Protein 7WVH (pdb70)

InterPro domains:
  IPR010900 Nicotine adenine dinucleotide glycohydrolase, catalytic domain [PF07461] (246-445)
  IPR041934 NAD glycohydrolase, helical linker domain [G3DSA:1.10.10.1660] (190-270)
  IPR057561 NAD glycohydrolase, translocation F5/8 type C domain [NF047619] (61-190)
  IPR057561 NAD glycohydrolase, translocation F5/8 type C domain [PF25302] (50-192)

Solvent-accessible surface area: 67683 Å² total; per-residue (Å²): 122,133,42,55,58,79,2,40,120,66,1,106,143,59,53,54,159,194,20,73,112,142,33,7,89,33,1,26,119,7,4,32,107,2,0,49,34,0,46,57,16,58,7,7,84,44,111,31,55,1,2,127,14,0,37,60,32,128,10,116,36,164,152,92,7,20,85,107,1,18,66,1,0,60,58,26,0,0,1,44,16,8,5,67,155,60,0,61,61,8,12,82,23,92,163,88,131,36,9,2,20,165,38,78,80,4,13,54,8,7,0,35,5,14,0,24,10,20,0,23,30,86,146,9,114,34,55,57,32,64,97,0,5,103,14,53,68,49,118,107,38,84,8,39,73,15,6,7,5,6,16,0,26,31,84,0,0,94,34,0,23,157,81,57,31,17,67,40,4,37,11,120,61,56,40,109,15,14,9,5,0,2,5,2,47,14,15,6,121,77,19,58,17,12,9,4,8,0,7,0,0,0,0,15,0,152,119,52,152,9,154,42,0,26,52,71,5,123,88,124,9,64,36,36,30,96,42,1,42,0,5,0,47,112,32,74,117,100,141,6,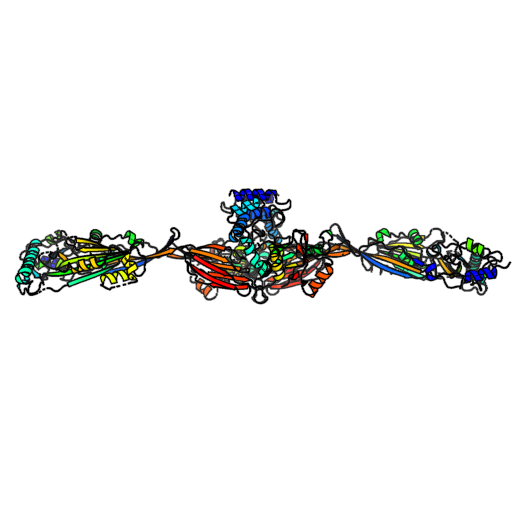75,3,104,0,49,0,44,70,10,116,127,141,64,54,135,58,2,22,80,90,0,107,79,16,125,41,87,65,84,108,28,0,27,46,109,25,117,87,42,115,143,73,51,55,51,67,31,45,135,158,92,67,63,6,34,11,16,77,50,144,95,78,114,30,99,51,64,28,63,72,8,9,19,31,107,154,25,110,9,25,0,0,4,5,4,13,0,27,154,15,0,10,66,20,154,45,69,59,7,90,4,96,16,49,67,15,100,0,72,0,77,6,37,43,8,61,136,113,6,61,48,104,13,110,64,0,35,80,67,58,0,30,78,16,9,83,93,7,13,52,65,7,25,97,104,44,43,70,80,75,82,98,95,161,71,88,84,36,66,18,12,1,52,28,108,34,5,0,20,8,37,2,39,8,13,2,136,43,0,66,61,15,7,32,11,50,49,172,14,11,61,113,7,82,57,34,2,2,0,0,0,26,12,8,16,18,13,28,0,30,4,81,78,13,134,55,4,2,58,5,8,34,128,77,4,42,14,168,56,0,97,211,75,27,7,36,73,144,5,0,3,0,0,0,10,51,1,14,17,0,9,8,0,4,0,19,0,36,5,81,36,65,41,140,68,1,94,42,0,0,30,12,6,16,168,42,57,171,87,137,51,55,108,11,40,122,116,1,43,2,6,0,0,5,41,63,135,107,108,42,88,27,124,78,20,77,56,0,81,81,27,30,150,101,34,46,64,26,45,144,76,67,13,77,48,14,11,7,17,0,3,2,4,56,66,47,118,104,1,12,6,7,14,126,12,40,18,31,48,15,68,5,62,81,101,57,33,4,102,0,38,2,26,0,105,0,4,2,0,0,14,0,41,0,39,5,10,39,9,42,42,38,126,140,10,145,68,67,76,62,111,94,129,24,86,33,16,116,49,33,16,8,5,18,3,50,19,73,8,86,3,29,12,14,10,100,57,2,43,1,11,0,38,0,1,6,17,49,94,205,48,31,36,65,125,28,12,69,80,135,118,9,124,47,19,152,47,0,23,0,57,1,21,17,40,18,119,79,28,143,31,50,24,70,76,161,178,107,34,61,146,87,3,21,76,81,1,105,73,15,119,29,78,50,88,120,26,0,29,41,118,26,112,115,36,141,136,79,46,48,65,62,30,60,106,128,109,70,66,6,29,13,22,84,50,113,79,68,111,22,86,57,74,30,64,59,8,10,27,37,68,108,76,115,12,27,0,0,0,4,0,11,0,30,152,18,1,4,60,24,130,15,58,29,7,106,26,92,14,42,76,15,103,1,73,1,80,6,109,49,3,58,139,123,4,57,44,91,15,122,60,0,62,92,55,53,0,33,76,9,15,88,86,11,15,56,72,34,29,90,116,80,100,143,131,88,49,60,21,6,2,32,30,90,10,6,0,17,13,36,8,45,18,18,7,143,38,0,68,64,14,0,44,15,71,48,181,16,9,46,104,4,72,26,42,1,1,0,0,4,44,51,61,46,16,43,0,30,5,76,78,16,136,48,6,4,63,4,13,22,146,59,1,35,8,159,33,1,90,176,73,27,6,39,63,134,10,0,5,0,0,0,8,48,1,21,13,0,10,14,4,4,0,16,3,44,2,81,30,72,44,131,102,1,86,92,16,46,61,61,282,65,143,39,101,45,30,4,8,1,1,10,31,26,28,126,112,99,76,120,42,81,27,141,92,18,86,64,0,104,76,26,28,153,91,26,52,75,41,48,154,86,56,14,66,44,14,4,8,18,1,4,1,2,42,58,51,112,104,1,13,6,6,8,132,12,57,21,34,41,12,44,7,47,79,99,51,31,4,92,0,33,2,26,0,85,0,4,2,0,0,16,0,49,0,34,8,11,39,5,58,48,53,116,151,0,145,67,74,72,61,112,97,119,26,114,30,12,109,56,34,16,8,4,14,3,53,26,78,8,90,2,24,8,7,10,107,66,2,54,0,16,0,29,0,2,13,15,61,91,190,81,23,33,75,126,30,8,50,86,146,135,10,115,41,22,132,51,0,31,0,61,2,31,35,37,23,143,77,36,143,20,32,34,50,75,154,119,142,21,113,78,91,4,60,133,70,1,114,106,53,51,70,169,209,40,77,103,147,46,8,85,46,3,47,97,0,10,42,77,1,0,49,35,0,51,49,17,59,4,6,80,49,102,28,60,2,7,130,22,0,33,65,43,107,4,112,33,122,142,112,6,18,61,103,2,14,78,2,0,50,52,28,0,0,2,41,14,9,0,174,70,27,61,78,122,85,173,94,56,44,180,84,73,7,16,115,8,5,0,37,5,12,0,26,8,20,0,25,53,94,137,19,110,26,58,66,48,100,1,22,110,17,64,68,68,110,51,101,14,46,70,17,7,17,3,6,16,2,19,31,91,0,0,106,48,0,19,177,70,54,39,16,66,39,14,42,52,47,49,50,4,0,4,4,3,38,27,9,2,80,101,23,56,13,11,5,4,17,0,9,0,3,17,170,88,131,28,84,14,56,59,67,8,128,80,138,80,30,59,51,129,61,14,66,6,15,2,69,111,38,84,115,74,134,5,72,2,113,14,37,8,46,69,16,118,123

Organism: Streptococcus pyogenes (NCBI:txid1314)

Structure (mmCIF, N/CA/C/O backbone):
data_7WVH
#
_entry.id   7WVH
#
_cell.length_a   246.094
_cell.length_b   52.477
_cell.length_c   169.397
_cell.angle_alpha   90.00
_cell.angle_beta   132.04
_cell.angle_gamma   90.00
#
_symmetry.space_group_name_H-M   'C 1 2 1'
#
loop_
_entity.id
_entity.type
_entity.pdbx_description
1 polymer NAD+-glycohydrolase
2 polymer 'Streptolysin O'
3 water water
#
loop_
_atom_site.group_PDB
_atom_site.id
_atom_site.type_symbol
_atom_site.label_atom_id
_atom_site.label_alt_id
_atom_site.label_comp_id
_atom_site.label_asym_id
_atom_site.label_entity_id
_atom_site.label_seq_id
_atom_site.pdbx_PDB_ins_code
_atom_site.Cartn_x
_atom_site.Cartn_y
_atom_site.Cartn_z
_atom_site.occupancy
_atom_site.B_iso_or_equiv
_atom_site.auth_seq_id
_atom_site.auth_comp_id
_atom_site.auth_asym_id
_atom_site.auth_atom_id
_atom_site.pdbx_PDB_model_num
ATOM 1 N N . ASN A 1 3 ? 19.827 15.316 41.761 1.00 57.46 194 ASN A N 1
ATOM 2 C CA . ASN A 1 3 ? 19.404 15.381 43.158 1.00 58.58 194 ASN A CA 1
ATOM 3 C C . ASN A 1 3 ? 20.334 16.274 43.996 1.00 55.32 194 ASN A C 1
ATOM 4 O O . ASN A 1 3 ? 21.504 16.418 43.654 1.00 53.36 194 ASN A O 1
ATOM 9 N N . MET A 1 4 ? 19.839 16.836 45.108 1.00 52.69 195 MET A N 1
ATOM 10 C CA . MET A 1 4 ? 20.652 17.776 45.881 1.00 52.34 195 MET A CA 1
ATOM 11 C C . MET A 1 4 ? 21.859 17.088 46.523 1.00 50.15 195 MET A C 1
ATOM 12 O O . MET A 1 4 ? 23.001 17.547 46.378 1.00 48.21 195 MET A O 1
ATOM 17 N N . GLU A 1 5 ? 21.635 16.002 47.258 1.00 49.46 196 GLU A N 1
ATOM 18 C CA . GLU A 1 5 ? 22.759 15.392 47.958 1.00 46.99 196 GLU A CA 1
ATOM 19 C C . GLU A 1 5 ? 23.714 14.699 46.987 1.00 43.00 196 GLU A C 1
ATOM 20 O O . GLU A 1 5 ? 24.940 14.761 47.168 1.00 39.41 196 GLU A O 1
ATOM 26 N N . ARG A 1 6 ? 23.180 14.049 45.947 1.00 40.58 197 ARG A N 1
ATOM 27 C CA . ARG A 1 6 ? 24.050 13.393 44.978 1.00 38.63 197 ARG A CA 1
ATOM 28 C C . ARG A 1 6 ? 24.934 14.410 44.256 1.00 42.65 197 ARG A C 1
ATOM 29 O O . ARG A 1 6 ? 26.108 14.132 43.969 1.00 38.18 197 ARG A O 1
ATOM 37 N N . ASP A 1 7 ? 24.396 15.608 43.971 1.00 50.83 198 ASP A N 1
ATOM 38 C CA . ASP A 1 7 ? 25.208 16.664 43.360 1.00 48.74 198 ASP A CA 1
ATOM 39 C C . ASP A 1 7 ? 26.332 17.100 44.287 1.00 45.42 198 ASP A C 1
ATOM 40 O O . ASP A 1 7 ? 27.471 17.299 43.847 1.00 46.45 198 ASP A O 1
ATOM 45 N N . LEU A 1 8 ? 26.020 17.285 45.569 1.00 40.32 199 LEU A N 1
ATOM 46 C CA . LEU A 1 8 ? 27.029 17.666 46.549 1.00 37.15 199 LEU A CA 1
ATOM 47 C C . LEU A 1 8 ? 28.085 16.569 46.689 1.00 40.35 199 LEU A C 1
ATOM 48 O O . LEU A 1 8 ? 29.285 16.853 46.802 1.00 37.35 199 LEU A O 1
ATOM 53 N N . PHE A 1 9 ? 27.647 15.303 46.662 1.00 42.66 200 PHE A N 1
ATOM 54 C CA . PHE A 1 9 ? 28.552 14.160 46.602 1.00 31.94 200 PHE A CA 1
ATOM 55 C C . PHE A 1 9 ? 29.486 14.249 45.400 1.00 31.08 200 PHE A C 1
ATOM 56 O O . PHE A 1 9 ? 30.703 14.025 45.509 1.00 29.34 200 PHE A O 1
ATOM 64 N N . GLU A 1 10 ? 28.914 14.501 44.225 1.00 32.76 201 GLU A N 1
ATOM 65 C CA . GLU A 1 10 ? 29.690 14.579 42.995 1.00 35.32 201 GLU A CA 1
ATOM 66 C C . GLU A 1 10 ? 30.822 15.575 43.123 1.00 39.20 201 GLU A C 1
ATOM 67 O O . GLU A 1 10 ? 31.977 15.282 42.772 1.00 35.12 201 GLU A O 1
ATOM 73 N N . LYS A 1 11 ? 30.513 16.753 43.644 1.00 36.63 202 LYS A N 1
ATOM 74 C CA . LYS A 1 11 ? 31.532 17.775 43.751 1.00 40.35 202 LYS A CA 1
ATOM 75 C C . LYS A 1 11 ? 32.501 17.499 44.896 1.00 34.65 202 LYS A C 1
ATOM 76 O O . LYS A 1 11 ? 33.679 17.837 44.783 1.00 39.31 202 LYS A O 1
ATOM 82 N N . LYS A 1 12 ? 32.066 16.863 45.990 1.00 30.92 203 LYS A N 1
ATOM 83 C CA . LYS A 1 12 ? 33.025 16.525 47.036 1.00 30.79 203 LYS A CA 1
ATOM 84 C C . LYS A 1 12 ? 34.026 15.506 46.518 1.00 33.38 203 LYS A C 1
ATOM 85 O O . LYS A 1 12 ? 35.217 15.583 46.829 1.00 33.27 203 LYS A O 1
ATOM 91 N N . PHE A 1 13 ? 33.562 14.570 45.684 1.00 32.98 204 PHE A N 1
ATOM 92 C CA . PHE A 1 13 ? 34.451 13.597 45.061 1.00 33.72 204 PHE A CA 1
ATOM 93 C C . PHE A 1 13 ? 35.536 14.278 44.240 1.00 36.87 204 PHE A C 1
ATOM 94 O O . PHE A 1 13 ? 36.725 13.933 44.345 1.00 37.34 204 PHE A O 1
ATOM 102 N N . LYS A 1 14 ? 35.141 15.259 43.418 1.00 40.82 205 LYS A N 1
ATOM 103 C CA . LYS A 1 14 ? 36.079 15.928 42.521 1.00 40.30 205 LYS A CA 1
ATOM 104 C C . LYS A 1 14 ? 37.212 16.587 43.286 1.00 40.48 205 LYS A C 1
ATOM 105 O O . LYS A 1 14 ? 38.325 16.707 42.759 1.00 40.64 205 LYS A O 1
ATOM 111 N N . GLU A 1 15 ? 36.975 16.980 44.537 1.00 41.46 206 GLU A N 1
ATOM 112 C CA . GLU A 1 15 ? 38.069 17.579 45.291 1.00 42.99 206 GLU A CA 1
ATOM 113 C C . GLU A 1 15 ? 38.995 16.530 45.874 1.00 44.17 206 GLU A C 1
ATOM 114 O O . GLU A 1 15 ? 40.219 16.632 45.729 1.00 46.60 206 GLU A O 1
ATOM 120 N N . ILE A 1 16 ? 38.453 15.505 46.532 1.00 40.72 207 ILE A N 1
ATOM 121 C CA . ILE A 1 16 ? 39.387 14.609 47.211 1.00 41.18 207 ILE A CA 1
ATOM 122 C C . ILE A 1 16 ? 39.985 13.531 46.314 1.00 41.20 207 ILE A C 1
ATOM 123 O O . ILE A 1 16 ? 40.887 12.806 46.769 1.00 42.93 207 ILE A O 1
ATOM 128 N N . LYS A 1 17 ? 39.490 13.348 45.088 1.00 39.44 208 LYS A N 1
ATOM 129 C CA . LYS A 1 17 ? 40.082 12.302 44.260 1.00 44.02 208 LYS A CA 1
ATOM 130 C C . LYS A 1 17 ? 41.522 12.672 43.935 1.00 45.10 208 LYS A C 1
ATOM 131 O O . LYS A 1 17 ? 41.864 13.854 43.841 1.00 45.38 208 LYS A O 1
ATOM 137 N N . ASP A 1 18 ? 42.385 11.671 43.805 1.00 43.72 209 ASP A N 1
ATOM 138 C CA . ASP A 1 18 ? 43.780 12.047 43.652 1.00 47.13 209 ASP A CA 1
ATOM 139 C C . ASP A 1 18 ? 44.073 12.312 42.172 1.00 49.25 209 ASP A C 1
ATOM 140 O O . ASP A 1 18 ? 43.227 12.094 41.296 1.00 45.95 209 ASP A O 1
ATOM 145 N N . LYS A 1 19 ? 45.296 12.808 41.892 1.00 53.59 210 LYS A N 1
ATOM 146 C CA . LYS A 1 19 ? 45.659 13.336 40.573 1.00 50.33 210 LYS A CA 1
ATOM 147 C C . LYS A 1 19 ? 45.571 12.279 39.487 1.00 51.95 210 LYS A C 1
ATOM 148 O O . LYS A 1 19 ? 45.244 12.598 38.337 1.00 54.17 210 LYS A O 1
ATOM 154 N N . TRP A 1 20 ? 45.857 11.025 39.823 1.00 46.84 211 TRP A N 1
ATOM 155 C CA . TRP A 1 20 ? 46.043 9.981 38.825 1.00 50.35 211 TRP A CA 1
ATOM 156 C C . TRP A 1 20 ? 44.814 9.098 38.626 1.00 48.77 211 TRP A C 1
ATOM 157 O O . TRP A 1 20 ? 44.910 8.084 37.933 1.00 55.80 211 TRP A O 1
ATOM 168 N N . VAL A 1 21 ? 43.668 9.460 39.198 1.00 50.31 212 VAL A N 1
ATOM 169 C CA . VAL A 1 21 ? 42.406 8.789 38.894 1.00 53.52 212 VAL A CA 1
ATOM 170 C C . VAL A 1 21 ? 41.900 9.281 37.537 1.00 51.34 212 VAL A C 1
ATOM 171 O O . VAL A 1 21 ? 41.619 10.470 37.353 1.00 49.12 212 VAL A O 1
ATOM 175 N N . THR A 1 22 ? 41.795 8.363 36.580 1.00 52.48 213 THR A N 1
ATOM 176 C CA . THR A 1 22 ? 41.395 8.706 35.224 1.00 51.92 213 THR A CA 1
ATOM 177 C C . THR A 1 22 ? 40.016 9.339 35.202 1.00 51.88 213 THR A C 1
ATOM 178 O O . THR A 1 22 ? 39.189 9.125 36.088 1.00 52.55 213 THR A O 1
ATOM 182 N N . ASP A 1 23 ? 39.773 10.134 34.162 1.00 54.18 214 ASP A N 1
ATOM 183 C CA . ASP A 1 23 ? 38.439 10.682 33.971 1.00 54.17 214 ASP A CA 1
ATOM 184 C C . ASP A 1 23 ? 37.420 9.574 33.728 1.00 52.70 214 ASP A C 1
ATOM 185 O O . ASP A 1 23 ? 36.235 9.732 34.040 1.00 49.52 214 ASP A O 1
ATOM 190 N N . LYS A 1 24 ? 37.866 8.455 33.159 1.00 58.21 215 LYS A N 1
ATOM 191 C CA . LYS A 1 24 ? 36.966 7.343 32.888 1.00 60.05 215 LYS A CA 1
ATOM 192 C C . LYS A 1 24 ? 36.510 6.694 34.194 1.00 56.39 215 LYS A C 1
ATOM 193 O O . LYS A 1 24 ? 35.304 6.540 34.439 1.00 55.24 215 LYS A O 1
ATOM 199 N N . GLN A 1 25 ? 37.465 6.321 35.049 1.00 50.83 216 GLN A N 1
ATOM 200 C CA . GLN A 1 25 ? 37.124 5.733 36.339 1.00 50.37 216 GLN A CA 1
ATOM 201 C C . GLN A 1 25 ? 36.314 6.707 37.188 1.00 48.76 216 GLN A C 1
ATOM 202 O O . GLN A 1 25 ? 35.336 6.317 37.841 1.00 42.88 216 GLN A O 1
ATOM 208 N N . ALA A 1 26 ? 36.704 7.982 37.184 1.00 46.36 217 ALA A N 1
ATOM 209 C CA . ALA A 1 26 ? 35.975 8.990 37.943 1.00 43.76 217 ALA A CA 1
ATOM 210 C C . ALA A 1 26 ? 34.558 9.143 37.432 1.00 40.38 217 ALA A C 1
ATOM 211 O O . ALA A 1 26 ? 33.624 9.318 38.221 1.00 39.67 217 ALA A O 1
ATOM 213 N N . ASP A 1 27 ? 34.371 9.119 36.115 1.00 45.68 218 ASP A N 1
ATOM 214 C CA . ASP A 1 27 ? 33.008 9.141 35.598 1.00 46.10 218 ASP A CA 1
ATOM 215 C C . ASP A 1 27 ? 32.256 7.904 36.070 1.00 46.66 218 ASP A C 1
ATOM 216 O O . ASP A 1 27 ? 31.125 8.002 36.560 1.00 40.49 218 ASP A O 1
ATOM 221 N N . GLU A 1 28 ? 32.909 6.738 35.990 1.00 42.99 219 GLU A N 1
ATOM 222 C CA . GLU A 1 28 ? 32.314 5.507 36.479 1.00 41.68 219 GLU A CA 1
ATOM 223 C C . GLU A 1 28 ? 31.904 5.641 37.939 1.00 38.49 219 GLU A C 1
ATOM 224 O O . GLU A 1 28 ? 30.800 5.229 38.326 1.00 38.42 219 GLU A O 1
ATOM 230 N N . PHE A 1 29 ? 32.759 6.259 38.751 1.00 36.52 220 PHE A N 1
ATOM 231 C CA . PHE A 1 29 ? 32.441 6.475 40.160 1.00 37.09 220 PHE A CA 1
ATOM 232 C C . PHE A 1 29 ? 31.216 7.361 40.314 1.00 34.98 220 PHE A C 1
ATOM 233 O O . PHE A 1 29 ? 30.369 7.109 41.181 1.00 33.87 220 PHE A O 1
ATOM 241 N N . ILE A 1 30 ? 31.087 8.380 39.455 1.00 35.34 221 ILE A N 1
ATOM 242 C CA . ILE A 1 30 ? 29.926 9.268 39.511 1.00 37.70 221 ILE A CA 1
ATOM 243 C C . ILE A 1 30 ? 28.662 8.535 39.075 1.00 32.14 221 ILE A C 1
ATOM 244 O O . ILE A 1 30 ? 27.640 8.578 39.768 1.00 29.57 221 ILE A O 1
ATOM 249 N N . GLU A 1 31 ? 28.693 7.881 37.904 1.00 37.18 222 GLU A N 1
ATOM 250 C CA . GLU A 1 31 ? 27.489 7.202 37.404 1.00 39.27 222 GLU A CA 1
ATOM 251 C C . GLU A 1 31 ? 26.999 6.050 38.278 1.00 38.37 222 GLU A C 1
ATOM 252 O O . GLU A 1 31 ? 25.794 5.778 38.295 1.00 38.59 222 GLU A O 1
ATOM 258 N N . THR A 1 32 ? 27.874 5.346 38.996 1.00 34.30 223 THR A N 1
ATOM 259 C CA . THR A 1 32 ? 27.382 4.235 39.790 1.00 30.87 223 THR A CA 1
ATOM 260 C C . THR A 1 32 ? 27.027 4.629 41.212 1.00 25.95 223 THR A C 1
ATOM 261 O O . THR A 1 32 ? 26.702 3.749 42.011 1.00 26.34 223 THR A O 1
ATOM 265 N N . ALA A 1 33 ? 27.055 5.918 41.545 1.00 25.45 224 ALA A N 1
ATOM 266 C CA . ALA A 1 33 ? 27.025 6.309 42.952 1.00 27.49 224 ALA A CA 1
ATOM 267 C C . ALA A 1 33 ? 25.756 5.828 43.645 1.00 25.04 224 ALA A C 1
ATOM 268 O O . ALA A 1 33 ? 25.787 5.463 44.832 1.00 22.00 224 ALA A O 1
ATOM 270 N N . ASP A 1 34 ? 24.627 5.847 42.932 1.00 24.86 225 ASP A N 1
ATOM 271 C CA . ASP A 1 34 ? 23.360 5.490 43.556 1.00 26.18 225 ASP A CA 1
ATOM 272 C C . ASP A 1 34 ? 23.269 4.003 43.836 1.00 22.84 225 ASP A C 1
ATOM 273 O O . ASP A 1 34 ? 22.625 3.590 44.810 1.00 22.13 225 ASP A O 1
ATOM 278 N N . LYS A 1 35 ? 23.870 3.180 42.985 1.00 22.36 226 LYS A N 1
ATOM 279 C CA . LYS A 1 35 ? 23.928 1.762 43.290 1.00 25.04 226 LYS A CA 1
ATOM 280 C C . LYS A 1 35 ? 24.646 1.515 44.617 1.00 19.65 226 LYS A C 1
ATOM 281 O O . LYS A 1 35 ? 24.208 0.684 45.412 1.00 20.80 226 LYS A O 1
ATOM 287 N N . TYR A 1 36 ? 25.689 2.283 44.924 1.00 19.85 227 TYR A N 1
ATOM 288 C CA . TYR A 1 36 ? 26.396 2.009 46.168 1.00 20.48 227 TYR A CA 1
ATOM 289 C C . TYR A 1 36 ? 25.684 2.574 47.389 1.00 21.72 227 TYR A C 1
ATOM 290 O O . TYR A 1 36 ? 25.757 1.969 48.487 1.00 19.37 227 TYR A O 1
ATOM 299 N N . ALA A 1 37 ? 24.994 3.708 47.214 1.00 20.10 228 ALA A N 1
ATOM 300 C CA . ALA A 1 37 ? 24.075 4.205 48.238 1.00 21.92 228 ALA A CA 1
ATOM 301 C C . ALA A 1 37 ? 22.988 3.184 48.548 1.00 19.84 228 ALA A C 1
ATOM 302 O O . ALA A 1 37 ? 22.717 2.885 49.713 1.00 19.69 228 ALA A O 1
ATOM 304 N N . ASP A 1 38 ? 22.349 2.643 47.519 1.00 19.73 229 ASP A N 1
ATOM 305 C CA . ASP A 1 38 ? 21.269 1.691 47.757 1.00 21.97 229 ASP A CA 1
ATOM 306 C C . ASP A 1 38 ? 21.766 0.446 48.474 1.00 20.80 229 ASP A C 1
ATOM 307 O O . ASP A 1 38 ? 21.087 -0.065 49.377 1.00 18.79 229 ASP A O 1
ATOM 312 N N . LYS A 1 39 ? 22.924 -0.092 48.061 1.00 18.81 230 LYS A N 1
ATOM 313 C CA . LYS A 1 39 ? 23.450 -1.262 48.759 1.00 21.27 230 LYS A CA 1
ATOM 314 C C . LYS A 1 39 ? 23.715 -0.939 50.230 1.00 18.46 230 LYS A C 1
ATOM 315 O O . LYS A 1 39 ? 23.454 -1.758 51.116 1.00 18.25 230 LYS A O 1
ATOM 321 N N . ALA A 1 40 ? 24.206 0.262 50.521 1.00 18.78 231 ALA A N 1
ATOM 322 C CA . ALA A 1 40 ? 24.431 0.609 51.921 1.00 18.89 231 ALA A CA 1
ATOM 323 C C . ALA A 1 40 ? 23.111 0.705 52.678 1.00 18.97 231 ALA A C 1
ATOM 324 O O . ALA A 1 40 ? 23.033 0.335 53.860 1.00 18.92 231 ALA A O 1
ATOM 326 N N . VAL A 1 41 ? 22.061 1.186 52.016 1.00 19.13 232 VAL A N 1
ATOM 327 C CA . VAL A 1 41 ? 20.781 1.288 52.691 1.00 19.22 232 VAL A CA 1
ATOM 328 C C . VAL A 1 41 ? 20.224 -0.104 52.960 1.00 19.76 232 VAL A C 1
ATOM 329 O O . VAL A 1 41 ? 19.703 -0.387 54.054 1.00 18.83 232 VAL A O 1
ATOM 333 N N . GLN A 1 42 ? 20.337 -1.002 51.976 1.00 19.80 233 GLN A N 1
ATOM 334 C CA . GLN A 1 42 ? 19.841 -2.355 52.167 1.00 19.56 233 GLN A CA 1
ATOM 335 C C . GLN A 1 42 ? 20.669 -3.145 53.168 1.00 18.05 233 GLN A C 1
ATOM 336 O O . GLN A 1 42 ? 20.179 -4.158 53.671 1.00 19.25 233 GLN A O 1
ATOM 342 N N . MET A 1 43 ? 21.907 -2.738 53.446 1.00 18.12 234 MET A N 1
ATOM 343 C CA . MET A 1 43 ? 22.662 -3.354 54.539 1.00 18.04 234 MET A CA 1
ATOM 344 C C . MET A 1 43 ? 22.293 -2.751 55.891 1.00 18.31 234 MET A C 1
ATOM 345 O O . MET A 1 43 ? 22.843 -3.170 56.917 1.00 18.33 234 MET A O 1
ATOM 350 N N . SER A 1 44 ? 21.355 -1.788 55.899 1.00 19.05 235 SER A N 1
ATOM 351 C CA . SER A 1 44 ? 21.065 -0.906 57.043 1.00 18.96 235 SER A CA 1
ATOM 352 C C . SER A 1 44 ? 22.344 -0.276 57.583 1.00 19.17 235 SER A C 1
ATOM 353 O O . SER A 1 44 ? 22.466 0.013 58.774 1.00 19.45 235 SER A O 1
ATOM 356 N N . ALA A 1 45 ? 23.317 -0.037 56.706 1.00 19.08 236 ALA A N 1
ATOM 357 C CA . ALA A 1 45 ? 24.448 0.795 57.126 1.00 20.47 236 ALA A CA 1
ATOM 358 C C . ALA A 1 45 ? 24.004 2.228 57.368 1.00 19.88 236 ALA A C 1
ATOM 359 O O . ALA A 1 45 ? 24.544 2.909 58.244 1.00 20.24 236 ALA A O 1
ATOM 361 N N . VAL A 1 46 ? 23.039 2.694 56.571 1.00 19.96 237 VAL A N 1
ATOM 362 C CA . VAL A 1 46 ? 22.429 4.010 56.673 1.00 26.06 237 VAL A CA 1
ATOM 363 C C . VAL A 1 46 ? 20.961 3.818 56.324 1.00 23.30 237 VAL A C 1
ATOM 364 O O . VAL A 1 46 ? 20.560 2.770 55.814 1.00 21.11 237 VAL A O 1
ATOM 368 N N . ALA A 1 47 ? 20.162 4.859 56.572 1.00 20.91 238 ALA A N 1
ATOM 369 C CA . ALA A 1 47 ? 18.717 4.754 56.383 1.00 24.17 238 ALA A CA 1
ATOM 370 C C . ALA A 1 47 ? 18.257 5.148 54.991 1.00 22.99 238 ALA A C 1
ATOM 371 O O . ALA A 1 47 ? 17.137 4.776 54.595 1.00 22.67 238 ALA A O 1
ATOM 373 N N . SER A 1 48 ? 19.082 5.882 54.241 1.00 21.13 239 SER A N 1
ATOM 374 C CA . SER A 1 48 ? 18.627 6.483 52.996 1.00 21.33 239 SER A CA 1
ATOM 375 C C . SER A 1 48 ? 19.829 6.939 52.189 1.00 21.46 239 SER A C 1
ATOM 376 O O . SER A 1 48 ? 20.908 7.179 52.733 1.00 23.41 239 SER A O 1
ATOM 379 N N . ARG A 1 49 ? 19.644 6.985 50.871 1.00 21.46 240 ARG A N 1
ATOM 380 C CA . ARG A 1 49 ? 20.544 7.731 49.996 1.00 25.47 240 ARG A CA 1
ATOM 381 C C . ARG A 1 49 ? 21.059 9.023 50.612 1.00 29.80 240 ARG A C 1
ATOM 382 O O . ARG A 1 49 ? 22.279 9.255 50.692 1.00 27.48 240 ARG A O 1
ATOM 390 N N . ALA A 1 50 ? 20.136 9.877 51.050 1.00 26.42 241 ALA A N 1
ATOM 391 C CA . ALA A 1 50 ? 20.521 11.139 51.641 1.00 31.46 241 ALA A CA 1
ATOM 392 C C . ALA A 1 50 ? 21.537 10.926 52.747 1.00 29.07 241 ALA A C 1
ATOM 393 O O . ALA A 1 50 ? 22.580 11.596 52.777 1.00 29.05 241 ALA A O 1
ATOM 395 N N . GLU A 1 51 ? 21.237 10.019 53.687 1.00 27.90 242 GLU A N 1
ATOM 396 C CA . GLU A 1 51 ? 22.156 9.822 54.800 1.00 28.69 242 GLU A CA 1
ATOM 397 C C . GLU A 1 51 ? 23.521 9.373 54.295 1.00 28.14 242 GLU A C 1
ATOM 398 O O . GLU A 1 51 ? 24.567 9.763 54.850 1.00 27.48 242 GLU A O 1
ATOM 404 N N . TYR A 1 52 ? 23.531 8.581 53.217 1.00 26.86 243 TYR A N 1
ATOM 405 C CA . TYR A 1 52 ? 24.787 8.051 52.690 1.00 25.70 243 TYR A CA 1
ATOM 406 C C . TYR A 1 52 ? 25.612 9.178 52.070 1.00 24.51 243 TYR A C 1
ATOM 407 O O . TYR A 1 52 ? 26.798 9.355 52.384 1.00 23.28 243 TYR A O 1
ATOM 416 N N . TYR A 1 53 ? 24.980 9.996 51.237 1.00 24.76 244 TYR A N 1
ATOM 417 C CA . TYR A 1 53 ? 25.694 11.118 50.622 1.00 29.23 244 TYR A CA 1
ATOM 418 C C . TYR A 1 53 ? 26.142 12.162 51.648 1.00 27.95 244 TYR A C 1
ATOM 419 O O . TYR A 1 53 ? 27.254 12.721 51.538 1.00 27.31 244 TYR A O 1
ATOM 428 N N . ARG A 1 54 ? 25.318 12.435 52.661 1.00 26.29 245 ARG A N 1
ATOM 429 C CA . ARG A 1 54 ? 25.778 13.357 53.698 1.00 29.04 245 ARG A CA 1
ATOM 430 C C . ARG A 1 54 ? 26.977 12.781 54.418 1.00 26.49 245 ARG A C 1
ATOM 431 O O . ARG A 1 54 ? 27.858 13.523 54.864 1.00 28.89 245 ARG A O 1
ATOM 439 N N . MET A 1 55 ? 27.029 11.459 54.548 1.00 27.83 246 MET A N 1
ATOM 440 C CA . MET A 1 55 ? 28.155 10.853 55.236 1.00 27.20 246 MET A CA 1
ATOM 441 C C . MET A 1 55 ? 29.408 10.941 54.386 1.00 27.98 246 MET A C 1
ATOM 442 O O . MET A 1 55 ? 30.497 11.239 54.889 1.00 29.88 246 MET A O 1
ATOM 447 N N . TYR A 1 56 ? 29.272 10.702 53.091 1.00 26.94 247 TYR A N 1
ATOM 448 C CA . TYR A 1 56 ? 30.425 10.817 52.219 1.00 26.36 247 TYR A CA 1
ATOM 449 C C . TYR A 1 56 ? 30.947 12.232 52.248 1.00 29.40 247 TYR A C 1
ATOM 450 O O . TYR A 1 56 ? 32.157 12.462 52.351 1.00 32.00 247 TYR A O 1
ATOM 459 N N . VAL A 1 57 ? 30.037 13.200 52.199 1.00 31.55 248 VAL A N 1
ATOM 460 C CA . VAL A 1 57 ? 30.457 14.589 52.189 1.00 28.35 248 VAL A CA 1
ATOM 461 C C . VAL A 1 57 ? 31.020 14.986 53.554 1.00 28.74 248 VAL A C 1
ATOM 462 O O . VAL A 1 57 ? 32.051 15.660 53.635 1.00 32.90 248 VAL A O 1
ATOM 466 N N . SER A 1 58 ? 30.395 14.551 54.649 1.00 28.24 249 SER A N 1
ATOM 467 C CA . SER A 1 58 ? 30.924 14.943 55.959 1.00 27.75 249 SER A CA 1
ATOM 468 C C . SER A 1 58 ? 32.220 14.231 56.343 1.00 33.50 249 SER A C 1
ATOM 469 O O . SER A 1 58 ? 32.876 14.665 57.298 1.00 32.73 249 SER A O 1
ATOM 472 N N . ARG A 1 59 ? 32.581 13.129 55.670 1.00 32.63 250 ARG A N 1
ATOM 473 C CA . ARG A 1 59 ? 33.771 12.323 55.946 1.00 33.10 250 ARG A CA 1
ATOM 474 C C . ARG A 1 59 ? 33.748 11.700 57.330 1.00 35.05 250 ARG A C 1
ATOM 475 O O . ARG A 1 59 ? 34.740 11.100 57.746 1.00 36.58 250 ARG A O 1
ATOM 483 N N . LYS A 1 60 ? 32.654 11.825 58.059 1.00 36.26 251 LYS A N 1
ATOM 484 C CA . LYS A 1 60 ? 32.515 11.159 59.348 1.00 39.31 251 LYS A CA 1
ATOM 485 C C . LYS A 1 60 ? 31.760 9.850 59.116 1.00 37.23 251 LYS A C 1
ATOM 486 O O . LYS A 1 60 ? 30.529 9.841 59.091 1.00 36.65 251 LYS A O 1
ATOM 492 N N . TYR A 1 61 ? 32.492 8.740 58.931 1.00 33.54 252 TYR A N 1
ATOM 493 C CA . TYR A 1 61 ? 31.876 7.426 58.704 1.00 29.09 252 TYR A CA 1
ATOM 494 C C . TYR A 1 61 ? 31.449 6.807 60.036 1.00 28.52 252 TYR A C 1
ATOM 495 O O . TYR A 1 61 ? 32.160 5.996 60.624 1.00 31.22 252 TYR A O 1
ATOM 504 N N . HIS A 1 62 ? 30.259 7.188 60.512 1.00 28.62 253 HIS A N 1
ATOM 505 C CA . HIS A 1 62 ? 29.750 6.795 61.829 1.00 32.14 253 HIS A CA 1
ATOM 506 C C . HIS A 1 62 ? 28.498 5.929 61.690 1.00 33.04 253 HIS A C 1
ATOM 507 O O . HIS A 1 62 ? 27.483 6.378 61.154 1.00 34.68 253 HIS A O 1
ATOM 514 N N . TYR A 1 63 ? 28.539 4.721 62.231 1.00 25.67 254 TYR A N 1
ATOM 515 C CA . TYR A 1 63 ? 27.439 3.783 62.086 1.00 31.44 254 TYR A CA 1
ATOM 516 C C . TYR A 1 63 ? 26.847 3.438 63.451 1.00 32.56 254 TYR A C 1
ATOM 517 O O . TYR A 1 63 ? 27.501 3.559 64.493 1.00 30.51 254 TYR A O 1
ATOM 526 N N . LYS A 1 64 ? 25.594 2.996 63.438 1.00 33.22 255 LYS A N 1
ATOM 527 C CA . LYS A 1 64 ? 24.990 2.465 64.652 1.00 32.08 255 LYS A CA 1
ATOM 528 C C . LYS A 1 64 ? 25.660 1.155 65.021 1.00 28.49 255 LYS A C 1
ATOM 529 O O . LYS A 1 64 ? 26.029 0.363 64.151 1.00 29.71 255 LYS A O 1
ATOM 535 N N . LYS A 1 65 ? 25.856 0.939 66.321 1.00 34.14 256 LYS A N 1
ATOM 536 C CA . LYS A 1 65 ? 26.648 -0.207 66.762 1.00 34.28 256 LYS A CA 1
ATOM 537 C C . LYS A 1 65 ? 25.945 -1.509 66.432 1.00 31.34 256 LYS A C 1
ATOM 538 O O . LYS A 1 65 ? 26.599 -2.540 66.228 1.00 31.75 256 LYS A O 1
ATOM 544 N N . GLU A 1 66 ? 24.620 -1.458 66.325 1.00 35.02 257 GLU A N 1
ATOM 545 C CA . GLU A 1 66 ? 23.837 -2.638 65.982 1.00 31.82 257 GLU A CA 1
ATOM 546 C C . GLU A 1 66 ? 24.121 -3.069 64.553 1.00 29.01 257 GLU A C 1
ATOM 547 O O . GLU A 1 66 ? 24.252 -4.269 64.281 1.00 27.68 257 GLU A O 1
ATOM 553 N N . PHE A 1 67 ? 24.231 -2.106 63.621 1.00 26.25 258 PHE A N 1
ATOM 554 C CA . PHE A 1 67 ? 24.567 -2.491 62.252 1.00 25.65 258 PHE A CA 1
ATOM 555 C C . PHE A 1 67 ? 25.938 -3.158 62.205 1.00 25.41 258 PHE A C 1
ATOM 556 O O . PHE A 1 67 ? 26.113 -4.175 61.521 1.00 21.76 258 PHE A O 1
ATOM 564 N N . VAL A 1 68 ? 26.921 -2.617 62.936 1.00 24.26 259 VAL A N 1
ATOM 565 C CA . VAL A 1 68 ? 28.271 -3.173 62.856 1.00 23.09 259 VAL A CA 1
ATOM 566 C C . VAL A 1 68 ? 28.326 -4.552 63.498 1.00 24.90 259 VAL A C 1
ATOM 567 O O . VAL A 1 68 ? 29.018 -5.459 63.010 1.00 21.75 259 VAL A O 1
ATOM 571 N N . GLU A 1 69 ? 27.587 -4.746 64.593 1.00 25.60 260 GLU A N 1
ATOM 572 C CA . GLU A 1 69 ? 27.541 -6.073 65.201 1.00 24.98 260 GLU A CA 1
ATOM 573 C C . GLU A 1 69 ? 26.950 -7.097 64.244 1.00 22.68 260 GLU A C 1
ATOM 574 O O . GLU A 1 69 ? 27.482 -8.205 64.099 1.00 25.43 260 GLU A O 1
ATOM 580 N N . LYS A 1 70 ? 25.864 -6.747 63.555 1.00 22.91 261 LYS A N 1
ATOM 581 C CA . LYS A 1 70 ? 25.322 -7.681 62.569 1.00 21.89 261 LYS A CA 1
ATOM 582 C C . LYS A 1 70 ? 26.283 -7.891 61.394 1.00 21.59 261 LYS A C 1
ATOM 583 O O . LYS A 1 70 ? 26.402 -9.011 60.886 1.00 20.68 261 LYS A O 1
ATOM 589 N N . LEU A 1 71 ? 26.983 -6.833 60.944 1.00 21.73 262 LEU A N 1
ATOM 590 C CA . LEU A 1 71 ? 27.911 -6.987 59.829 1.00 19.93 262 LEU A CA 1
ATOM 591 C C . LEU A 1 71 ? 29.005 -7.978 60.150 1.00 21.11 262 LEU A C 1
ATOM 592 O O . LEU A 1 71 ? 29.470 -8.697 59.255 1.00 19.40 262 LEU A O 1
ATOM 597 N N . LYS A 1 72 ? 29.416 -8.055 61.432 1.00 22.23 263 LYS A N 1
ATOM 598 C CA . LYS A 1 72 ? 30.556 -8.883 61.828 1.00 24.30 263 LYS A CA 1
ATOM 599 C C . LYS A 1 72 ? 30.235 -10.374 61.865 1.00 25.57 263 LYS A C 1
ATOM 600 O O . LYS A 1 72 ? 31.162 -11.185 61.963 1.00 24.43 263 LYS A O 1
ATOM 606 N N . GLN A 1 73 ? 28.963 -10.759 61.853 1.00 21.75 264 GLN A N 1
ATOM 607 C CA . GLN A 1 73 ? 28.630 -12.157 62.072 1.00 22.17 264 GLN A CA 1
ATOM 608 C C . GLN A 1 73 ? 29.396 -13.053 61.123 1.00 21.10 264 GLN A C 1
ATOM 609 O O . GLN A 1 73 ? 30.073 -13.995 61.558 1.00 23.22 264 GLN A O 1
ATOM 615 N N . VAL A 1 74 ? 29.344 -12.744 59.817 1.00 20.97 265 VAL A N 1
ATOM 616 C CA . VAL A 1 74 ? 30.049 -13.559 58.822 1.00 18.34 265 VAL A CA 1
ATOM 617 C C . VAL A 1 74 ? 31.566 -13.542 59.051 1.00 18.56 265 VAL A C 1
ATOM 618 O O . VAL A 1 74 ? 32.261 -14.497 58.679 1.00 19.71 265 VAL A O 1
ATOM 622 N N . TYR A 1 75 ? 32.110 -12.473 59.645 1.00 18.28 266 TYR A N 1
ATOM 623 C CA . TYR A 1 75 ? 33.539 -12.445 59.953 1.00 18.87 266 TYR A CA 1
ATOM 624 C C . TYR A 1 75 ? 33.875 -13.391 61.112 1.00 23.47 266 TYR A C 1
ATOM 625 O O . TYR A 1 75 ? 34.844 -14.160 61.031 1.00 24.49 266 TYR A O 1
ATOM 634 N N . LYS A 1 76 ? 33.094 -13.343 62.207 1.00 21.64 267 LYS A N 1
ATOM 635 C CA . LYS A 1 76 ? 33.220 -14.337 63.278 1.00 26.34 267 LYS A CA 1
ATOM 636 C C . LYS A 1 76 ? 33.069 -15.780 62.798 1.00 26.56 267 LYS A C 1
ATOM 637 O O . LYS A 1 76 ? 33.728 -16.679 63.325 1.00 27.17 267 LYS A O 1
ATOM 643 N N . GLU A 1 77 ? 32.153 -16.022 61.866 1.00 24.64 268 GLU A N 1
ATOM 644 C CA . GLU A 1 77 ? 31.873 -17.366 61.378 1.00 22.10 268 GLU A CA 1
ATOM 645 C C . GLU A 1 77 ? 33.048 -17.904 60.585 1.00 26.68 268 GLU A C 1
ATOM 646 O O . GLU A 1 77 ? 33.547 -19.008 60.859 1.00 27.89 268 GLU A O 1
ATOM 652 N N . SER A 1 78 ? 33.481 -17.151 59.565 1.00 21.71 269 SER A N 1
ATOM 653 C CA . SER A 1 78 ? 34.386 -17.693 58.569 1.00 20.87 269 SER A CA 1
ATOM 654 C C . SER A 1 78 ? 35.781 -17.100 58.610 1.00 22.49 269 SER A C 1
ATOM 655 O O . SER A 1 78 ? 36.669 -17.637 57.950 1.00 22.38 269 SER A O 1
ATOM 658 N N . GLY A 1 79 ? 35.985 -15.999 59.330 1.00 21.11 270 GLY A N 1
ATOM 659 C CA . GLY A 1 79 ? 37.278 -15.346 59.376 1.00 24.90 270 GLY A CA 1
ATOM 660 C C . GLY A 1 79 ? 37.358 -14.149 58.451 1.00 23.93 270 GLY A C 1
ATOM 661 O O . GLY A 1 79 ? 36.358 -13.635 57.944 1.00 23.67 270 GLY A O 1
ATOM 662 N N . ALA A 1 80 ? 38.582 -13.664 58.267 1.00 24.10 271 ALA A N 1
ATOM 663 C CA . ALA A 1 80 ? 38.808 -12.459 57.480 1.00 22.17 271 ALA A CA 1
ATOM 664 C C . ALA A 1 80 ? 39.898 -12.722 56.460 1.00 20.03 271 ALA A C 1
ATOM 665 O O . ALA A 1 80 ? 40.817 -13.522 56.696 1.00 23.17 271 ALA A O 1
ATOM 667 N N . SER A 1 81 ? 39.821 -12.007 55.346 1.00 19.43 272 SER A N 1
ATOM 668 C CA . SER A 1 81 ? 40.709 -12.220 54.201 1.00 20.09 272 SER A CA 1
ATOM 669 C C . SER A 1 81 ? 41.294 -10.906 53.714 1.00 19.85 272 SER A C 1
ATOM 670 O O . SER A 1 81 ? 40.587 -9.900 53.651 1.00 23.71 272 SER A O 1
ATOM 673 N N . HIS A 1 82 ? 42.577 -10.918 53.341 1.00 24.35 273 HIS A N 1
ATOM 674 C CA . HIS A 1 82 ? 43.219 -9.776 52.680 1.00 22.31 273 HIS A CA 1
ATOM 675 C C . HIS A 1 82 ? 44.064 -10.324 51.543 1.00 25.12 273 HIS A C 1
ATOM 676 O O . HIS A 1 82 ? 45.110 -10.931 51.789 1.00 27.40 273 HIS A O 1
ATOM 683 N N . VAL A 1 83 ? 43.631 -10.098 50.318 1.00 22.57 274 VAL A N 1
ATOM 684 C CA . VAL A 1 83 ? 44.365 -10.512 49.132 1.00 22.70 274 VAL A CA 1
ATOM 685 C C . VAL A 1 83 ? 45.527 -9.567 48.884 1.00 27.95 274 VAL A C 1
ATOM 686 O O . VAL A 1 83 ? 45.378 -8.342 48.985 1.00 27.58 274 VAL A O 1
ATOM 690 N N . THR A 1 84 ? 46.704 -10.123 48.586 1.00 25.25 275 THR A N 1
ATOM 691 C CA . THR A 1 84 ? 47.884 -9.303 48.381 1.00 28.53 275 THR A CA 1
ATOM 692 C C . THR A 1 84 ? 48.724 -9.843 47.230 1.00 30.35 275 THR A C 1
ATOM 693 O O . THR A 1 84 ? 48.654 -11.025 46.868 1.00 24.90 275 THR A O 1
ATOM 697 N N . SER A 1 85 ? 49.534 -8.946 46.660 1.00 30.92 276 SER A N 1
ATOM 698 C CA . SER A 1 85 ? 50.579 -9.334 45.725 1.00 32.36 276 SER A CA 1
ATOM 699 C C . SER A 1 85 ? 51.780 -9.913 46.475 1.00 33.63 276 SER A C 1
ATOM 700 O O . SER A 1 85 ? 51.962 -9.697 47.682 1.00 30.73 276 SER A O 1
ATOM 703 N N . LYS A 1 86 ? 52.611 -10.658 45.735 1.00 35.12 277 LYS A N 1
ATOM 704 C CA . LYS A 1 86 ? 53.844 -11.192 46.309 1.00 34.74 277 LYS A CA 1
ATOM 705 C C . LYS A 1 86 ? 54.762 -10.069 46.783 1.00 36.98 277 LYS A C 1
ATOM 706 O O . LYS A 1 86 ? 55.290 -10.107 47.907 1.00 35.27 277 LYS A O 1
ATOM 712 N N . LYS A 1 87 ? 54.948 -9.047 45.933 1.00 36.29 278 LYS A N 1
ATOM 713 C CA . LYS A 1 87 ? 55.805 -7.909 46.263 1.00 36.53 278 LYS A CA 1
ATOM 714 C C . LYS A 1 87 ? 55.390 -7.254 47.574 1.00 36.60 278 LYS A C 1
ATOM 715 O O . LYS A 1 87 ? 56.231 -6.976 48.439 1.00 38.42 278 LYS A O 1
ATOM 721 N N . ASP A 1 88 ? 54.100 -6.963 47.731 1.00 35.09 279 ASP A N 1
ATOM 722 C CA . ASP A 1 88 ? 53.662 -6.320 48.964 1.00 34.86 279 ASP A CA 1
ATOM 723 C C . ASP A 1 88 ? 53.836 -7.241 50.155 1.00 35.18 279 ASP A C 1
ATOM 724 O O . ASP A 1 88 ? 54.049 -6.767 51.272 1.00 33.31 279 ASP A O 1
ATOM 729 N N . LEU A 1 89 ? 53.737 -8.552 49.939 1.00 33.31 280 LEU A N 1
ATOM 730 C CA . LEU A 1 89 ? 53.990 -9.487 51.026 1.00 35.81 280 LEU A CA 1
ATOM 731 C C . LEU A 1 89 ? 55.429 -9.350 51.523 1.00 41.26 280 LEU A C 1
ATOM 732 O O . LEU A 1 89 ? 55.681 -9.232 52.731 1.00 38.71 280 LEU A O 1
ATOM 737 N N . MET A 1 90 ? 56.393 -9.359 50.598 1.00 41.99 281 MET A N 1
ATOM 738 C CA . MET A 1 90 ? 57.796 -9.402 51.003 1.00 40.12 281 MET A CA 1
ATOM 739 C C . MET A 1 90 ? 58.176 -8.138 51.767 1.00 45.15 281 MET A C 1
ATOM 740 O O . MET A 1 90 ? 58.960 -8.185 52.727 1.00 41.96 281 MET A O 1
ATOM 745 N N . LEU A 1 91 ? 57.626 -6.996 51.334 1.00 39.22 282 LEU A N 1
ATOM 746 C CA . LEU A 1 91 ? 57.875 -5.722 51.992 1.00 41.29 282 LEU A CA 1
ATOM 747 C C . LEU A 1 91 ? 57.425 -5.729 53.444 1.00 46.22 282 LEU A C 1
ATOM 748 O O . LEU A 1 91 ? 58.003 -5.012 54.267 1.00 49.35 282 LEU A O 1
ATOM 753 N N . ALA A 1 92 ? 56.401 -6.518 53.791 1.00 44.19 283 ALA A N 1
ATOM 754 C CA . ALA A 1 92 ? 56.000 -6.566 55.199 1.00 44.87 283 ALA A CA 1
ATOM 755 C C . ALA A 1 92 ? 57.085 -7.198 56.068 1.00 41.08 283 ALA A C 1
ATOM 756 O O . ALA A 1 92 ? 57.274 -6.801 57.218 1.00 44.07 283 ALA A O 1
ATOM 758 N N . PHE A 1 93 ? 57.810 -8.180 55.537 1.00 43.77 284 PHE A N 1
ATOM 759 C CA . PHE A 1 93 ? 58.853 -8.872 56.287 1.00 44.09 284 PHE A CA 1
ATOM 760 C C . PHE A 1 93 ? 60.220 -8.221 56.121 1.00 44.42 284 PHE A C 1
ATOM 761 O O . PHE A 1 93 ? 60.961 -8.093 57.101 1.00 47.86 284 PHE A O 1
ATOM 769 N N . ASP A 1 94 ? 60.551 -7.786 54.899 1.00 43.11 285 ASP A N 1
ATOM 770 C CA . ASP A 1 94 ? 61.913 -7.416 54.525 1.00 46.84 285 ASP A CA 1
ATOM 771 C C . ASP A 1 94 ? 62.205 -5.922 54.633 1.00 49.78 285 ASP A C 1
ATOM 772 O O . ASP A 1 94 ? 63.319 -5.543 55.009 1.00 54.33 285 ASP A O 1
ATOM 777 N N . ASP A 1 95 ? 61.258 -5.058 54.294 1.00 50.51 286 ASP A N 1
ATOM 778 C CA . ASP A 1 95 ? 61.496 -3.621 54.357 1.00 51.34 286 ASP A CA 1
ATOM 779 C C . ASP A 1 95 ? 61.430 -3.146 55.804 1.00 56.17 286 ASP A C 1
ATOM 780 O O . ASP A 1 95 ? 60.385 -3.265 56.455 1.00 57.54 286 ASP A O 1
ATOM 785 N N . ALA A 1 96 ? 62.534 -2.581 56.295 1.00 59.21 287 ALA A N 1
ATOM 786 C CA . ALA A 1 96 ? 62.574 -2.132 57.683 1.00 58.97 287 ALA A CA 1
ATOM 787 C C . ALA A 1 96 ? 61.655 -0.944 57.922 1.00 61.16 287 ALA A C 1
ATOM 788 O O . ALA A 1 96 ? 61.111 -0.801 59.024 1.00 63.58 287 ALA A O 1
ATOM 790 N N . LYS A 1 97 ? 61.471 -0.077 56.922 1.00 63.48 288 LYS A N 1
ATOM 791 C CA . LYS A 1 97 ? 60.530 1.021 57.110 1.00 62.73 288 LYS A CA 1
ATOM 792 C C . LYS A 1 97 ? 59.088 0.534 57.151 1.00 64.31 288 LYS A C 1
ATOM 793 O O . LYS A 1 97 ? 58.213 1.296 57.582 1.00 65.76 288 LYS A O 1
ATOM 799 N N . ARG A 1 98 ? 58.821 -0.718 56.737 1.00 59.33 289 ARG A N 1
ATOM 800 C CA . ARG A 1 98 ? 57.547 -1.378 57.013 1.00 56.30 289 ARG A CA 1
ATOM 801 C C . ARG A 1 98 ? 57.437 -1.890 58.443 1.00 59.24 289 ARG A C 1
ATOM 802 O O . ARG A 1 98 ? 56.380 -2.412 58.813 1.00 54.36 289 ARG A O 1
ATOM 810 N N . LYS A 1 99 ? 58.517 -1.832 59.227 1.00 61.78 290 LYS A N 1
ATOM 811 C CA . LYS A 1 99 ? 58.456 -1.995 60.669 1.00 60.04 290 LYS A CA 1
ATOM 812 C C . LYS A 1 99 ? 58.096 -3.425 61.100 1.00 59.92 290 LYS A C 1
ATOM 813 O O . LYS A 1 99 ? 57.623 -3.613 62.238 1.00 61.80 290 LYS A O 1
ATOM 819 N N . SER A 1 100 ? 58.277 -4.434 60.231 1.00 52.38 291 SER A N 1
ATOM 820 C CA . SER A 1 100 ? 57.890 -5.835 60.507 1.00 49.54 291 SER A CA 1
ATOM 821 C C . SER A 1 100 ? 56.449 -5.995 61.014 1.00 49.27 291 SER A C 1
ATOM 822 O O . SER A 1 100 ? 56.177 -6.767 61.941 1.00 45.80 291 SER A O 1
ATOM 825 N N . THR A 1 101 ? 55.497 -5.285 60.408 1.00 49.95 292 THR A N 1
ATOM 826 C CA . THR A 1 101 ? 54.090 -5.602 60.630 1.00 45.61 292 THR A CA 1
ATOM 827 C C . THR A 1 101 ? 53.410 -5.862 59.291 1.00 39.80 292 THR A C 1
ATOM 828 O O . THR A 1 101 ? 53.798 -5.304 58.265 1.00 42.81 292 THR A O 1
ATOM 832 N N . ILE A 1 102 ? 52.381 -6.697 59.308 1.00 36.12 293 ILE A N 1
ATOM 833 C CA . ILE A 1 102 ? 51.457 -6.830 58.181 1.00 39.30 293 ILE A CA 1
ATOM 834 C C . ILE A 1 102 ? 50.288 -5.866 58.452 1.00 37.17 293 ILE A C 1
ATOM 835 O O . ILE A 1 102 ? 49.561 -6.052 59.439 1.00 34.60 293 ILE A O 1
ATOM 840 N N . GLY A 1 103 ? 50.128 -4.831 57.596 1.00 34.96 294 GLY A N 1
ATOM 841 C CA . GLY A 1 103 ? 49.264 -3.694 57.780 1.00 33.74 294 GLY A CA 1
ATOM 842 C C . GLY A 1 103 ? 50.011 -2.497 58.299 1.00 40.74 294 GLY A C 1
ATOM 843 O O . GLY A 1 103 ? 51.184 -2.563 58.711 1.00 40.64 294 GLY A O 1
ATOM 844 N N . ARG A 1 104 ? 49.335 -1.371 58.263 1.00 47.42 295 ARG A N 1
ATOM 845 C CA . ARG A 1 104 ? 49.999 -0.123 58.622 1.00 42.27 295 ARG A CA 1
ATOM 846 C C . ARG A 1 104 ? 50.116 0.044 60.143 1.00 41.76 295 ARG A C 1
ATOM 847 O O . ARG A 1 104 ? 49.552 0.963 60.730 1.00 41.21 295 ARG A O 1
ATOM 855 N N . GLN A 1 105 ? 50.773 -0.918 60.767 1.00 39.97 296 GLN A N 1
ATOM 856 C CA . GLN A 1 105 ? 51.005 -0.902 62.213 1.00 40.25 296 GLN A CA 1
ATOM 857 C C . GLN A 1 105 ? 49.738 -0.707 63.038 1.00 43.07 296 GLN A C 1
ATOM 858 O O . GLN A 1 105 ? 48.855 -1.567 63.047 1.00 46.90 296 GLN A O 1
ATOM 864 N N . GLU A 1 106 ? 49.628 0.416 63.739 1.00 39.23 297 GLU A N 1
ATOM 865 C CA . GLU A 1 106 ? 48.453 0.573 64.588 1.00 42.99 297 GLU A CA 1
ATOM 866 C C . GLU A 1 106 ? 47.216 0.983 63.795 1.00 43.87 297 GLU A C 1
ATOM 867 O O . GLU A 1 106 ? 46.113 0.999 64.360 1.00 41.26 297 GLU A O 1
ATOM 873 N N . ASN A 1 107 ? 47.382 1.318 62.507 1.00 40.61 298 ASN A N 1
ATOM 874 C CA . ASN A 1 107 ? 46.254 1.656 61.648 1.00 39.37 298 ASN A CA 1
ATOM 875 C C . ASN A 1 107 ? 45.519 0.431 61.110 1.00 38.25 298 ASN A C 1
ATOM 876 O O . ASN A 1 107 ? 44.359 0.555 60.722 1.00 34.12 298 ASN A O 1
ATOM 881 N N . GLY A 1 108 ? 46.156 -0.729 61.062 1.00 34.90 299 GLY A N 1
ATOM 882 C CA . GLY A 1 108 ? 45.469 -1.950 60.714 1.00 34.52 299 GLY A CA 1
ATOM 883 C C . GLY A 1 108 ? 45.657 -2.387 59.278 1.00 29.21 299 GLY A C 1
ATOM 884 O O . GLY A 1 108 ? 46.425 -1.819 58.482 1.00 26.25 299 GLY A O 1
ATOM 885 N N . LEU A 1 109 ? 44.909 -3.437 58.955 1.00 23.74 300 LEU A N 1
ATOM 886 C CA . LEU A 1 109 ? 44.880 -4.064 57.644 1.00 25.64 300 LEU A CA 1
ATOM 887 C C . LEU A 1 109 ? 43.438 -4.102 57.127 1.00 26.21 300 LEU A C 1
ATOM 888 O O . LEU A 1 109 ? 42.507 -4.501 57.848 1.00 20.45 300 LEU A O 1
ATOM 893 N N . PHE A 1 110 ? 43.255 -3.644 55.888 1.00 24.70 301 PHE A N 1
ATOM 894 C CA . PHE A 1 110 ? 41.950 -3.722 55.262 1.00 22.21 301 PHE A CA 1
ATOM 895 C C . PHE A 1 110 ? 41.622 -5.170 54.956 1.00 24.22 301 PHE A C 1
ATOM 896 O O . PHE A 1 110 ? 42.419 -5.883 54.336 1.00 22.65 301 PHE A O 1
ATOM 904 N N . VAL A 1 111 ? 40.461 -5.620 55.422 1.00 17.90 302 VAL A N 1
ATOM 905 C CA . VAL A 1 111 ? 40.057 -6.988 55.153 1.00 18.06 302 VAL A CA 1
ATOM 906 C C . VAL A 1 111 ? 38.606 -7.026 54.684 1.00 19.19 302 VAL A C 1
ATOM 907 O O . VAL A 1 111 ? 37.843 -6.061 54.789 1.00 18.44 302 VAL A O 1
ATOM 911 N N . THR A 1 112 ? 38.251 -8.141 54.118 1.00 17.22 303 THR A N 1
ATOM 912 C CA . THR A 1 112 ? 36.876 -8.502 53.930 1.00 17.17 303 THR A CA 1
ATOM 913 C C . THR A 1 112 ? 36.694 -9.817 54.662 1.00 17.57 303 THR A C 1
ATOM 914 O O . THR A 1 112 ? 37.653 -10.370 55.219 1.00 17.15 303 THR A O 1
ATOM 918 N N . SER A 1 113 ? 35.462 -10.305 54.696 1.00 17.29 304 SER A N 1
ATOM 919 C CA . SER A 1 113 ? 35.253 -11.616 55.287 1.00 17.53 304 SER A CA 1
ATOM 920 C C . SER A 1 113 ? 35.894 -12.673 54.382 1.00 17.09 304 SER A C 1
ATOM 921 O O . SER A 1 113 ? 35.916 -12.545 53.150 1.00 17.04 304 SER A O 1
ATOM 924 N N . PHE A 1 114 ? 36.455 -13.710 54.999 1.00 19.93 305 PHE A N 1
ATOM 925 C CA . PHE A 1 114 ? 37.003 -14.835 54.236 1.00 18.42 305 PHE A CA 1
ATOM 926 C C . PHE A 1 114 ? 35.926 -15.476 53.355 1.00 17.24 305 PHE A C 1
ATOM 927 O O . PHE A 1 114 ? 36.159 -15.811 52.189 1.00 17.26 305 PHE A O 1
ATOM 935 N N . ALA A 1 115 ? 34.733 -15.638 53.903 1.00 17.25 306 ALA A N 1
ATOM 936 C CA . ALA A 1 115 ? 33.634 -16.191 53.135 1.00 17.28 306 ALA A CA 1
ATOM 937 C C . ALA A 1 115 ? 33.370 -15.361 51.884 1.00 17.18 306 ALA A C 1
ATOM 938 O O . ALA A 1 115 ? 33.147 -15.904 50.798 1.00 21.85 306 ALA A O 1
ATOM 940 N N . GLU A 1 116 ? 33.414 -14.032 51.997 1.00 17.07 307 GLU A N 1
ATOM 941 C CA . GLU A 1 116 ? 33.122 -13.246 50.800 1.00 20.16 307 GLU A CA 1
ATOM 942 C C . GLU A 1 116 ? 34.176 -13.483 49.727 1.00 17.12 307 GLU A C 1
ATOM 943 O O . GLU A 1 116 ? 33.829 -13.641 48.546 1.00 17.21 307 GLU A O 1
ATOM 949 N N . ASP A 1 117 ? 35.460 -13.568 50.117 1.00 17.13 308 ASP A N 1
ATOM 950 C CA . ASP A 1 117 ? 36.489 -13.838 49.117 1.00 17.22 308 ASP A CA 1
ATOM 951 C C . ASP A 1 117 ? 36.398 -15.269 48.571 1.00 19.04 308 ASP A C 1
ATOM 952 O O . ASP A 1 117 ? 36.656 -15.486 47.365 1.00 17.54 308 ASP A O 1
ATOM 957 N N . MET A 1 118 ? 36.005 -16.257 49.391 1.00 17.42 309 MET A N 1
ATOM 958 C CA . MET A 1 118 ? 35.826 -17.576 48.780 1.00 24.55 309 MET A CA 1
ATOM 959 C C . MET A 1 118 ? 34.609 -17.629 47.862 1.00 23.08 309 MET A C 1
ATOM 960 O O . MET A 1 118 ? 34.651 -18.335 46.847 1.00 24.15 309 MET A O 1
ATOM 965 N N . ALA A 1 119 ? 33.550 -16.862 48.148 1.00 18.57 310 ALA A N 1
ATOM 966 C CA . ALA A 1 119 ? 32.396 -16.832 47.251 1.00 17.62 310 ALA A CA 1
ATOM 967 C C . ALA A 1 119 ? 32.729 -16.183 45.915 1.00 19.32 310 ALA A C 1
ATOM 968 O O . ALA A 1 119 ? 32.071 -16.451 44.898 1.00 17.90 310 ALA A O 1
ATOM 970 N N . LEU A 1 120 ? 33.725 -15.310 45.901 1.00 17.64 311 LEU A N 1
ATOM 971 C CA . LEU A 1 120 ? 33.924 -14.389 44.791 1.00 20.69 311 LEU A CA 1
ATOM 972 C C . LEU A 1 120 ? 35.143 -14.713 43.938 1.00 19.87 311 LEU A C 1
ATOM 973 O O . LEU A 1 120 ? 35.060 -14.677 42.702 1.00 20.66 311 LEU A O 1
ATOM 978 N N . LEU A 1 121 ? 36.266 -15.036 44.566 1.00 18.42 312 LEU A N 1
ATOM 979 C CA . LEU A 1 121 ? 37.485 -15.358 43.839 1.00 22.65 312 LEU A CA 1
ATOM 980 C C . LEU A 1 121 ? 37.502 -16.778 43.270 1.00 26.94 312 LEU A C 1
ATOM 981 O O . LEU A 1 121 ? 38.434 -17.110 42.522 1.00 31.21 312 LEU A O 1
ATOM 986 N N . PHE A 1 122 ? 36.508 -17.615 43.590 1.00 23.20 313 PHE A N 1
ATOM 987 C CA . PHE A 1 122 ? 36.422 -18.980 43.106 1.00 29.09 313 PHE A CA 1
ATOM 988 C C . PHE A 1 122 ? 35.195 -19.139 42.222 1.00 30.22 313 PHE A C 1
ATOM 989 O O . PHE A 1 122 ? 34.238 -18.366 42.324 1.00 26.09 313 PHE A O 1
ATOM 997 N N . THR A 1 123 ? 35.230 -20.149 41.340 1.00 29.53 314 THR A N 1
ATOM 998 C CA . THR A 1 123 ? 34.050 -20.437 40.536 1.00 31.81 314 THR A CA 1
ATOM 999 C C . THR A 1 123 ? 33.034 -21.197 41.362 1.00 32.91 314 THR A C 1
ATOM 1000 O O . THR A 1 123 ? 33.296 -21.577 42.509 1.00 34.11 314 THR A O 1
ATOM 1004 N N . ASP A 1 124 ? 31.856 -21.424 40.758 1.00 34.94 315 ASP A N 1
ATOM 1005 C CA . ASP A 1 124 ? 30.757 -22.224 41.288 1.00 36.29 315 ASP A CA 1
ATOM 1006 C C . ASP A 1 124 ? 31.231 -23.582 41.793 1.00 38.46 315 ASP A C 1
ATOM 1007 O O . ASP A 1 124 ? 30.648 -24.137 42.724 1.00 38.85 315 ASP A O 1
ATOM 1012 N N . GLN A 1 125 ? 32.261 -24.142 41.152 1.00 45.52 316 GLN A N 1
ATOM 1013 C CA . GLN A 1 125 ? 32.798 -25.439 41.541 1.00 45.84 316 GLN A CA 1
ATOM 1014 C C . GLN A 1 125 ? 34.043 -25.323 42.403 1.00 45.05 316 GLN A C 1
ATOM 1015 O O . GLN A 1 125 ? 34.648 -26.344 42.733 1.00 43.10 316 GLN A O 1
ATOM 1021 N N . GLY A 1 126 ? 34.454 -24.108 42.761 1.00 38.07 317 GLY A N 1
ATOM 1022 C CA . GLY A 1 126 ? 35.499 -23.968 43.750 1.00 31.17 317 GLY A CA 1
ATOM 1023 C C . GLY A 1 126 ? 36.887 -23.960 43.183 1.00 33.30 317 GLY A C 1
ATOM 1024 O O . GLY A 1 126 ? 37.852 -24.228 43.916 1.00 35.52 317 GLY A O 1
ATOM 1025 N N . LYS A 1 127 ? 37.042 -23.663 41.905 1.00 34.33 318 LYS A N 1
ATOM 1026 C CA . LYS A 1 127 ? 38.379 -23.474 41.374 1.00 39.95 318 LYS A CA 1
ATOM 1027 C C . LYS A 1 127 ? 38.707 -21.984 41.352 1.00 37.24 318 LYS A C 1
ATOM 1028 O O . LYS A 1 127 ? 37.832 -21.148 41.099 1.00 36.22 318 LYS A O 1
ATOM 1034 N N . LEU A 1 128 ? 39.955 -21.662 41.692 1.00 33.28 319 LEU A N 1
ATOM 1035 C CA . LEU A 1 128 ? 40.410 -20.279 41.697 1.00 32.16 319 LEU A CA 1
ATOM 1036 C C . LEU A 1 128 ? 40.252 -19.672 40.315 1.00 34.54 319 LEU A C 1
ATOM 1037 O O . LEU A 1 128 ? 40.555 -20.309 39.304 1.00 34.93 319 LEU A O 1
ATOM 1042 N N . LYS A 1 129 ? 39.748 -18.445 40.275 1.00 33.57 320 LYS A N 1
ATOM 1043 C CA . LYS A 1 129 ? 39.626 -17.714 39.022 1.00 34.08 320 LYS A CA 1
ATOM 1044 C C . LYS A 1 129 ? 41.005 -17.249 38.536 1.00 30.55 320 LYS A C 1
ATOM 1045 O O . LYS A 1 129 ? 41.963 -17.195 39.298 1.00 29.33 320 LYS A O 1
ATOM 1051 N N . SER A 1 130 ? 41.086 -16.878 37.258 1.00 29.38 321 SER A N 1
ATOM 1052 C CA . SER A 1 130 ? 42.352 -16.419 36.697 1.00 33.93 321 SER A CA 1
ATOM 1053 C C . SER A 1 130 ? 42.827 -15.149 37.392 1.00 37.75 321 SER A C 1
ATOM 1054 O O . SER A 1 130 ? 42.032 -14.354 37.896 1.00 37.70 321 SER A O 1
ATOM 1057 N N . ALA A 1 131 ? 44.143 -14.936 37.385 1.00 35.88 322 ALA A N 1
ATOM 1058 C CA . ALA A 1 131 ? 44.702 -13.714 37.957 1.00 37.86 322 ALA A CA 1
ATOM 1059 C C . ALA A 1 131 ? 44.191 -12.462 37.246 1.00 40.95 322 ALA A C 1
ATOM 1060 O O . ALA A 1 131 ? 44.215 -11.367 37.823 1.00 36.15 322 ALA A O 1
ATOM 1062 N N . ASP A 1 132 ? 43.743 -12.592 35.997 1.00 45.22 323 ASP A N 1
ATOM 1063 C CA . ASP A 1 132 ? 43.146 -11.448 35.320 1.00 45.82 323 ASP A CA 1
ATOM 1064 C C . ASP A 1 132 ? 41.803 -11.104 35.953 1.00 45.27 323 ASP A C 1
ATOM 1065 O O . ASP A 1 132 ? 41.571 -9.969 36.391 1.00 44.34 323 ASP A O 1
ATOM 1070 N N . GLN A 1 133 ? 40.916 -12.092 36.025 1.00 38.65 324 GLN A N 1
ATOM 1071 C CA . GLN A 1 133 ? 39.631 -11.910 36.673 1.00 37.62 324 GLN A CA 1
ATOM 1072 C C . GLN A 1 133 ? 39.775 -11.332 38.070 1.00 37.11 324 GLN A C 1
ATOM 1073 O O . GLN A 1 133 ? 39.139 -10.325 38.411 1.00 35.95 324 GLN A O 1
ATOM 1079 N N . ILE A 1 134 ? 40.661 -11.918 38.873 1.00 32.58 325 ILE A N 1
ATOM 1080 C CA . ILE A 1 134 ? 40.782 -11.484 40.253 1.00 31.47 325 ILE A CA 1
ATOM 1081 C C . ILE A 1 134 ? 41.292 -10.049 40.317 1.00 33.72 325 ILE A C 1
ATOM 1082 O O . ILE A 1 134 ? 40.822 -9.241 41.136 1.00 31.91 325 ILE A O 1
ATOM 1087 N N . GLU A 1 135 ? 42.236 -9.697 39.445 1.00 34.56 326 GLU A N 1
ATOM 1088 C CA . GLU A 1 135 ? 42.666 -8.309 39.351 1.00 35.96 326 GLU A CA 1
ATOM 1089 C C . GLU A 1 135 ? 41.486 -7.416 39.007 1.00 34.46 326 GLU A C 1
ATOM 1090 O O . GLU A 1 135 ? 41.348 -6.304 39.540 1.00 30.55 326 GLU A O 1
ATOM 1096 N N . ASN A 1 136 ? 40.618 -7.893 38.121 1.00 33.50 327 ASN A N 1
ATOM 1097 C CA . ASN A 1 136 ? 39.471 -7.090 37.721 1.00 35.18 327 ASN A CA 1
ATOM 1098 C C . ASN A 1 136 ? 38.455 -6.985 38.865 1.00 34.61 327 ASN A C 1
ATOM 1099 O O . ASN A 1 136 ? 38.002 -5.888 39.207 1.00 30.46 327 ASN A O 1
ATOM 1104 N N . ILE A 1 137 ? 38.126 -8.115 39.501 1.00 34.00 328 ILE A N 1
ATOM 1105 C CA . ILE A 1 137 ? 37.257 -8.109 40.680 1.00 32.40 328 ILE A CA 1
ATOM 1106 C C . ILE A 1 137 ? 37.781 -7.141 41.743 1.00 29.36 328 ILE A C 1
ATOM 1107 O O . ILE A 1 137 ? 37.010 -6.363 42.321 1.00 26.62 328 ILE A O 1
ATOM 1112 N N . LYS A 1 138 ? 39.098 -7.152 42.011 1.00 27.51 329 LYS A N 1
ATOM 1113 C CA . LYS A 1 138 ? 39.649 -6.334 43.090 1.00 29.64 329 LYS A CA 1
ATOM 1114 C C . LYS A 1 138 ? 39.969 -4.912 42.652 1.00 28.80 329 LYS A C 1
ATOM 1115 O O . LYS A 1 138 ? 40.442 -4.110 43.478 1.00 27.02 329 LYS A O 1
ATOM 1121 N N . ASP A 1 139 ? 39.722 -4.586 41.381 1.00 29.45 330 ASP A N 1
ATOM 1122 C CA . ASP A 1 139 ? 40.011 -3.263 40.832 1.00 35.86 330 ASP A CA 1
ATOM 1123 C C . ASP A 1 139 ? 41.439 -2.835 41.172 1.00 36.82 330 ASP A C 1
ATOM 1124 O O . ASP A 1 139 ? 41.668 -1.747 41.702 1.00 35.93 330 ASP A O 1
ATOM 1129 N N . VAL A 1 140 ? 42.396 -3.733 40.909 1.00 34.51 331 VAL A N 1
ATOM 1130 C CA . VAL A 1 140 ? 43.818 -3.403 40.904 1.00 34.41 331 VAL A CA 1
ATOM 1131 C C . VAL A 1 140 ? 44.334 -3.371 39.455 1.00 35.76 331 VAL A C 1
ATOM 1132 O O . VAL A 1 140 ? 43.675 -3.826 38.517 1.00 33.53 331 VAL A O 1
ATOM 1136 N N . ASP A 1 141 ? 45.544 -2.827 39.288 1.00 37.08 332 ASP A N 1
ATOM 1137 C CA . ASP A 1 141 ? 46.183 -2.748 37.977 1.00 36.95 332 ASP A CA 1
ATOM 1138 C C . ASP A 1 141 ? 46.353 -4.131 37.353 1.00 39.19 332 ASP A C 1
ATOM 1139 O O . ASP A 1 141 ? 46.628 -5.126 38.035 1.00 37.58 332 ASP A O 1
ATOM 1144 N N . SER A 1 142 ? 46.204 -4.167 36.031 1.00 36.33 333 SER A N 1
ATOM 1145 C CA . SER A 1 142 ? 46.450 -5.364 35.247 1.00 36.04 333 SER A CA 1
ATOM 1146 C C . SER A 1 142 ? 47.847 -5.888 35.520 1.00 37.14 333 SER A C 1
ATOM 1147 O O . SER A 1 142 ? 48.800 -5.115 35.559 1.00 40.07 333 SER A O 1
ATOM 1150 N N . GLY A 1 143 ? 47.965 -7.193 35.741 1.00 31.26 334 GLY A N 1
ATOM 1151 C CA . GLY A 1 143 ? 49.249 -7.796 35.976 1.00 33.05 334 GLY A CA 1
ATOM 1152 C C . GLY A 1 143 ? 49.769 -7.703 37.391 1.00 35.65 334 GLY A C 1
ATOM 1153 O O . GLY A 1 143 ? 50.872 -8.205 37.659 1.00 39.40 334 GLY A O 1
ATOM 1154 N N . LYS A 1 144 ? 49.011 -7.110 38.318 1.00 37.38 335 LYS A N 1
ATOM 1155 C CA . LYS A 1 144 ? 49.502 -6.969 39.690 1.00 36.80 335 LYS A CA 1
ATOM 1156 C C . LYS A 1 144 ? 49.654 -8.312 40.392 1.00 34.40 335 LYS A C 1
ATOM 1157 O O . LYS A 1 144 ? 50.511 -8.458 41.274 1.00 32.30 335 LYS A O 1
ATOM 1163 N N . TYR A 1 145 ? 48.837 -9.303 40.035 1.00 34.09 336 TYR A N 1
ATOM 1164 C CA . TYR A 1 145 ? 48.915 -10.605 40.690 1.00 35.56 336 TYR A CA 1
ATOM 1165 C C . TYR A 1 145 ? 49.447 -11.685 39.751 1.00 36.54 336 TYR A C 1
ATOM 1166 O O . TYR A 1 145 ? 49.252 -12.874 40.012 1.00 34.37 336 TYR A O 1
ATOM 1175 N N . SER A 1 146 ? 50.109 -11.294 38.653 1.00 38.91 337 SER A N 1
ATOM 1176 C CA . SER A 1 146 ? 50.644 -12.275 37.709 1.00 38.78 337 SER A CA 1
ATOM 1177 C C . SER A 1 146 ? 51.673 -13.219 38.351 1.00 40.86 337 SER A C 1
ATOM 1178 O O . SER A 1 146 ? 51.849 -14.353 37.882 1.00 39.96 337 SER A O 1
ATOM 1181 N N . ASP A 1 147 ? 52.374 -12.781 39.419 1.00 35.73 338 ASP A N 1
ATOM 1182 C CA . ASP A 1 147 ? 53.213 -13.711 40.180 1.00 39.52 338 ASP A CA 1
ATOM 1183 C C . ASP A 1 147 ? 52.422 -14.517 41.230 1.00 39.82 338 ASP A C 1
ATOM 1184 O O . ASP A 1 147 ? 53.026 -15.044 42.179 1.00 37.51 338 ASP A O 1
ATOM 1189 N N . GLY A 1 148 ? 51.107 -14.625 41.070 1.00 40.94 339 GLY A N 1
ATOM 1190 C CA . GLY A 1 148 ? 50.233 -15.333 41.981 1.00 37.33 339 GLY A CA 1
ATOM 1191 C C . GLY A 1 148 ? 49.399 -14.377 42.832 1.00 32.34 339 GLY A C 1
ATOM 1192 O O . GLY A 1 148 ? 49.740 -13.210 43.036 1.00 34.80 339 GLY A O 1
ATOM 1193 N N . VAL A 1 149 ? 48.294 -14.905 43.349 1.00 34.17 340 VAL A N 1
ATOM 1194 C CA . VAL A 1 149 ? 47.387 -14.189 44.244 1.00 29.26 340 VAL A CA 1
ATOM 1195 C C . VAL A 1 149 ? 47.593 -14.757 45.640 1.00 30.15 340 VAL A C 1
ATOM 1196 O O . VAL A 1 149 ? 47.192 -15.898 45.920 1.00 33.15 340 VAL A O 1
ATOM 1200 N N . TYR A 1 150 ? 48.227 -13.967 46.506 1.00 27.13 341 TYR A N 1
ATOM 1201 C CA . TYR A 1 150 ? 48.513 -14.302 47.892 1.00 27.48 341 TYR A CA 1
ATOM 1202 C C . TYR A 1 150 ? 47.398 -13.809 48.820 1.00 28.82 341 TYR A C 1
ATOM 1203 O O . TYR A 1 150 ? 46.699 -12.831 48.514 1.00 24.04 341 TYR A O 1
ATOM 1212 N N . GLN A 1 151 ? 47.242 -14.476 49.974 1.00 26.34 342 GLN A N 1
ATOM 1213 C CA . GLN A 1 151 ? 46.146 -14.142 50.874 1.00 25.26 342 GLN A CA 1
ATOM 1214 C C . GLN A 1 151 ? 46.560 -14.192 52.346 1.00 24.13 342 GLN A C 1
ATOM 1215 O O . GLN A 1 151 ? 47.188 -15.151 52.788 1.00 25.90 342 GLN A O 1
ATOM 1221 N N . TYR A 1 152 ? 46.222 -13.151 53.099 1.00 25.22 343 TYR A N 1
ATOM 1222 C CA . TYR A 1 152 ? 46.274 -13.200 54.557 1.00 26.52 343 TYR A CA 1
ATOM 1223 C C . TYR A 1 152 ? 44.930 -13.670 55.102 1.00 28.04 343 TYR A C 1
ATOM 1224 O O . TYR A 1 152 ? 43.872 -13.279 54.611 1.00 29.61 343 TYR A O 1
ATOM 1233 N N . GLU A 1 153 ? 44.971 -14.496 56.132 1.00 28.51 344 GLU A N 1
ATOM 1234 C CA . GLU A 1 153 ? 43.750 -15.090 56.645 1.00 25.84 344 GLU A CA 1
ATOM 1235 C C . GLU A 1 153 ? 43.792 -15.076 58.173 1.00 29.64 344 GLU A C 1
ATOM 1236 O O . GLU A 1 153 ? 44.720 -15.610 58.787 1.00 30.41 344 GLU A O 1
ATOM 1242 N N . TYR A 1 154 ? 42.812 -14.419 58.772 1.00 25.15 345 TYR A N 1
ATOM 1243 C CA . TYR A 1 154 ? 42.552 -14.473 60.195 1.00 26.94 345 TYR A CA 1
ATOM 1244 C C . TYR A 1 154 ? 41.499 -15.555 60.372 1.00 27.72 345 TYR A C 1
ATOM 1245 O O . TYR A 1 154 ? 40.399 -15.440 59.825 1.00 30.99 345 TYR A O 1
ATOM 1254 N N . ASP A 1 155 ? 41.785 -16.575 61.169 1.00 30.14 346 ASP A N 1
ATOM 1255 C CA . ASP A 1 155 ? 40.783 -17.627 61.231 1.00 31.91 346 ASP A CA 1
ATOM 1256 C C . ASP A 1 155 ? 39.641 -17.214 62.172 1.00 30.93 346 ASP A C 1
ATOM 1257 O O . ASP A 1 155 ? 39.648 -16.134 62.792 1.00 27.11 346 ASP A O 1
ATOM 1262 N N . SER A 1 156 ? 38.624 -18.067 62.263 1.00 27.20 347 SER A N 1
ATOM 1263 C CA . SER A 1 156 ? 37.460 -17.712 63.073 1.00 25.35 347 SER A CA 1
ATOM 1264 C C . SER A 1 156 ? 37.823 -17.429 64.532 1.00 27.39 347 SER A C 1
ATOM 1265 O O . SER A 1 156 ? 37.359 -16.447 65.117 1.00 29.93 347 SER A O 1
ATOM 1268 N N . GLU A 1 157 ? 38.609 -18.302 65.158 1.00 30.95 348 GLU A N 1
ATOM 1269 C CA . GLU A 1 157 ? 38.971 -18.084 66.553 1.00 31.21 348 GLU A CA 1
ATOM 1270 C C . GLU A 1 157 ? 39.726 -16.776 66.726 1.00 32.34 348 GLU A C 1
ATOM 1271 O O . GLU A 1 157 ? 39.430 -15.988 67.637 1.00 30.98 348 GLU A O 1
ATOM 1277 N N . LEU A 1 158 ? 40.717 -16.525 65.866 1.00 32.21 349 LEU A N 1
ATOM 1278 C CA . LEU A 1 158 ? 41.452 -15.267 65.977 1.00 33.35 349 LEU A CA 1
ATOM 1279 C C . LEU A 1 158 ? 40.502 -14.081 65.824 1.00 31.56 349 LEU A C 1
ATOM 1280 O O . LEU A 1 158 ? 40.595 -13.093 66.579 1.00 29.28 349 LEU A O 1
ATOM 1285 N N . THR A 1 159 ? 39.534 -14.191 64.895 1.00 28.49 350 THR A N 1
ATOM 1286 C CA . THR A 1 159 ? 38.588 -13.097 64.671 1.00 28.15 350 THR A CA 1
ATOM 1287 C C . THR A 1 159 ? 37.680 -12.901 65.880 1.00 27.47 350 THR A C 1
ATOM 1288 O O . THR A 1 159 ? 37.474 -11.761 66.325 1.00 27.27 350 THR A O 1
ATOM 1292 N N . LYS A 1 160 ? 37.140 -13.986 66.451 1.00 29.58 351 LYS A N 1
ATOM 1293 C CA . LYS A 1 160 ? 36.326 -13.826 67.659 1.00 27.83 351 LYS A CA 1
ATOM 1294 C C . LYS A 1 160 ? 37.156 -13.212 68.783 1.00 30.37 351 LYS A C 1
ATOM 1295 O O . LYS A 1 160 ? 36.745 -12.230 69.413 1.00 29.12 351 LYS A O 1
ATOM 1301 N N . ASN A 1 161 ? 38.364 -13.725 69.007 1.00 36.33 352 ASN A N 1
ATOM 1302 C CA . ASN A 1 161 ? 39.138 -13.184 70.116 1.00 33.52 352 ASN A CA 1
ATOM 1303 C C . ASN A 1 161 ? 39.577 -11.752 69.835 1.00 35.04 352 ASN A C 1
ATOM 1304 O O . ASN A 1 161 ? 39.610 -10.928 70.760 1.00 36.99 352 ASN A O 1
ATOM 1309 N N . ILE A 1 162 ? 39.847 -11.408 68.569 1.00 28.92 353 ILE A N 1
ATOM 1310 C CA . ILE A 1 162 ? 40.135 -10.007 68.258 1.00 30.51 353 ILE A CA 1
ATOM 1311 C C . ILE A 1 162 ? 38.915 -9.132 68.553 1.00 33.64 353 ILE A C 1
ATOM 1312 O O . ILE A 1 162 ? 39.043 -7.971 68.977 1.00 32.67 353 ILE A O 1
ATOM 1317 N N . ASP A 1 163 ? 37.710 -9.668 68.315 1.00 32.97 354 ASP A N 1
ATOM 1318 C CA . ASP A 1 163 ? 36.496 -8.884 68.530 1.00 33.41 354 ASP A CA 1
ATOM 1319 C C . ASP A 1 163 ? 36.171 -8.754 70.011 1.00 32.85 354 ASP A C 1
ATOM 1320 O O . ASP A 1 163 ? 35.760 -7.679 70.461 1.00 34.09 354 ASP A O 1
ATOM 1325 N N . LYS A 1 164 ? 36.302 -9.845 70.774 1.00 36.58 355 LYS A N 1
ATOM 1326 C CA . LYS A 1 164 ? 36.206 -9.750 72.235 1.00 36.78 355 LYS A CA 1
ATOM 1327 C C . LYS A 1 164 ? 37.003 -8.571 72.756 1.00 32.40 355 LYS A C 1
ATOM 1328 O O . LYS A 1 164 ? 36.534 -7.837 73.625 1.00 35.81 355 LYS A O 1
ATOM 1334 N N . LEU A 1 165 ? 38.215 -8.370 72.232 1.00 33.08 356 LEU A N 1
ATOM 1335 C CA . LEU A 1 165 ? 39.030 -7.246 72.671 1.00 32.24 356 LEU A CA 1
ATOM 1336 C C . LEU A 1 165 ? 38.537 -5.904 72.146 1.00 33.96 356 LEU A C 1
ATOM 1337 O O . LEU A 1 165 ? 39.092 -4.870 72.532 1.00 36.41 356 LEU A O 1
ATOM 1342 N N . GLY A 1 166 ? 37.524 -5.886 71.280 1.00 31.59 357 GLY A N 1
ATOM 1343 C CA . GLY A 1 166 ? 37.054 -4.631 70.712 1.00 30.35 357 GLY A CA 1
ATOM 1344 C C . GLY A 1 166 ? 38.006 -3.990 69.722 1.00 31.32 357 GLY A C 1
ATOM 1345 O O . GLY A 1 166 ? 38.032 -2.759 69.615 1.00 34.31 357 GLY A O 1
ATOM 1346 N N . TYR A 1 167 ? 38.788 -4.790 68.993 1.00 30.79 358 TYR A N 1
ATOM 1347 C CA . TYR A 1 167 ? 39.845 -4.302 68.105 1.00 35.32 358 TYR A CA 1
ATOM 1348 C C . TYR A 1 167 ? 39.406 -4.176 66.647 1.00 32.84 358 TYR A C 1
ATOM 1349 O O . TYR A 1 167 ? 40.204 -3.759 65.797 1.00 32.15 358 TYR A O 1
ATOM 1358 N N . ILE A 1 168 ? 38.185 -4.560 66.318 1.00 28.87 359 ILE A N 1
ATOM 1359 C CA . ILE A 1 168 ? 37.764 -4.479 64.932 1.00 28.45 359 ILE A CA 1
ATOM 1360 C C . ILE A 1 168 ? 37.293 -3.060 64.663 1.00 27.23 359 ILE A C 1
ATOM 1361 O O . ILE A 1 168 ? 36.505 -2.494 65.443 1.00 26.21 359 ILE A O 1
ATOM 1366 N N . ARG A 1 169 ? 37.783 -2.464 63.568 1.00 25.48 360 ARG A N 1
ATOM 1367 C CA . ARG A 1 169 ? 37.421 -1.087 63.248 1.00 27.05 360 ARG A CA 1
ATOM 1368 C C . ARG A 1 169 ? 36.682 -0.984 61.920 1.00 23.80 360 ARG A C 1
ATOM 1369 O O . ARG A 1 169 ? 36.871 -1.799 61.018 1.00 24.70 360 ARG A O 1
ATOM 1377 N N . THR A 1 170 ? 35.870 0.056 61.799 1.00 21.28 361 THR A N 1
ATOM 1378 C CA . THR A 1 170 ? 35.252 0.447 60.543 1.00 26.02 361 THR A CA 1
ATOM 1379 C C . THR A 1 170 ? 36.031 1.610 59.944 1.00 26.35 361 THR A C 1
ATOM 1380 O O . THR A 1 170 ? 36.420 2.534 60.657 1.00 31.03 361 THR A O 1
ATOM 1384 N N . ALA A 1 171 ? 36.235 1.577 58.634 1.00 26.66 362 ALA A N 1
ATOM 1385 C CA . ALA A 1 171 ? 37.056 2.593 58.000 1.00 26.12 362 ALA A CA 1
ATOM 1386 C C . ALA A 1 171 ? 36.411 3.957 58.162 1.00 31.15 362 ALA A C 1
ATOM 1387 O O . ALA A 1 171 ? 35.185 4.081 58.280 1.00 30.83 362 ALA A O 1
ATOM 1389 N N . SER A 1 172 ? 37.231 4.995 58.179 1.00 39.38 363 SER A N 1
ATOM 1390 C CA . SER A 1 172 ? 36.672 6.328 58.308 1.00 39.29 363 SER A CA 1
ATOM 1391 C C . SER A 1 172 ? 36.986 7.136 57.057 1.00 38.97 363 SER A C 1
ATOM 1392 O O . SER A 1 172 ? 37.816 6.753 56.233 1.00 42.54 363 SER A O 1
ATOM 1395 N N . GLY A 1 173 ? 36.278 8.256 56.907 1.00 39.54 364 GLY A N 1
ATOM 1396 C CA . GLY A 1 173 ? 36.488 9.128 55.770 1.00 44.13 364 GLY A CA 1
ATOM 1397 C C . GLY A 1 173 ? 37.876 9.715 55.690 1.00 51.36 364 GLY A C 1
ATOM 1398 O O . GLY A 1 173 ? 38.257 10.211 54.628 1.00 49.59 364 GLY A O 1
ATOM 1399 N N . ASP A 1 174 ? 38.639 9.657 56.785 1.00 66.31 365 ASP A N 1
ATOM 1400 C CA . ASP A 1 174 ? 40.044 10.044 56.807 1.00 67.77 365 ASP A CA 1
ATOM 1401 C C . ASP A 1 174 ? 40.936 8.966 57.431 1.00 70.79 365 ASP A C 1
ATOM 1402 O O . ASP A 1 174 ? 41.775 9.282 58.280 1.00 73.44 365 ASP A O 1
ATOM 1407 N N . THR A 1 175 ? 40.762 7.698 57.045 1.00 60.46 366 THR A N 1
ATOM 1408 C CA . THR A 1 175 ? 41.685 6.632 57.470 1.00 64.36 366 THR A CA 1
ATOM 1409 C C . THR A 1 175 ? 43.150 6.810 57.004 1.00 63.42 366 THR A C 1
ATOM 1410 O O . THR A 1 175 ? 43.462 6.930 55.818 1.00 65.50 366 THR A O 1
ATOM 1414 N N . ARG A 1 177 ? 38.511 1.443 52.129 1.00 62.73 368 ARG A N 1
ATOM 1415 C CA . ARG A 1 177 ? 38.911 2.781 51.775 1.00 62.86 368 ARG A CA 1
ATOM 1416 C C . ARG A 1 177 ? 39.853 2.651 50.587 1.00 68.78 368 ARG A C 1
ATOM 1417 O O . ARG A 1 177 ? 41.056 2.407 50.759 1.00 77.92 368 ARG A O 1
ATOM 1425 N N . ALA A 1 178 ? 39.309 2.751 49.375 1.00 68.52 369 ALA A N 1
ATOM 1426 C CA . ALA A 1 178 ? 40.181 2.877 48.216 1.00 69.79 369 ALA A CA 1
ATOM 1427 C C . ALA A 1 178 ? 40.927 4.206 48.282 1.00 75.79 369 ALA A C 1
ATOM 1428 O O . ALA A 1 178 ? 40.437 5.205 48.834 1.00 77.68 369 ALA A O 1
ATOM 1430 N N . ASN A 1 179 ? 42.145 4.213 47.756 1.00 75.23 370 ASN A N 1
ATOM 1431 C CA . ASN A 1 179 ? 42.855 5.477 47.832 1.00 76.24 370 ASN A CA 1
ATOM 1432 C C . ASN A 1 179 ? 42.083 6.507 47.018 1.00 74.54 370 ASN A C 1
ATOM 1433 O O . ASN A 1 179 ? 42.168 6.548 45.783 1.00 76.15 370 ASN A O 1
ATOM 1438 N N . SER A 1 180 ? 41.285 7.300 47.720 1.00 61.74 371 SER A N 1
ATOM 1439 C CA . SER A 1 180 ? 40.459 8.393 47.221 1.00 58.74 371 SER A CA 1
ATOM 1440 C C . SER A 1 180 ? 39.211 7.849 46.534 1.00 54.16 371 SER A C 1
ATOM 1441 O O . SER A 1 180 ? 38.394 8.654 46.117 1.00 48.42 371 SER A O 1
ATOM 1444 N N . LEU A 1 181 ? 39.030 6.527 46.417 1.00 53.53 372 LEU A N 1
ATOM 1445 C CA . LEU A 1 181 ? 37.769 5.969 45.944 1.00 46.47 372 LEU A CA 1
ATOM 1446 C C . LEU A 1 181 ? 37.001 5.267 47.068 1.00 34.76 372 LEU A C 1
ATOM 1447 O O . LEU A 1 181 ? 36.102 4.487 46.812 1.00 33.07 372 LEU A O 1
ATOM 1452 N N . ASN A 1 182 ? 37.339 5.562 48.297 1.00 34.72 373 ASN A N 1
ATOM 1453 C CA . ASN A 1 182 ? 36.641 5.007 49.417 1.00 35.65 373 ASN A CA 1
ATOM 1454 C C . ASN A 1 182 ? 35.201 5.517 49.405 1.00 34.09 373 ASN A C 1
ATOM 1455 O O . ASN A 1 182 ? 34.886 6.631 48.938 1.00 32.66 373 ASN A O 1
ATOM 1460 N N . ILE A 1 183 ? 34.298 4.710 49.942 1.00 26.96 374 ILE A N 1
ATOM 1461 C CA . ILE A 1 183 ? 32.909 5.121 50.108 1.00 23.90 374 ILE A CA 1
ATOM 1462 C C . ILE A 1 183 ? 32.442 4.635 51.464 1.00 23.74 374 ILE A C 1
ATOM 1463 O O . ILE A 1 183 ? 33.069 3.757 52.076 1.00 22.53 374 ILE A O 1
ATOM 1468 N N . PRO A 1 184 ? 31.367 5.212 51.976 1.00 23.30 375 PRO A N 1
ATOM 1469 C CA . PRO A 1 184 ? 30.856 4.772 53.272 1.00 21.32 375 PRO A CA 1
ATOM 1470 C C . PRO A 1 184 ? 29.992 3.523 53.115 1.00 19.81 375 PRO A C 1
ATOM 1471 O O . PRO A 1 184 ? 29.610 3.122 52.008 1.00 19.64 375 PRO A O 1
ATOM 1475 N N . GLY A 1 185 ? 29.699 2.905 54.258 1.00 19.77 376 GLY A N 1
ATOM 1476 C CA . GLY A 1 185 ? 28.833 1.749 54.320 1.00 19.27 376 GLY A CA 1
ATOM 1477 C C . GLY A 1 185 ? 29.545 0.447 54.615 1.00 19.06 376 GLY A C 1
ATOM 1478 O O . GLY A 1 185 ? 28.917 -0.612 54.492 1.00 19.41 376 GLY A O 1
ATOM 1479 N N . CYS A 1 186 ? 30.828 0.479 55.017 1.00 20.74 377 CYS A N 1
ATOM 1480 C CA . CYS A 1 186 ? 31.609 -0.742 55.208 1.00 24.19 377 CYS A CA 1
ATOM 1481 C C . CYS A 1 186 ? 31.570 -1.595 53.945 1.00 18.59 377 CYS A C 1
ATOM 1482 O O . CYS A 1 186 ? 31.237 -2.781 53.968 1.00 20.80 377 CYS A O 1
ATOM 1485 N N . GLN A 1 187 ? 31.913 -0.969 52.829 1.00 18.36 378 GLN A N 1
ATOM 1486 C CA . GLN A 1 187 ? 31.800 -1.618 51.540 1.00 18.19 378 GLN A CA 1
ATOM 1487 C C . GLN A 1 187 ? 32.854 -1.015 50.648 1.00 18.86 378 GLN A C 1
ATOM 1488 O O . GLN A 1 187 ? 33.191 0.169 50.798 1.00 21.97 378 GLN A O 1
ATOM 1494 N N . THR A 1 188 ? 33.408 -1.832 49.755 1.00 18.70 379 THR A N 1
ATOM 1495 C CA . THR A 1 188 ? 34.388 -1.371 48.781 1.00 19.68 379 THR A CA 1
ATOM 1496 C C . THR A 1 188 ? 33.696 -0.990 47.482 1.00 19.34 379 THR A C 1
ATOM 1497 O O . THR A 1 188 ? 32.692 -1.590 47.100 1.00 21.95 379 THR A O 1
ATOM 1501 N N . TRP A 1 189 ? 34.285 -0.036 46.775 1.00 18.90 380 TRP A N 1
ATOM 1502 C CA . TRP A 1 189 ? 33.749 0.423 45.501 1.00 22.33 380 TRP A CA 1
ATOM 1503 C C . TRP A 1 189 ? 34.355 -0.400 44.371 1.00 21.08 380 TRP A C 1
ATOM 1504 O O . TRP A 1 189 ? 35.567 -0.628 44.364 1.00 24.57 380 TRP A O 1
ATOM 1515 N N . SER A 1 190 ? 33.525 -0.851 43.414 1.00 19.22 381 SER A N 1
ATOM 1516 C CA . SER A 1 190 ? 34.025 -1.828 42.437 1.00 26.45 381 SER A CA 1
ATOM 1517 C C . SER A 1 190 ? 33.555 -1.585 41.011 1.00 28.82 381 SER A C 1
ATOM 1518 O O . SER A 1 190 ? 33.489 -2.538 40.233 1.00 29.46 381 SER A O 1
ATOM 1521 N N . GLY A 1 191 ? 33.178 -0.375 40.655 1.00 27.56 382 GLY A N 1
ATOM 1522 C CA . GLY A 1 191 ? 32.848 -0.118 39.282 1.00 29.25 382 GLY A CA 1
ATOM 1523 C C . GLY A 1 191 ? 31.387 -0.403 39.053 1.00 35.23 382 GLY A C 1
ATOM 1524 O O . GLY A 1 191 ? 30.602 -0.567 39.997 1.00 31.69 382 GLY A O 1
ATOM 1525 N N . LYS A 1 192 ? 31.020 -0.456 37.763 1.00 34.46 383 LYS A N 1
ATOM 1526 C CA . LYS A 1 192 ? 29.660 -0.814 37.389 1.00 30.93 383 LYS A CA 1
ATOM 1527 C C . LYS A 1 192 ? 29.313 -2.233 37.804 1.00 32.45 383 LYS A C 1
ATOM 1528 O O . LYS A 1 192 ? 28.118 -2.567 37.899 1.00 34.20 383 LYS A O 1
ATOM 1534 N N . HIS A 1 193 ? 30.325 -3.072 38.033 1.00 28.96 384 HIS A N 1
ATOM 1535 C CA . HIS A 1 193 ? 30.105 -4.452 38.468 1.00 27.57 384 HIS A CA 1
ATOM 1536 C C . HIS A 1 193 ? 30.006 -4.497 39.990 1.00 24.61 384 HIS A C 1
ATOM 1537 O O . HIS A 1 193 ? 30.897 -4.954 40.709 1.00 24.53 384 HIS A O 1
ATOM 1544 N N . ILE A 1 194 ? 28.856 -4.031 40.471 1.00 22.43 385 ILE A N 1
ATOM 1545 C CA . ILE A 1 194 ? 28.642 -3.922 41.903 1.00 21.66 385 ILE A CA 1
ATOM 1546 C C . ILE A 1 194 ? 28.577 -5.282 42.568 1.00 20.15 385 ILE A C 1
ATOM 1547 O O . ILE A 1 194 ? 28.646 -5.356 43.803 1.00 18.17 385 ILE A O 1
ATOM 1552 N N . GLU A 1 195 ? 28.485 -6.366 41.787 1.00 22.24 386 GLU A N 1
ATOM 1553 C CA . GLU A 1 195 ? 28.516 -7.697 42.385 1.00 19.67 386 GLU A CA 1
ATOM 1554 C C . GLU A 1 195 ? 29.885 -8.032 42.960 1.00 20.07 386 GLU A C 1
ATOM 1555 O O . GLU A 1 195 ? 29.988 -8.989 43.737 1.00 17.81 386 GLU A O 1
ATOM 1561 N N . ASN A 1 196 ? 30.930 -7.261 42.622 1.00 21.97 387 ASN A N 1
ATOM 1562 C CA . ASN A 1 196 ? 32.261 -7.475 43.184 1.00 19.13 387 ASN A CA 1
ATOM 1563 C C . ASN A 1 196 ? 32.508 -6.633 44.424 1.00 19.66 387 ASN A C 1
ATOM 1564 O O . ASN A 1 196 ? 33.637 -6.590 44.923 1.00 19.82 387 ASN A O 1
ATOM 1569 N N . SER A 1 197 ? 31.483 -5.946 44.919 1.00 18.94 388 SER A N 1
ATOM 1570 C CA . SER A 1 197 ? 31.660 -5.113 46.090 1.00 17.86 388 SER A CA 1
ATOM 1571 C C . SER A 1 197 ? 31.573 -6.010 47.301 1.00 17.59 388 SER A C 1
ATOM 1572 O O . SER A 1 197 ? 30.569 -6.694 47.488 1.00 17.51 388 SER A O 1
ATOM 1575 N N . GLU A 1 198 ? 32.605 -6.001 48.133 1.00 17.64 389 GLU A N 1
ATOM 1576 C CA . GLU A 1 198 ? 32.597 -6.811 49.342 1.00 17.70 389 GLU A CA 1
ATOM 1577 C C . GLU A 1 198 ? 32.536 -5.893 50.546 1.00 17.39 389 GLU A C 1
ATOM 1578 O O . GLU A 1 198 ? 32.860 -4.703 50.446 1.00 19.72 389 GLU A O 1
ATOM 1584 N N . SER A 1 199 ? 32.133 -6.452 51.690 1.00 17.30 390 SER A N 1
ATOM 1585 C CA . SER A 1 199 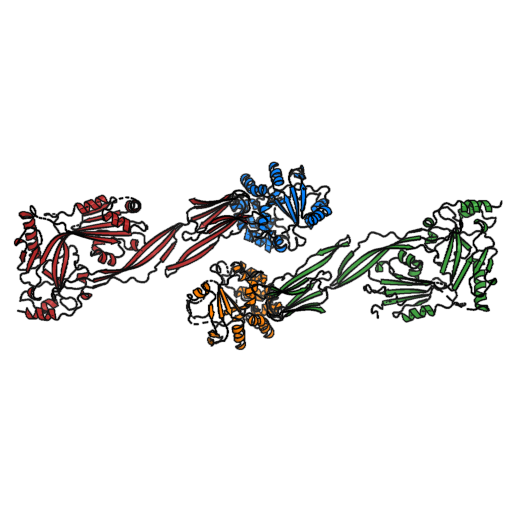? 32.191 -5.682 52.914 1.00 17.41 390 SER A CA 1
ATOM 1586 C C . SER A 1 199 ? 33.636 -5.322 53.236 1.00 18.25 390 SER A C 1
ATOM 1587 O O . SER A 1 199 ? 34.589 -5.974 52.793 1.00 17.38 390 SER A O 1
ATOM 1590 N N . GLU A 1 200 ? 33.788 -4.245 54.007 1.00 18.67 391 GLU A N 1
ATOM 1591 C CA . GLU A 1 200 ? 35.105 -3.719 54.341 1.00 17.80 391 GLU A CA 1
ATOM 1592 C C . GLU A 1 200 ? 35.183 -3.404 55.834 1.00 20.79 391 GLU A C 1
ATOM 1593 O O . GLU A 1 200 ? 34.341 -2.678 56.372 1.00 21.59 391 GLU A O 1
ATOM 1599 N N . LEU A 1 201 ? 36.190 -3.964 56.499 1.00 17.93 392 LEU A N 1
ATOM 1600 C CA . LEU A 1 201 ? 36.504 -3.646 57.882 1.00 18.15 392 LEU A CA 1
ATOM 1601 C C . LEU A 1 201 ? 38.025 -3.549 58.021 1.00 19.81 392 LEU A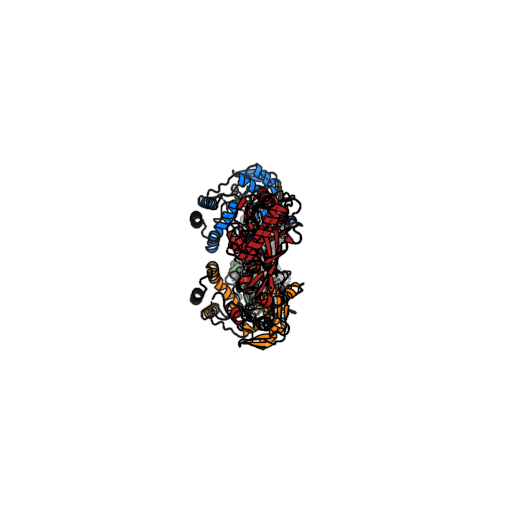 C 1
ATOM 1602 O O . LEU A 1 201 ? 38.782 -3.843 57.078 1.00 18.02 392 LEU A O 1
ATOM 1607 N N . ILE A 1 202 ? 38.490 -3.144 59.203 1.00 22.57 393 ILE A N 1
ATOM 1608 C CA . ILE A 1 202 ? 39.917 -2.961 59.473 1.00 22.34 393 ILE A CA 1
ATOM 1609 C C . ILE A 1 202 ? 40.284 -3.832 60.665 1.00 23.02 393 ILE A C 1
ATOM 1610 O O . ILE A 1 202 ? 39.726 -3.675 61.763 1.00 25.20 393 ILE A O 1
ATOM 1615 N N . PHE A 1 203 ? 41.162 -4.740 60.448 1.00 23.76 394 PHE A N 1
ATOM 1616 C CA . PHE A 1 203 ? 41.594 -5.657 61.490 1.00 28.63 394 PHE A CA 1
ATOM 1617 C C . PHE A 1 203 ? 42.948 -5.238 62.007 1.00 26.95 394 PHE A C 1
ATOM 1618 O O . PHE A 1 203 ? 43.663 -4.470 61.354 1.00 26.97 394 PHE A O 1
ATOM 1626 N N . PRO A 1 204 ? 43.324 -5.681 63.196 1.00 29.79 395 PRO A N 1
ATOM 1627 C CA . PRO A 1 204 ? 44.620 -5.257 63.747 1.00 28.14 395 PRO A CA 1
ATOM 1628 C C . PRO A 1 204 ? 45.760 -5.855 62.942 1.00 30.82 395 PRO A C 1
ATOM 1629 O O . PRO A 1 204 ? 45.664 -6.959 62.404 1.00 29.80 395 PRO A O 1
ATOM 1633 N N . SER A 1 205 ? 46.835 -5.093 62.826 1.00 32.44 396 SER A N 1
ATOM 1634 C CA . SER A 1 205 ? 47.985 -5.583 62.093 1.00 34.00 396 SER A CA 1
ATOM 1635 C C . SER A 1 205 ? 48.591 -6.797 62.790 1.00 35.64 396 SER A C 1
ATOM 1636 O O . SER A 1 205 ? 48.362 -7.045 63.982 1.00 36.86 396 SER A O 1
ATOM 1639 N N . ILE A 1 206 ? 49.411 -7.536 62.043 1.00 37.40 397 ILE A N 1
ATOM 1640 C CA . ILE A 1 206 ? 50.120 -8.702 62.564 1.00 34.42 397 ILE A CA 1
ATOM 1641 C C . ILE A 1 206 ? 51.610 -8.401 62.677 1.00 40.42 397 ILE A C 1
ATOM 1642 O O . ILE A 1 206 ? 52.233 -7.942 61.708 1.00 39.15 397 ILE A O 1
ATOM 1647 N N . SER A 1 207 ? 52.190 -8.700 63.845 1.00 39.84 398 SER A N 1
ATOM 1648 C CA . SER A 1 207 ? 53.625 -8.545 64.033 1.00 39.40 398 SER A CA 1
ATOM 1649 C C . SER A 1 207 ? 54.367 -9.733 63.442 1.00 42.07 398 SER A C 1
ATOM 1650 O O . SER A 1 207 ? 54.089 -10.886 63.783 1.00 39.39 398 SER A O 1
ATOM 1653 N N . VAL A 1 208 ? 55.325 -9.450 62.566 1.00 43.17 399 VAL A N 1
ATOM 1654 C CA . VAL A 1 208 ? 56.127 -10.520 62.000 1.00 45.88 399 VAL A CA 1
ATOM 1655 C C . VAL A 1 208 ? 57.590 -10.331 62.387 1.00 47.61 399 VAL A C 1
ATOM 1656 O O . VAL A 1 208 ? 58.495 -10.608 61.587 1.00 47.76 399 VAL A O 1
ATOM 1660 N N . LYS A 1 209 ? 57.824 -9.877 63.624 1.00 48.92 400 LYS A N 1
ATOM 1661 C CA . LYS A 1 209 ? 59.181 -9.730 64.145 1.00 51.70 400 LYS A CA 1
ATOM 1662 C C . LYS A 1 209 ? 59.960 -11.031 64.000 1.00 49.39 400 LYS A C 1
ATOM 1663 O O . LYS A 1 209 ? 59.447 -12.112 64.313 1.00 46.71 400 LYS A O 1
ATOM 1669 N N . ASP A 1 210 ? 61.194 -10.912 63.495 1.00 52.43 401 ASP A N 1
ATOM 1670 C CA . ASP A 1 210 ? 62.155 -12.020 63.367 1.00 52.90 401 ASP A CA 1
ATOM 1671 C C . ASP A 1 210 ? 61.712 -13.057 62.355 1.00 48.60 401 ASP A C 1
ATOM 1672 O O . ASP A 1 210 ? 62.088 -14.223 62.453 1.00 49.26 401 ASP A O 1
ATOM 1677 N N . LEU A 1 211 ? 60.910 -12.646 61.389 1.00 48.29 402 LEU A N 1
ATOM 1678 C CA . LEU A 1 211 ? 60.478 -13.514 60.316 1.00 46.03 402 LEU A CA 1
ATOM 1679 C C . LEU A 1 211 ? 60.949 -12.905 59.015 1.00 43.07 402 LEU A C 1
ATOM 1680 O O . LEU A 1 211 ? 60.998 -11.684 58.877 1.00 42.64 402 LEU A O 1
ATOM 1685 N N . LYS A 1 212 ? 61.277 -13.753 58.060 1.00 44.48 403 LYS A N 1
ATOM 1686 C CA . LYS A 1 212 ? 61.828 -13.304 56.794 1.00 44.45 403 LYS A CA 1
ATOM 1687 C C . LYS A 1 212 ? 61.015 -13.885 55.646 1.00 44.01 403 LYS A C 1
ATOM 1688 O O . LYS A 1 212 ? 60.570 -15.042 55.708 1.00 41.02 403 LYS A O 1
ATOM 1694 N N . SER A 1 213 ? 60.829 -13.081 54.593 1.00 42.31 404 SER A N 1
ATOM 1695 C CA . SER A 1 213 ? 60.014 -13.537 53.473 1.00 40.62 404 SER A CA 1
ATOM 1696 C C . SER A 1 213 ? 60.557 -14.810 52.870 1.00 42.85 404 SER A C 1
ATOM 1697 O O . SER A 1 213 ? 59.776 -15.658 52.415 1.00 46.08 404 SER A O 1
ATOM 1700 N N . LYS A 1 214 ? 61.884 -14.967 52.840 1.00 44.82 405 LYS A N 1
ATOM 1701 C CA . LYS A 1 214 ? 62.455 -16.212 52.339 1.00 44.65 405 LYS A CA 1
ATOM 1702 C C . LYS A 1 214 ? 61.819 -17.429 52.994 1.00 43.65 405 LYS A C 1
ATOM 1703 O O . LYS A 1 214 ? 61.369 -18.357 52.312 1.00 45.62 405 LYS A O 1
ATOM 1709 N N . ALA A 1 215 ? 61.859 -17.485 54.325 1.00 43.90 406 ALA A N 1
ATOM 1710 C CA . ALA A 1 215 ? 61.350 -18.667 55.008 1.00 48.35 406 ALA A CA 1
ATOM 1711 C C . ALA A 1 215 ? 59.871 -18.868 54.694 1.00 47.80 406 ALA A C 1
ATOM 1712 O O . ALA A 1 215 ? 59.440 -19.973 54.330 1.00 39.98 406 ALA A O 1
ATOM 1714 N N . VAL A 1 216 ? 59.094 -17.780 54.785 1.00 47.08 407 VAL A N 1
ATOM 1715 C CA . VAL A 1 216 ? 57.649 -17.833 54.575 1.00 44.38 407 VAL A CA 1
ATOM 1716 C C . VAL A 1 216 ? 57.334 -18.345 53.174 1.00 44.27 407 VAL A C 1
ATOM 1717 O O . VAL A 1 216 ? 56.609 -19.329 52.999 1.00 43.84 407 VAL A O 1
ATOM 1721 N N . LEU A 1 217 ? 57.889 -17.694 52.152 1.00 44.62 408 LEU A N 1
ATOM 1722 C CA . LEU A 1 217 ? 57.600 -18.135 50.794 1.00 44.28 408 LEU A CA 1
ATOM 1723 C C . LEU A 1 217 ? 58.081 -19.555 50.566 1.00 47.39 408 LEU A C 1
ATOM 1724 O O . LEU A 1 217 ? 57.429 -20.320 49.850 1.00 50.00 408 LEU A O 1
ATOM 1729 N N . ALA A 1 218 ? 59.201 -19.936 51.191 1.00 47.76 409 ALA A N 1
ATOM 1730 C CA . ALA A 1 218 ? 59.660 -21.322 51.095 1.00 48.17 409 ALA A CA 1
ATOM 1731 C C . ALA A 1 218 ? 58.640 -22.273 51.707 1.00 46.26 409 ALA A C 1
ATOM 1732 O O . ALA A 1 218 ? 58.259 -23.277 51.094 1.00 50.15 409 ALA A O 1
ATOM 1734 N N . GLU A 1 219 ? 58.178 -21.962 52.916 1.00 44.28 410 GLU A N 1
ATOM 1735 C CA . GLU A 1 219 ? 57.127 -22.763 53.528 1.00 49.57 410 GLU A CA 1
ATOM 1736 C C . GLU A 1 219 ? 55.871 -22.815 52.643 1.00 53.84 410 GLU A C 1
ATOM 1737 O O . GLU A 1 219 ? 55.223 -23.868 52.530 1.00 51.77 410 GLU A O 1
ATOM 1743 N N . ILE A 1 220 ? 55.537 -21.694 51.984 1.00 50.00 411 ILE A N 1
ATOM 1744 C CA . ILE A 1 220 ? 54.320 -21.632 51.168 1.00 54.49 411 ILE A CA 1
ATOM 1745 C C . ILE A 1 220 ? 54.436 -22.521 49.937 1.00 56.09 411 ILE A C 1
ATOM 1746 O O . ILE A 1 220 ? 53.457 -23.140 49.517 1.00 51.44 411 ILE A O 1
ATOM 1751 N N . ASP A 1 221 ? 55.626 -22.617 49.328 1.00 61.53 412 ASP A N 1
ATOM 1752 C CA . ASP A 1 221 ? 55.723 -23.603 48.236 1.00 60.70 412 ASP A CA 1
ATOM 1753 C C . ASP A 1 221 ? 55.649 -25.018 48.797 1.00 60.79 412 ASP A C 1
ATOM 1754 O O . ASP A 1 221 ? 55.089 -25.901 48.132 1.00 62.58 412 ASP A O 1
ATOM 1759 N N . ALA A 1 222 ? 56.259 -25.285 49.955 1.00 56.41 413 ALA A N 1
ATOM 1760 C CA . ALA A 1 222 ? 56.197 -26.643 50.521 1.00 57.46 413 ALA A CA 1
ATOM 1761 C C . ALA A 1 222 ? 54.770 -27.009 50.904 1.00 58.50 413 ALA A C 1
ATOM 1762 O O . ALA A 1 222 ? 54.157 -27.855 50.256 1.00 58.36 413 ALA A O 1
ATOM 1764 N N . LYS A 1 223 ? 54.237 -26.375 51.960 1.00 59.42 414 LYS A N 1
ATOM 1765 C CA . LYS A 1 223 ? 52.935 -26.768 52.501 1.00 54.23 414 LYS A CA 1
ATOM 1766 C C . LYS A 1 223 ? 51.760 -26.088 51.787 1.00 52.46 414 LYS A C 1
ATOM 1767 O O . LYS A 1 223 ? 50.654 -26.633 51.752 1.00 54.42 414 LYS A O 1
ATOM 1773 N N . GLY A 1 224 ? 51.959 -24.934 51.183 1.00 53.14 415 GLY A N 1
ATOM 1774 C CA . GLY A 1 224 ? 50.863 -24.169 50.633 1.00 48.58 415 GLY A CA 1
ATOM 1775 C C . GLY A 1 224 ? 50.532 -22.952 51.458 1.00 48.61 415 GLY A C 1
ATOM 1776 O O . GLY A 1 224 ? 49.958 -21.986 50.926 1.00 42.91 415 GLY A O 1
ATOM 1777 N N . TYR A 1 225 ? 50.927 -22.956 52.730 1.00 46.99 416 TYR A N 1
ATOM 1778 C CA . TYR A 1 225 ? 50.651 -21.841 53.609 1.00 43.16 416 TYR A CA 1
ATOM 1779 C C . TYR A 1 225 ? 51.659 -21.830 54.746 1.00 43.36 416 TYR A C 1
ATOM 1780 O O . TYR A 1 225 ? 52.198 -22.871 55.124 1.00 50.79 416 TYR A O 1
ATOM 1789 N N . PHE A 1 226 ? 51.910 -20.636 55.264 1.00 38.96 417 PHE A N 1
ATOM 1790 C CA . PHE A 1 226 ? 52.668 -20.400 56.482 1.00 39.44 417 PHE A CA 1
ATOM 1791 C C . PHE A 1 226 ? 51.689 -19.931 57.538 1.00 41.46 417 PHE A C 1
ATOM 1792 O O . PHE A 1 226 ? 50.757 -19.171 57.234 1.00 39.64 417 PHE A O 1
ATOM 1800 N N . GLU A 1 227 ? 51.894 -20.365 58.774 1.00 41.19 418 GLU A N 1
ATOM 1801 C CA . GLU A 1 227 ? 50.897 -20.159 59.808 1.00 40.35 418 GLU A CA 1
ATOM 1802 C C . GLU A 1 227 ? 51.573 -19.671 61.071 1.00 39.21 418 GLU A C 1
ATOM 1803 O O . GLU A 1 227 ? 52.713 -20.020 61.350 1.00 46.36 418 GLU A O 1
ATOM 1809 N N . ILE A 1 228 ? 50.870 -18.848 61.827 1.00 41.46 419 ILE A N 1
ATOM 1810 C CA . ILE A 1 228 ? 51.343 -18.368 63.113 1.00 36.73 419 ILE A CA 1
ATOM 1811 C C . ILE A 1 228 ? 50.295 -18.759 64.133 1.00 44.76 419 ILE A C 1
ATOM 1812 O O . ILE A 1 228 ? 49.216 -18.153 64.167 1.00 44.99 419 ILE A O 1
ATOM 1817 N N . ILE A 1 229 ? 50.586 -19.778 64.955 1.00 45.57 420 ILE A N 1
ATOM 1818 C CA . ILE A 1 229 ? 49.692 -20.075 66.068 1.00 42.64 420 ILE A CA 1
ATOM 1819 C C . ILE A 1 229 ? 49.760 -18.931 67.069 1.00 41.47 420 ILE A C 1
ATOM 1820 O O . ILE A 1 229 ? 50.821 -18.332 67.284 1.00 45.54 420 ILE A O 1
ATOM 1825 N N . ASP A 1 230 ? 48.611 -18.573 67.625 1.00 43.17 421 ASP A N 1
ATOM 1826 C CA . ASP A 1 230 ? 48.447 -17.488 68.588 1.00 45.08 421 ASP A CA 1
ATOM 1827 C C . ASP A 1 230 ? 49.310 -16.275 68.246 1.00 44.14 421 ASP A C 1
ATOM 1828 O O . ASP A 1 230 ? 50.267 -15.989 68.970 1.00 45.96 421 ASP A O 1
ATOM 1833 N N . PRO A 1 231 ? 49.006 -15.539 67.177 1.00 42.09 422 PRO A N 1
ATOM 1834 C CA . PRO A 1 231 ? 49.916 -14.482 66.722 1.00 39.93 422 PRO A CA 1
ATOM 1835 C C . PRO A 1 231 ? 49.878 -13.264 67.626 1.00 39.25 422 PRO A C 1
ATOM 1836 O O . PRO A 1 231 ? 49.040 -13.128 68.516 1.00 43.02 422 PRO A O 1
ATOM 1840 N N . THR A 1 232 ? 50.807 -12.350 67.364 1.00 41.50 423 THR A N 1
ATOM 1841 C CA . THR A 1 232 ? 50.931 -11.108 68.114 1.00 41.46 423 THR A CA 1
ATOM 1842 C C . THR A 1 232 ? 50.384 -10.006 67.224 1.00 40.03 423 THR A C 1
ATOM 1843 O O . THR A 1 232 ? 50.985 -9.673 66.196 1.00 36.62 423 THR A O 1
ATOM 1847 N N . ILE A 1 233 ? 49.244 -9.451 67.609 1.00 39.56 424 ILE A N 1
ATOM 1848 C CA . ILE A 1 233 ? 48.616 -8.404 66.848 1.00 40.32 424 ILE A CA 1
ATOM 1849 C C . ILE A 1 233 ? 49.074 -7.059 67.398 1.00 43.54 424 ILE A C 1
ATOM 1850 O O . ILE A 1 233 ? 49.662 -6.969 68.475 1.00 44.92 424 ILE A O 1
ATOM 1855 N N . ILE A 1 234 ? 48.794 -5.994 66.646 1.00 39.68 425 ILE A N 1
ATOM 1856 C CA . ILE A 1 234 ? 49.099 -4.629 67.037 1.00 40.86 425 ILE A CA 1
ATOM 1857 C C . ILE A 1 234 ? 47.777 -3.960 67.396 1.00 44.11 425 ILE A C 1
ATOM 1858 O O . ILE A 1 234 ? 46.959 -3.685 66.514 1.00 45.12 425 ILE A O 1
ATOM 1863 N N . ALA A 1 235 ? 47.553 -3.691 68.674 1.00 48.18 426 ALA A N 1
ATOM 1864 C CA . ALA A 1 235 ? 46.314 -3.044 69.087 1.00 48.42 426 ALA A CA 1
ATOM 1865 C C . ALA A 1 235 ? 46.276 -1.605 68.571 1.00 46.64 426 ALA A C 1
ATOM 1866 O O . ALA A 1 235 ? 47.310 -1.049 68.205 1.00 44.43 426 ALA A O 1
ATOM 1868 N N . PRO A 1 236 ? 45.087 -0.992 68.489 1.00 46.97 427 PRO A N 1
ATOM 1869 C CA . PRO A 1 236 ? 45.026 0.369 67.929 1.00 47.05 427 PRO A CA 1
ATOM 1870 C C . PRO A 1 236 ? 45.891 1.358 68.690 1.00 49.13 427 PRO A C 1
ATOM 1871 O O . PRO A 1 236 ? 46.429 2.292 68.082 1.00 48.05 427 PRO A O 1
ATOM 1875 N N . ASN A 1 237 ? 46.064 1.175 69.998 1.00 48.74 428 ASN A N 1
ATOM 1876 C CA . ASN A 1 237 ? 46.950 2.040 70.769 1.00 51.01 428 ASN A CA 1
ATOM 1877 C C . ASN A 1 237 ? 48.436 1.741 70.550 1.00 50.63 428 ASN A C 1
ATOM 1878 O O . ASN A 1 237 ? 49.255 2.255 71.311 1.00 57.17 428 ASN A O 1
ATOM 1883 N N . GLY A 1 238 ? 48.802 0.932 69.552 1.00 49.82 429 GLY A N 1
ATOM 1884 C CA . GLY A 1 238 ? 50.188 0.637 69.252 1.00 50.23 429 GLY A CA 1
ATOM 1885 C C . GLY A 1 238 ? 50.794 -0.520 70.023 1.00 52.85 429 GLY A C 1
ATOM 1886 O O . GLY A 1 238 ? 51.874 -0.990 69.648 1.00 55.11 429 GLY A O 1
ATOM 1887 N N . ASP A 1 239 ? 50.137 -0.991 71.084 1.00 52.23 430 ASP A N 1
ATOM 1888 C CA . ASP A 1 239 ? 50.643 -2.104 71.877 1.00 53.54 430 ASP A CA 1
ATOM 1889 C C . ASP A 1 239 ? 50.731 -3.370 71.022 1.00 53.18 430 ASP A C 1
ATOM 1890 O O . ASP A 1 239 ? 50.043 -3.530 70.008 1.00 55.55 430 ASP A O 1
ATOM 1895 N N . HIS A 1 240 ? 51.604 -4.262 71.451 1.00 48.53 431 HIS A N 1
ATOM 1896 C CA . HIS A 1 240 ? 51.740 -5.620 70.952 1.00 47.82 431 HIS A CA 1
ATOM 1897 C C . HIS A 1 240 ? 51.009 -6.530 71.925 1.00 49.58 431 HIS A C 1
ATOM 1898 O O . HIS A 1 240 ? 51.138 -6.390 73.137 1.00 52.06 431 HIS A O 1
ATOM 1905 N N . LYS A 1 241 ? 50.189 -7.435 71.395 1.00 49.57 432 LYS A N 1
ATOM 1906 C CA . LYS A 1 241 ? 49.415 -8.262 72.298 1.00 47.88 432 LYS A CA 1
ATOM 1907 C C . LYS A 1 241 ? 49.074 -9.559 71.597 1.00 41.79 432 LYS A C 1
ATOM 1908 O O . LYS A 1 241 ? 48.794 -9.577 70.400 1.00 44.41 432 LYS A O 1
ATOM 1914 N N . LYS A 1 242 ? 49.194 -10.646 72.341 1.00 44.82 433 LYS A N 1
ATOM 1915 C CA . LYS A 1 242 ? 49.117 -11.991 71.806 1.00 42.30 433 LYS A CA 1
ATOM 1916 C C . LYS A 1 242 ? 47.669 -12.441 71.899 1.00 41.89 433 LYS A C 1
ATOM 1917 O O . LYS A 1 242 ? 47.025 -12.289 72.941 1.00 44.34 433 LYS A O 1
ATOM 1923 N N . VAL A 1 243 ? 47.134 -12.928 70.796 1.00 45.15 434 VAL A N 1
ATOM 1924 C CA . VAL A 1 243 ? 45.737 -13.319 70.748 1.00 43.84 434 VAL A CA 1
ATOM 1925 C C . VAL A 1 243 ? 45.667 -14.741 70.221 1.00 40.99 434 VAL A C 1
ATOM 1926 O O . VAL A 1 243 ? 46.312 -15.072 69.219 1.00 38.82 434 VAL A O 1
ATOM 1930 N N . THR A 1 244 ? 44.902 -15.574 70.915 1.00 37.41 435 THR A N 1
ATOM 1931 C CA . THR A 1 244 ? 44.781 -16.981 70.576 1.00 41.77 435 THR A CA 1
ATOM 1932 C C . THR A 1 244 ? 44.070 -17.146 69.243 1.00 41.91 435 THR A C 1
ATOM 1933 O O . THR A 1 244 ? 42.996 -16.574 69.022 1.00 42.43 435 THR A O 1
ATOM 1937 N N . GLY A 1 245 ? 44.645 -17.944 68.371 1.00 38.40 436 GLY A N 1
ATOM 1938 C CA . GLY A 1 245 ? 44.021 -18.231 67.105 1.00 37.06 436 GLY A CA 1
ATOM 1939 C C . GLY A 1 245 ? 45.088 -18.474 66.069 1.00 37.17 436 GLY A C 1
ATOM 1940 O O . GLY A 1 245 ? 46.270 -18.506 66.380 1.00 43.10 436 GLY A O 1
ATOM 1941 N N . ARG A 1 246 ? 44.642 -18.652 64.828 1.00 35.11 437 ARG A N 1
ATOM 1942 C CA . ARG A 1 246 ? 45.526 -18.945 63.711 1.00 35.74 437 ARG A CA 1
ATOM 1943 C C . ARG A 1 246 ? 45.413 -17.834 62.687 1.00 37.76 437 ARG A C 1
ATOM 1944 O O . ARG A 1 246 ? 44.306 -17.531 62.217 1.00 39.00 437 ARG A O 1
ATOM 1952 N N . PHE A 1 247 ? 46.560 -17.250 62.345 1.00 31.14 438 PHE A N 1
ATOM 1953 C CA . PHE A 1 247 ? 46.737 -16.323 61.235 1.00 32.73 438 PHE A CA 1
ATOM 1954 C C . PHE A 1 247 ? 47.538 -17.054 60.168 1.00 33.88 438 PHE A C 1
ATOM 1955 O O . PHE A 1 247 ? 48.615 -17.586 60.460 1.00 39.27 438 PHE A O 1
ATOM 1963 N N . LYS A 1 248 ? 47.013 -17.124 58.951 1.00 30.96 439 LYS A N 1
ATOM 1964 C CA . LYS A 1 248 ? 47.682 -17.861 57.885 1.00 33.80 439 LYS A CA 1
ATOM 1965 C C . LYS A 1 248 ? 48.042 -16.924 56.744 1.00 33.71 439 LYS A C 1
ATOM 1966 O O . LYS A 1 248 ? 47.330 -15.950 56.457 1.00 31.73 439 LYS A O 1
ATOM 1972 N N . ILE A 1 249 ? 49.147 -17.250 56.084 1.00 29.96 440 ILE A N 1
ATOM 1973 C CA . ILE A 1 249 ? 49.608 -16.576 54.881 1.00 31.53 440 ILE A CA 1
ATOM 1974 C C . ILE A 1 249 ? 49.721 -17.648 53.823 1.00 32.53 440 ILE A C 1
ATOM 1975 O O . ILE A 1 249 ? 50.283 -18.714 54.091 1.00 35.82 440 ILE A O 1
ATOM 1980 N N . LYS A 1 250 ? 49.218 -17.380 52.626 1.00 33.29 441 LYS A N 1
ATOM 1981 C CA . LYS A 1 250 ? 49.140 -18.466 51.665 1.00 32.47 441 LYS A CA 1
ATOM 1982 C C . LYS A 1 250 ? 49.117 -17.915 50.248 1.00 37.90 441 LYS A C 1
ATOM 1983 O O . LYS A 1 250 ? 48.907 -16.720 50.016 1.00 37.64 441 LYS A O 1
ATOM 1989 N N . LYS A 1 251 ? 49.350 -18.814 49.293 1.00 35.61 442 LYS A N 1
ATOM 1990 C CA . LYS A 1 251 ? 49.169 -18.524 47.877 1.00 33.17 442 LYS A CA 1
ATOM 1991 C C . LYS A 1 251 ? 47.906 -19.237 47.406 1.00 35.29 442 LYS A C 1
ATOM 1992 O O . LYS A 1 251 ? 47.791 -20.462 47.543 1.00 38.12 442 LYS A O 1
ATOM 1998 N N . MET A 1 252 ? 46.957 -18.475 46.862 1.00 35.90 443 MET A N 1
ATOM 1999 C CA . MET A 1 252 ? 45.643 -19.053 46.590 1.00 37.81 443 MET A CA 1
ATOM 2000 C C . MET A 1 252 ? 45.746 -20.098 45.489 1.00 34.11 443 MET A C 1
ATOM 2001 O O . MET A 1 252 ? 46.418 -19.875 44.474 1.00 38.23 443 MET A O 1
ATOM 2006 N N . GLN A 1 253 ? 45.034 -21.213 45.708 1.00 37.78 444 GLN A N 1
ATOM 2007 C CA . GLN A 1 253 ? 45.169 -22.490 45.015 1.00 39.35 444 GLN A CA 1
ATOM 2008 C C . GLN A 1 253 ? 43.802 -23.139 44.843 1.00 41.87 444 GLN A C 1
ATOM 2009 O O . GLN A 1 253 ? 42.907 -22.969 45.673 1.00 45.57 444 GLN A O 1
ATOM 2015 N N . ASP A 1 254 ? 43.634 -23.866 43.735 1.00 48.77 445 ASP A N 1
ATOM 2016 C CA . ASP A 1 254 ? 42.316 -24.456 43.457 1.00 51.75 445 ASP A CA 1
ATOM 2017 C C . ASP A 1 254 ? 41.793 -25.367 44.582 1.00 53.90 445 ASP A C 1
ATOM 2018 O O . ASP A 1 254 ? 40.797 -25.049 45.257 1.00 50.82 445 ASP A O 1
ATOM 2023 N N . ASP B 2 5 ? -72.726 -12.634 0.677 1.00 85.82 104 ASP D N 1
ATOM 2024 C CA . ASP B 2 5 ? -72.090 -13.830 1.223 1.00 88.47 104 ASP D CA 1
ATOM 2025 C C . ASP B 2 5 ? -70.701 -14.036 0.634 1.00 92.88 104 ASP D C 1
ATOM 2026 O O . ASP B 2 5 ? -70.566 -14.460 -0.515 1.00 95.63 104 ASP D O 1
ATOM 2031 N N . HIS B 2 6 ? -69.664 -13.757 1.425 1.00 89.33 105 HIS D N 1
ATOM 2032 C CA . HIS B 2 6 ? -68.290 -13.847 0.948 1.00 90.19 105 HIS D CA 1
ATOM 2033 C C . HIS B 2 6 ? -67.507 -14.965 1.627 1.00 89.99 105 HIS D C 1
ATOM 2034 O O . HIS B 2 6 ? -66.274 -14.959 1.594 1.00 87.07 105 HIS D O 1
ATOM 2041 N N . THR B 2 7 ? -68.208 -15.931 2.221 1.00 83.01 106 THR D N 1
ATOM 2042 C CA . THR B 2 7 ? -67.545 -17.022 2.928 1.00 78.15 106 THR D CA 1
ATOM 2043 C C . THR B 2 7 ? -66.552 -17.750 2.028 1.00 73.83 106 THR D C 1
ATOM 2044 O O . THR B 2 7 ? -65.389 -17.944 2.401 1.00 74.41 106 THR D O 1
ATOM 2048 N N . GLU B 2 8 ? -66.987 -18.151 0.831 1.00 75.92 107 GLU D N 1
ATOM 2049 C CA . GLU B 2 8 ? -66.108 -18.915 -0.050 1.00 74.25 107 GLU D CA 1
ATOM 2050 C C . GLU B 2 8 ? -64.906 -18.089 -0.490 1.00 70.54 107 GLU D C 1
ATOM 2051 O O . GLU B 2 8 ? -63.821 -18.636 -0.714 1.00 68.26 107 GLU D O 1
ATOM 2057 N N . GLU B 2 9 ? -65.069 -16.772 -0.605 1.00 71.29 108 GLU D N 1
ATOM 2058 C CA . GLU B 2 9 ? -63.928 -15.934 -0.948 1.00 70.86 108 GLU D CA 1
ATOM 2059 C C . GLU B 2 9 ? -62.921 -15.887 0.201 1.00 70.86 108 GLU D C 1
ATOM 2060 O O . GLU B 2 9 ? -61.707 -16.018 -0.014 1.00 69.39 108 GLU D O 1
ATOM 2066 N N . ILE B 2 10 ? -63.409 -15.709 1.434 1.00 73.30 109 ILE D N 1
ATOM 2067 C CA . ILE B 2 10 ? -62.511 -15.635 2.582 1.00 71.36 109 ILE D CA 1
ATOM 2068 C C . ILE B 2 10 ? -61.706 -16.915 2.698 1.00 68.55 109 ILE D C 1
ATOM 2069 O O . ILE B 2 10 ? -60.492 -16.883 2.921 1.00 70.23 109 ILE D O 1
ATOM 2074 N N . ASN B 2 11 ? -62.365 -18.058 2.515 1.00 64.37 110 ASN D N 1
ATOM 2075 C CA . ASN B 2 11 ? -61.696 -19.351 2.594 1.00 63.62 110 ASN D CA 1
ATOM 2076 C C . ASN B 2 11 ? -60.638 -19.501 1.511 1.00 67.59 110 ASN D C 1
ATOM 2077 O O . ASN B 2 11 ? -59.468 -19.775 1.800 1.00 70.28 110 ASN D O 1
ATOM 2082 N N . ASP B 2 12 ? -61.036 -19.338 0.248 1.00 69.95 111 ASP D N 1
ATOM 2083 C CA . ASP B 2 12 ? -60.096 -19.535 -0.849 1.00 70.53 111 ASP D CA 1
ATOM 2084 C C . ASP B 2 12 ? -58.913 -18.594 -0.741 1.00 68.10 111 ASP D C 1
ATOM 2085 O O . ASP B 2 12 ? -57.767 -18.989 -0.979 1.00 68.07 111 ASP D O 1
ATOM 2090 N N . LYS B 2 13 ? -59.175 -17.342 -0.385 1.00 64.58 112 LYS D N 1
ATOM 2091 C CA . LYS B 2 13 ? -58.140 -16.327 -0.480 1.00 66.32 112 LYS D CA 1
ATOM 2092 C C . LYS B 2 13 ? -57.166 -16.429 0.687 1.00 68.28 112 LYS D C 1
ATOM 2093 O O . LYS B 2 13 ? -55.953 -16.253 0.509 1.00 68.46 112 LYS D O 1
ATOM 2099 N N . ILE B 2 14 ? -57.679 -16.727 1.881 1.00 67.82 113 ILE D N 1
ATOM 2100 C CA . ILE B 2 14 ? -56.809 -17.024 3.013 1.00 66.46 113 ILE D CA 1
ATOM 2101 C C . ILE B 2 14 ? -55.974 -18.268 2.724 1.00 69.16 113 ILE D C 1
ATOM 2102 O O . ILE B 2 14 ? -54.757 -18.287 2.946 1.00 70.63 113 ILE D O 1
ATOM 2107 N N . TYR B 2 15 ? -56.609 -19.316 2.190 1.00 65.50 114 TYR D N 1
ATOM 2108 C CA . TYR B 2 15 ? -55.869 -20.525 1.843 1.00 68.28 114 TYR D CA 1
ATOM 2109 C C . TYR B 2 15 ? -54.732 -20.227 0.876 1.00 67.99 114 TYR D C 1
ATOM 2110 O O . TYR B 2 15 ? -53.667 -20.845 0.959 1.00 68.13 114 TYR D O 1
ATOM 2119 N N . SER B 2 16 ? -54.930 -19.269 -0.030 1.00 76.54 115 SER D N 1
ATOM 2120 C CA . SER B 2 16 ? -53.900 -18.957 -1.012 1.00 78.06 115 SER D CA 1
ATOM 2121 C C . SER B 2 16 ? -52.711 -18.241 -0.385 1.00 77.29 115 SER D C 1
ATOM 2122 O O . SER B 2 16 ? -51.646 -18.175 -1.009 1.00 75.80 115 SER D O 1
ATOM 2125 N N . LEU B 2 17 ? -52.868 -17.718 0.832 1.00 73.81 116 LEU D N 1
ATOM 2126 C CA . LEU B 2 17 ? -51.777 -17.014 1.490 1.00 67.42 116 LEU D CA 1
ATOM 2127 C C . LEU B 2 17 ? -50.559 -17.917 1.580 1.00 65.28 116 LEU D C 1
ATOM 2128 O O . LEU B 2 17 ? -50.674 -19.099 1.923 1.00 63.68 116 LEU D O 1
ATOM 2133 N N . ASN B 2 18 ? -49.395 -17.355 1.255 1.00 62.82 117 ASN D N 1
ATOM 2134 C CA . ASN B 2 18 ? -48.150 -18.100 1.132 1.00 61.54 117 ASN D CA 1
ATOM 2135 C C . ASN B 2 18 ? -47.113 -17.465 2.047 1.00 62.64 117 ASN D C 1
ATOM 2136 O O . ASN B 2 18 ? -46.592 -16.381 1.751 1.00 64.67 117 ASN D O 1
ATOM 2141 N N . TYR B 2 19 ? -46.790 -18.145 3.141 1.00 59.67 118 TYR D N 1
ATOM 2142 C CA . TYR B 2 19 ? -45.780 -17.647 4.066 1.00 56.96 118 TYR D CA 1
ATOM 2143 C C . TYR B 2 19 ? -45.125 -18.836 4.758 1.00 55.33 118 TYR D C 1
ATOM 2144 O O . TYR B 2 19 ? -45.663 -19.947 4.763 1.00 54.29 118 TYR D O 1
ATOM 2153 N N . ASN B 2 20 ? -43.953 -18.603 5.340 1.00 51.58 119 ASN D N 1
ATOM 2154 C CA . ASN B 2 20 ? -43.354 -19.594 6.221 1.00 51.68 119 ASN D CA 1
ATOM 2155 C C . ASN B 2 20 ? -43.810 -19.312 7.656 1.00 53.04 119 ASN D C 1
ATOM 2156 O O . ASN B 2 20 ? -43.599 -18.205 8.174 1.00 51.76 119 ASN D O 1
ATOM 2161 N N . GLU B 2 21 ? -44.453 -20.306 8.284 1.00 54.13 120 GLU D N 1
ATOM 2162 C CA . GLU B 2 21 ? -44.963 -20.143 9.647 1.00 48.68 120 GLU D CA 1
ATOM 2163 C C . GLU B 2 21 ? -43.853 -19.773 10.624 1.00 50.36 120 GLU D C 1
ATOM 2164 O O . GLU B 2 21 ? -44.050 -18.931 11.507 1.00 49.39 120 GLU D O 1
ATOM 2170 N N . LEU B 2 22 ? -42.678 -20.391 10.493 1.00 51.88 121 LEU D N 1
ATOM 2171 C CA . LEU B 2 22 ? -41.590 -20.064 11.412 1.00 50.44 121 LEU D CA 1
ATOM 2172 C C . LEU B 2 22 ? -41.084 -18.641 11.197 1.00 51.84 121 LEU D C 1
ATOM 2173 O O . LEU B 2 22 ? -40.950 -17.866 12.151 1.00 54.56 121 LEU D O 1
ATOM 2178 N N . GLU B 2 23 ? -40.801 -18.273 9.949 1.00 52.52 122 GLU D N 1
ATOM 2179 C CA . GLU B 2 23 ? -40.135 -16.997 9.706 1.00 54.01 122 GLU D CA 1
ATOM 2180 C C . GLU B 2 23 ? -41.074 -15.818 9.888 1.00 51.83 122 GLU D C 1
ATOM 2181 O O . GLU B 2 23 ? -40.637 -14.738 10.298 1.00 47.95 122 GLU D O 1
ATOM 2187 N N . VAL B 2 24 ? -42.362 -15.999 9.603 1.00 48.36 123 VAL D N 1
ATOM 2188 C CA . VAL B 2 24 ? -43.267 -14.868 9.665 1.00 48.34 123 VAL D CA 1
ATOM 2189 C C . VAL B 2 24 ? -43.390 -14.316 11.083 1.00 45.90 123 VAL D C 1
ATOM 2190 O O . VAL B 2 24 ? -43.727 -13.146 11.269 1.00 46.31 123 VAL D O 1
ATOM 2194 N N . LEU B 2 25 ? -43.078 -15.110 12.095 1.00 47.31 124 LEU D N 1
ATOM 2195 C CA . LEU B 2 25 ? -43.063 -14.606 13.462 1.00 45.84 124 LEU D CA 1
ATOM 2196 C C . LEU B 2 25 ? -41.691 -14.772 14.097 1.00 46.69 124 LEU D C 1
ATOM 2197 O O . LEU B 2 25 ? -41.589 -14.959 15.308 1.00 47.18 124 LEU D O 1
ATOM 2202 N N . ALA B 2 26 ? -40.631 -14.707 13.294 1.00 51.69 125 ALA D N 1
ATOM 2203 C CA . ALA B 2 26 ? -39.270 -14.809 13.810 1.00 46.77 125 ALA D CA 1
ATOM 2204 C C . ALA B 2 26 ? -38.852 -13.501 14.455 1.00 48.37 125 ALA D C 1
ATOM 2205 O O . ALA B 2 26 ? -39.151 -12.418 13.952 1.00 52.58 125 ALA D O 1
ATOM 2207 N N . LYS B 2 27 ? -38.154 -13.617 15.575 1.00 48.92 126 LYS D N 1
ATOM 2208 C CA . LYS B 2 27 ? -37.655 -12.490 16.347 1.00 54.30 126 LYS D CA 1
ATOM 2209 C C . LYS B 2 27 ? -36.133 -12.618 16.407 1.00 56.60 126 LYS D C 1
ATOM 2210 O O . LYS B 2 27 ? -35.599 -13.505 17.091 1.00 54.99 126 LYS D O 1
ATOM 2216 N N . ASN B 2 28 ? -35.430 -11.748 15.694 1.00 58.48 127 ASN D N 1
ATOM 2217 C CA . ASN B 2 28 ? -33.981 -11.858 15.569 1.00 63.38 127 ASN D CA 1
ATOM 2218 C C . ASN B 2 28 ? -33.291 -10.835 16.457 1.00 65.06 127 ASN D C 1
ATOM 2219 O O . ASN B 2 28 ? -33.600 -9.642 16.389 1.00 67.02 127 ASN D O 1
ATOM 2224 N N . GLY B 2 29 ? -32.369 -11.312 17.298 1.00 68.38 128 GLY D N 1
ATOM 2225 C CA . GLY B 2 29 ? -31.615 -10.429 18.153 1.00 73.55 128 GLY D CA 1
ATOM 2226 C C . GLY B 2 29 ? -30.423 -9.874 17.432 1.00 83.39 128 GLY D C 1
ATOM 2227 O O . GLY B 2 29 ? -29.964 -10.427 16.438 1.00 84.98 128 GLY D O 1
ATOM 2228 N N . GLU B 2 30 ? -29.919 -8.751 17.925 1.00 91.95 129 GLU D N 1
ATOM 2229 C CA . GLU B 2 30 ? -28.744 -8.181 17.294 1.00 93.31 129 GLU D CA 1
ATOM 2230 C C . GLU B 2 30 ? -27.556 -9.115 17.505 1.00 93.11 129 GLU D C 1
ATOM 2231 O O . GLU B 2 30 ? -27.392 -9.699 18.584 1.00 91.04 129 GLU D O 1
ATOM 2237 N N . THR B 2 31 ? -26.749 -9.272 16.454 1.00 93.52 130 THR D N 1
ATOM 2238 C CA . THR B 2 31 ? -25.656 -10.241 16.396 1.00 93.10 130 THR D CA 1
ATOM 2239 C C . THR B 2 31 ? -24.342 -9.623 16.882 1.00 93.24 130 THR D C 1
ATOM 2240 O O . THR B 2 31 ? -23.853 -8.650 16.298 1.00 97.24 130 THR D O 1
ATOM 2244 N N . ILE B 2 32 ? -23.764 -10.213 17.940 1.00 92.38 131 ILE D N 1
ATOM 2245 C CA . ILE B 2 32 ? -22.608 -9.640 18.631 1.00 92.03 131 ILE D CA 1
ATOM 2246 C C . ILE B 2 32 ? -21.486 -9.310 17.657 1.00 93.87 131 ILE D C 1
ATOM 2247 O O . ILE B 2 32 ? -21.036 -10.157 16.874 1.00 90.12 131 ILE D O 1
ATOM 2252 N N . GLU B 2 33 ? -21.014 -8.069 17.732 1.00 96.76 132 GLU D N 1
ATOM 2253 C CA . GLU B 2 33 ? -20.005 -7.531 16.832 1.00 98.20 132 GLU D CA 1
ATOM 2254 C C . GLU B 2 33 ? -18.613 -7.795 17.413 1.00 93.94 132 GLU D C 1
ATOM 2255 O O . GLU B 2 33 ? -18.433 -8.684 18.250 1.00 91.75 132 GLU D O 1
ATOM 2261 N N . ASN B 2 34 ? -17.621 -7.022 16.978 1.00 93.50 133 ASN D N 1
ATOM 2262 C CA . ASN B 2 34 ? -16.241 -7.315 17.326 1.00 89.94 133 ASN D CA 1
ATOM 2263 C C . ASN B 2 34 ? -16.032 -7.237 18.834 1.00 85.01 133 ASN D C 1
ATOM 2264 O O . ASN B 2 34 ? -16.502 -6.311 19.504 1.00 85.15 133 ASN D O 1
ATOM 2269 N N . PHE B 2 35 ? -15.332 -8.237 19.367 1.00 77.61 134 PHE D N 1
ATOM 2270 C CA . PHE B 2 35 ? -15.193 -8.384 20.805 1.00 70.71 134 PHE D CA 1
ATOM 2271 C C . PHE B 2 35 ? -13.966 -9.239 21.101 1.00 63.20 134 PHE D C 1
ATOM 2272 O O . PHE B 2 35 ? -13.601 -10.134 20.332 1.00 58.38 134 PHE D O 1
ATOM 2280 N N . VAL B 2 36 ? -13.370 -8.982 22.252 1.00 57.82 135 VAL D N 1
ATOM 2281 C CA . VAL B 2 36 ? -12.114 -9.586 22.671 1.00 49.18 135 VAL D CA 1
ATOM 2282 C C . VAL B 2 36 ? -12.448 -10.647 23.710 1.00 49.61 135 VAL D C 1
ATOM 2283 O O . VAL B 2 36 ? -13.126 -10.335 24.695 1.00 53.42 135 VAL D O 1
ATOM 2287 N N . PRO B 2 37 ? -12.035 -11.902 23.526 1.00 46.99 136 PRO D N 1
ATOM 2288 C CA . PRO B 2 37 ? -12.341 -12.928 24.542 1.00 50.25 136 PRO D CA 1
ATOM 2289 C C . PRO B 2 37 ? -11.685 -12.694 25.907 1.00 51.39 136 PRO D C 1
ATOM 2290 O O . PRO B 2 37 ? -12.244 -13.139 26.926 1.00 47.22 136 PRO D O 1
ATOM 2294 N N . LYS B 2 38 ? -10.509 -12.053 25.968 1.00 49.71 137 LYS D N 1
ATOM 2295 C CA . LYS B 2 38 ? -9.852 -11.733 27.242 1.00 45.05 137 LYS D CA 1
ATOM 2296 C C . LYS B 2 38 ? -9.234 -10.347 27.209 1.00 43.05 137 LYS D C 1
ATOM 2297 O O . LYS B 2 38 ? -8.535 -9.971 26.262 1.00 43.54 137 LYS D O 1
ATOM 2303 N N . GLU B 2 39 ? -9.482 -9.607 28.266 1.00 43.35 138 GLU D N 1
ATOM 2304 C CA . GLU B 2 39 ? -8.968 -8.264 28.433 1.00 40.75 138 GLU D CA 1
ATOM 2305 C C . GLU B 2 39 ? -8.229 -8.196 29.768 1.00 41.54 138 GLU D C 1
ATOM 2306 O O . GLU B 2 39 ? -8.630 -8.845 30.744 1.00 35.32 138 GLU D O 1
ATOM 2312 N N . GLY B 2 40 ? -7.138 -7.429 29.807 1.00 37.91 139 GLY D N 1
ATOM 2313 C CA . GLY B 2 40 ? -6.415 -7.235 31.046 1.00 34.53 139 GLY D CA 1
ATOM 2314 C C . GLY B 2 40 ? -6.330 -5.759 31.327 1.00 34.30 139 GLY D C 1
ATOM 2315 O O . GLY B 2 40 ? -5.886 -4.998 30.468 1.00 39.71 139 GLY D O 1
ATOM 2316 N N . VAL B 2 41 ? -6.768 -5.319 32.498 1.00 32.29 140 VAL D N 1
ATOM 2317 C CA . VAL B 2 41 ? -6.792 -3.892 32.806 1.00 36.52 140 VAL D CA 1
ATOM 2318 C C . VAL B 2 41 ? -6.128 -3.643 34.154 1.00 38.32 140 VAL D C 1
ATOM 2319 O O . VAL B 2 41 ? -6.376 -4.376 35.122 1.00 36.82 140 VAL D O 1
ATOM 2323 N N . LYS B 2 42 ? -5.244 -2.644 34.190 1.00 38.66 141 LYS D N 1
ATOM 2324 C CA . LYS B 2 42 ? -4.395 -2.352 35.336 1.00 41.01 141 LYS D CA 1
ATOM 2325 C C . LYS B 2 42 ? -4.888 -1.066 35.960 1.00 43.33 141 LYS D C 1
ATOM 2326 O O . LYS B 2 42 ? -4.922 -0.030 35.294 1.00 41.28 141 LYS D O 1
ATOM 2332 N N . LYS B 2 43 ? -5.302 -1.134 37.221 1.00 50.45 142 LYS D N 1
ATOM 2333 C CA . LYS B 2 43 ? -5.765 0.090 37.849 1.00 50.48 142 LYS D CA 1
ATOM 2334 C C . LYS B 2 43 ? -4.700 0.582 38.808 1.00 50.87 142 LYS D C 1
ATOM 2335 O O . LYS B 2 43 ? -3.830 1.352 38.416 1.00 54.02 142 LYS D O 1
ATOM 2341 N N . ALA B 2 44 ? -4.711 0.166 40.063 1.00 41.70 143 ALA D N 1
ATOM 2342 C CA . ALA B 2 44 ? -3.737 0.755 40.965 1.00 42.63 143 ALA D CA 1
ATOM 2343 C C . ALA B 2 44 ? -2.796 -0.364 41.337 1.00 36.71 143 ALA D C 1
ATOM 2344 O O . ALA B 2 44 ? -1.914 -0.724 40.552 1.00 37.97 143 ALA D O 1
ATOM 2346 N N . ASP B 2 45 ? -2.962 -0.971 42.497 1.00 33.69 144 ASP D N 1
ATOM 2347 C CA . ASP B 2 45 ? -2.324 -2.235 42.777 1.00 35.93 144 ASP D CA 1
ATOM 2348 C C . ASP B 2 45 ? -3.162 -3.423 42.300 1.00 36.84 144 ASP D C 1
ATOM 2349 O O . ASP B 2 45 ? -3.032 -4.525 42.859 1.00 33.66 144 ASP D O 1
ATOM 2354 N N . LYS B 2 46 ? -4.025 -3.226 41.296 1.00 34.79 145 LYS D N 1
ATOM 2355 C CA . LYS B 2 46 ? -4.977 -4.253 40.884 1.00 35.51 145 LYS D CA 1
ATOM 2356 C C . LYS B 2 46 ? -4.861 -4.573 39.402 1.00 33.49 145 LYS D C 1
ATOM 2357 O O . LYS B 2 46 ? -4.569 -3.709 38.558 1.00 32.76 145 LYS D O 1
ATOM 2363 N N . PHE B 2 47 ? -5.160 -5.823 39.097 1.00 35.06 146 PHE D N 1
ATOM 2364 C CA . PHE B 2 47 ? -5.243 -6.319 37.731 1.00 38.73 146 PHE D CA 1
ATOM 2365 C C . PHE B 2 47 ? -6.593 -7.004 37.587 1.00 33.52 146 PHE D C 1
ATOM 2366 O O . PHE B 2 47 ? -6.866 -7.979 38.291 1.00 32.58 146 PHE D O 1
ATOM 2374 N N . ILE B 2 48 ? -7.435 -6.502 36.696 1.00 35.42 147 ILE D N 1
ATOM 2375 C CA . ILE B 2 48 ? -8.752 -7.093 36.453 1.00 36.30 147 ILE D CA 1
ATOM 2376 C C . ILE B 2 48 ? -8.718 -7.797 35.099 1.00 35.84 147 ILE D C 1
ATOM 2377 O O . ILE B 2 48 ? -8.460 -7.160 34.069 1.00 36.58 147 ILE D O 1
ATOM 2382 N N . VAL B 2 49 ? -8.952 -9.102 35.096 1.00 34.22 148 VAL D N 1
ATOM 2383 C CA . VAL B 2 49 ? -8.994 -9.878 33.864 1.00 37.47 148 VAL D CA 1
ATOM 2384 C C . VAL B 2 49 ? -10.449 -10.206 33.532 1.00 43.83 148 VAL D C 1
ATOM 2385 O O . VAL B 2 49 ? -11.083 -11.045 34.190 1.00 44.30 148 VAL D O 1
ATOM 2389 N N . ILE B 2 50 ? -10.963 -9.567 32.491 1.00 41.37 149 ILE D N 1
ATOM 2390 C CA . ILE B 2 50 ? -12.287 -9.836 31.950 1.00 43.11 149 ILE D CA 1
ATOM 2391 C C . ILE B 2 50 ? -12.204 -10.966 30.936 1.00 44.22 149 ILE D C 1
ATOM 2392 O O . ILE B 2 50 ? -11.323 -10.984 30.067 1.00 40.62 149 ILE D O 1
ATOM 2397 N N . GLU B 2 51 ? -13.153 -11.894 31.021 1.00 46.67 150 GLU D N 1
ATOM 2398 C CA . GLU B 2 51 ? -13.228 -13.037 30.130 1.00 46.54 150 GLU D CA 1
ATOM 2399 C C . GLU B 2 51 ? -14.621 -13.107 29.522 1.00 50.71 150 GLU D C 1
ATOM 2400 O O . GLU B 2 51 ? -15.618 -13.011 30.239 1.00 48.92 150 GLU D O 1
ATOM 2406 N N . ARG B 2 52 ? -14.687 -13.293 28.212 1.00 50.90 151 ARG D N 1
ATOM 2407 C CA . ARG B 2 52 ? -15.944 -13.281 27.486 1.00 50.57 151 ARG D CA 1
ATOM 2408 C C . ARG B 2 52 ? -16.129 -14.570 26.691 1.00 55.27 151 ARG D C 1
ATOM 2409 O O . ARG B 2 52 ? -15.180 -15.100 26.106 1.00 53.37 151 ARG D O 1
ATOM 2417 N N . LYS B 2 53 ? -17.362 -15.067 26.676 1.00 50.77 152 LYS D N 1
ATOM 2418 C CA . LYS B 2 53 ? -17.764 -16.206 25.869 1.00 50.24 152 LYS D CA 1
ATOM 2419 C C . LYS B 2 53 ? -18.996 -15.795 25.085 1.00 52.63 152 LYS D C 1
ATOM 2420 O O . LYS B 2 53 ? -19.882 -15.131 25.633 1.00 52.42 152 LYS D O 1
ATOM 2426 N N . LYS B 2 54 ? -19.058 -16.172 23.813 1.00 54.55 153 LYS D N 1
ATOM 2427 C CA . LYS B 2 54 ? -20.229 -15.896 22.984 1.00 54.17 153 LYS D CA 1
ATOM 2428 C C . LYS B 2 54 ? -21.132 -17.122 23.011 1.00 51.19 153 LYS D C 1
ATOM 2429 O O . LYS B 2 54 ? -20.662 -18.241 22.781 1.00 51.84 153 LYS D O 1
ATOM 2435 N N . LYS B 2 55 ? -22.409 -16.918 23.338 1.00 54.74 154 LYS D N 1
ATOM 2436 C CA . LYS B 2 55 ? -23.391 -17.991 23.436 1.00 50.64 154 LYS D CA 1
ATOM 2437 C C . LYS B 2 55 ? -24.620 -17.672 22.590 1.00 50.66 154 LYS D C 1
ATOM 2438 O O . LYS B 2 55 ? -24.882 -16.522 22.208 1.00 46.11 154 LYS D O 1
ATOM 2444 N N . ASN B 2 56 ? -25.387 -18.722 22.317 1.00 50.82 155 ASN D N 1
ATOM 2445 C CA . ASN B 2 56 ? -26.555 -18.645 21.459 1.00 47.62 155 ASN D CA 1
ATOM 2446 C C . ASN B 2 56 ? -27.761 -19.178 22.204 1.00 47.84 155 ASN D C 1
ATOM 2447 O O . ASN B 2 56 ? -27.660 -20.123 22.987 1.00 44.75 155 ASN D O 1
ATOM 2452 N N . ILE B 2 57 ? -28.916 -18.587 21.922 1.00 49.84 156 ILE D N 1
ATOM 2453 C CA . ILE B 2 57 ? -30.179 -19.104 22.419 1.00 47.28 156 ILE D CA 1
ATOM 2454 C C . ILE B 2 57 ? -31.172 -19.199 21.275 1.00 43.34 156 ILE D C 1
ATOM 2455 O O . ILE B 2 57 ? -31.313 -18.259 20.485 1.00 44.70 156 ILE D O 1
ATOM 2460 N N . ASN B 2 58 ? -31.839 -20.340 21.185 1.00 44.12 157 ASN D N 1
ATOM 2461 C CA . ASN B 2 58 ? -32.881 -20.591 20.197 1.00 43.40 157 ASN D CA 1
ATOM 2462 C C . ASN B 2 58 ? -34.085 -21.143 20.954 1.00 42.54 157 ASN D C 1
ATOM 2463 O O . ASN B 2 58 ? -34.090 -22.319 21.330 1.00 41.55 157 ASN D O 1
ATOM 2468 N N . THR B 2 59 ? -35.091 -20.300 21.193 1.00 41.42 158 THR D N 1
ATOM 2469 C CA . THR B 2 59 ? -36.353 -20.747 21.764 1.00 41.95 158 THR D CA 1
ATOM 2470 C C . THR B 2 59 ? -37.516 -20.393 20.840 1.00 40.50 158 THR D C 1
ATOM 2471 O O . THR B 2 59 ? -37.462 -19.422 20.074 1.00 38.30 158 THR D O 1
ATOM 2475 N N . THR B 2 60 ? -38.584 -21.187 20.920 1.00 41.60 159 THR D N 1
ATOM 2476 C CA . THR B 2 60 ? -39.824 -20.908 20.194 1.00 38.13 159 THR D CA 1
ATOM 2477 C C . THR B 2 60 ? -41.000 -21.016 21.150 1.00 37.11 159 THR D C 1
ATOM 2478 O O . THR B 2 60 ? -41.740 -22.009 21.131 1.00 38.39 159 THR D O 1
ATOM 2482 N N . PRO B 2 61 ? -41.217 -20.011 21.997 1.00 34.59 160 PRO D N 1
ATOM 2483 C CA . PRO B 2 61 ? -42.364 -20.074 22.903 1.00 37.23 160 PRO D CA 1
ATOM 2484 C C . PRO B 2 61 ? -43.670 -20.003 22.126 1.00 33.92 160 PRO D C 1
ATOM 2485 O O . PRO B 2 61 ? -43.792 -19.258 21.152 1.00 33.81 160 PRO D O 1
ATOM 2489 N N . VAL B 2 62 ? -44.646 -20.802 22.554 1.00 36.90 161 VAL D N 1
ATOM 2490 C CA . VAL B 2 62 ? -46.016 -20.727 22.039 1.00 37.26 161 VAL D CA 1
ATOM 2491 C C . VAL B 2 62 ? -46.960 -20.091 23.030 1.00 33.05 161 VAL D C 1
ATOM 2492 O O . VAL B 2 62 ? -48.153 -19.970 22.736 1.00 37.97 161 VAL D O 1
ATOM 2496 N N . ASP B 2 63 ? -46.490 -19.740 24.213 1.00 39.13 162 ASP D N 1
ATOM 2497 C CA . ASP B 2 63 ? -47.239 -18.918 25.153 1.00 37.00 162 ASP D CA 1
ATOM 2498 C C . ASP B 2 63 ? -46.633 -17.532 25.082 1.00 34.72 162 ASP D C 1
ATOM 2499 O O . ASP B 2 63 ? -45.486 -17.339 25.467 1.00 39.25 162 ASP D O 1
ATOM 2504 N N . ILE B 2 64 ? -47.384 -16.581 24.560 1.00 34.59 163 ILE D N 1
ATOM 2505 C CA . ILE B 2 64 ? -46.871 -15.248 24.296 1.00 32.17 163 ILE D CA 1
ATOM 2506 C C . ILE B 2 64 ? -47.308 -14.338 25.427 1.00 33.82 163 ILE D C 1
ATOM 2507 O O . ILE B 2 64 ? -48.483 -14.324 25.804 1.00 36.04 163 ILE D O 1
ATOM 2512 N N . SER B 2 65 ? -46.364 -13.571 25.944 1.00 35.78 164 SER D N 1
ATOM 2513 C CA . SER B 2 65 ? -46.581 -12.683 27.071 1.00 38.04 164 SER D CA 1
ATOM 2514 C C . SER B 2 65 ? -47.485 -11.512 26.694 1.00 38.92 164 SER D C 1
ATOM 2515 O O . SER B 2 65 ? -47.501 -11.049 25.551 1.00 34.73 164 SER D O 1
ATOM 2518 N N . ILE B 2 66 ? -48.248 -11.031 27.676 1.00 41.41 165 ILE D N 1
ATOM 2519 C CA . ILE B 2 66 ? -49.153 -9.898 27.504 1.00 43.24 165 ILE D CA 1
ATOM 2520 C C . ILE B 2 66 ? -48.643 -8.741 28.346 1.00 47.21 165 ILE D C 1
ATOM 2521 O O . ILE B 2 66 ? -48.322 -8.920 29.522 1.00 44.75 165 ILE D O 1
ATOM 2526 N N . ILE B 2 67 ? -48.548 -7.562 27.728 1.00 53.64 166 ILE D N 1
ATOM 2527 C CA . ILE B 2 67 ? -48.107 -6.323 28.370 1.00 58.75 166 ILE D CA 1
ATOM 2528 C C . ILE B 2 67 ? -49.321 -5.518 28.815 1.00 66.08 166 ILE D C 1
ATOM 2529 O O . ILE B 2 67 ? -50.271 -5.320 28.038 1.00 64.30 166 ILE D O 1
ATOM 2534 N N . ASP B 2 68 ? -49.269 -5.044 30.058 1.00 73.80 167 ASP D N 1
ATOM 2535 C CA . ASP B 2 68 ? -50.339 -4.281 30.725 1.00 75.48 167 ASP D CA 1
ATOM 2536 C C . ASP B 2 68 ? -51.569 -5.146 30.955 1.00 75.90 167 ASP D C 1
ATOM 2537 O O . ASP B 2 68 ? -52.684 -4.752 30.626 1.00 76.87 167 ASP D O 1
ATOM 2542 N N . VAL B 2 70 ? -54.792 -1.328 28.329 1.00 71.92 169 VAL D N 1
ATOM 2543 C CA . VAL B 2 70 ? -54.063 -1.119 27.076 1.00 75.99 169 VAL D CA 1
ATOM 2544 C C . VAL B 2 70 ? -54.282 -2.284 26.099 1.00 74.73 169 VAL D C 1
ATOM 2545 O O . VAL B 2 70 ? -54.395 -2.075 24.881 1.00 75.31 169 VAL D O 1
ATOM 2549 N N . THR B 2 71 ? -54.342 -3.507 26.633 1.00 74.97 170 THR D N 1
ATOM 2550 C CA . THR B 2 71 ? -54.577 -4.700 25.826 1.00 67.87 170 THR D CA 1
ATOM 2551 C C . THR B 2 71 ? -56.059 -4.790 25.517 1.00 65.83 170 THR D C 1
ATOM 2552 O O . THR B 2 71 ? -56.868 -4.988 26.425 1.00 65.16 170 THR D O 1
ATOM 2556 N N . ASP B 2 72 ? -56.418 -4.638 24.245 1.00 63.08 171 ASP D N 1
ATOM 2557 C CA . ASP B 2 72 ? -57.820 -4.694 23.819 1.00 62.38 171 ASP D CA 1
ATOM 2558 C C . ASP B 2 72 ? -58.045 -5.783 22.773 1.00 59.09 171 ASP D C 1
ATOM 2559 O O . ASP B 2 72 ? -57.151 -6.579 22.487 1.00 56.58 171 ASP D O 1
ATOM 2564 N N . THR B 2 74 ? -56.150 -8.239 23.278 1.00 46.14 173 THR D N 1
ATOM 2565 C CA . THR B 2 74 ? -55.984 -9.684 23.321 1.00 42.48 173 THR D CA 1
ATOM 2566 C C . THR B 2 74 ? -57.004 -10.328 24.257 1.00 38.85 173 THR D C 1
ATOM 2567 O O . THR B 2 74 ? -57.133 -9.979 25.439 1.00 37.84 173 THR D O 1
ATOM 2571 N N . TYR B 2 75 ? -57.720 -11.299 23.711 1.00 34.56 174 TYR D N 1
ATOM 2572 C CA . TYR B 2 75 ? -58.820 -11.935 24.405 1.00 32.83 174 TYR D CA 1
ATOM 2573 C C . TYR B 2 75 ? -59.156 -13.208 23.654 1.00 32.32 174 TYR D C 1
ATOM 2574 O O . TYR B 2 75 ? -58.868 -13.316 22.454 1.00 32.40 174 TYR D O 1
ATOM 2583 N N . PRO B 2 76 ? -59.750 -14.194 24.322 1.00 32.12 175 PRO D N 1
ATOM 2584 C CA . PRO B 2 76 ? -60.065 -15.457 23.638 1.00 31.87 175 PRO D CA 1
ATOM 2585 C C . PRO B 2 76 ? -60.932 -15.224 22.409 1.00 32.87 175 PRO D C 1
ATOM 2586 O O . PRO B 2 76 ? -61.958 -14.547 22.484 1.00 34.00 175 PRO D O 1
ATOM 2590 N N . ALA B 2 77 ? -60.505 -15.783 21.273 1.00 32.60 176 ALA D N 1
ATOM 2591 C CA . ALA B 2 77 ? -61.129 -15.660 19.938 1.00 33.47 176 ALA D CA 1
ATOM 2592 C C . ALA B 2 77 ? -60.790 -14.355 19.228 1.00 36.52 176 ALA D C 1
ATOM 2593 O O . ALA B 2 77 ? -61.321 -14.128 18.122 1.00 39.15 176 ALA D O 1
ATOM 2595 N N . ALA B 2 78 ? -59.954 -13.492 19.811 1.00 35.17 177 ALA D N 1
ATOM 2596 C CA . ALA B 2 78 ? -59.443 -12.329 19.095 1.00 37.01 177 ALA D CA 1
ATOM 2597 C C . ALA B 2 78 ? -58.765 -12.745 17.800 1.00 37.50 177 ALA D C 1
ATOM 2598 O O . ALA B 2 78 ? -58.260 -13.871 17.667 1.00 34.44 177 ALA D O 1
ATOM 2600 N N . LEU B 2 79 ? -58.772 -11.824 16.837 1.00 38.75 178 LEU D N 1
ATOM 2601 C CA . LEU B 2 79 ? -58.090 -11.983 15.560 1.00 40.37 178 LEU D CA 1
ATOM 2602 C C . LEU B 2 79 ? -56.946 -10.981 15.526 1.00 40.41 178 LEU D C 1
ATOM 2603 O O . LEU B 2 79 ? -57.119 -9.831 15.942 1.00 42.04 178 LEU D O 1
ATOM 2608 N N . GLN B 2 80 ? -55.768 -11.423 15.091 1.00 39.18 179 GLN D N 1
ATOM 2609 C CA . GLN B 2 80 ? -54.590 -10.569 15.147 1.00 42.11 179 GLN D CA 1
ATOM 2610 C C . GLN B 2 80 ? -53.753 -10.810 13.906 1.00 40.08 179 GLN D C 1
ATOM 2611 O O . GLN B 2 80 ? -53.972 -11.770 13.164 1.00 37.63 179 GLN D O 1
ATOM 2617 N N . LEU B 2 81 ? -52.792 -9.912 13.686 1.00 44.53 180 LEU D N 1
ATOM 2618 C CA . LEU B 2 81 ? -51.872 -9.969 12.551 1.00 45.80 180 LEU D CA 1
ATOM 2619 C C . LEU B 2 81 ? -50.567 -10.613 12.977 1.00 45.36 180 LEU D C 1
ATOM 2620 O O . LEU B 2 81 ? -49.940 -10.155 13.938 1.00 47.29 180 LEU D O 1
ATOM 2625 N N . ALA B 2 82 ? -50.130 -11.638 12.246 1.00 45.36 181 ALA D N 1
ATOM 2626 C CA . ALA B 2 82 ? -48.843 -12.279 12.546 1.00 46.41 181 ALA D CA 1
ATOM 2627 C C . ALA B 2 82 ? -47.734 -11.453 11.908 1.00 50.50 181 ALA D C 1
ATOM 2628 O O . ALA B 2 82 ? -47.376 -11.650 10.742 1.00 49.39 181 ALA D O 1
ATOM 2630 N N . ASN B 2 83 ? -47.178 -10.516 12.677 1.00 49.83 182 ASN D N 1
ATOM 2631 C CA . ASN B 2 83 ? -46.193 -9.585 12.140 1.00 48.68 182 ASN D CA 1
ATOM 2632 C C . ASN B 2 83 ? -45.153 -9.278 13.213 1.00 51.39 182 ASN D C 1
ATOM 2633 O O . ASN B 2 83 ? -45.123 -9.896 14.285 1.00 49.51 182 ASN D O 1
ATOM 2638 N N . LYS B 2 84 ? -44.314 -8.283 12.907 1.00 54.75 183 LYS D N 1
ATOM 2639 C CA . LYS B 2 84 ? -43.271 -7.825 13.819 1.00 48.98 183 LYS D CA 1
ATOM 2640 C C . LYS B 2 84 ? -43.829 -7.449 15.180 1.00 48.80 183 LYS D C 1
ATOM 2641 O O . LYS B 2 84 ? -43.264 -7.816 16.214 1.00 51.14 183 LYS D O 1
ATOM 2647 N N . GLY B 2 85 ? -44.921 -6.677 15.196 1.00 49.94 184 GLY D N 1
ATOM 2648 C CA . GLY B 2 85 ? -45.443 -6.158 16.452 1.00 49.34 184 GLY D CA 1
ATOM 2649 C C . GLY B 2 85 ? -45.957 -7.237 17.376 1.00 48.67 184 GLY D C 1
ATOM 2650 O O . GLY B 2 85 ? -45.907 -7.084 18.601 1.00 49.56 184 GLY D O 1
ATOM 2651 N N . PHE B 2 86 ? -46.456 -8.337 16.808 1.00 46.39 185 PHE D N 1
ATOM 2652 C CA . PHE B 2 86 ? -46.805 -9.504 17.612 1.00 48.61 185 PHE D CA 1
ATOM 2653 C C . PHE B 2 86 ? -45.603 -9.986 18.420 1.00 47.85 185 PHE D C 1
ATOM 2654 O O . PHE B 2 86 ? -45.710 -10.229 19.627 1.00 46.02 185 PHE D O 1
ATOM 2662 N N . THR B 2 87 ? -44.447 -10.132 17.761 1.00 47.04 186 THR D N 1
ATOM 2663 C CA . THR B 2 87 ? -43.231 -10.632 18.393 1.00 49.82 186 THR D CA 1
ATOM 2664 C C . THR B 2 87 ? -42.706 -9.693 19.462 1.00 50.35 186 THR D C 1
ATOM 2665 O O . THR B 2 87 ? -41.844 -10.088 20.253 1.00 53.09 186 THR D O 1
ATOM 2669 N N . GLU B 2 88 ? -43.171 -8.451 19.480 1.00 51.13 187 GLU D N 1
ATOM 2670 C CA . GLU B 2 88 ? -42.756 -7.494 20.489 1.00 53.69 187 GLU D CA 1
ATOM 2671 C C . GLU B 2 88 ? -43.845 -7.258 21.523 1.00 52.53 187 GLU D C 1
ATOM 2672 O O . GLU B 2 88 ? -43.805 -6.254 22.247 1.00 54.06 187 GLU D O 1
ATOM 2678 N N . ASN B 2 89 ? -44.810 -8.176 21.607 1.00 51.56 188 ASN D N 1
ATOM 2679 C CA . ASN B 2 89 ? -45.908 -8.094 22.562 1.00 48.64 188 ASN D CA 1
ATOM 2680 C C . ASN B 2 89 ? -46.729 -6.856 22.358 1.00 49.00 188 ASN D C 1
ATOM 2681 O O . ASN B 2 89 ? -47.349 -6.344 23.295 1.00 48.12 188 ASN D O 1
ATOM 2686 N N . LYS B 2 90 ? -46.743 -6.306 21.168 1.00 47.44 189 LYS D N 1
ATOM 2687 C CA . LYS B 2 90 ? -47.638 -5.193 20.930 1.00 50.83 189 LYS D CA 1
ATOM 2688 C C . LYS B 2 90 ? -48.359 -5.507 19.639 1.00 48.34 189 LYS D C 1
ATOM 2689 O O . LYS B 2 90 ? -48.049 -4.923 18.595 1.00 50.06 189 LYS D O 1
ATOM 2695 N N . PRO B 2 91 ? -49.297 -6.457 19.663 1.00 49.09 190 PRO D N 1
ATOM 2696 C CA . PRO B 2 91 ? -49.851 -6.980 18.408 1.00 43.67 190 PRO D CA 1
ATOM 2697 C C . PRO B 2 91 ? -50.855 -6.032 17.795 1.00 46.16 190 PRO D C 1
ATOM 2698 O O . PRO B 2 91 ? -51.386 -5.136 18.453 1.00 45.78 190 PRO D O 1
ATOM 2702 N N . ASP B 2 92 ? -51.177 -6.301 16.529 1.00 47.70 191 ASP D N 1
ATOM 2703 C CA . ASP B 2 92 ? -52.176 -5.550 15.778 1.00 47.11 191 ASP D CA 1
ATOM 2704 C C . ASP B 2 92 ? -53.454 -6.378 15.642 1.00 47.55 191 ASP D C 1
ATOM 2705 O O . ASP B 2 92 ? -53.426 -7.483 15.083 1.00 48.34 191 ASP D O 1
ATOM 2710 N N . ALA B 2 93 ? -54.570 -5.833 16.127 1.00 45.19 192 ALA D N 1
ATOM 2711 C CA . ALA B 2 93 ? -55.844 -6.525 16.040 1.00 44.24 192 ALA D CA 1
ATOM 2712 C C . ALA B 2 93 ? -56.430 -6.357 14.655 1.00 45.80 192 ALA D C 1
ATOM 2713 O O . ALA B 2 93 ? -56.180 -5.361 13.974 1.00 47.95 192 ALA D O 1
ATOM 2715 N N . VAL B 2 94 ? -57.211 -7.352 14.243 1.00 44.25 193 VAL D N 1
ATOM 2716 C CA . VAL B 2 94 ? -58.023 -7.298 13.036 1.00 45.30 193 VAL D CA 1
ATOM 2717 C C . VAL B 2 94 ? -59.472 -7.329 13.496 1.00 52.75 193 VAL D C 1
ATOM 2718 O O . VAL B 2 94 ? -59.977 -8.382 13.906 1.00 52.08 193 VAL D O 1
ATOM 2722 N N . VAL B 2 95 ? -60.144 -6.185 13.453 1.00 55.59 194 VAL D N 1
ATOM 2723 C CA . VAL B 2 95 ? -61.458 -6.031 14.058 1.00 51.95 194 VAL D CA 1
ATOM 2724 C C . VAL B 2 95 ? -62.473 -5.926 12.933 1.00 58.00 194 VAL D C 1
ATOM 2725 O O . VAL B 2 95 ? -62.529 -4.918 12.223 1.00 59.30 194 VAL D O 1
ATOM 2729 N N . THR B 2 96 ? -63.257 -6.988 12.747 1.00 55.46 195 THR D N 1
ATOM 2730 C CA . THR B 2 96 ? -64.339 -7.027 11.778 1.00 55.30 195 THR D CA 1
ATOM 2731 C C . THR B 2 96 ? -65.550 -7.549 12.488 1.00 55.03 195 THR D C 1
ATOM 2732 O O . THR B 2 96 ? -65.517 -7.812 13.696 1.00 58.46 195 THR D O 1
ATOM 2736 N N . LYS B 2 97 ? -66.631 -7.763 11.765 1.00 57.09 196 LYS D N 1
ATOM 2737 C CA . LYS B 2 97 ? -67.810 -8.281 12.431 1.00 57.87 196 LYS D CA 1
ATOM 2738 C C . LYS B 2 97 ? -67.838 -9.790 12.374 1.00 53.86 196 LYS D C 1
ATOM 2739 O O . LYS B 2 97 ? -67.535 -10.394 11.342 1.00 57.89 196 LYS D O 1
ATOM 2745 N N . ARG B 2 98 ? -68.249 -10.373 13.485 1.00 56.08 197 ARG D N 1
ATOM 2746 C CA . ARG B 2 98 ? -67.905 -11.719 13.891 1.00 55.55 197 ARG D CA 1
ATOM 2747 C C . ARG B 2 98 ? -69.182 -12.506 14.086 1.00 54.07 197 ARG D C 1
ATOM 2748 O O . ARG B 2 98 ? -70.212 -11.944 14.479 1.00 55.24 197 ARG D O 1
ATOM 2756 N N . ASN B 2 99 ? -69.112 -13.794 13.787 1.00 52.02 198 ASN D N 1
ATOM 2757 C CA . ASN B 2 99 ? -70.178 -14.722 14.090 1.00 51.26 198 ASN D CA 1
ATOM 2758 C C . ASN B 2 99 ? -70.085 -15.109 15.555 1.00 49.75 198 ASN D C 1
ATOM 2759 O O . ASN B 2 99 ? -69.094 -14.795 16.226 1.00 48.15 198 ASN D O 1
ATOM 2764 N N . PRO B 2 100 ? -71.112 -15.768 16.089 1.00 49.90 199 PRO D N 1
ATOM 2765 C CA . PRO B 2 100 ? -71.051 -16.208 17.486 1.00 49.73 199 PRO D CA 1
ATOM 2766 C C . PRO B 2 100 ? -69.889 -17.162 17.722 1.00 41.84 199 PRO D C 1
ATOM 2767 O O . PRO B 2 100 ? -69.567 -17.988 16.869 1.00 37.44 199 PRO D O 1
ATOM 2771 N N . GLN B 2 101 ? -69.273 -17.047 18.904 1.00 42.93 200 GLN D N 1
ATOM 2772 C CA . GLN B 2 101 ? -68.084 -17.811 19.278 1.00 41.70 200 GLN D CA 1
ATOM 2773 C C . GLN B 2 101 ? -68.244 -18.378 20.685 1.00 39.78 200 GLN D C 1
ATOM 2774 O O . GLN B 2 101 ? -68.391 -17.617 21.647 1.00 37.42 200 GLN D O 1
ATOM 2780 N N . LYS B 2 102 ? -68.171 -19.706 20.810 1.00 38.83 201 LYS D N 1
ATOM 2781 C CA . LYS B 2 102 ? -68.148 -20.359 22.117 1.00 35.07 201 LYS D CA 1
ATOM 2782 C C . LYS B 2 102 ? -66.798 -20.195 22.794 1.00 39.07 201 LYS D C 1
ATOM 2783 O O . LYS B 2 102 ? -65.743 -20.358 22.164 1.00 38.18 201 LYS D O 1
ATOM 2789 N N . ILE B 2 103 ? -66.841 -19.879 24.093 1.00 37.26 202 ILE D N 1
ATOM 2790 C CA . ILE B 2 103 ? -65.666 -19.800 24.944 1.00 32.67 202 ILE D CA 1
ATOM 2791 C C . ILE B 2 103 ? -65.863 -20.728 26.142 1.00 33.66 202 ILE D C 1
ATOM 2792 O O . ILE B 2 103 ? -66.984 -21.102 26.491 1.00 35.71 202 ILE D O 1
ATOM 2797 N N . HIS B 2 104 ? -64.748 -21.120 26.765 1.00 32.20 203 HIS D N 1
ATOM 2798 C CA . HIS B 2 104 ? -64.784 -22.081 27.858 1.00 31.17 203 HIS D CA 1
ATOM 2799 C C . HIS B 2 104 ? -63.752 -21.673 28.895 1.00 32.09 203 HIS D C 1
ATOM 2800 O O . HIS B 2 104 ? -62.581 -21.483 28.558 1.00 31.79 203 HIS D O 1
ATOM 2807 N N . ILE B 2 105 ? -64.177 -21.538 30.140 1.00 30.77 204 ILE D N 1
ATOM 2808 C CA . ILE B 2 105 ? -63.272 -21.313 31.259 1.00 30.44 204 ILE D CA 1
ATOM 2809 C C . ILE B 2 105 ? -63.046 -22.648 31.955 1.00 35.07 204 ILE D C 1
ATOM 2810 O O . ILE B 2 105 ? -63.904 -23.540 31.916 1.00 39.95 204 ILE D O 1
ATOM 2815 N N . ASP B 2 106 ? -61.884 -22.807 32.589 1.00 34.41 205 ASP D N 1
ATOM 2816 C CA . ASP B 2 106 ? -61.507 -24.081 33.198 1.00 34.43 205 ASP D CA 1
ATOM 2817 C C . ASP B 2 106 ? -61.567 -24.053 34.722 1.00 31.58 205 ASP D C 1
ATOM 2818 O O . ASP B 2 106 ? -61.007 -24.937 35.371 1.00 30.14 205 ASP D O 1
ATOM 2823 N N . LEU B 2 107 ? -62.211 -23.063 35.312 1.00 31.83 206 LEU D N 1
ATOM 2824 C CA . LEU B 2 107 ? -62.427 -23.098 36.745 1.00 33.49 206 LEU D CA 1
ATOM 2825 C C . LEU B 2 107 ? -63.224 -24.351 37.110 1.00 34.38 206 LEU D C 1
ATOM 2826 O O . LEU B 2 107 ? -64.130 -24.758 36.370 1.00 34.57 206 LEU D O 1
ATOM 2831 N N . PRO B 2 108 ? -62.895 -25.006 38.212 1.00 37.69 207 PRO D N 1
ATOM 2832 C CA . PRO B 2 108 ? -63.497 -26.313 38.513 1.00 40.53 207 PRO D CA 1
ATOM 2833 C C . PRO B 2 108 ? -64.907 -26.234 39.066 1.00 37.79 207 PRO D C 1
ATOM 2834 O O . PRO B 2 108 ? -65.281 -25.296 39.766 1.00 37.95 207 PRO D O 1
ATOM 2838 N N . GLY B 2 109 ? -65.678 -27.275 38.778 1.00 38.60 208 GLY D N 1
ATOM 2839 C CA . GLY B 2 109 ? -66.964 -27.479 39.404 1.00 39.44 208 GLY D CA 1
ATOM 2840 C C . GLY B 2 109 ? -68.152 -26.896 38.683 1.00 39.48 208 GLY D C 1
ATOM 2841 O O . GLY B 2 109 ? -69.277 -27.051 39.172 1.00 44.97 208 GLY D O 1
ATOM 2842 N N . MET B 2 110 ? -67.956 -26.254 37.527 1.00 40.67 209 MET D N 1
ATOM 2843 C CA . MET B 2 110 ? -69.034 -25.515 36.882 1.00 39.50 209 MET D CA 1
ATOM 2844 C C . MET B 2 110 ? -69.858 -26.341 35.903 1.00 38.76 209 MET D C 1
ATOM 2845 O O . MET B 2 110 ? -70.938 -25.896 35.496 1.00 41.29 209 MET D O 1
ATOM 2850 N N . GLY B 2 111 ? -69.387 -27.520 35.506 1.00 40.67 210 GLY D N 1
ATOM 2851 C CA . GLY B 2 111 ? -70.173 -28.301 34.572 1.00 39.84 210 GLY D CA 1
ATOM 2852 C C . GLY B 2 111 ? -70.348 -27.565 33.262 1.00 44.03 210 GLY D C 1
ATOM 2853 O O . GLY B 2 111 ? -69.421 -26.928 32.744 1.00 42.81 210 GLY D O 1
ATOM 2854 N N . ASP B 2 112 ? -71.567 -27.635 32.726 1.00 42.10 211 ASP D N 1
ATOM 2855 C CA . ASP B 2 112 ? -71.925 -26.963 31.489 1.00 43.25 211 ASP D CA 1
ATOM 2856 C C . ASP B 2 112 ? -71.940 -25.445 31.618 1.00 37.89 211 ASP D C 1
ATOM 2857 O O . ASP B 2 112 ? -71.973 -24.747 30.601 1.00 34.42 211 ASP D O 1
ATOM 2862 N N . LYS B 2 113 ? -71.922 -24.910 32.827 1.00 39.73 212 LYS D N 1
ATOM 2863 C CA . LYS B 2 113 ? -71.843 -23.465 32.950 1.00 40.75 212 LYS D CA 1
ATOM 2864 C C . LYS B 2 113 ? -70.449 -22.914 32.649 1.00 41.19 212 LYS D C 1
ATOM 2865 O O . LYS B 2 113 ? -70.292 -21.694 32.578 1.00 42.79 212 LYS D O 1
ATOM 2871 N N . ALA B 2 114 ? -69.441 -23.773 32.446 1.00 40.39 213 ALA D N 1
ATOM 2872 C CA . ALA B 2 114 ? -68.107 -23.313 32.076 1.00 37.50 213 ALA D CA 1
ATOM 2873 C C . ALA B 2 114 ? -68.027 -22.865 30.621 1.00 35.60 213 ALA D C 1
ATOM 2874 O O . ALA B 2 114 ? -67.078 -22.168 30.258 1.00 34.84 213 ALA D O 1
ATOM 2876 N N . THR B 2 115 ? -69.002 -23.229 29.793 1.00 33.81 214 THR D N 1
ATOM 2877 C CA . THR B 2 115 ? -69.018 -22.929 28.368 1.00 36.31 214 THR D CA 1
ATOM 2878 C C . THR B 2 115 ? -70.173 -21.988 28.067 1.00 39.99 214 THR D C 1
ATOM 2879 O O . THR B 2 115 ? -71.312 -22.253 28.473 1.00 39.90 214 THR D O 1
ATOM 2883 N N . VAL B 2 116 ? -69.893 -20.893 27.351 1.00 38.15 215 VAL D N 1
ATOM 2884 C CA . VAL B 2 116 ? -70.937 -19.967 26.928 1.00 38.98 215 VAL D CA 1
ATOM 2885 C C . VAL B 2 116 ? -70.656 -19.540 25.500 1.00 38.32 215 VAL D C 1
ATOM 2886 O O . VAL B 2 116 ? -69.533 -19.637 24.999 1.00 38.07 215 VAL D O 1
ATOM 2890 N N . GLU B 2 117 ? -71.695 -19.057 24.847 1.00 37.21 216 GLU D N 1
ATOM 2891 C CA . GLU B 2 117 ? -71.590 -18.600 23.472 1.00 40.96 216 GLU D CA 1
ATOM 2892 C C . GLU B 2 117 ? -71.799 -17.086 23.452 1.00 43.11 216 GLU D C 1
ATOM 2893 O O . GLU B 2 117 ? -72.876 -16.600 23.812 1.00 42.10 216 GLU D O 1
ATOM 2899 N N . VAL B 2 118 ? -70.756 -16.356 23.061 1.00 41.90 217 VAL D N 1
ATOM 2900 C CA . VAL B 2 118 ? -70.790 -14.909 22.951 1.00 43.47 217 VAL D CA 1
ATOM 2901 C C . VAL B 2 118 ? -71.224 -14.574 21.546 1.00 47.54 217 VAL D C 1
ATOM 2902 O O . VAL B 2 118 ? -70.618 -15.007 20.554 1.00 44.30 217 VAL D O 1
ATOM 2906 N N . ASN B 2 119 ? -72.270 -13.790 21.451 1.00 50.14 218 ASN D N 1
ATOM 2907 C CA . ASN B 2 119 ? -72.917 -13.708 20.161 1.00 51.10 218 ASN D CA 1
ATOM 2908 C C . ASN B 2 119 ? -72.269 -12.615 19.298 1.00 51.90 218 ASN D C 1
ATOM 2909 O O . ASN B 2 119 ? -72.270 -12.704 18.058 1.00 50.97 218 ASN D O 1
ATOM 2914 N N . ASP B 2 120 ? -71.564 -11.664 19.928 1.00 46.39 219 ASP D N 1
ATOM 2915 C CA . ASP B 2 120 ? -70.793 -10.633 19.230 1.00 47.72 219 ASP D CA 1
ATOM 2916 C C . ASP B 2 120 ? -69.382 -10.545 19.818 1.00 48.23 219 ASP D C 1
ATOM 2917 O O . ASP B 2 120 ? -69.087 -9.659 20.634 1.00 46.01 219 ASP D O 1
ATOM 2922 N N . PRO B 2 121 ? -68.467 -11.437 19.407 1.00 46.92 220 PRO D N 1
ATOM 2923 C CA . PRO B 2 121 ? -67.235 -11.673 20.190 1.00 43.95 220 PRO D CA 1
ATOM 2924 C C . PRO B 2 121 ? -66.174 -10.585 20.037 1.00 44.08 220 PRO D C 1
ATOM 2925 O O . PRO B 2 121 ? -65.016 -10.841 19.666 1.00 46.57 220 PRO D O 1
ATOM 2929 N N . THR B 2 122 ? -66.548 -9.353 20.376 1.00 44.69 221 THR D N 1
ATOM 2930 C CA . THR B 2 122 ? -65.585 -8.265 20.505 1.00 44.72 221 THR D CA 1
ATOM 2931 C C . THR B 2 122 ? -64.833 -8.409 21.818 1.00 43.27 221 THR D C 1
ATOM 2932 O O . THR B 2 122 ? -65.160 -9.248 22.655 1.00 47.05 221 THR D O 1
ATOM 2936 N N . TYR B 2 123 ? -63.840 -7.551 22.028 1.00 40.79 222 TYR D N 1
ATOM 2937 C CA . TYR B 2 123 ? -63.118 -7.571 23.295 1.00 43.82 222 TYR D CA 1
ATOM 2938 C C . TYR B 2 123 ? -64.036 -7.276 24.473 1.00 44.31 222 TYR D C 1
ATOM 2939 O O . TYR B 2 123 ? -63.951 -7.934 25.521 1.00 41.53 222 TYR D O 1
ATOM 2948 N N . ALA B 2 124 ? -64.893 -6.260 24.333 1.00 48.14 223 ALA D N 1
ATOM 2949 C CA . ALA B 2 124 ? -65.804 -5.880 25.412 1.00 46.06 223 ALA D CA 1
ATOM 2950 C C . ALA B 2 124 ? -66.761 -7.016 25.763 1.00 41.14 223 ALA D C 1
ATOM 2951 O O . ALA B 2 124 ? -67.029 -7.280 26.944 1.00 38.51 223 ALA D O 1
ATOM 2953 N N . ASN B 2 125 ? -67.283 -7.701 24.744 1.00 43.31 224 ASN D N 1
ATOM 2954 C CA . ASN B 2 125 ? -68.289 -8.729 24.978 1.00 41.75 224 ASN D CA 1
ATOM 2955 C C . ASN B 2 125 ? -67.684 -9.970 25.614 1.00 42.79 224 ASN D C 1
ATOM 2956 O O . ASN B 2 125 ? -68.214 -10.488 26.609 1.00 41.29 224 ASN D O 1
ATOM 2961 N N . VAL B 2 126 ? -66.568 -10.455 25.060 1.00 43.54 225 VAL D N 1
ATOM 2962 C CA . VAL B 2 126 ? -65.889 -11.594 25.663 1.00 40.06 225 VAL D CA 1
ATOM 2963 C C . VAL B 2 126 ? -65.440 -11.257 27.068 1.00 38.56 225 VAL D C 1
ATOM 2964 O O . VAL B 2 126 ? -65.629 -12.051 27.995 1.00 42.07 225 VAL D O 1
ATOM 2968 N N . SER B 2 127 ? -64.862 -10.073 27.263 1.00 38.49 226 SER D N 1
ATOM 2969 C CA . SER B 2 127 ? -64.418 -9.707 28.609 1.00 41.22 226 SER D CA 1
ATOM 2970 C C . SER B 2 127 ? -65.572 -9.752 29.596 1.00 39.55 226 SER D C 1
ATOM 2971 O O . SER B 2 127 ? -65.415 -10.215 30.733 1.00 32.86 226 SER D O 1
ATOM 2974 N N . THR B 2 128 ? -66.751 -9.290 29.170 1.00 39.80 227 THR D N 1
ATOM 2975 C CA . THR B 2 128 ? -67.892 -9.320 30.066 1.00 38.16 227 THR D CA 1
ATOM 2976 C C . THR B 2 128 ? -68.339 -10.749 30.337 1.00 37.92 227 THR D C 1
ATOM 2977 O O . THR B 2 128 ? -68.606 -11.104 31.491 1.00 37.24 227 THR D O 1
ATOM 2981 N N . ALA B 2 129 ? -68.380 -11.596 29.301 1.00 38.91 228 ALA D N 1
ATOM 2982 C CA . ALA B 2 129 ? -68.730 -13.009 29.490 1.00 37.53 228 ALA D CA 1
ATOM 2983 C C . ALA B 2 129 ? -67.786 -13.697 30.478 1.00 36.48 228 ALA D C 1
ATOM 2984 O O . ALA B 2 129 ? -68.228 -14.453 31.349 1.00 35.11 228 ALA D O 1
ATOM 2986 N N . ILE B 2 130 ? -66.486 -13.420 30.381 1.00 41.97 229 ILE D N 1
ATOM 2987 C CA . ILE B 2 130 ? -65.521 -13.981 31.323 1.00 36.65 229 ILE D CA 1
ATOM 2988 C C . ILE B 2 130 ? -65.758 -13.429 32.718 1.00 35.81 229 ILE D C 1
ATOM 2989 O O . ILE B 2 130 ? -65.661 -14.156 33.715 1.00 35.93 229 ILE D O 1
ATOM 2994 N N . ASP B 2 131 ? -66.016 -12.125 32.824 1.00 38.58 230 ASP D N 1
ATOM 2995 C CA . ASP B 2 131 ? -66.259 -11.558 34.144 1.00 41.78 230 ASP D CA 1
ATOM 2996 C C . ASP B 2 131 ? -67.460 -12.226 34.787 1.00 40.37 230 ASP D C 1
ATOM 2997 O O . ASP B 2 131 ? -67.466 -12.487 35.997 1.00 41.44 230 ASP D O 1
ATOM 3002 N N . ASN B 2 132 ? -68.461 -12.566 33.977 1.00 32.58 231 ASN D N 1
ATOM 3003 C CA . ASN B 2 132 ? -69.627 -13.264 34.492 1.00 37.90 231 ASN D CA 1
ATOM 3004 C C . ASN B 2 132 ? -69.285 -14.696 34.886 1.00 39.70 231 ASN D C 1
ATOM 3005 O O . ASN B 2 132 ? -69.683 -15.161 35.961 1.00 40.53 231 ASN D O 1
ATOM 3010 N N . LEU B 2 133 ? -68.549 -15.413 34.035 1.00 36.01 232 LEU D N 1
ATOM 3011 C CA . LEU B 2 133 ? -68.099 -16.744 34.414 1.00 36.08 232 LEU D CA 1
ATOM 3012 C C . LEU B 2 133 ? -67.358 -16.707 35.734 1.00 36.85 232 LEU D C 1
ATOM 3013 O O . LEU B 2 133 ? -67.670 -17.474 36.651 1.00 34.41 232 LEU D O 1
ATOM 3018 N N . VAL B 2 134 ? -66.393 -15.786 35.862 1.00 41.77 233 VAL D N 1
ATOM 3019 C CA . VAL B 2 134 ? -65.472 -15.806 37.000 1.00 38.80 233 VAL D CA 1
ATOM 3020 C C . VAL B 2 134 ? -66.201 -15.460 38.290 1.00 41.31 233 VAL D C 1
ATOM 3021 O O . VAL B 2 134 ? -65.937 -16.048 39.346 1.00 39.54 233 VAL D O 1
ATOM 3025 N N . ASN B 2 135 ? -67.115 -14.486 38.236 1.00 42.95 234 ASN D N 1
ATOM 3026 C CA . ASN B 2 135 ? -67.854 -14.114 39.443 1.00 44.12 234 ASN D CA 1
ATOM 3027 C C . ASN B 2 135 ? -68.877 -15.173 39.818 1.00 42.32 234 ASN D C 1
ATOM 3028 O O . ASN B 2 135 ? -69.100 -15.426 41.008 1.00 43.61 234 ASN D O 1
ATOM 3033 N N . GLN B 2 136 ? -69.497 -15.816 38.827 1.00 40.50 235 GLN D N 1
ATOM 3034 C CA . GLN B 2 136 ? -70.408 -16.907 39.150 1.00 42.28 235 GLN D CA 1
ATOM 3035 C C . GLN B 2 136 ? -69.661 -18.043 39.828 1.00 44.41 235 GLN D C 1
ATOM 3036 O O . GLN B 2 136 ? -70.188 -18.676 40.754 1.00 42.59 235 GLN D O 1
ATOM 3042 N N . TRP B 2 137 ? -68.418 -18.299 39.400 1.00 42.57 236 TRP D N 1
ATOM 3043 C CA . TRP B 2 137 ? -67.625 -19.327 40.059 1.00 40.71 236 TRP D CA 1
ATOM 3044 C C . TRP B 2 137 ? -67.294 -18.917 41.487 1.00 41.25 236 TRP D C 1
ATOM 3045 O O . TRP B 2 137 ? -67.379 -19.740 42.406 1.00 43.85 236 TRP D O 1
ATOM 3056 N N . HIS B 2 138 ? -66.940 -17.647 41.705 1.00 41.36 237 HIS D N 1
ATOM 3057 C CA . HIS B 2 138 ? -66.652 -17.201 43.066 1.00 45.87 237 HIS D CA 1
ATOM 3058 C C . HIS B 2 138 ? -67.855 -17.427 43.980 1.00 45.83 237 HIS D C 1
ATOM 3059 O O . HIS B 2 138 ? -67.724 -17.946 45.094 1.00 44.44 237 HIS D O 1
ATOM 3066 N N . ASP B 2 139 ? -69.041 -17.076 43.507 1.00 45.01 238 ASP D N 1
ATOM 3067 C CA . ASP B 2 139 ? -70.206 -17.090 44.377 1.00 44.95 238 ASP D CA 1
ATOM 3068 C C . ASP B 2 139 ? -70.708 -18.510 44.624 1.00 45.08 238 ASP D C 1
ATOM 3069 O O . ASP B 2 139 ? -70.876 -18.920 45.779 1.00 43.52 238 ASP D O 1
ATOM 3074 N N . ASN B 2 140 ? -70.927 -19.289 43.563 1.00 44.35 239 ASN D N 1
ATOM 3075 C CA . ASN B 2 140 ? -71.617 -20.566 43.694 1.00 41.50 239 ASN D CA 1
ATOM 3076 C C . ASN B 2 140 ? -70.718 -21.788 43.604 1.00 42.68 239 ASN D C 1
ATOM 3077 O O . ASN B 2 140 ? -71.239 -22.901 43.693 1.00 47.99 239 ASN D O 1
ATOM 3082 N N . TYR B 2 141 ? -69.403 -21.639 43.400 1.00 46.93 240 TYR D N 1
ATOM 3083 C CA . TYR B 2 141 ? -68.546 -22.817 43.242 1.00 44.64 240 TYR D CA 1
ATOM 3084 C C . TYR B 2 141 ? -67.194 -22.749 43.948 1.00 48.34 240 TYR D C 1
ATOM 3085 O O . TYR B 2 141 ? -66.627 -23.811 44.229 1.00 50.72 240 TYR D O 1
ATOM 3094 N N . SER B 2 142 ? -66.642 -21.572 44.251 1.00 47.41 241 SER D N 1
ATOM 3095 C CA . SER B 2 142 ? -65.304 -21.515 44.840 1.00 46.86 241 SER D CA 1
ATOM 3096 C C . SER B 2 142 ? -65.246 -22.292 46.153 1.00 56.06 241 SER D C 1
ATOM 3097 O O . SER B 2 142 ? -64.354 -23.126 46.360 1.00 55.61 241 SER D O 1
ATOM 3100 N N . GLY B 2 143 ? -66.193 -22.040 47.051 1.00 64.68 242 GLY D N 1
ATOM 3101 C CA . GLY B 2 143 ? -66.291 -22.890 48.216 1.00 65.37 242 GLY D CA 1
ATOM 3102 C C . GLY B 2 143 ? -66.906 -24.195 47.769 1.00 65.75 242 GLY D C 1
ATOM 3103 O O . GLY B 2 143 ? -68.035 -24.190 47.277 1.00 73.01 242 GLY D O 1
ATOM 3104 N N . GLY B 2 144 ? -66.184 -25.305 47.884 1.00 59.69 243 GLY D N 1
ATOM 3105 C CA . GLY B 2 144 ? -66.679 -26.592 47.411 1.00 60.24 243 GLY D CA 1
ATOM 3106 C C . GLY B 2 144 ? -65.988 -27.179 46.176 1.00 61.79 243 GLY D C 1
ATOM 3107 O O . GLY B 2 144 ? -66.457 -28.213 45.658 1.00 61.07 243 GLY D O 1
ATOM 3108 N N . ASN B 2 145 ? -64.915 -26.543 45.691 1.00 56.77 244 ASN D N 1
ATOM 3109 C CA . ASN B 2 145 ? -64.031 -27.019 44.619 1.00 53.28 244 ASN D CA 1
ATOM 3110 C C . ASN B 2 145 ? -62.581 -26.617 44.870 1.00 50.73 244 ASN D C 1
ATOM 3111 O O . ASN B 2 145 ? -62.216 -25.458 44.698 1.00 55.62 244 ASN D O 1
ATOM 3116 N N . LEU B 2 147 ? -59.251 -25.330 44.225 1.00 67.29 246 LEU D N 1
ATOM 3117 C CA . LEU B 2 147 ? -58.510 -24.737 43.100 1.00 73.69 246 LEU D CA 1
ATOM 3118 C C . LEU B 2 147 ? -57.050 -25.243 42.995 1.00 80.80 246 LEU D C 1
ATOM 3119 O O . LEU B 2 147 ? -56.268 -25.109 43.946 1.00 77.59 246 LEU D O 1
ATOM 3124 N N . PRO B 2 148 ? -56.691 -25.822 41.841 1.00 89.40 247 PRO D N 1
ATOM 3125 C CA . PRO B 2 148 ? -55.297 -26.236 41.627 1.00 91.40 247 PRO D CA 1
ATOM 3126 C C . PRO B 2 148 ? -54.375 -25.034 41.480 1.00 92.84 247 PRO D C 1
ATOM 3127 O O . PRO B 2 148 ? -54.689 -24.071 40.772 1.00 91.59 247 PRO D O 1
ATOM 3131 N N . ALA B 2 149 ? -53.226 -25.099 42.155 1.00 85.90 248 ALA D N 1
ATOM 3132 C CA . ALA B 2 149 ? -52.179 -24.101 41.966 1.00 84.00 248 ALA D CA 1
ATOM 3133 C C . ALA B 2 149 ? -51.369 -24.478 40.735 1.00 81.69 248 ALA D C 1
ATOM 3134 O O . ALA B 2 149 ? -50.832 -25.590 40.652 1.00 82.26 248 ALA D O 1
ATOM 3136 N N . ARG B 2 150 ? -51.301 -23.571 39.765 1.00 76.23 249 ARG D N 1
ATOM 3137 C CA . ARG B 2 150 ? -50.533 -23.803 38.548 1.00 77.90 249 ARG D CA 1
ATOM 3138 C C . ARG B 2 150 ? -49.526 -22.666 38.391 1.00 72.00 249 ARG D C 1
ATOM 3139 O O . ARG B 2 150 ? -49.910 -21.531 38.097 1.00 69.79 249 ARG D O 1
ATOM 3147 N N . THR B 2 151 ? -48.244 -22.972 38.595 1.00 68.33 250 THR D N 1
ATOM 3148 C CA . THR B 2 151 ? -47.176 -21.978 38.642 1.00 63.58 250 THR D CA 1
ATOM 3149 C C . THR B 2 151 ? -46.160 -22.304 37.565 1.00 64.33 250 THR D C 1
ATOM 3150 O O . THR B 2 151 ? -45.614 -23.412 37.545 1.00 66.74 250 THR D O 1
ATOM 3154 N N . GLN B 2 152 ? -45.897 -21.354 36.685 1.00 56.80 251 GLN D N 1
ATOM 3155 C CA . GLN B 2 152 ? -44.976 -21.584 35.586 1.00 57.11 251 GLN D CA 1
ATOM 3156 C C . GLN B 2 152 ? -43.723 -20.743 35.853 1.00 58.81 251 GLN D C 1
ATOM 3157 O O . GLN B 2 152 ? -43.748 -19.515 35.738 1.00 57.27 251 GLN D O 1
ATOM 3163 N N . TYR B 2 153 ? -42.635 -21.412 36.234 1.00 57.18 252 TYR D N 1
ATOM 3164 C CA . TYR B 2 153 ? -41.472 -20.773 36.840 1.00 57.18 252 TYR D CA 1
ATOM 3165 C C . TYR B 2 153 ? -40.271 -20.835 35.908 1.00 57.94 252 TYR D C 1
ATOM 3166 O O . TYR B 2 153 ? -39.944 -21.904 35.379 1.00 61.34 252 TYR D O 1
ATOM 3175 N N . THR B 2 154 ? -39.592 -19.702 35.744 1.00 57.37 253 THR D N 1
ATOM 3176 C CA . THR B 2 154 ? -38.355 -19.649 34.978 1.00 54.78 253 THR D CA 1
ATOM 3177 C C . THR B 2 154 ? -37.334 -18.768 35.701 1.00 53.53 253 THR D C 1
ATOM 3178 O O . THR B 2 154 ? -37.704 -17.785 36.351 1.00 51.91 253 THR D O 1
ATOM 3182 N N . GLU B 2 155 ? -36.047 -19.140 35.601 1.00 50.43 254 GLU D N 1
ATOM 3183 C CA . GLU B 2 155 ? -34.929 -18.368 36.147 1.00 46.90 254 GLU D CA 1
ATOM 3184 C C . GLU B 2 155 ? -33.792 -18.286 35.135 1.00 41.02 254 GLU D C 1
ATOM 3185 O O . GLU B 2 155 ? -33.533 -19.230 34.382 1.00 38.78 254 GLU D O 1
ATOM 3191 N N . SER B 2 156 ? -33.095 -17.151 35.130 1.00 41.06 255 SER D N 1
ATOM 3192 C CA . SER B 2 156 ? -31.930 -17.015 34.262 1.00 39.71 255 SER D CA 1
ATOM 3193 C C . SER B 2 156 ? -31.012 -15.910 34.779 1.00 40.52 255 SER D C 1
ATOM 3194 O O . SER B 2 156 ? -31.479 -14.906 35.329 1.00 39.70 255 SER D O 1
ATOM 3197 N N . MET B 2 157 ? -29.703 -16.105 34.610 1.00 36.81 256 MET D N 1
ATOM 3198 C CA . MET B 2 157 ? -28.798 -14.970 34.709 1.00 37.74 256 MET D CA 1
ATOM 3199 C C . MET B 2 157 ? -29.131 -14.000 33.589 1.00 38.63 256 MET D C 1
ATOM 3200 O O . MET B 2 157 ? -29.641 -14.388 32.532 1.00 38.49 256 MET D O 1
ATOM 3205 N N . VAL B 2 158 ? -28.853 -12.727 33.813 1.00 39.56 257 VAL D N 1
ATOM 3206 C CA . VAL B 2 158 ? -29.150 -11.701 32.826 1.00 39.33 257 VAL D CA 1
ATOM 3207 C C . VAL B 2 158 ? -27.852 -11.318 32.134 1.00 41.04 257 VAL D C 1
ATOM 3208 O O . VAL B 2 158 ? -26.893 -10.890 32.786 1.00 40.87 257 VAL D O 1
ATOM 3212 N N . TYR B 2 159 ? -27.822 -11.457 30.816 1.00 37.90 258 TYR D N 1
ATOM 3213 C CA . TYR B 2 159 ? -26.673 -11.043 30.029 1.00 40.91 258 TYR D CA 1
ATOM 3214 C C . TYR B 2 159 ? -26.984 -9.959 29.008 1.00 38.71 258 TYR D C 1
ATOM 3215 O O . TYR B 2 159 ? -26.110 -9.153 28.709 1.00 35.85 258 TYR D O 1
ATOM 3224 N N . SER B 2 160 ? -28.200 -9.912 28.475 1.00 41.50 259 SER D N 1
ATOM 3225 C CA . SER B 2 160 ? -28.571 -8.881 27.519 1.00 40.81 259 SER D CA 1
ATOM 3226 C C . SER B 2 160 ? -30.084 -8.835 27.405 1.00 41.74 259 SER D C 1
ATOM 3227 O O . SER B 2 160 ? -30.781 -9.796 27.751 1.00 43.54 259 SER D O 1
ATOM 3230 N N . LYS B 2 161 ? -30.571 -7.702 26.889 1.00 44.20 260 LYS D N 1
ATOM 3231 C CA . LYS B 2 161 ? -31.990 -7.526 26.605 1.00 42.73 260 LYS D CA 1
ATOM 3232 C C . LYS B 2 161 ? -32.563 -8.735 25.882 1.00 41.34 260 LYS D C 1
ATOM 3233 O O . LYS B 2 161 ? -33.463 -9.411 26.390 1.00 42.75 260 LYS D O 1
ATOM 3239 N N . SER B 2 162 ? -32.025 -9.037 24.695 1.00 43.74 261 SER D N 1
ATOM 3240 C CA . SER B 2 162 ? -32.568 -10.133 23.895 1.00 42.10 261 SER D CA 1
ATOM 3241 C C . SER B 2 162 ? -32.443 -11.470 24.619 1.00 45.10 261 SER D C 1
ATOM 3242 O O . SER B 2 162 ? -33.388 -12.272 24.630 1.00 42.41 261 SER D O 1
ATOM 3245 N N . GLN B 2 163 ? -31.287 -11.725 25.235 1.00 40.40 262 GLN D N 1
ATOM 3246 C CA . GLN B 2 163 ? -31.074 -13.002 25.904 1.00 40.81 262 GLN D CA 1
ATOM 3247 C C . GLN B 2 163 ? -32.097 -13.216 27.004 1.00 37.93 262 GLN D C 1
ATOM 3248 O O . GLN B 2 163 ? -32.694 -14.289 27.101 1.00 40.58 262 GLN D O 1
ATOM 3254 N N . ILE B 2 164 ? -32.296 -12.220 27.867 1.00 36.70 263 ILE D N 1
ATOM 3255 C CA . ILE B 2 164 ? -33.199 -12.469 28.983 1.00 40.18 263 ILE D CA 1
ATOM 3256 C C . ILE B 2 164 ? -34.650 -12.517 28.478 1.00 41.35 263 ILE D C 1
ATOM 3257 O O . ILE B 2 164 ? -35.494 -13.219 29.051 1.00 39.41 263 ILE D O 1
ATOM 3262 N N . GLU B 2 165 ? -34.962 -11.819 27.384 1.00 39.48 264 GLU D N 1
ATOM 3263 C CA . GLU B 2 165 ? -36.298 -11.943 26.799 1.00 43.48 264 GLU D CA 1
ATOM 3264 C C . GLU B 2 165 ? -36.569 -13.375 26.354 1.00 39.93 264 GLU D C 1
ATOM 3265 O O . GLU B 2 165 ? -37.589 -13.972 26.720 1.00 40.17 264 GLU D O 1
ATOM 3271 N N . ALA B 2 166 ? -35.653 -13.956 25.583 1.00 41.69 265 ALA D N 1
ATOM 3272 C CA . ALA B 2 166 ? -35.798 -15.357 25.206 1.00 38.20 265 ALA D CA 1
ATOM 3273 C C . ALA B 2 166 ? -35.855 -16.255 26.430 1.00 40.17 265 ALA D C 1
ATOM 3274 O O . ALA B 2 166 ? -36.700 -17.153 26.512 1.00 37.98 265 ALA D O 1
ATOM 3276 N N . ALA B 2 167 ? -34.965 -16.025 27.398 1.00 40.84 266 ALA D N 1
ATOM 3277 C CA . ALA B 2 167 ? -34.791 -17.003 28.464 1.00 39.38 266 ALA D CA 1
ATOM 3278 C C . ALA B 2 167 ? -36.006 -17.048 29.374 1.00 39.70 266 ALA D C 1
ATOM 3279 O O . ALA B 2 167 ? -36.373 -18.118 29.869 1.00 43.39 266 ALA D O 1
ATOM 3281 N N . LEU B 2 168 ? -36.630 -15.900 29.626 1.00 38.75 267 LEU D N 1
ATOM 3282 C CA . LEU B 2 168 ? -37.753 -15.841 30.550 1.00 44.20 267 LEU D CA 1
ATOM 3283 C C . LEU B 2 168 ? -39.107 -15.754 29.859 1.00 40.74 267 LEU D C 1
ATOM 3284 O O . LEU B 2 168 ? -40.131 -15.911 30.529 1.00 37.57 267 LEU D O 1
ATOM 3289 N N . ASN B 2 169 ? -39.133 -15.512 28.554 1.00 39.91 268 ASN D N 1
ATOM 3290 C CA . ASN B 2 169 ? -40.373 -15.261 27.823 1.00 43.06 268 ASN D CA 1
ATOM 3291 C C . ASN B 2 169 ? -41.162 -14.125 28.471 1.00 42.62 268 ASN D C 1
ATOM 3292 O O . ASN B 2 169 ? -42.356 -14.240 28.781 1.00 39.90 268 ASN D O 1
ATOM 3297 N N . VAL B 2 170 ? -40.464 -13.015 28.676 1.00 39.18 269 VAL D N 1
ATOM 3298 C CA . VAL B 2 170 ? -41.029 -11.821 29.289 1.00 44.89 269 VAL D CA 1
ATOM 3299 C C . VAL B 2 170 ? -40.376 -10.619 28.628 1.00 49.18 269 VAL D C 1
ATOM 3300 O O . VAL B 2 170 ? -39.148 -10.566 28.506 1.00 47.64 269 VAL D O 1
ATOM 3304 N N . ASN B 2 171 ? -41.195 -9.654 28.197 1.00 48.75 270 ASN D N 1
ATOM 3305 C CA . ASN B 2 171 ? -40.676 -8.446 27.575 1.00 50.17 270 ASN D CA 1
ATOM 3306 C C . ASN B 2 171 ? -39.699 -7.715 28.503 1.00 55.15 270 ASN D C 1
ATOM 3307 O O . ASN B 2 171 ? -40.055 -7.357 29.630 1.00 56.69 270 ASN D O 1
ATOM 3312 N N . SER B 2 172 ? -38.474 -7.466 28.016 1.00 54.30 271 SER D N 1
ATOM 3313 C CA . SER B 2 172 ? -37.424 -6.892 28.863 1.00 56.96 271 SER D CA 1
ATOM 3314 C C . SER B 2 172 ? -37.733 -5.462 29.302 1.00 60.52 271 SER D C 1
ATOM 3315 O O . SER B 2 172 ? -37.260 -5.035 30.365 1.00 60.32 271 SER D O 1
ATOM 3318 N N . LYS B 2 173 ? -38.485 -4.695 28.501 1.00 64.76 272 LYS D N 1
ATOM 3319 C CA . LYS B 2 173 ? -38.854 -3.346 28.929 1.00 64.62 272 LYS D CA 1
ATOM 3320 C C . LYS B 2 173 ? -39.641 -3.391 30.231 1.00 61.40 272 LYS D C 1
ATOM 3321 O O . LYS B 2 173 ? -39.349 -2.642 31.167 1.00 62.86 272 LYS D O 1
ATOM 3327 N N . ILE B 2 174 ? -40.614 -4.288 30.326 1.00 57.31 273 ILE D N 1
ATOM 3328 C CA . ILE B 2 174 ? -41.322 -4.471 31.591 1.00 61.52 273 ILE D CA 1
ATOM 3329 C C . ILE B 2 174 ? -40.392 -4.911 32.715 1.00 61.02 273 ILE D C 1
ATOM 3330 O O . ILE B 2 174 ? -40.543 -4.467 33.858 1.00 63.33 273 ILE D O 1
ATOM 3335 N N . LEU B 2 175 ? -39.413 -5.765 32.423 1.00 60.24 274 LEU D N 1
ATOM 3336 C CA . LEU B 2 175 ? -38.463 -6.138 33.468 1.00 60.99 274 LEU D CA 1
ATOM 3337 C C . LEU B 2 175 ? -37.659 -4.931 33.941 1.00 63.65 274 LEU D C 1
ATOM 3338 O O . LEU B 2 175 ? -37.579 -4.658 35.144 1.00 68.13 274 LEU D O 1
ATOM 3343 N N . ASP B 2 176 ? -37.058 -4.190 33.011 1.00 60.65 275 ASP D N 1
ATOM 3344 C CA . ASP B 2 176 ? -36.275 -3.024 33.408 1.00 61.04 275 ASP D CA 1
ATOM 3345 C C . ASP B 2 176 ? -37.156 -1.944 34.024 1.00 62.87 275 ASP D C 1
ATOM 3346 O O . ASP B 2 176 ? -36.721 -1.219 34.926 1.00 63.81 275 ASP D O 1
ATOM 3351 N N . GLY B 2 177 ? -38.386 -1.801 33.535 1.00 65.47 276 GLY D N 1
ATOM 3352 C CA . GLY B 2 177 ? -39.277 -0.809 34.109 1.00 67.80 276 GLY D CA 1
ATOM 3353 C C . GLY B 2 177 ? -39.625 -1.126 35.550 1.00 69.92 276 GLY D C 1
ATOM 3354 O O . GLY B 2 177 ? -39.489 -0.277 36.433 1.00 74.14 276 GLY D O 1
ATOM 3355 N N . THR B 2 178 ? -40.048 -2.370 35.809 1.00 63.64 277 THR D N 1
ATOM 3356 C CA . THR B 2 178 ? -40.478 -2.778 37.144 1.00 61.55 277 THR D CA 1
ATOM 3357 C C . THR B 2 178 ? -39.292 -3.069 38.058 1.00 61.24 277 THR D C 1
ATOM 3358 O O . THR B 2 178 ? -39.249 -2.594 39.196 1.00 62.89 277 THR D O 1
ATOM 3362 N N . LEU B 2 179 ? -38.352 -3.894 37.603 1.00 61.61 278 LEU D N 1
ATOM 3363 C CA . LEU B 2 179 ? -37.108 -4.095 38.334 1.00 60.44 278 LEU D CA 1
ATOM 3364 C C . LEU B 2 179 ? -36.115 -3.005 37.949 1.00 62.26 278 LEU D C 1
ATOM 3365 O O . LEU B 2 179 ? -36.508 -1.881 37.625 1.00 66.17 278 LEU D O 1
ATOM 3370 N N . GLY B 2 180 ? -34.834 -3.311 37.965 1.00 59.44 279 GLY D N 1
ATOM 3371 C CA . GLY B 2 180 ? -33.900 -2.373 37.392 1.00 57.64 279 GLY D CA 1
ATOM 3372 C C . GLY B 2 180 ? -32.689 -3.123 36.909 1.00 60.08 279 GLY D C 1
ATOM 3373 O O . GLY B 2 180 ? -31.886 -3.583 37.725 1.00 64.81 279 GLY D O 1
ATOM 3374 N N . ILE B 2 181 ? -32.555 -3.281 35.596 1.00 60.14 280 ILE D N 1
ATOM 3375 C CA . ILE B 2 181 ? -31.467 -4.061 35.017 1.00 58.79 280 ILE D CA 1
ATOM 3376 C C . ILE B 2 181 ? -30.417 -3.108 34.470 1.00 56.29 280 ILE D C 1
ATOM 3377 O O . ILE B 2 181 ? -30.710 -2.292 33.588 1.00 59.13 280 ILE D O 1
ATOM 3382 N N . ASP B 2 182 ? -29.194 -3.224 34.986 1.00 54.85 281 ASP D N 1
ATOM 3383 C CA . ASP B 2 182 ? -28.055 -2.412 34.559 1.00 52.49 281 ASP D CA 1
ATOM 3384 C C . ASP B 2 182 ? -27.195 -3.273 33.641 1.00 53.21 281 ASP D C 1
ATOM 3385 O O . ASP B 2 182 ? -26.234 -3.912 34.079 1.00 53.74 281 ASP D O 1
ATOM 3390 N N . PHE B 2 183 ? -27.538 -3.265 32.344 1.00 52.91 282 PHE D N 1
ATOM 3391 C CA . PHE B 2 183 ? -26.806 -4.063 31.359 1.00 49.53 282 PHE D CA 1
ATOM 3392 C C . PHE B 2 183 ? -25.364 -3.585 31.214 1.00 53.50 282 PHE D C 1
ATOM 3393 O O . PHE B 2 183 ? -24.444 -4.403 31.063 1.00 55.85 282 PHE D O 1
ATOM 3401 N N . LYS B 2 184 ? -25.142 -2.270 31.280 1.00 53.36 283 LYS D N 1
ATOM 3402 C CA . LYS B 2 184 ? -23.787 -1.745 31.180 1.00 52.16 283 LYS D CA 1
ATOM 3403 C C . LYS B 2 184 ? -22.888 -2.308 32.283 1.00 56.14 283 LYS D C 1
ATOM 3404 O O . LYS B 2 184 ? -21.749 -2.716 32.015 1.00 56.88 283 LYS D O 1
ATOM 3410 N N . SER B 2 185 ? -23.386 -2.373 33.523 1.00 55.17 284 SER D N 1
ATOM 3411 C CA . SER B 2 185 ? -22.566 -2.943 34.591 1.00 53.69 284 SER D CA 1
ATOM 3412 C C . SER B 2 185 ? -22.340 -4.430 34.375 1.00 52.67 284 SER D C 1
ATOM 3413 O O . SER B 2 185 ? -21.254 -4.939 34.669 1.00 51.87 284 SER D O 1
ATOM 3416 N N . ILE B 2 186 ? -23.359 -5.148 33.883 1.00 54.69 285 ILE D N 1
ATOM 3417 C CA . ILE B 2 186 ? -23.196 -6.580 33.634 1.00 56.46 285 ILE D CA 1
ATOM 3418 C C . ILE B 2 186 ? -22.087 -6.816 32.617 1.00 53.61 285 ILE D C 1
ATOM 3419 O O . ILE B 2 186 ? -21.241 -7.702 32.792 1.00 49.00 285 ILE D O 1
ATOM 3424 N N . SER B 2 187 ? -22.070 -6.015 31.549 1.00 50.62 286 SER D N 1
ATOM 3425 C CA . SER B 2 187 ? -21.064 -6.160 30.500 1.00 51.78 286 SER D CA 1
ATOM 3426 C C . SER B 2 187 ? -19.657 -5.912 31.033 1.00 53.21 286 SER D C 1
ATOM 3427 O O . SER B 2 187 ? -18.692 -6.552 30.595 1.00 49.93 286 SER D O 1
ATOM 3430 N N . LYS B 2 188 ? -19.517 -4.982 31.975 1.00 53.00 287 LYS D N 1
ATOM 3431 C CA . LYS B 2 188 ? -18.201 -4.673 32.513 1.00 52.95 287 LYS D CA 1
ATOM 3432 C C . LYS B 2 188 ? -17.671 -5.744 33.459 1.00 52.04 287 LYS D C 1
ATOM 3433 O O . LYS B 2 188 ? -16.488 -5.699 33.818 1.00 47.88 287 LYS D O 1
ATOM 3439 N N . GLY B 2 189 ? -18.495 -6.718 33.849 1.00 50.37 288 GLY D N 1
ATOM 3440 C CA . GLY B 2 189 ? -18.084 -7.651 34.876 1.00 49.88 288 GLY D CA 1
ATOM 3441 C C . GLY B 2 189 ? -18.254 -7.108 36.274 1.00 52.92 288 GLY D C 1
ATOM 3442 O O . GLY B 2 189 ? -17.614 -7.603 37.209 1.00 52.75 288 GLY D O 1
ATOM 3443 N N . GLU B 2 190 ? -19.095 -6.091 36.445 1.00 49.35 289 GLU D N 1
ATOM 3444 C CA . GLU B 2 190 ? -19.279 -5.454 37.738 1.00 51.19 289 GLU D CA 1
ATOM 3445 C C . GLU B 2 190 ? -20.519 -5.938 38.475 1.00 53.05 289 GLU D C 1
ATOM 3446 O O . GLU B 2 190 ? -20.478 -6.073 39.701 1.00 57.17 289 GLU D O 1
ATOM 3452 N N . LYS B 2 191 ? -21.620 -6.213 37.779 1.00 51.34 290 LYS D N 1
ATOM 3453 C CA . LYS B 2 191 ? -22.812 -6.760 38.412 1.00 50.41 290 LYS D CA 1
ATOM 3454 C C . LYS B 2 191 ? -23.127 -8.131 37.834 1.00 51.07 290 LYS D C 1
ATOM 3455 O O . LYS B 2 191 ? -23.007 -8.347 36.624 1.00 52.54 290 LYS D O 1
ATOM 3461 N N . LYS B 2 192 ? -23.500 -9.063 38.705 1.00 48.24 291 LYS D N 1
ATOM 3462 C CA . LYS B 2 192 ? -24.109 -10.322 38.308 1.00 43.60 291 LYS D CA 1
ATOM 3463 C C . LYS B 2 192 ? -25.574 -10.289 38.728 1.00 47.42 291 LYS D C 1
ATOM 3464 O O . LYS B 2 192 ? -25.882 -9.903 39.861 1.00 48.02 291 LYS D O 1
ATOM 3470 N N . VAL B 2 193 ? -26.484 -10.646 37.813 1.00 45.06 292 VAL D N 1
ATOM 3471 C CA . VAL B 2 193 ? -27.920 -10.496 38.050 1.00 44.19 292 VAL D CA 1
ATOM 3472 C C . VAL B 2 193 ? -28.647 -11.768 37.635 1.00 43.09 292 VAL D C 1
ATOM 3473 O O . VAL B 2 193 ? -28.402 -12.296 36.545 1.00 42.79 292 VAL D O 1
ATOM 3477 N N . MET B 2 194 ? -29.566 -12.237 38.478 1.00 41.39 293 MET D N 1
ATOM 3478 C CA . MET B 2 194 ? -30.482 -13.301 38.091 1.00 41.03 293 MET D CA 1
ATOM 3479 C C . MET B 2 194 ? -31.910 -12.778 38.162 1.00 40.77 293 MET D C 1
ATOM 3480 O O . MET B 2 194 ? -32.239 -11.942 39.004 1.00 41.54 293 MET D O 1
ATOM 3485 N N . ILE B 2 195 ? -32.766 -13.236 37.266 1.00 40.75 294 ILE D N 1
ATOM 3486 C CA . ILE B 2 195 ? -34.177 -12.875 37.343 1.00 43.01 294 ILE D CA 1
ATOM 3487 C C . ILE B 2 195 ? -35.015 -14.144 37.296 1.00 40.06 294 ILE D C 1
ATOM 3488 O O . ILE B 2 195 ? -34.704 -15.083 36.554 1.00 41.30 294 ILE D O 1
ATOM 3493 N N . ALA B 2 196 ? -36.034 -14.201 38.138 1.00 36.87 295 ALA D N 1
ATOM 3494 C CA . ALA B 2 196 ? -36.937 -15.341 38.177 1.00 48.34 295 ALA D CA 1
ATOM 3495 C C . ALA B 2 196 ? -38.365 -14.843 38.023 1.00 48.10 295 ALA D C 1
ATOM 3496 O O . ALA B 2 196 ? -38.730 -13.815 38.599 1.00 45.57 295 ALA D O 1
ATOM 3498 N N . ALA B 2 197 ? -39.178 -15.567 37.253 1.00 48.87 296 ALA D N 1
ATOM 3499 C CA . ALA B 2 197 ? -40.558 -15.166 36.983 1.00 50.13 296 ALA D CA 1
ATOM 3500 C C . ALA B 2 197 ? -41.512 -16.262 37.427 1.00 48.05 296 ALA D C 1
ATOM 3501 O O . ALA B 2 197 ? -41.517 -17.355 36.854 1.00 49.17 296 ALA D O 1
ATOM 3503 N N . TYR B 2 198 ? -42.314 -15.962 38.440 1.00 48.54 297 TYR D N 1
ATOM 3504 C CA . TYR B 2 198 ? -43.367 -16.849 38.931 1.00 50.50 297 TYR D CA 1
ATOM 3505 C C . TYR B 2 198 ? -44.652 -16.454 38.215 1.00 50.87 297 TYR D C 1
ATOM 3506 O O . TYR B 2 198 ? -45.254 -15.427 38.534 1.00 50.75 297 TYR D O 1
ATOM 3515 N N . LYS B 2 199 ? -45.062 -17.242 37.226 1.00 51.10 298 LYS D N 1
ATOM 3516 C CA . LYS B 2 199 ? -46.339 -17.029 36.557 1.00 53.02 298 LYS D CA 1
ATOM 3517 C C . LYS B 2 199 ? -47.310 -18.026 37.180 1.00 52.70 298 LYS D C 1
ATOM 3518 O O . LYS B 2 199 ? -47.120 -19.239 37.062 1.00 54.26 298 LYS D O 1
ATOM 3524 N N . GLN B 2 200 ? -48.315 -17.522 37.893 1.00 51.66 299 GLN D N 1
ATOM 3525 C CA . GLN B 2 200 ? -49.283 -18.364 38.592 1.00 54.48 299 GLN D CA 1
ATOM 3526 C C . GLN B 2 200 ? -50.619 -18.240 37.889 1.00 48.52 299 GLN D C 1
ATOM 3527 O O . GLN B 2 200 ? -51.239 -17.175 37.927 1.00 46.94 299 GLN D O 1
ATOM 3533 N N . ILE B 2 201 ? -51.041 -19.326 37.239 1.00 52.39 300 ILE D N 1
ATOM 3534 C CA . ILE B 2 201 ? -52.273 -19.362 36.453 1.00 51.70 300 ILE D CA 1
ATOM 3535 C C . ILE B 2 201 ? -53.410 -19.799 37.355 1.00 44.71 300 ILE D C 1
ATOM 3536 O O . ILE B 2 201 ? -53.418 -20.926 37.856 1.00 46.71 300 ILE D O 1
ATOM 3541 N N . PHE B 2 202 ? -54.372 -18.910 37.553 1.00 45.66 301 PHE D N 1
ATOM 3542 C CA . PHE B 2 202 ? -55.595 -19.252 38.260 1.00 43.52 301 PHE D CA 1
ATOM 3543 C C . PHE B 2 202 ? -56.652 -19.824 37.337 1.00 37.00 301 PHE D C 1
ATOM 3544 O O . PHE B 2 202 ? -57.395 -20.727 37.745 1.00 38.68 301 PHE D O 1
ATOM 3552 N N . TYR B 2 203 ? -56.726 -19.351 36.094 1.00 36.10 302 TYR D N 1
ATOM 3553 C CA . TYR B 2 203 ? -57.654 -19.954 35.147 1.00 36.44 302 TYR D CA 1
ATOM 3554 C C . TYR B 2 203 ? -57.232 -19.635 33.723 1.00 32.58 302 TYR D C 1
ATOM 3555 O O . TYR B 2 203 ? -56.386 -18.777 33.474 1.00 32.87 302 TYR D O 1
ATOM 3564 N N . THR B 2 204 ? -57.851 -20.345 32.792 1.00 30.27 303 THR D N 1
ATOM 3565 C CA . THR B 2 204 ? -57.616 -20.178 31.369 1.00 31.44 303 THR D CA 1
ATOM 3566 C C . THR B 2 204 ? -58.968 -20.197 30.667 1.00 33.65 303 THR D C 1
ATOM 3567 O O . THR B 2 204 ? -59.825 -21.046 30.960 1.00 30.99 303 THR D O 1
ATOM 3571 N N . VAL B 2 205 ? -59.153 -19.269 29.734 1.00 29.79 304 VAL D N 1
ATOM 3572 C CA . VAL B 2 205 ? -60.333 -19.238 28.889 1.00 29.54 304 VAL D CA 1
ATOM 3573 C C . VAL B 2 205 ? -59.921 -19.614 27.478 1.00 29.78 304 VAL D C 1
ATOM 3574 O O . VAL B 2 205 ? -58.949 -19.074 26.942 1.00 31.20 304 VAL D O 1
ATOM 3578 N N . SER B 2 206 ? -60.643 -20.552 26.887 1.00 30.30 305 SER D N 1
ATOM 3579 C CA . SER B 2 206 ? -60.325 -21.075 25.575 1.00 30.94 305 SER D CA 1
ATOM 3580 C C . SER B 2 206 ? -61.491 -20.790 24.637 1.00 32.78 305 SER D C 1
ATOM 3581 O O . SER B 2 206 ? -62.607 -20.493 25.082 1.00 32.40 305 SER D O 1
ATOM 3584 N N . ALA B 2 207 ? -61.228 -20.881 23.330 1.00 32.34 306 ALA D N 1
ATOM 3585 C CA . ALA B 2 207 ? -62.198 -20.491 22.316 1.00 32.79 306 ALA D CA 1
ATOM 3586 C C . ALA B 2 207 ? -62.077 -21.470 21.165 1.00 34.43 306 ALA D C 1
ATOM 3587 O O . ALA B 2 207 ? -60.992 -21.623 20.594 1.00 37.01 306 ALA D O 1
ATOM 3589 N N . ASN B 2 208 ? -63.181 -22.142 20.849 1.00 36.92 307 ASN D N 1
ATOM 3590 C CA . ASN B 2 208 ? -63.186 -23.197 19.841 1.00 38.77 307 ASN D CA 1
ATOM 3591 C C . ASN B 2 208 ? -62.523 -22.747 18.548 1.00 38.43 307 ASN D C 1
ATOM 3592 O O . ASN B 2 208 ? -62.683 -21.608 18.104 1.00 37.53 307 ASN D O 1
ATOM 3597 N N . LEU B 2 209 ? -61.804 -23.642 17.949 1.00 41.69 308 LEU D N 1
ATOM 3598 C CA . LEU B 2 209 ? -61.181 -23.306 16.684 1.00 43.05 308 LEU D CA 1
ATOM 3599 C C . LEU B 2 209 ? -62.234 -23.340 15.584 1.00 42.76 308 LEU D C 1
ATOM 3600 O O . LEU B 2 209 ? -63.072 -24.248 15.555 1.00 41.78 308 LEU D O 1
ATOM 3605 N N . PRO B 2 210 ? -62.226 -22.363 14.682 1.00 47.24 309 PRO D N 1
ATOM 3606 C CA . PRO B 2 210 ? -63.196 -22.382 13.584 1.00 46.12 309 PRO D CA 1
ATOM 3607 C C . PRO B 2 210 ? -62.889 -23.523 12.630 1.00 49.50 309 PRO D C 1
ATOM 3608 O O . PRO B 2 210 ? -61.725 -23.798 12.323 1.00 49.03 309 PRO D O 1
ATOM 3612 N N . ASN B 2 211 ? -63.944 -24.213 12.191 1.00 57.58 310 ASN D N 1
ATOM 3613 C CA . ASN B 2 211 ? -63.761 -25.315 11.250 1.00 58.47 310 ASN D CA 1
ATOM 3614 C C . ASN B 2 211 ? -63.169 -24.817 9.942 1.00 58.86 310 ASN D C 1
ATOM 3615 O O . ASN B 2 211 ? -62.249 -25.435 9.392 1.00 60.41 310 ASN D O 1
ATOM 3620 N N . ASN B 2 212 ? -63.677 -23.691 9.441 1.00 53.24 311 ASN D N 1
ATOM 3621 C CA . ASN B 2 212 ? -63.126 -23.006 8.286 1.00 55.93 311 ASN D CA 1
ATOM 3622 C C . ASN B 2 212 ? -62.735 -21.584 8.662 1.00 52.83 311 ASN D C 1
ATOM 3623 O O . ASN B 2 212 ? -63.404 -20.950 9.490 1.00 50.73 311 ASN D O 1
ATOM 3628 N N . PRO B 2 213 ? -61.671 -21.050 8.046 1.00 55.02 312 PRO D N 1
ATOM 3629 C CA . PRO B 2 213 ? -61.235 -19.672 8.368 1.00 54.16 312 PRO D CA 1
ATOM 3630 C C . PRO B 2 213 ? -62.346 -18.626 8.340 1.00 53.90 312 PRO D C 1
ATOM 3631 O O . PRO B 2 213 ? -62.432 -17.794 9.254 1.00 48.17 312 PRO D O 1
ATOM 3635 N N . ALA B 2 214 ? -63.211 -18.645 7.324 1.00 55.10 313 ALA D N 1
ATOM 3636 C CA . ALA B 2 214 ? -64.242 -17.619 7.238 1.00 53.49 313 ALA D CA 1
ATOM 3637 C C . ALA B 2 214 ? -65.241 -17.687 8.390 1.00 53.87 313 ALA D C 1
ATOM 3638 O O . ALA B 2 214 ? -65.882 -16.670 8.692 1.00 51.51 313 ALA D O 1
ATOM 3640 N N . ASP B 2 215 ? -65.367 -18.847 9.056 1.00 52.98 314 ASP D N 1
ATOM 3641 C CA . ASP B 2 215 ? -66.453 -19.043 10.017 1.00 51.76 314 ASP D CA 1
ATOM 3642 C C . ASP B 2 215 ? -66.448 -17.983 11.113 1.00 49.51 314 ASP D C 1
ATOM 3643 O O . ASP B 2 215 ? -67.489 -17.688 11.697 1.00 51.36 314 ASP D O 1
ATOM 3648 N N . VAL B 2 216 ? -65.293 -17.401 11.422 1.00 51.28 315 VAL D N 1
ATOM 3649 C CA . VAL B 2 216 ? -65.285 -16.373 12.458 1.00 51.30 315 VAL D CA 1
ATOM 3650 C C . VAL B 2 216 ? -65.848 -15.059 11.952 1.00 52.92 315 VAL D C 1
ATOM 3651 O O . VAL B 2 216 ? -66.065 -14.137 12.750 1.00 48.66 315 VAL D O 1
ATOM 3655 N N . PHE B 2 217 ? -66.093 -14.949 10.647 1.00 55.79 316 PHE D N 1
ATOM 3656 C CA . PHE B 2 217 ? -66.444 -13.684 10.028 1.00 53.58 316 PHE D CA 1
ATOM 3657 C C . PHE B 2 217 ? -67.924 -13.645 9.709 1.00 57.13 316 PHE D C 1
ATOM 3658 O O . PHE B 2 217 ? -68.494 -14.626 9.220 1.00 59.27 316 PHE D O 1
ATOM 3666 N N . ASP B 2 218 ? -68.537 -12.502 9.990 1.00 59.08 317 ASP D N 1
ATOM 3667 C CA . ASP B 2 218 ? -69.881 -12.245 9.509 1.00 60.34 317 ASP D CA 1
ATOM 3668 C C . ASP B 2 218 ? -69.914 -12.301 7.980 1.00 61.89 317 ASP D C 1
ATOM 3669 O O . ASP B 2 218 ? -68.942 -11.946 7.299 1.00 61.83 317 ASP D O 1
ATOM 3674 N N . LYS B 2 219 ? -71.039 -12.789 7.441 1.00 64.40 318 LYS D N 1
ATOM 3675 C CA . LYS B 2 219 ? -71.241 -12.868 5.988 1.00 68.32 318 LYS D CA 1
ATOM 3676 C C . LYS B 2 219 ? -70.973 -11.542 5.277 1.00 67.79 318 LYS D C 1
ATOM 3677 O O . LYS B 2 219 ? -70.634 -11.548 4.083 1.00 69.39 318 LYS D O 1
ATOM 3683 N N . SER B 2 220 ? -71.101 -10.415 5.990 1.00 64.38 319 SER D N 1
ATOM 3684 C CA . SER B 2 220 ? -70.845 -9.081 5.451 1.00 67.02 319 SER D CA 1
ATOM 3685 C C . SER B 2 220 ? -69.372 -8.832 5.120 1.00 68.36 319 SER D C 1
ATOM 3686 O O . SER B 2 220 ? -69.062 -7.924 4.339 1.00 68.93 319 SER D O 1
ATOM 3689 N N . VAL B 2 221 ? -68.463 -9.594 5.693 1.00 69.09 320 VAL D N 1
ATOM 3690 C CA . VAL B 2 221 ? -67.047 -9.283 5.573 1.00 68.36 320 VAL D CA 1
ATOM 3691 C C . VAL B 2 221 ? -66.533 -9.717 4.203 1.00 69.50 320 VAL D C 1
ATOM 3692 O O . VAL B 2 221 ? -66.860 -10.807 3.711 1.00 71.23 320 VAL D O 1
ATOM 3696 N N . THR B 2 222 ? -65.731 -8.856 3.574 1.00 72.62 321 THR D N 1
ATOM 3697 C CA . THR B 2 222 ? -65.061 -9.154 2.314 1.00 73.93 321 THR D CA 1
ATOM 3698 C C . THR B 2 222 ? -63.559 -9.287 2.530 1.00 72.05 321 THR D C 1
ATOM 3699 O O . THR B 2 222 ? -62.990 -8.712 3.464 1.00 69.95 321 THR D O 1
ATOM 3703 N N . PHE B 2 223 ? -62.914 -10.028 1.620 1.00 70.55 322 PHE D N 1
ATOM 3704 C CA . PHE B 2 223 ? -61.458 -10.168 1.671 1.00 69.91 322 PHE D CA 1
ATOM 3705 C C . PHE B 2 223 ? -60.743 -8.827 1.530 1.00 71.85 322 PHE D C 1
ATOM 3706 O O . PHE B 2 223 ? -59.677 -8.630 2.132 1.00 73.39 322 PHE D O 1
ATOM 3714 N N . LYS B 2 224 ? -61.291 -7.904 0.728 1.00 74.40 323 LYS D N 1
ATOM 3715 C CA . LYS B 2 224 ? -60.703 -6.568 0.638 1.00 72.87 323 LYS D CA 1
ATOM 3716 C C . LYS B 2 224 ? -60.778 -5.838 1.974 1.00 71.51 323 LYS D C 1
ATOM 3717 O O . LYS B 2 224 ? -59.873 -5.063 2.309 1.00 71.56 323 LYS D O 1
ATOM 3723 N N . GLU B 2 225 ? -61.846 -6.065 2.746 1.00 68.34 324 GLU D N 1
ATOM 3724 C CA . GLU B 2 225 ? -61.896 -5.531 4.102 1.00 66.29 324 GLU D CA 1
ATOM 3725 C C . GLU B 2 225 ? -60.768 -6.104 4.949 1.00 67.37 324 GLU D C 1
ATOM 3726 O O . GLU B 2 225 ? -60.170 -5.395 5.770 1.00 66.91 324 GLU D O 1
ATOM 3732 N N . LEU B 2 226 ? -60.440 -7.383 4.743 1.00 65.84 325 LEU D N 1
ATOM 3733 C CA . LEU B 2 226 ? -59.337 -7.974 5.494 1.00 66.16 325 LEU D CA 1
ATOM 3734 C C . LEU B 2 226 ? -57.995 -7.424 5.028 1.00 65.66 325 LEU D C 1
ATOM 3735 O O . LEU B 2 226 ? -57.106 -7.175 5.854 1.00 66.61 325 LEU D O 1
ATOM 3740 N N . GLN B 2 227 ? -57.825 -7.219 3.713 1.00 67.81 326 GLN D N 1
ATOM 3741 C CA . GLN B 2 227 ? -56.570 -6.648 3.226 1.00 66.95 326 GLN D CA 1
ATOM 3742 C C . GLN B 2 227 ? -56.405 -5.216 3.705 1.00 66.73 326 GLN D C 1
ATOM 3743 O O . GLN B 2 227 ? -55.294 -4.785 4.030 1.00 68.58 326 GLN D O 1
ATOM 3749 N N . ARG B 2 228 ? -57.500 -4.466 3.760 1.00 65.77 327 ARG D N 1
ATOM 3750 C CA . ARG B 2 228 ? -57.430 -3.121 4.307 1.00 67.93 327 ARG D CA 1
ATOM 3751 C C . ARG B 2 228 ? -56.984 -3.135 5.765 1.00 67.23 327 ARG D C 1
ATOM 3752 O O . ARG B 2 228 ? -56.289 -2.215 6.211 1.00 66.62 327 ARG D O 1
ATOM 3760 N N . LYS B 2 229 ? -57.347 -4.179 6.511 1.00 67.98 328 LYS D N 1
ATOM 3761 C CA . LYS B 2 229 ? -57.029 -4.291 7.933 1.00 64.44 328 LYS D CA 1
ATOM 3762 C C . LYS B 2 229 ? -55.631 -4.852 8.204 1.00 64.76 328 LYS D C 1
ATOM 3763 O O . LYS B 2 229 ? -55.233 -4.962 9.377 1.00 57.63 328 LYS D O 1
ATOM 3769 N N . GLY B 2 230 ? -54.882 -5.211 7.164 1.00 63.53 329 GLY D N 1
ATOM 3770 C CA . GLY B 2 230 ? -53.509 -5.659 7.319 1.00 59.76 329 GLY D CA 1
ATOM 3771 C C . GLY B 2 230 ? -53.219 -7.063 6.833 1.00 57.56 329 GLY D C 1
ATOM 3772 O O . GLY B 2 230 ? -52.045 -7.465 6.815 1.00 56.06 329 GLY D O 1
ATOM 3773 N N . VAL B 2 231 ? -54.220 -7.843 6.444 1.00 58.89 330 VAL D N 1
ATOM 3774 C CA . VAL B 2 231 ? -53.975 -9.236 6.102 1.00 57.86 330 VAL D CA 1
ATOM 3775 C C . VAL B 2 231 ? -53.214 -9.309 4.787 1.00 59.50 330 VAL D C 1
ATOM 3776 O O . VAL B 2 231 ? -53.576 -8.652 3.802 1.00 62.62 330 VAL D O 1
ATOM 3780 N N . SER B 2 232 ? -52.137 -10.091 4.778 1.00 58.80 331 SER D N 1
ATOM 3781 C CA . SER B 2 232 ? -51.255 -10.258 3.629 1.00 56.81 331 SER D CA 1
ATOM 3782 C C . SER B 2 232 ? -50.409 -11.497 3.888 1.00 60.96 331 SER D C 1
ATOM 3783 O O . SER B 2 232 ? -50.442 -12.070 4.982 1.00 58.64 331 SER D O 1
ATOM 3786 N N . ASN B 2 233 ? -49.618 -11.892 2.881 1.00 64.05 332 ASN D N 1
ATOM 3787 C CA . ASN B 2 233 ? -48.585 -12.893 3.144 1.00 64.13 332 ASN D CA 1
ATOM 3788 C C . ASN B 2 233 ? -47.586 -12.389 4.160 1.00 58.30 332 ASN D C 1
ATOM 3789 O O . ASN B 2 233 ? -46.970 -13.185 4.873 1.00 60.05 332 ASN D O 1
ATOM 3794 N N . GLU B 2 234 ? -47.419 -11.072 4.234 1.00 59.99 333 GLU D N 1
ATOM 3795 C CA . GLU B 2 234 ? -46.473 -10.465 5.161 1.00 65.77 333 GLU D CA 1
ATOM 3796 C C . GLU B 2 234 ? -47.000 -10.502 6.593 1.00 59.21 333 GLU D C 1
ATOM 3797 O O . GLU B 2 234 ? -46.215 -10.532 7.544 1.00 57.03 333 GLU D O 1
ATOM 3803 N N . ALA B 2 235 ? -48.321 -10.527 6.767 1.00 57.79 334 ALA D N 1
ATOM 3804 C CA . ALA B 2 235 ? -48.933 -10.561 8.096 1.00 53.52 334 ALA D CA 1
ATOM 3805 C C . ALA B 2 235 ? -50.233 -11.351 8.048 1.00 51.24 334 ALA D C 1
ATOM 3806 O O . ALA B 2 235 ? -51.327 -10.778 8.073 1.00 49.99 334 ALA D O 1
ATOM 3808 N N . PRO B 2 236 ? -50.152 -12.685 8.037 1.00 51.36 335 PRO D N 1
ATOM 3809 C CA . PRO B 2 236 ? -51.364 -13.502 7.920 1.00 48.64 335 PRO D CA 1
ATOM 3810 C C . PRO B 2 236 ? -52.143 -13.496 9.222 1.00 47.77 335 PRO D C 1
ATOM 3811 O O . PRO B 2 236 ? -51.605 -13.128 10.280 1.00 43.38 335 PRO D O 1
ATOM 3815 N N . PRO B 2 237 ? -53.405 -13.906 9.190 1.00 43.91 336 PRO D N 1
ATOM 3816 C CA . PRO B 2 237 ? -54.269 -13.747 10.366 1.00 43.80 336 PRO D CA 1
ATOM 3817 C C . PRO B 2 237 ? -54.013 -14.786 11.441 1.00 40.59 336 PRO D C 1
ATOM 3818 O O . PRO B 2 237 ? -53.631 -15.926 11.170 1.00 46.06 336 PRO D O 1
ATOM 3822 N N . LEU B 2 238 ? -54.267 -14.382 12.681 1.00 40.82 337 LEU D N 1
ATOM 3823 C CA . LEU B 2 238 ? -54.101 -15.239 13.844 1.00 40.80 337 LEU D CA 1
ATOM 3824 C C . LEU B 2 238 ? -55.357 -15.233 14.702 1.00 40.07 337 LEU D C 1
ATOM 3825 O O . LEU B 2 238 ? -55.972 -14.183 14.910 1.00 42.57 337 LEU D O 1
ATOM 3830 N N . PHE B 2 239 ? -55.703 -16.406 15.230 1.00 36.65 338 PHE D N 1
ATOM 3831 C CA . PHE B 2 239 ? -56.854 -16.611 16.099 1.00 35.43 338 PHE D CA 1
ATOM 3832 C C . PHE B 2 239 ? -56.345 -16.938 17.484 1.00 34.45 338 PHE D C 1
ATOM 3833 O O . PHE B 2 239 ? -55.629 -17.926 17.648 1.00 36.14 338 PHE D O 1
ATOM 3841 N N . VAL B 2 240 ? -56.744 -16.145 18.478 1.00 33.79 339 VAL D N 1
ATOM 3842 C CA . VAL B 2 240 ? -56.301 -16.349 19.855 1.00 32.87 339 VAL D CA 1
ATOM 3843 C C . VAL B 2 240 ? -57.133 -17.467 20.484 1.00 32.70 339 VAL D C 1
ATOM 3844 O O . VAL B 2 240 ? -58.300 -17.268 20.836 1.00 32.64 339 VAL D O 1
ATOM 3848 N N . SER B 2 241 ? -56.525 -18.648 20.650 1.00 32.65 340 SER D N 1
ATOM 3849 C CA . SER B 2 241 ? -57.286 -19.809 21.102 1.00 32.66 340 SER D CA 1
ATOM 3850 C C . SER B 2 241 ? -57.345 -19.932 22.615 1.00 31.83 340 SER D C 1
ATOM 3851 O O . SER B 2 241 ? -58.321 -20.479 23.147 1.00 31.77 340 SER D O 1
ATOM 3854 N N . ASN B 2 242 ? -56.329 -19.452 23.330 1.00 31.22 341 ASN D N 1
ATOM 3855 C CA . ASN B 2 242 ? -56.288 -19.593 24.776 1.00 31.24 341 ASN D CA 1
ATOM 3856 C C . ASN B 2 242 ? -55.647 -18.350 25.367 1.00 31.61 341 ASN D C 1
ATOM 3857 O O . ASN B 2 242 ? -54.693 -17.804 24.802 1.00 30.02 341 ASN D O 1
ATOM 3862 N N . VAL B 2 243 ? -56.157 -17.935 26.521 1.00 31.10 342 VAL D N 1
ATOM 3863 C CA . VAL B 2 243 ? -55.567 -16.887 27.338 1.00 31.70 342 VAL D CA 1
ATOM 3864 C C . VAL B 2 243 ? -55.517 -17.397 28.772 1.00 33.27 342 VAL D C 1
ATOM 3865 O O . VAL B 2 243 ? -56.498 -17.967 29.263 1.00 31.35 342 VAL D O 1
ATOM 3869 N N . ALA B 2 244 ? -54.381 -17.205 29.433 1.00 35.03 343 ALA D N 1
ATOM 3870 C CA . ALA B 2 244 ? -54.207 -17.579 30.824 1.00 34.64 343 ALA D CA 1
ATOM 3871 C C . ALA B 2 244 ? -54.262 -16.329 31.694 1.00 36.13 343 ALA D C 1
ATOM 3872 O O . ALA B 2 244 ? -53.760 -15.265 31.309 1.00 38.65 343 ALA D O 1
ATOM 3874 N N . TYR B 2 245 ? -54.870 -16.460 32.866 1.00 33.37 344 TYR D N 1
ATOM 3875 C CA . TYR B 2 245 ? -55.038 -15.353 33.789 1.00 37.35 344 TYR D CA 1
ATOM 3876 C C . TYR B 2 245 ? -54.477 -15.749 35.150 1.00 40.56 344 TYR D C 1
ATOM 3877 O O . TYR B 2 245 ? -54.499 -16.920 35.539 1.00 40.83 344 TYR D O 1
ATOM 3886 N N . GLY B 2 246 ? -53.979 -14.769 35.869 1.00 41.94 345 GLY D N 1
ATOM 3887 C CA . GLY B 2 246 ? -53.313 -15.060 37.117 1.00 46.17 345 GLY D CA 1
ATOM 3888 C C . GLY B 2 246 ? -52.477 -13.864 37.507 1.00 49.38 345 GLY D C 1
ATOM 3889 O O . GLY B 2 246 ? -52.765 -12.740 37.094 1.00 48.47 345 GLY D O 1
ATOM 3890 N N . ARG B 2 247 ? -51.434 -14.133 38.302 1.00 49.50 346 ARG D N 1
ATOM 3891 C CA . ARG B 2 247 ? -50.460 -13.095 38.620 1.00 50.34 346 ARG D CA 1
ATOM 3892 C C . ARG B 2 247 ? -49.033 -13.560 38.422 1.00 48.00 346 ARG D C 1
ATOM 3893 O O . ARG B 2 247 ? -48.705 -14.745 38.552 1.00 49.04 346 ARG D O 1
ATOM 3901 N N . THR B 2 248 ? -48.195 -12.575 38.127 1.00 46.73 347 THR D N 1
ATOM 3902 C CA . THR B 2 248 ? -46.773 -12.745 37.921 1.00 51.35 347 THR D CA 1
ATOM 3903 C C . THR B 2 248 ? -45.998 -12.053 39.038 1.00 51.11 347 THR D C 1
ATOM 3904 O O . THR B 2 248 ? -46.322 -10.932 39.439 1.00 54.26 347 THR D O 1
ATOM 3908 N N . VAL B 2 249 ? -44.976 -12.728 39.535 1.00 48.57 348 VAL D N 1
ATOM 3909 C CA . VAL B 2 249 ? -44.069 -12.184 40.538 1.00 53.32 348 VAL D CA 1
ATOM 3910 C C . VAL B 2 249 ? -42.651 -12.258 39.978 1.00 51.04 348 VAL D C 1
ATOM 3911 O O . VAL B 2 249 ? -42.149 -13.357 39.691 1.00 45.52 348 VAL D O 1
ATOM 3915 N N . PHE B 2 250 ? -42.016 -11.093 39.822 1.00 48.52 349 PHE D N 1
ATOM 3916 C CA . PHE B 2 250 ? -40.644 -10.990 39.341 1.00 47.50 349 PHE D CA 1
ATOM 3917 C C . PHE B 2 250 ? -39.698 -10.849 40.526 1.00 50.37 349 PHE D C 1
ATOM 3918 O O . PHE B 2 250 ? -39.915 -9.996 41.394 1.00 50.91 349 PHE D O 1
ATOM 3926 N N . VAL B 2 251 ? -38.651 -11.676 40.549 1.00 47.71 350 VAL D N 1
ATOM 3927 C CA . VAL B 2 251 ? -37.622 -11.663 41.588 1.00 48.13 350 VAL D CA 1
ATOM 3928 C C . VAL B 2 251 ? -36.275 -11.347 40.937 1.00 47.19 350 VAL D C 1
ATOM 3929 O O . VAL B 2 251 ? -35.865 -12.035 39.996 1.00 45.18 350 VAL D O 1
ATOM 3933 N N . LYS B 2 252 ? -35.594 -10.310 41.433 1.00 50.36 351 LYS D N 1
ATOM 3934 C CA . LYS B 2 252 ? -34.255 -9.941 40.986 1.00 48.70 351 LYS D CA 1
ATOM 3935 C C . LYS B 2 252 ? -33.251 -10.169 42.104 1.00 51.11 351 LYS D C 1
ATOM 3936 O O . LYS B 2 252 ? -33.427 -9.658 43.216 1.00 48.95 351 LYS D O 1
ATOM 3942 N N . LEU B 2 253 ? -32.201 -10.930 41.802 1.00 48.79 352 LEU D N 1
ATOM 3943 C CA . LEU B 2 253 ? -31.070 -11.159 42.703 1.00 51.76 352 LEU D CA 1
ATOM 3944 C C . LEU B 2 253 ? -29.845 -10.494 42.082 1.00 49.47 352 LEU D C 1
ATOM 3945 O O . LEU B 2 253 ? -29.394 -10.901 41.005 1.00 47.89 352 LEU D O 1
ATOM 3950 N N . GLU B 2 254 ? -29.317 -9.469 42.751 1.00 53.45 353 GLU D N 1
ATOM 3951 C CA . GLU B 2 254 ? -28.233 -8.640 42.232 1.00 54.14 353 GLU D CA 1
ATOM 3952 C C . GLU B 2 254 ? -27.049 -8.699 43.190 1.00 55.63 353 GLU D C 1
ATOM 3953 O O . GLU B 2 254 ? -27.235 -8.696 44.414 1.00 57.60 353 GLU D O 1
ATOM 3959 N N . THR B 2 255 ? -25.836 -8.766 42.641 1.00 53.49 354 THR D N 1
ATOM 3960 C CA . THR B 2 255 ? -24.625 -8.727 43.453 1.00 52.96 354 THR D CA 1
ATOM 3961 C C . THR B 2 255 ? -23.506 -8.014 42.706 1.00 56.00 354 THR D C 1
ATOM 3962 O O . THR B 2 255 ? -23.564 -7.823 41.488 1.00 58.50 354 THR D O 1
ATOM 3966 N N . SER B 2 256 ? -22.462 -7.651 43.452 1.00 57.74 355 SER D N 1
ATOM 3967 C CA . SER B 2 256 ? -21.255 -7.089 42.871 1.00 55.43 355 SER D CA 1
ATOM 3968 C C . SER B 2 256 ? -20.054 -8.024 43.016 1.00 55.54 355 SER D C 1
ATOM 3969 O O . SER B 2 256 ? -18.936 -7.640 42.669 1.00 54.25 355 SER D O 1
ATOM 3972 N N . SER B 2 257 ? -20.271 -9.242 43.506 1.00 58.59 356 SER D N 1
ATOM 3973 C CA . SER B 2 257 ? -19.212 -10.237 43.612 1.00 57.54 356 SER D CA 1
ATOM 3974 C C . SER B 2 257 ? -18.812 -10.797 42.251 1.00 60.97 356 SER D C 1
ATOM 3975 O O . SER B 2 257 ? -19.647 -10.970 41.358 1.00 59.80 356 SER D O 1
ATOM 3978 N N . LYS B 2 258 ? -17.525 -11.108 42.102 1.00 58.91 357 LYS D N 1
ATOM 3979 C CA . LYS B 2 258 ? -17.022 -11.805 40.924 1.00 55.55 357 LYS D CA 1
ATOM 3980 C C . LYS B 2 258 ? -16.840 -13.294 41.184 1.00 58.03 357 LYS D C 1
ATOM 3981 O O . LYS B 2 258 ? -16.253 -13.995 40.345 1.00 57.82 357 LYS D O 1
ATOM 3987 N N . SER B 2 259 ? -17.340 -13.793 42.317 1.00 58.10 358 SER D N 1
ATOM 3988 C CA . SER B 2 259 ? -17.206 -15.208 42.636 1.00 64.81 358 SER D CA 1
ATOM 3989 C C . SER B 2 259 ? -17.757 -16.089 41.513 1.00 68.76 358 SER D C 1
ATOM 3990 O O . SER B 2 259 ? -18.583 -15.676 40.695 1.00 70.65 358 SER D O 1
ATOM 3993 N N . ASN B 2 260 ? -17.287 -17.326 41.47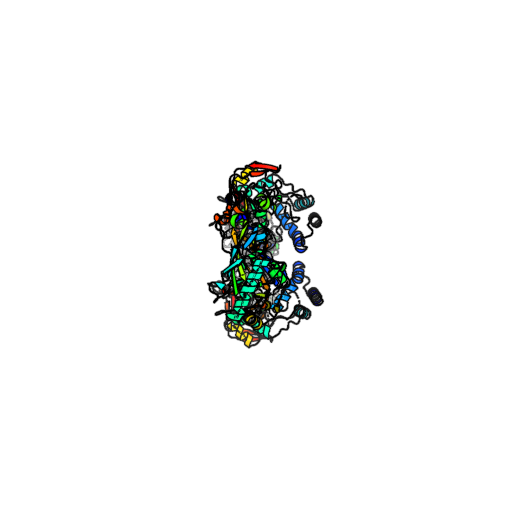9 1.00 73.52 359 ASN D N 1
ATOM 3994 C CA . ASN B 2 260 ? -17.692 -18.233 40.415 1.00 76.87 359 ASN D CA 1
ATOM 3995 C C . ASN B 2 260 ? -19.016 -18.918 40.713 1.00 76.34 359 ASN D C 1
ATOM 3996 O O . ASN B 2 260 ? -19.558 -19.602 39.837 1.00 71.87 359 ASN D O 1
ATOM 4001 N N . ASP B 2 261 ? -19.532 -18.745 41.931 1.00 79.57 360 ASP D N 1
ATOM 4002 C CA . ASP B 2 261 ? -20.687 -19.471 42.441 1.00 79.30 360 ASP D CA 1
ATOM 4003 C C . ASP B 2 261 ? -21.912 -18.577 42.612 1.00 76.20 360 ASP D C 1
ATOM 4004 O O . ASP B 2 261 ? -22.843 -18.955 43.327 1.00 77.47 360 ASP D O 1
ATOM 4009 N N . VAL B 2 262 ? -21.930 -17.391 41.995 1.00 67.80 361 VAL D N 1
ATOM 4010 C CA . VAL B 2 262 ? -23.049 -16.477 42.214 1.00 64.89 361 VAL D CA 1
ATOM 4011 C C . VAL B 2 262 ? -24.332 -17.060 41.641 1.00 62.31 361 VAL D C 1
ATOM 4012 O O . VAL B 2 262 ? -25.401 -16.984 42.265 1.00 61.98 361 VAL D O 1
ATOM 4016 N N . GLU B 2 263 ? -24.252 -17.654 40.450 1.00 56.08 362 GLU D N 1
ATOM 4017 C CA . GLU B 2 263 ? -25.417 -18.322 39.886 1.00 52.57 362 GLU D CA 1
ATOM 4018 C C . GLU B 2 263 ? -25.877 -19.447 40.797 1.00 56.52 362 GLU D C 1
ATOM 4019 O O . GLU B 2 263 ? -27.079 -19.593 41.059 1.00 56.80 362 GLU D O 1
ATOM 4025 N N . ALA B 2 264 ? -24.926 -20.233 41.312 1.00 59.20 363 ALA D N 1
ATOM 4026 C CA . ALA B 2 264 ? -25.262 -21.315 42.227 1.00 59.53 363 ALA D CA 1
ATOM 4027 C C . ALA B 2 264 ? -25.897 -20.780 43.500 1.00 59.56 363 ALA D C 1
ATOM 4028 O O . ALA B 2 264 ? -26.900 -21.320 43.978 1.00 60.66 363 ALA D O 1
ATOM 4030 N N . ALA B 2 265 ? -25.323 -19.723 44.072 1.00 58.45 364 ALA D N 1
ATOM 4031 C CA . ALA B 2 265 ? -25.923 -19.148 45.265 1.00 61.00 364 ALA D CA 1
ATOM 4032 C C . ALA B 2 265 ? -27.306 -18.609 44.968 1.00 59.85 364 ALA D C 1
ATOM 4033 O O . ALA B 2 265 ? -28.198 -18.693 45.811 1.00 61.82 364 ALA D O 1
ATOM 4035 N N . PHE B 2 266 ? -27.508 -18.068 43.771 1.00 58.47 365 PHE D N 1
ATOM 4036 C CA . PHE B 2 266 ? -28.792 -17.470 43.443 1.00 53.63 365 PHE D CA 1
ATOM 4037 C C . PHE B 2 266 ? -29.860 -18.536 43.245 1.00 52.50 365 PHE D C 1
ATOM 4038 O O . PHE B 2 266 ? -30.958 -18.432 43.794 1.00 53.32 365 PHE D O 1
ATOM 4046 N N . SER B 2 267 ? -29.548 -19.586 42.488 1.00 55.92 366 SER D N 1
ATOM 4047 C CA . SER B 2 267 ? -30.510 -20.665 42.290 1.00 55.01 366 SER D CA 1
ATOM 4048 C C . SER B 2 267 ? -30.929 -21.281 43.610 1.00 61.59 366 SER D C 1
ATOM 4049 O O . SER B 2 267 ? -32.114 -21.561 43.826 1.00 64.49 366 SER D O 1
ATOM 4052 N N . ALA B 2 268 ? -29.967 -21.497 44.506 1.00 61.98 367 ALA D N 1
ATOM 4053 C CA . ALA B 2 268 ? -30.264 -22.115 45.790 1.00 64.93 367 ALA D CA 1
ATOM 4054 C C . ALA B 2 268 ? -31.226 -21.267 46.615 1.00 68.87 367 ALA D C 1
ATOM 4055 O O . ALA B 2 268 ? -32.128 -21.800 47.269 1.00 76.70 367 ALA D O 1
ATOM 4057 N N . ALA B 2 269 ? -31.060 -19.944 46.601 1.00 64.12 368 ALA D N 1
ATOM 4058 C CA . ALA B 2 269 ? -31.976 -19.100 47.362 1.00 68.43 368 ALA D CA 1
ATOM 4059 C C . ALA B 2 269 ? -33.391 -19.187 46.808 1.00 68.69 368 ALA D C 1
ATOM 4060 O O . ALA B 2 269 ? -34.357 -19.310 47.568 1.00 68.97 368 ALA D O 1
ATOM 4062 N N . LEU B 2 270 ? -33.524 -19.132 45.483 1.00 64.30 369 LEU D N 1
ATOM 4063 C CA . LEU B 2 270 ? -34.827 -19.287 44.849 1.00 63.67 369 LEU D CA 1
ATOM 4064 C C . LEU B 2 270 ? -35.413 -20.658 45.139 1.00 67.62 369 LEU D C 1
ATOM 4065 O O . LEU B 2 270 ? -36.576 -20.788 45.537 1.00 67.81 369 LEU D O 1
ATOM 4070 N N . LYS B 2 271 ? -34.612 -21.698 44.945 1.00 72.13 370 LYS D N 1
ATOM 4071 C CA . LYS B 2 271 ? -35.086 -23.063 45.083 1.00 77.21 370 LYS D CA 1
ATOM 4072 C C . LYS B 2 271 ? -35.618 -23.358 46.479 1.00 81.13 370 LYS D C 1
ATOM 4073 O O . LYS B 2 271 ? -36.234 -24.409 46.681 1.00 84.53 370 LYS D O 1
ATOM 4079 N N . GLY B 2 272 ? -35.432 -22.448 47.432 1.00 91.54 371 GLY D N 1
ATOM 4080 C CA . GLY B 2 272 ? -35.720 -22.740 48.814 1.00 92.53 371 GLY D CA 1
ATOM 4081 C C . GLY B 2 272 ? -34.594 -23.445 49.528 1.00 95.98 371 GLY D C 1
ATOM 4082 O O . GLY B 2 272 ? -34.612 -23.506 50.769 1.00 97.19 371 GLY D O 1
ATOM 4083 N N . THR B 2 273 ? -33.626 -23.981 48.781 1.00 88.17 372 THR D N 1
ATOM 4084 C CA . THR B 2 273 ? -32.390 -24.532 49.319 1.00 92.86 372 THR D CA 1
ATOM 4085 C C . THR B 2 273 ? -31.818 -23.637 50.413 1.00 97.20 372 THR D C 1
ATOM 4086 O O . THR B 2 273 ? -31.385 -22.509 50.153 1.00 94.78 372 THR D O 1
ATOM 4090 N N . ASP B 2 274 ? -31.867 -24.130 51.646 1.00 110.19 373 ASP D N 1
ATOM 4091 C CA . ASP B 2 274 ? -31.160 -23.577 52.793 1.00 108.95 373 ASP D CA 1
ATOM 4092 C C . ASP B 2 274 ? -29.684 -23.249 52.523 1.00 112.30 373 ASP D C 1
ATOM 4093 O O . ASP B 2 274 ? -29.117 -23.642 51.499 1.00 111.42 373 ASP D O 1
ATOM 4098 N N . GLY B 2 279 ? -23.121 -22.538 53.782 1.00 79.64 378 GLY D N 1
ATOM 4099 C CA . GLY B 2 279 ? -22.779 -21.199 54.223 1.00 81.95 378 GLY D CA 1
ATOM 4100 C C . GLY B 2 279 ? -21.716 -20.528 53.367 1.00 86.32 378 GLY D C 1
ATOM 4101 O O . GLY B 2 279 ? -21.306 -19.398 53.644 1.00 86.01 378 GLY D O 1
ATOM 4102 N N . LYS B 2 280 ? -21.241 -21.243 52.341 1.00 91.03 379 LYS D N 1
ATOM 4103 C CA . LYS B 2 280 ? -20.396 -20.621 51.324 1.00 87.65 379 LYS D CA 1
ATOM 4104 C C . LYS B 2 280 ? -21.170 -19.530 50.601 1.00 89.64 379 LYS D C 1
ATOM 4105 O O . LYS B 2 280 ? -20.632 -18.459 50.300 1.00 92.38 379 LYS D O 1
ATOM 4111 N N . TYR B 2 281 ? -22.456 -19.792 50.348 1.00 80.49 380 TYR D N 1
ATOM 4112 C CA . TYR B 2 281 ? -23.320 -18.871 49.641 1.00 73.65 380 TYR D CA 1
ATOM 4113 C C . TYR B 2 281 ? -23.675 -17.672 50.501 1.00 74.08 380 TYR D C 1
ATOM 4114 O O . TYR B 2 281 ? -24.146 -16.660 49.964 1.00 74.39 380 TYR D O 1
ATOM 4123 N N . SER B 2 282 ? -23.440 -17.758 51.817 1.00 76.12 381 SER D N 1
ATOM 4124 C CA . SER B 2 282 ? -23.759 -16.658 52.726 1.00 76.70 381 SER D CA 1
ATOM 4125 C C . SER B 2 282 ? -22.911 -15.422 52.441 1.00 76.57 381 SER D C 1
ATOM 4126 O O . SER B 2 282 ? -23.379 -14.288 52.620 1.00 73.01 381 SER D O 1
ATOM 4129 N N . ASP B 2 283 ? -21.666 -15.619 52.007 1.00 73.54 382 ASP D N 1
ATOM 4130 C CA . ASP B 2 283 ? -20.837 -14.495 51.580 1.00 75.61 382 ASP D CA 1
ATOM 4131 C C . ASP B 2 283 ? -21.458 -13.797 50.376 1.00 72.69 382 ASP D C 1
ATOM 4132 O O . ASP B 2 283 ? -21.550 -12.562 50.325 1.00 71.76 382 ASP D O 1
ATOM 4137 N N . ILE B 2 284 ? -21.908 -14.583 49.399 1.00 73.19 383 ILE D N 1
ATOM 4138 C CA . ILE B 2 284 ? -22.581 -14.009 48.242 1.00 70.05 383 ILE D CA 1
ATOM 4139 C C . ILE B 2 284 ? -23.893 -13.347 48.659 1.00 69.85 383 ILE D C 1
ATOM 4140 O O . ILE B 2 284 ? -24.168 -12.193 48.300 1.00 68.85 383 ILE D O 1
ATOM 4145 N N . LEU B 2 285 ? -24.697 -14.048 49.467 1.00 72.22 384 LEU D N 1
ATOM 4146 C CA . LEU B 2 285 ? -26.046 -13.581 49.762 1.00 72.04 384 LEU D CA 1
ATOM 4147 C C . LEU B 2 285 ? -26.063 -12.409 50.732 1.00 72.23 384 LEU D C 1
ATOM 4148 O O . LEU B 2 285 ? -26.990 -11.592 50.690 1.00 69.98 384 LEU D O 1
ATOM 4153 N N . GLU B 2 286 ? -25.076 -12.313 51.624 1.00 69.54 385 GLU D N 1
ATOM 4154 C CA . GLU B 2 286 ? -25.078 -11.195 52.560 1.00 70.21 385 GLU D CA 1
ATOM 4155 C C . GLU B 2 286 ? -24.730 -9.895 51.858 1.00 68.80 385 GLU D C 1
ATOM 4156 O O . GLU B 2 286 ? -25.193 -8.820 52.263 1.00 65.00 385 GLU D O 1
ATOM 4162 N N . ASN B 2 287 ? -23.935 -9.978 50.794 1.00 73.08 386 ASN D N 1
ATOM 4163 C CA . ASN B 2 287 ? -23.603 -8.830 49.967 1.00 73.67 386 ASN D CA 1
ATOM 4164 C C . ASN B 2 287 ? -24.430 -8.787 48.683 1.00 74.01 386 ASN D C 1
ATOM 4165 O O . ASN B 2 287 ? -23.993 -8.217 47.674 1.00 73.23 386 ASN D O 1
ATOM 4170 N N . SER B 2 288 ? -25.615 -9.385 48.696 1.00 68.69 387 SER D N 1
ATOM 4171 C CA . SER B 2 288 ? -26.522 -9.347 47.561 1.00 62.56 387 SER D CA 1
ATOM 4172 C C . SER B 2 288 ? -27.755 -8.537 47.917 1.00 59.84 387 SER D C 1
ATOM 4173 O O . SER B 2 288 ? -28.104 -8.378 49.087 1.00 63.44 387 SER D O 1
ATOM 4176 N N . SER B 2 289 ? -28.407 -8.009 46.893 1.00 58.41 388 SER D N 1
ATOM 4177 C CA . SER B 2 289 ? -29.641 -7.265 47.066 1.00 55.91 388 SER D CA 1
ATOM 4178 C C . SER B 2 289 ? -30.765 -7.975 46.315 1.00 58.76 388 SER D C 1
ATOM 4179 O O . SER B 2 289 ? -30.536 -8.550 45.245 1.00 57.73 388 SER D O 1
ATOM 4182 N N . PHE B 2 290 ? -31.980 -7.946 46.882 1.00 58.22 389 PHE D N 1
ATOM 4183 C CA . PHE B 2 290 ? -33.123 -8.693 46.364 1.00 53.89 389 PHE D CA 1
ATOM 4184 C C . PHE B 2 290 ? -34.312 -7.780 46.112 1.00 55.34 389 PHE D C 1
ATOM 4185 O O . PHE B 2 290 ? -34.645 -6.945 46.953 1.00 57.84 389 PHE D O 1
ATOM 4193 N N . THR B 2 291 ? -34.969 -7.965 44.961 1.00 52.39 390 THR D N 1
ATOM 4194 C CA . THR B 2 291 ? -36.133 -7.173 44.563 1.00 51.64 390 THR D CA 1
ATOM 4195 C C . THR B 2 291 ? -37.251 -8.098 44.098 1.00 53.83 390 THR D C 1
ATOM 4196 O O . THR B 2 291 ? -37.034 -8.947 43.229 1.00 52.70 390 THR D O 1
ATOM 4200 N N . ALA B 2 292 ? -38.444 -7.927 44.668 1.00 54.85 391 ALA D N 1
ATOM 4201 C CA . ALA B 2 292 ? -39.626 -8.696 44.299 1.00 51.32 391 ALA D CA 1
ATOM 4202 C C . ALA B 2 292 ? -40.697 -7.725 43.840 1.00 56.57 391 ALA D C 1
ATOM 4203 O O . ALA B 2 292 ? -40.915 -6.699 44.491 1.00 60.67 391 ALA D O 1
ATOM 4205 N N . VAL B 2 293 ? -41.354 -8.033 42.721 1.00 57.65 392 VAL D N 1
ATOM 4206 C CA . VAL B 2 293 ? -42.409 -7.180 42.183 1.00 59.07 392 VAL D CA 1
ATOM 4207 C C . VAL B 2 293 ? -43.617 -8.051 41.880 1.00 62.93 392 VAL D C 1
ATOM 4208 O O . VAL B 2 293 ? -43.481 -9.131 41.289 1.00 58.58 392 VAL D O 1
ATOM 4212 N N . VAL B 2 294 ? -44.789 -7.595 42.313 1.00 65.93 393 VAL D N 1
ATOM 4213 C CA . VAL B 2 294 ? -46.062 -8.227 41.995 1.00 66.04 393 VAL D CA 1
ATOM 4214 C C . VAL B 2 294 ? -46.815 -7.292 41.058 1.00 70.65 393 VAL D C 1
ATOM 4215 O O . VAL B 2 294 ? -47.107 -6.143 41.413 1.00 75.24 393 VAL D O 1
ATOM 4219 N N . LEU B 2 295 ? -47.130 -7.778 39.864 1.00 64.15 394 LEU D N 1
ATOM 4220 C CA . LEU B 2 295 ? -47.712 -6.918 38.847 1.00 64.61 394 LEU D CA 1
ATOM 4221 C C . LEU B 2 295 ? -49.206 -6.756 39.070 1.00 66.53 394 LEU D C 1
ATOM 4222 O O . LEU B 2 295 ? -49.867 -7.616 39.660 1.00 67.58 394 LEU D O 1
ATOM 4227 N N . GLY B 2 296 ? -49.739 -5.645 38.574 1.00 68.91 395 GLY D N 1
ATOM 4228 C CA . GLY B 2 296 ? -51.161 -5.379 38.673 1.00 64.42 395 GLY D CA 1
ATOM 4229 C C . GLY B 2 296 ? -51.909 -5.725 37.403 1.00 63.35 395 GLY D C 1
ATOM 4230 O O . GLY B 2 296 ? -52.611 -4.882 36.842 1.00 63.30 395 GLY D O 1
ATOM 4231 N N . HIS B 2 302 ? -48.095 -1.781 41.207 1.00 98.52 401 HIS D N 1
ATOM 4232 C CA . HIS B 2 302 ? -46.878 -2.584 41.318 1.00 96.08 401 HIS D CA 1
ATOM 4233 C C . HIS B 2 302 ? -46.305 -2.608 42.722 1.00 91.69 401 HIS D C 1
ATOM 4234 O O . HIS B 2 302 ? -45.470 -1.777 43.086 1.00 92.56 401 HIS D O 1
ATOM 4241 N N . ASN B 2 303 ? -46.760 -3.593 43.490 1.00 79.86 402 ASN D N 1
ATOM 4242 C CA . ASN B 2 303 ? -46.287 -3.842 44.842 1.00 76.28 402 ASN D CA 1
ATOM 4243 C C . ASN B 2 303 ? -44.823 -4.261 44.799 1.00 75.58 402 ASN D C 1
ATOM 4244 O O . ASN B 2 303 ? -44.522 -5.450 44.653 1.00 73.63 402 ASN D O 1
ATOM 4249 N N . LYS B 2 304 ? -43.906 -3.293 44.900 1.00 73.34 403 LYS D N 1
ATOM 4250 C CA . LYS B 2 304 ? -42.468 -3.538 44.808 1.00 66.21 403 LYS D CA 1
ATOM 4251 C C . LYS B 2 304 ? -41.816 -3.473 46.184 1.00 64.52 403 LYS D C 1
ATOM 4252 O O . LYS B 2 304 ? -42.137 -2.596 46.990 1.00 66.72 403 LYS D O 1
ATOM 4258 N N . VAL B 2 305 ? -40.889 -4.396 46.440 1.00 58.74 404 VAL D N 1
ATOM 4259 C CA . VAL B 2 305 ? -40.120 -4.410 47.680 1.00 58.47 404 VAL D CA 1
ATOM 4260 C C . VAL B 2 305 ? -38.661 -4.725 47.369 1.00 59.09 404 VAL D C 1
ATOM 4261 O O . VAL B 2 305 ? -38.372 -5.686 46.648 1.00 61.17 404 VAL D O 1
ATOM 4265 N N . VAL B 2 306 ? -37.744 -3.920 47.914 1.00 59.10 405 VAL D N 1
ATOM 4266 C CA . VAL B 2 306 ? -36.317 -4.226 47.930 1.00 58.96 405 VAL D CA 1
ATOM 4267 C C . VAL B 2 306 ? -35.925 -4.583 49.359 1.00 62.44 405 VAL D C 1
ATOM 4268 O O . VAL B 2 306 ? -36.464 -4.016 50.319 1.00 63.92 405 VAL D O 1
ATOM 4272 N N . THR B 2 307 ? -34.991 -5.524 49.503 1.00 59.84 406 THR D N 1
ATOM 4273 C CA . THR B 2 307 ? -34.591 -6.002 50.822 1.00 60.89 406 THR D CA 1
ATOM 4274 C C . THR B 2 307 ? -33.317 -6.825 50.691 1.00 59.96 406 THR D C 1
ATOM 4275 O O . THR B 2 307 ? -32.930 -7.236 49.592 1.00 59.01 406 THR D O 1
ATOM 4279 N N . LYS B 2 308 ? -32.674 -7.061 51.840 1.00 63.83 407 LYS D N 1
ATOM 4280 C CA . LYS B 2 308 ? -31.499 -7.923 51.936 1.00 64.67 407 LYS D CA 1
ATOM 4281 C C . LYS B 2 308 ? -31.779 -9.210 52.694 1.00 64.99 407 LYS D C 1
ATOM 4282 O O . LYS B 2 308 ? -30.876 -10.048 52.827 1.00 60.94 407 LYS D O 1
ATOM 4288 N N . ASP B 2 309 ? -33.000 -9.380 53.202 1.00 62.97 408 ASP D N 1
ATOM 4289 C CA . ASP B 2 309 ? -33.458 -10.628 53.798 1.00 65.44 408 ASP D CA 1
ATOM 4290 C C . ASP B 2 309 ? -34.259 -11.378 52.746 1.00 63.84 408 ASP D C 1
ATOM 4291 O O . ASP B 2 309 ? -35.220 -10.833 52.194 1.00 64.20 408 ASP D O 1
ATOM 4296 N N . PHE B 2 310 ? -33.866 -12.618 52.459 1.00 62.68 409 PHE D N 1
ATOM 4297 C CA . PHE B 2 310 ? -34.544 -13.334 51.393 1.00 64.74 409 PHE D CA 1
ATOM 4298 C C . PHE B 2 310 ? -35.882 -13.924 51.818 1.00 68.86 409 PHE D C 1
ATOM 4299 O O . PHE B 2 310 ? -36.696 -14.250 50.947 1.00 67.58 409 PHE D O 1
ATOM 4307 N N . ASP B 2 311 ? -36.139 -14.071 53.117 1.00 73.56 410 ASP D N 1
ATOM 4308 C CA . ASP B 2 311 ? -37.453 -14.545 53.535 1.00 74.03 410 ASP D CA 1
ATOM 4309 C C . ASP B 2 311 ? -38.547 -13.589 53.084 1.00 71.32 410 ASP D C 1
ATOM 4310 O O . ASP B 2 311 ? -39.615 -14.026 52.639 1.00 70.42 410 ASP D O 1
ATOM 4315 N N . VAL B 2 312 ? -38.291 -12.278 53.179 1.00 69.95 411 VAL D N 1
ATOM 4316 C CA . VAL B 2 312 ? -39.257 -11.286 52.707 1.00 66.70 411 VAL D CA 1
ATOM 4317 C C . VAL B 2 312 ? -39.673 -11.604 51.281 1.00 67.47 411 VAL D C 1
ATOM 4318 O O . VAL B 2 312 ? -40.854 -11.501 50.919 1.00 68.72 411 VAL D O 1
ATOM 4322 N N . ILE B 2 313 ? -38.707 -12.016 50.457 1.00 70.34 412 ILE D N 1
ATOM 4323 C CA . ILE B 2 313 ? -39.000 -12.416 49.085 1.00 69.04 412 ILE D CA 1
ATOM 4324 C C . ILE B 2 313 ? -39.926 -13.630 49.074 1.00 68.62 412 ILE D C 1
ATOM 4325 O O . ILE B 2 313 ? -40.981 -13.623 48.427 1.00 67.55 412 ILE D O 1
ATOM 4330 N N . ARG B 2 314 ? -39.545 -14.686 49.807 1.00 65.56 413 ARG D N 1
ATOM 4331 C CA . ARG B 2 314 ? -40.306 -15.936 49.802 1.00 66.97 413 ARG D CA 1
ATOM 4332 C C . ARG B 2 314 ? -41.750 -15.700 50.246 1.00 68.93 413 ARG D C 1
ATOM 4333 O O . ARG B 2 314 ? -42.693 -16.267 49.677 1.00 70.69 413 ARG D O 1
ATOM 4341 N N . ASN B 2 315 ? -41.912 -14.871 51.278 1.00 73.91 414 ASN D N 1
ATOM 4342 C CA . ASN B 2 315 ? -43.193 -14.367 51.744 1.00 72.60 414 ASN D CA 1
ATOM 4343 C C . ASN B 2 315 ? -44.014 -13.673 50.669 1.00 72.47 414 ASN D C 1
ATOM 4344 O O . ASN B 2 315 ? -45.219 -13.922 50.556 1.00 73.55 414 ASN D O 1
ATOM 4349 N N . VAL B 2 316 ? -43.391 -12.814 49.856 1.00 75.81 415 VAL D N 1
ATOM 4350 C CA . VAL B 2 316 ? -44.127 -12.172 48.760 1.00 72.38 415 VAL D CA 1
ATOM 4351 C C . VAL B 2 316 ? -44.695 -13.221 47.811 1.00 76.31 415 VAL D C 1
ATOM 4352 O O . VAL B 2 316 ? -45.872 -13.180 47.434 1.00 76.36 415 VAL D O 1
ATOM 4356 N N . ILE B 2 317 ? -43.858 -14.183 47.428 1.00 67.49 416 ILE D N 1
ATOM 4357 C CA . ILE B 2 317 ? -44.273 -15.269 46.546 1.00 66.65 416 ILE D CA 1
ATOM 4358 C C . ILE B 2 317 ? -45.360 -16.129 47.174 1.00 72.36 416 ILE D C 1
ATOM 4359 O O . ILE B 2 317 ? -46.290 -16.562 46.485 1.00 74.60 416 ILE D O 1
ATOM 4364 N N . LYS B 2 318 ? -45.270 -16.404 48.473 1.00 74.98 417 LYS D N 1
ATOM 4365 C CA . LYS B 2 318 ? -46.312 -17.235 49.056 1.00 75.47 417 LYS D CA 1
ATOM 4366 C C . LYS B 2 318 ? -47.597 -16.451 49.316 1.00 78.09 417 LYS D C 1
ATOM 4367 O O . LYS B 2 318 ? -48.694 -17.008 49.178 1.00 80.46 417 LYS D O 1
ATOM 4373 N N . ASP B 2 319 ? -47.494 -15.166 49.651 1.00 79.40 418 ASP D N 1
ATOM 4374 C CA . ASP B 2 319 ? -48.665 -14.344 49.973 1.00 80.27 418 ASP D CA 1
ATOM 4375 C C . ASP B 2 319 ? -49.418 -13.857 48.737 1.00 83.57 418 ASP D C 1
ATOM 4376 O O . ASP B 2 319 ? -50.361 -13.061 48.878 1.00 84.86 418 ASP D O 1
ATOM 4381 N N . ASN B 2 320 ? -49.026 -14.311 47.554 1.00 87.75 419 ASN D N 1
ATOM 4382 C CA . ASN B 2 320 ? -49.600 -13.911 46.264 1.00 89.87 419 ASN D CA 1
ATOM 4383 C C . ASN B 2 320 ? -49.808 -15.088 45.330 1.00 90.78 419 ASN D C 1
ATOM 4384 O O . ASN B 2 320 ? -49.453 -15.033 44.154 1.00 88.26 419 ASN D O 1
ATOM 4389 N N . ALA B 2 321 ? -50.411 -16.160 45.855 1.00 90.49 420 ALA D N 1
ATOM 4390 C CA . ALA B 2 321 ? -51.013 -17.228 45.064 1.00 88.42 420 ALA D CA 1
ATOM 4391 C C . ALA B 2 321 ? -52.508 -17.350 45.374 1.00 87.03 420 ALA D C 1
ATOM 4392 O O . ALA B 2 321 ? -53.102 -18.420 45.238 1.00 83.08 420 ALA D O 1
ATOM 4394 N N . THR B 2 322 ? -53.118 -16.245 45.799 1.00 97.48 421 THR D N 1
ATOM 4395 C CA . THR B 2 322 ? -54.496 -16.189 46.278 1.00 99.26 421 THR D CA 1
ATOM 4396 C C . THR B 2 322 ? -55.434 -15.629 45.215 1.00 95.96 421 THR D C 1
ATOM 4397 O O . THR B 2 322 ? -55.175 -14.561 44.655 1.00 100.06 421 THR D O 1
ATOM 4401 N N . PHE B 2 323 ? -56.531 -16.337 44.949 1.00 77.88 422 PHE D N 1
ATOM 4402 C CA . PHE B 2 323 ? -57.469 -15.925 43.910 1.00 70.34 422 PHE D CA 1
ATOM 4403 C C . PHE B 2 323 ? -58.831 -15.634 44.540 1.00 69.15 422 PHE D C 1
ATOM 4404 O O . PHE B 2 323 ? -59.499 -16.548 45.034 1.00 68.19 422 PHE D O 1
ATOM 4412 N N . SER B 2 324 ? -59.239 -14.364 44.509 1.00 63.75 423 SER D N 1
ATOM 4413 C CA . SER B 2 324 ? -60.533 -13.913 45.012 1.00 64.56 423 SER D CA 1
ATOM 4414 C C . SER B 2 324 ? -60.902 -12.639 44.268 1.00 67.42 423 SER D C 1
ATOM 4415 O O . SER B 2 324 ? -60.168 -12.186 43.387 1.00 69.43 423 SER D O 1
ATOM 4418 N N . ARG B 2 325 ? -62.038 -12.047 44.640 1.00 66.96 424 ARG D N 1
ATOM 4419 C CA . ARG B 2 325 ? -62.433 -10.747 44.086 1.00 68.82 424 ARG D CA 1
ATOM 4420 C C . ARG B 2 325 ? -61.576 -9.602 44.649 1.00 72.50 424 ARG D C 1
ATOM 4421 O O . ARG B 2 325 ? -60.720 -9.797 45.522 1.00 72.63 424 ARG D O 1
ATOM 4429 N N . ASN B 2 327 ? -57.997 -8.416 44.771 1.00 80.25 426 ASN D N 1
ATOM 4430 C CA . ASN B 2 327 ? -57.095 -9.232 43.921 1.00 77.73 426 ASN D CA 1
ATOM 4431 C C . ASN B 2 327 ? -57.637 -10.265 42.903 1.00 76.39 426 ASN D C 1
ATOM 4432 O O . ASN B 2 327 ? -57.556 -11.476 43.147 1.00 76.08 426 ASN D O 1
ATOM 4437 N N . PRO B 2 328 ? -58.090 -9.792 41.746 1.00 70.41 427 PRO D N 1
ATOM 4438 C CA . PRO B 2 328 ? -58.423 -10.702 40.646 1.00 66.96 427 PRO D CA 1
ATOM 4439 C C . PRO B 2 328 ? -57.177 -11.201 39.912 1.00 61.38 427 PRO D C 1
ATOM 4440 O O . PRO B 2 328 ? -56.033 -10.917 40.261 1.00 61.85 427 PRO D O 1
ATOM 4444 N N . ALA B 2 329 ? -57.434 -11.942 38.845 1.00 56.73 428 ALA D N 1
ATOM 4445 C CA . ALA B 2 329 ? -56.388 -12.359 37.934 1.00 52.23 428 ALA D CA 1
ATOM 4446 C C . ALA B 2 329 ? -56.331 -11.406 36.733 1.00 49.24 428 ALA D C 1
ATOM 4447 O O . ALA B 2 329 ? -57.276 -10.659 36.453 1.00 48.43 428 ALA D O 1
ATOM 4449 N N . TYR B 2 330 ? -55.197 -11.432 36.037 1.00 45.91 429 TYR D N 1
ATOM 4450 C CA . TYR B 2 330 ? -54.903 -10.544 34.926 1.00 44.23 429 TYR D CA 1
ATOM 4451 C C . TYR B 2 330 ? -54.483 -11.380 33.734 1.00 40.95 429 TYR D C 1
ATOM 4452 O O . TYR B 2 330 ? -53.882 -12.444 33.915 1.00 40.86 429 TYR D O 1
ATOM 4461 N N . PRO B 2 331 ? -54.782 -10.940 32.511 1.00 40.40 430 PRO D N 1
ATOM 4462 C CA . PRO B 2 331 ? -54.171 -11.597 31.356 1.00 38.22 430 PRO D CA 1
ATOM 4463 C C . PRO B 2 331 ? -52.677 -11.537 31.556 1.00 37.71 430 PRO D C 1
ATOM 4464 O O . PRO B 2 331 ? -52.135 -10.474 31.852 1.00 39.83 430 PRO D O 1
ATOM 4468 N N . ILE B 2 332 ? -52.025 -12.697 31.491 1.00 36.81 431 ILE D N 1
ATOM 4469 C CA . ILE B 2 332 ? -50.570 -12.743 31.542 1.00 36.92 431 ILE D CA 1
ATOM 4470 C C . ILE B 2 332 ? -49.926 -13.403 30.321 1.00 38.69 431 ILE D C 1
ATOM 4471 O O . ILE B 2 332 ? -48.762 -13.088 30.018 1.00 40.52 431 ILE D O 1
ATOM 4476 N N . SER B 2 333 ? -50.635 -14.239 29.549 1.00 39.67 432 SER D N 1
ATOM 4477 C CA . SER B 2 333 ? -50.073 -14.898 28.374 1.00 37.72 432 SER D CA 1
ATOM 4478 C C . SER B 2 333 ? -51.187 -15.538 27.537 1.00 36.56 432 SER D C 1
ATOM 4479 O O . SER B 2 333 ? -52.253 -15.884 28.062 1.00 33.27 432 SER D O 1
ATOM 4482 N N . TYR B 2 334 ? -50.926 -15.703 26.236 1.00 35.00 433 TYR D N 1
ATOM 4483 C CA . TYR B 2 334 ? -51.914 -16.316 25.357 1.00 32.93 433 TYR D CA 1
ATOM 4484 C C . TYR B 2 334 ? -51.261 -17.166 24.276 1.00 32.97 433 TYR D C 1
ATOM 4485 O O . TYR B 2 334 ? -50.059 -17.060 23.993 1.00 33.06 433 TYR D O 1
ATOM 4494 N N . THR B 2 335 ? -52.089 -18.033 23.702 1.00 30.26 434 THR D N 1
ATOM 4495 C CA . THR B 2 335 ? -51.732 -18.956 22.643 1.00 30.90 434 THR D CA 1
ATOM 4496 C C . THR B 2 335 ? -52.593 -18.655 21.430 1.00 31.67 434 THR D C 1
ATOM 4497 O O . THR B 2 335 ? -53.820 -18.506 21.553 1.00 31.74 434 THR D O 1
ATOM 4501 N N . SER B 2 336 ? -51.966 -18.618 20.262 1.00 32.28 435 SER D N 1
ATOM 4502 C CA . SER B 2 336 ? -52.635 -18.273 19.023 1.00 34.27 435 SER D CA 1
ATOM 4503 C C . SER B 2 336 ? -52.415 -19.366 17.983 1.00 36.63 435 SER D C 1
ATOM 4504 O O . SER B 2 336 ? -51.416 -20.093 18.020 1.00 33.86 435 SER D O 1
ATOM 4507 N N . VAL B 2 337 ? -53.358 -19.491 17.049 1.00 34.89 436 VAL D N 1
ATOM 4508 C CA . VAL B 2 337 ? -53.156 -20.352 15.894 1.00 39.39 436 VAL D CA 1
ATOM 4509 C C . VAL B 2 337 ? -53.233 -19.500 14.642 1.00 39.05 436 VAL D C 1
ATOM 4510 O O . VAL B 2 337 ? -53.839 -18.432 14.622 1.00 41.12 436 VAL D O 1
ATOM 4514 N N . PHE B 2 338 ? -52.616 -19.998 13.579 1.00 39.34 437 PHE D N 1
ATOM 4515 C CA . PHE B 2 338 ? -52.832 -19.404 12.271 1.00 43.73 437 PHE D CA 1
ATOM 4516 C C . PHE B 2 338 ? -54.251 -19.710 11.831 1.00 46.91 437 PHE D C 1
ATOM 4517 O O . PHE B 2 338 ? -54.713 -20.851 11.945 1.00 44.86 437 PHE D O 1
ATOM 4525 N N . LEU B 2 339 ? -54.958 -18.685 11.359 1.00 47.59 438 LEU D N 1
ATOM 4526 C CA . LEU B 2 339 ? -56.343 -18.889 10.957 1.00 44.65 438 LEU D CA 1
ATOM 4527 C C . LEU B 2 339 ? -56.434 -19.839 9.785 1.00 47.89 438 LEU D C 1
ATOM 4528 O O . LEU B 2 339 ? -57.350 -20.665 9.707 1.00 47.73 438 LEU D O 1
ATOM 4533 N N . LYS B 2 340 ? -55.482 -19.735 8.859 1.00 50.88 439 LYS D N 1
ATOM 4534 C CA . LYS B 2 340 ? -55.541 -20.519 7.637 1.00 51.12 439 LYS D CA 1
ATOM 4535 C C . LYS B 2 340 ? -55.516 -22.006 7.945 1.00 51.03 439 LYS D C 1
ATOM 4536 O O . LYS B 2 340 ? -56.107 -22.803 7.210 1.00 54.38 439 LYS D O 1
ATOM 4542 N N . ASN B 2 341 ? -54.939 -22.377 9.080 1.00 50.30 440 ASN D N 1
ATOM 4543 C CA . ASN B 2 341 ? -54.443 -23.720 9.308 1.00 49.60 440 ASN D CA 1
ATOM 4544 C C . ASN B 2 341 ? -54.930 -24.347 10.610 1.00 46.62 440 ASN D C 1
ATOM 4545 O O . ASN B 2 341 ? -54.993 -25.576 10.722 1.00 44.82 440 ASN D O 1
ATOM 4550 N N . ASN B 2 342 ? -55.224 -23.511 11.611 1.00 46.60 441 ASN D N 1
ATOM 4551 C CA . ASN B 2 342 ? -55.394 -23.939 13.001 1.00 42.46 441 ASN D CA 1
ATOM 4552 C C . ASN B 2 342 ? -54.104 -24.539 13.587 1.00 46.09 441 ASN D C 1
ATOM 4553 O O . ASN B 2 342 ? -54.146 -25.361 14.508 1.00 46.06 441 ASN D O 1
ATOM 4558 N N . LYS B 2 343 ? -52.936 -24.143 13.076 1.00 44.24 442 LYS D N 1
ATOM 4559 C CA . LYS B 2 343 ? -51.670 -24.559 13.666 1.00 42.92 442 LYS D CA 1
ATOM 4560 C C . LYS B 2 343 ? -51.203 -23.544 14.700 1.00 41.51 442 LYS D C 1
ATOM 4561 O O . LYS B 2 343 ? -51.249 -22.333 14.463 1.00 38.83 442 LYS D O 1
ATOM 4567 N N . ILE B 2 344 ? -50.703 -24.047 15.837 1.00 41.85 443 ILE D N 1
ATOM 4568 C CA . ILE B 2 344 ? -50.231 -23.162 16.887 1.00 40.49 443 ILE D CA 1
ATOM 4569 C C . ILE B 2 344 ? -49.084 -22.310 16.360 1.00 40.22 443 ILE D C 1
ATOM 4570 O O . ILE B 2 344 ? -48.126 -22.811 15.759 1.00 39.35 443 ILE D O 1
ATOM 4575 N N . ALA B 2 345 ? -49.182 -21.006 16.586 1.00 37.73 444 ALA D N 1
ATOM 4576 C CA . ALA B 2 345 ? -48.179 -20.058 16.142 1.00 36.18 444 ALA D CA 1
ATOM 4577 C C . ALA B 2 345 ? -47.111 -19.912 17.217 1.00 42.98 444 ALA D C 1
ATOM 4578 O O . ALA B 2 345 ? -47.433 -19.643 18.378 1.00 42.65 444 ALA D O 1
ATOM 4580 N N . GLY B 2 346 ? -45.849 -20.078 16.829 1.00 36.87 445 GLY D N 1
ATOM 4581 C CA . GLY B 2 346 ? -44.759 -19.830 17.745 1.00 39.98 445 GLY D CA 1
ATOM 4582 C C . GLY B 2 346 ? -43.968 -18.608 17.347 1.00 39.34 445 GLY D C 1
ATOM 4583 O O . GLY B 2 346 ? -44.074 -18.163 16.205 1.00 44.21 445 GLY D O 1
ATOM 4584 N N . VAL B 2 347 ? -43.188 -18.042 18.265 1.00 40.09 446 VAL D N 1
ATOM 4585 C CA . VAL B 2 347 ? -42.311 -16.908 17.967 1.00 44.55 446 VAL D CA 1
ATOM 4586 C C . VAL B 2 347 ? -40.869 -17.375 18.173 1.00 38.68 446 VAL D C 1
ATOM 4587 O O . VAL B 2 347 ? -40.451 -17.636 19.308 1.00 35.23 446 VAL D O 1
ATOM 4591 N N . ASN B 2 348 ? -40.110 -17.475 17.080 1.00 39.72 447 ASN D N 1
ATOM 4592 C CA . ASN B 2 348 ? -38.726 -17.935 17.132 1.00 42.61 447 ASN D CA 1
ATOM 4593 C C . ASN B 2 348 ? -37.785 -16.809 17.575 1.00 44.08 447 ASN D C 1
ATOM 4594 O O . ASN B 2 348 ? -37.565 -15.840 16.839 1.00 42.71 447 ASN D O 1
ATOM 4599 N N . ASN B 2 349 ? -37.241 -16.939 18.790 1.00 40.05 448 ASN D N 1
ATOM 4600 C CA . ASN B 2 349 ? -36.227 -16.026 19.314 1.00 46.57 448 ASN D CA 1
ATOM 4601 C C . ASN B 2 349 ? -34.854 -16.609 18.985 1.00 46.03 448 ASN D C 1
ATOM 4602 O O . ASN B 2 349 ? -34.518 -17.718 19.429 1.00 39.40 448 ASN D O 1
ATOM 4607 N N . ARG B 2 350 ? -34.070 -15.882 18.198 1.00 48.56 449 ARG D N 1
ATOM 4608 C CA . ARG B 2 350 ? -32.690 -16.265 17.912 1.00 51.72 449 ARG D CA 1
ATOM 4609 C C . ARG B 2 350 ? -31.792 -15.081 18.237 1.00 50.59 449 ARG D C 1
ATOM 4610 O O . ARG B 2 350 ? -31.960 -13.999 17.670 1.00 55.03 449 ARG D O 1
ATOM 4618 N N . SER B 2 351 ? -30.842 -15.273 19.143 1.00 52.32 450 SER D N 1
ATOM 4619 C CA . SER B 2 351 ? -29.964 -14.155 19.451 1.00 55.66 450 SER D CA 1
ATOM 4620 C C . SER B 2 351 ? -28.636 -14.660 19.975 1.00 52.49 450 SER D C 1
ATOM 4621 O O . SER B 2 351 ? -28.521 -15.781 20.482 1.00 48.93 450 SER D O 1
ATOM 4624 N N . GLU B 2 352 ? -27.638 -13.793 19.850 1.00 55.09 451 GLU D N 1
ATOM 4625 C CA . GLU B 2 352 ? -26.318 -13.995 20.418 1.00 55.54 451 GLU D CA 1
ATOM 4626 C C . GLU B 2 352 ? -26.155 -13.114 21.647 1.00 52.95 451 GLU D C 1
ATOM 4627 O O . GLU B 2 352 ? -26.673 -11.994 21.706 1.00 55.05 451 GLU D O 1
ATOM 4633 N N . TYR B 2 353 ? -25.415 -13.624 22.626 1.00 53.61 452 TYR D N 1
ATOM 4634 C CA . TYR B 2 353 ? -25.073 -12.833 23.796 1.00 53.99 452 TYR D CA 1
ATOM 4635 C C . TYR B 2 353 ? -23.702 -13.254 24.302 1.00 53.35 452 TYR D C 1
ATOM 4636 O O . TYR B 2 353 ? -23.161 -14.298 23.921 1.00 48.67 452 TYR D O 1
ATOM 4645 N N . VAL B 2 354 ? -23.153 -12.423 25.186 1.00 53.80 453 VAL D N 1
ATOM 4646 C CA . VAL B 2 354 ? -21.817 -12.605 25.741 1.00 50.59 453 VAL D CA 1
ATOM 4647 C C . VAL B 2 354 ? -21.948 -12.891 27.234 1.00 45.10 453 VAL D C 1
ATOM 4648 O O . VAL B 2 354 ? -22.502 -12.075 27.979 1.00 45.26 453 VAL D O 1
ATOM 4652 N N . GLU B 2 355 ? -21.465 -14.055 27.664 1.00 43.90 454 GLU D N 1
ATOM 4653 C CA . GLU B 2 355 ? -21.263 -14.309 29.084 1.00 46.31 454 GLU D CA 1
ATOM 4654 C C . GLU B 2 355 ? -19.942 -13.679 29.537 1.00 54.96 454 GLU D C 1
ATOM 4655 O O . GLU B 2 355 ? -18.877 -13.966 28.970 1.00 50.82 454 GLU D O 1
ATOM 4661 N N . THR B 2 356 ? -20.008 -12.822 30.558 1.00 54.95 455 THR D N 1
ATOM 4662 C CA . THR B 2 356 ? -18.854 -12.061 31.028 1.00 55.09 455 THR D CA 1
ATOM 4663 C C . THR B 2 356 ? -18.485 -12.482 32.445 1.00 55.08 455 THR D C 1
ATOM 4664 O O . THR B 2 356 ? -19.299 -12.369 33.372 1.00 58.57 455 THR D O 1
ATOM 4668 N N . THR B 2 357 ? -17.260 -12.949 32.610 1.00 56.26 456 THR D N 1
ATOM 4669 C CA . THR B 2 357 ? -16.692 -13.213 33.917 1.00 56.37 456 THR D CA 1
ATOM 4670 C C . THR B 2 357 ? -15.572 -12.223 34.204 1.00 56.27 456 THR D C 1
ATOM 4671 O O . THR B 2 357 ? -15.141 -11.440 33.351 1.00 57.29 456 THR D O 1
ATOM 4675 N N . SER B 2 358 ? -15.094 -12.257 35.435 1.00 56.20 457 SER D N 1
ATOM 4676 C CA . SER B 2 358 ? -14.130 -11.267 35.861 1.00 49.56 457 SER D CA 1
ATOM 4677 C C . SER B 2 358 ? -13.341 -11.878 37.012 1.00 49.03 457 SER D C 1
ATOM 4678 O O . SER B 2 358 ? -13.872 -12.701 37.763 1.00 46.43 457 SER D O 1
ATOM 4681 N N . THR B 2 359 ? -12.059 -11.525 37.120 1.00 45.72 458 THR D N 1
ATOM 4682 C CA . THR B 2 359 ? -11.278 -11.852 38.313 1.00 39.50 458 THR D CA 1
ATOM 4683 C C . THR B 2 359 ? -10.333 -10.704 38.619 1.00 40.23 458 THR D C 1
ATOM 4684 O O . THR B 2 359 ? -9.758 -10.106 37.700 1.00 42.10 458 THR D O 1
ATOM 4688 N N . GLU B 2 360 ? -10.205 -10.368 39.898 1.00 39.41 459 GLU D N 1
ATOM 4689 C CA . GLU B 2 360 ? -9.354 -9.269 40.334 1.00 38.10 459 GLU D CA 1
ATOM 4690 C C . GLU B 2 360 ? -8.141 -9.838 41.066 1.00 38.33 459 GLU D C 1
ATOM 4691 O O . GLU B 2 360 ? -8.298 -10.642 41.999 1.00 37.48 459 GLU D O 1
ATOM 4697 N N . TYR B 2 361 ? -6.938 -9.446 40.627 1.00 32.74 460 TYR D N 1
ATOM 4698 C CA . TYR B 2 361 ? -5.690 -9.815 41.288 1.00 34.66 460 TYR D CA 1
ATOM 4699 C C . TYR B 2 361 ? -5.029 -8.579 41.883 1.00 32.79 460 TYR D C 1
ATOM 4700 O O . TYR B 2 361 ? -5.234 -7.455 41.404 1.00 31.97 460 TYR D O 1
ATOM 4709 N N . THR B 2 362 ? -4.214 -8.793 42.919 1.00 31.14 461 THR D N 1
ATOM 4710 C CA . THR B 2 362 ? -3.572 -7.689 43.632 1.00 37.58 461 THR D CA 1
ATOM 4711 C C . THR B 2 362 ? -2.061 -7.871 43.615 1.00 30.56 461 THR D C 1
ATOM 4712 O O . THR B 2 362 ? -1.554 -9.001 43.693 1.00 28.05 461 THR D O 1
ATOM 4716 N N . SER B 2 363 ? -1.352 -6.753 43.483 1.00 28.29 462 SER D N 1
ATOM 4717 C CA . SER B 2 363 ? 0.099 -6.765 43.494 1.00 27.34 462 SER D CA 1
ATOM 4718 C C . SER B 2 363 ? 0.611 -7.248 44.840 1.00 29.21 462 SER D C 1
ATOM 4719 O O . SER B 2 363 ? -0.112 -7.269 45.841 1.00 30.44 462 SER D O 1
ATOM 4722 N N . GLY B 2 364 ? 1.880 -7.666 44.863 1.00 30.33 463 GLY D N 1
ATOM 4723 C CA . GLY B 2 364 ? 2.493 -8.214 46.060 1.00 26.71 463 GLY D CA 1
ATOM 4724 C C . GLY B 2 364 ? 3.926 -7.738 46.168 1.00 25.92 463 GLY D C 1
ATOM 4725 O O . GLY B 2 364 ? 4.377 -6.908 45.381 1.00 25.47 463 GLY D O 1
ATOM 4726 N N . LYS B 2 365 ? 4.636 -8.271 47.172 1.00 28.07 464 LYS D N 1
ATOM 4727 C CA . LYS B 2 365 ? 6.001 -7.830 47.445 1.00 26.38 464 LYS D CA 1
ATOM 4728 C C . LYS B 2 365 ? 6.777 -9.004 47.996 1.00 25.88 464 LYS D C 1
ATOM 4729 O O . LYS B 2 365 ? 6.264 -9.717 48.863 1.00 24.54 464 LYS D O 1
ATOM 4735 N N . ILE B 2 366 ? 7.962 -9.265 47.437 1.00 23.02 465 ILE D N 1
ATOM 4736 C CA . ILE B 2 366 ? 8.877 -10.246 48.014 1.00 22.11 465 ILE D CA 1
ATOM 4737 C C . ILE B 2 366 ? 9.767 -9.481 48.971 1.00 20.70 465 ILE D C 1
ATOM 4738 O O . ILE B 2 366 ? 10.397 -8.481 48.585 1.00 18.84 465 ILE D O 1
ATOM 4743 N N . ASN B 2 367 ? 9.790 -9.918 50.228 1.00 23.21 466 ASN D N 1
ATOM 4744 C CA . ASN B 2 367 ? 10.622 -9.293 51.251 1.00 21.51 466 ASN D CA 1
ATOM 4745 C C . ASN B 2 367 ? 11.737 -10.255 51.565 1.00 21.10 466 ASN D C 1
ATOM 4746 O O . ASN B 2 367 ? 11.487 -11.315 52.154 1.00 21.50 466 ASN D O 1
ATOM 4751 N N . LEU B 2 368 ? 12.965 -9.898 51.174 1.00 23.13 467 LEU D N 1
ATOM 4752 C CA . LEU B 2 368 ? 14.135 -10.738 51.453 1.00 22.13 467 LEU D CA 1
ATOM 4753 C C . LEU B 2 368 ? 14.796 -10.286 52.743 1.00 20.37 467 LEU D C 1
ATOM 4754 O O . LEU B 2 368 ? 15.061 -9.098 52.922 1.00 23.05 467 LEU D O 1
ATOM 4759 N N . SER B 2 369 ? 15.090 -11.224 53.621 1.00 21.59 468 SER D N 1
ATOM 4760 C CA . SER B 2 369 ? 15.839 -10.935 54.836 1.00 21.87 468 SER D CA 1
ATOM 4761 C C . SER B 2 369 ? 16.900 -11.995 55.038 1.00 18.50 468 SER D C 1
ATOM 4762 O O . SER B 2 369 ? 16.596 -13.192 55.037 1.00 20.59 468 SER D O 1
ATOM 4765 N N . HIS B 2 370 ? 18.139 -11.551 55.206 1.00 20.84 469 HIS D N 1
ATOM 4766 C CA . HIS B 2 370 ? 19.275 -12.457 55.294 1.00 19.60 469 HIS D CA 1
ATOM 4767 C C . HIS B 2 370 ? 19.894 -12.256 56.675 1.00 20.61 469 HIS D C 1
ATOM 4768 O O . HIS B 2 370 ? 20.510 -11.213 56.959 1.00 21.21 469 HIS D O 1
ATOM 4775 N N . GLN B 2 371 ? 19.681 -13.245 57.549 1.00 20.83 470 GLN D N 1
ATOM 4776 C CA . GLN B 2 371 ? 20.159 -13.190 58.921 1.00 23.14 470 GLN D CA 1
ATOM 4777 C C . GLN B 2 371 ? 21.142 -14.310 59.219 1.00 22.87 470 GLN D C 1
ATOM 4778 O O . GLN B 2 371 ? 21.445 -14.576 60.388 1.00 25.45 470 GLN D O 1
ATOM 4784 N N . GLY B 2 372 ? 21.633 -14.990 58.197 1.00 20.10 471 GLY D N 1
ATOM 4785 C CA . GLY B 2 372 ? 22.541 -16.089 58.403 1.00 18.70 471 GLY D CA 1
ATOM 4786 C C . GLY B 2 372 ? 23.967 -15.624 58.591 1.00 21.01 471 GLY D C 1
ATOM 4787 O O . GLY B 2 372 ? 24.301 -14.437 58.536 1.00 20.68 471 GLY D O 1
ATOM 4788 N N . ALA B 2 373 ? 24.832 -16.597 58.833 1.00 22.81 472 ALA D N 1
ATOM 4789 C CA . ALA B 2 373 ? 26.232 -16.313 59.077 1.00 23.30 472 ALA D CA 1
ATOM 4790 C C . ALA B 2 373 ? 27.070 -16.401 57.811 1.00 20.25 472 ALA D C 1
ATOM 4791 O O . ALA B 2 373 ? 28.294 -16.241 57.883 1.00 20.18 472 ALA D O 1
ATOM 4793 N N . TYR B 2 374 ? 26.447 -16.632 56.666 1.00 18.45 473 TYR D N 1
ATOM 4794 C CA . TYR B 2 374 ? 27.144 -16.981 55.430 1.00 20.91 473 TYR D CA 1
ATOM 4795 C C . TYR B 2 374 ? 26.936 -15.911 54.346 1.00 17.53 473 TYR D C 1
ATOM 4796 O O . TYR B 2 374 ? 26.214 -14.925 54.531 1.00 17.29 473 TYR D O 1
ATOM 4805 N N . VAL B 2 375 ? 27.589 -16.145 53.208 1.00 17.58 474 VAL D N 1
ATOM 4806 C CA . VAL B 2 375 ? 27.360 -15.413 51.966 1.00 17.16 474 VAL D CA 1
ATOM 4807 C C . VAL B 2 375 ? 26.243 -16.137 51.225 1.00 17.99 474 VAL D C 1
ATOM 4808 O O . VAL B 2 375 ? 26.353 -17.336 50.959 1.00 18.86 474 VAL D O 1
ATOM 4812 N N . ALA B 2 376 ? 25.177 -15.420 50.879 1.00 19.71 475 ALA D N 1
ATOM 4813 C CA . ALA B 2 376 ? 24.038 -16.011 50.199 1.00 17.84 475 ALA D CA 1
ATOM 4814 C C . ALA B 2 376 ? 23.902 -15.385 48.817 1.00 19.71 475 ALA D C 1
ATOM 4815 O O . ALA B 2 376 ? 24.473 -14.326 48.530 1.00 18.27 475 ALA D O 1
ATOM 4817 N N . GLN B 2 377 ? 23.130 -16.056 47.972 1.00 17.40 476 GLN D N 1
ATOM 4818 C CA . GLN B 2 377 ? 22.745 -15.547 46.669 1.00 17.47 476 GLN D CA 1
ATOM 4819 C C . GLN B 2 377 ? 21.323 -16.006 46.379 1.00 18.66 476 GLN D C 1
ATOM 4820 O O . GLN B 2 377 ? 20.888 -17.070 46.832 1.00 20.89 476 GLN D O 1
ATOM 4826 N N . TYR B 2 378 ? 20.596 -15.183 45.635 1.00 18.52 477 TYR D N 1
ATOM 4827 C CA . TYR B 2 378 ? 19.224 -15.486 45.288 1.00 17.67 477 TYR D CA 1
ATOM 4828 C C . TYR B 2 378 ? 19.100 -15.656 43.787 1.00 18.41 477 TYR D C 1
ATOM 4829 O O . TYR B 2 378 ? 19.877 -15.078 43.017 1.00 18.00 477 TYR D O 1
ATOM 4838 N N . GLU B 2 379 ? 18.105 -16.443 43.376 1.00 19.70 478 GLU D N 1
ATOM 4839 C CA . GLU B 2 379 ? 17.603 -16.388 42.009 1.00 22.08 478 GLU D CA 1
ATOM 4840 C C . GLU B 2 379 ? 16.100 -16.220 42.079 1.00 19.91 478 GLU D C 1
ATOM 4841 O O . GLU B 2 379 ? 15.395 -17.130 42.524 1.00 18.36 478 GLU D O 1
ATOM 4847 N N . ILE B 2 380 ? 15.610 -15.055 41.676 1.00 19.00 479 ILE D N 1
ATOM 4848 C CA . ILE B 2 380 ? 14.192 -14.751 41.795 1.00 18.28 479 ILE D CA 1
ATOM 4849 C C . ILE B 2 380 ? 13.665 -14.446 40.407 1.00 22.42 479 ILE D C 1
ATOM 4850 O O . ILE B 2 380 ? 14.122 -13.499 39.747 1.00 19.70 479 ILE D O 1
ATOM 4855 N N . LEU B 2 381 ? 12.720 -15.265 39.960 1.00 21.72 480 LEU D N 1
ATOM 4856 C CA . LEU B 2 381 ? 12.170 -15.161 38.618 1.00 27.54 480 LEU D CA 1
ATOM 4857 C C . LEU B 2 381 ? 10.662 -15.197 38.717 1.00 26.70 480 LEU D C 1
ATOM 4858 O O . LEU B 2 381 ? 10.106 -15.887 39.584 1.00 26.21 480 LEU D O 1
ATOM 4863 N N . TRP B 2 382 ? 10.009 -14.508 37.780 1.00 26.16 481 TRP D N 1
ATOM 4864 C CA . TRP B 2 382 ? 8.558 -14.563 37.672 1.00 28.10 481 TRP D CA 1
ATOM 4865 C C . TRP B 2 382 ? 8.130 -14.106 36.278 1.00 29.63 481 TRP D C 1
ATOM 4866 O O . TRP B 2 382 ? 8.910 -13.495 35.540 1.00 29.53 481 TRP D O 1
ATOM 4877 N N . ASP B 2 383 ? 6.874 -14.401 35.928 1.00 28.91 482 ASP D N 1
ATOM 4878 C CA . ASP B 2 383 ? 6.271 -13.982 34.664 1.00 33.76 482 ASP D CA 1
ATOM 4879 C C . ASP B 2 383 ? 5.217 -12.909 34.895 1.00 31.82 482 ASP D C 1
ATOM 4880 O O . ASP B 2 383 ? 4.556 -12.889 35.935 1.00 36.16 482 ASP D O 1
ATOM 4885 N N . GLU B 2 384 ? 5.062 -12.015 33.920 1.00 28.03 483 GLU D N 1
ATOM 4886 C CA . GLU B 2 384 ? 4.000 -11.015 33.904 1.00 33.51 483 GLU D CA 1
ATOM 4887 C C . GLU B 2 384 ? 3.071 -11.265 32.712 1.00 40.40 483 GLU D C 1
ATOM 4888 O O . GLU B 2 384 ? 3.534 -11.284 31.560 1.00 40.48 483 GLU D O 1
ATOM 4894 N N . ILE B 2 385 ? 1.748 -11.417 32.975 1.00 35.15 484 ILE D N 1
ATOM 4895 C CA . ILE B 2 385 ? 0.762 -11.756 31.941 1.00 36.40 484 ILE D CA 1
ATOM 4896 C C . ILE B 2 385 ? 0.057 -10.508 31.423 1.00 38.12 484 ILE D C 1
ATOM 4897 O O . ILE B 2 385 ? -0.281 -9.595 32.186 1.00 36.03 484 ILE D O 1
ATOM 4902 N N . ASN B 2 386 ? -0.159 -10.468 30.109 1.00 39.97 485 ASN D N 1
ATOM 4903 C CA . ASN B 2 386 ? -1.012 -9.475 29.472 1.00 38.38 485 ASN D CA 1
ATOM 4904 C C . ASN B 2 386 ? -1.777 -10.150 28.336 1.00 38.83 485 ASN D C 1
ATOM 4905 O O . ASN B 2 386 ? -1.644 -11.353 28.094 1.00 39.05 485 ASN D O 1
ATOM 4910 N N . TYR B 2 387 ? -2.611 -9.380 27.649 1.00 40.34 486 TYR D N 1
ATOM 4911 C CA . TYR B 2 387 ? -3.477 -9.921 26.611 1.00 42.98 486 TYR D CA 1
ATOM 4912 C C . TYR B 2 387 ? -3.427 -8.985 25.417 1.00 44.14 486 TYR D C 1
ATOM 4913 O O . TYR B 2 387 ? -3.551 -7.763 25.584 1.00 40.08 486 TYR D O 1
ATOM 4922 N N . ASP B 2 388 ? -3.184 -9.557 24.229 1.00 46.54 487 ASP D N 1
ATOM 4923 C CA . ASP B 2 388 ? -3.097 -8.790 22.986 1.00 49.19 487 ASP D CA 1
ATOM 4924 C C . ASP B 2 388 ? -4.494 -8.335 22.550 1.00 50.16 487 ASP D C 1
ATOM 4925 O O . ASP B 2 388 ? -5.500 -8.610 23.213 1.00 49.03 487 ASP D O 1
ATOM 4930 N N . ASP B 2 389 ? -4.575 -7.644 21.405 1.00 52.56 488 ASP D N 1
ATOM 4931 C CA . ASP B 2 389 ? -5.897 -7.205 20.942 1.00 53.76 488 ASP D CA 1
ATOM 4932 C C . ASP B 2 389 ? -6.795 -8.360 20.515 1.00 52.31 488 ASP D C 1
ATOM 4933 O O . ASP B 2 389 ? -7.947 -8.109 20.168 1.00 52.13 488 ASP D O 1
ATOM 4938 N N . LYS B 2 390 ? -6.299 -9.595 20.518 1.00 53.40 489 LYS D N 1
ATOM 4939 C CA . LYS B 2 390 ? -7.096 -10.780 20.231 1.00 52.33 489 LYS D CA 1
ATOM 4940 C C . LYS B 2 390 ? -7.434 -11.578 21.488 1.00 49.02 489 LYS D C 1
ATOM 4941 O O . LYS B 2 390 ? -8.136 -12.594 21.393 1.00 45.37 489 LYS D O 1
ATOM 4947 N N . GLY B 2 391 ? -6.917 -11.167 22.650 1.00 49.68 490 GLY D N 1
ATOM 4948 C CA . GLY B 2 391 ? -7.148 -11.883 23.897 1.00 46.98 490 GLY D CA 1
ATOM 4949 C C . GLY B 2 391 ? -6.297 -13.115 24.118 1.00 45.34 490 GLY D C 1
ATOM 4950 O O . GLY B 2 391 ? -6.721 -14.033 24.832 1.00 44.93 490 GLY D O 1
ATOM 4951 N N . LYS B 2 392 ? -5.110 -13.175 23.523 1.00 47.85 491 LYS D N 1
ATOM 4952 C CA . LYS B 2 392 ? -4.164 -14.249 23.775 1.00 44.59 491 LYS D CA 1
ATOM 4953 C C . LYS B 2 392 ? -3.103 -13.777 24.766 1.00 44.96 491 LYS D C 1
ATOM 4954 O O . LYS B 2 392 ? -2.687 -12.608 24.746 1.00 41.29 491 LYS D O 1
ATOM 4960 N N . GLU B 2 393 ? -2.671 -14.696 25.637 1.00 45.25 492 GLU D N 1
ATOM 4961 C CA . GLU B 2 393 ? -1.646 -14.391 26.634 1.00 43.30 492 GLU D CA 1
ATOM 4962 C C . GLU B 2 393 ? -0.395 -13.812 25.989 1.00 44.54 492 GLU D C 1
ATOM 4963 O O . GLU B 2 393 ? -0.075 -14.096 24.834 1.00 49.76 492 GLU D O 1
ATOM 4969 N N . VAL B 2 394 ? 0.316 -12.985 26.754 1.00 41.50 493 VAL D N 1
ATOM 4970 C CA . VAL B 2 394 ? 1.605 -12.436 26.355 1.00 41.41 493 VAL D CA 1
ATOM 4971 C C . VAL B 2 394 ? 2.486 -12.434 27.595 1.00 44.94 493 VAL D C 1
ATOM 4972 O O . VAL B 2 394 ? 2.292 -11.607 28.496 1.00 46.37 493 VAL D O 1
ATOM 4976 N N . ILE B 2 395 ? 3.435 -13.359 27.654 1.00 42.28 494 ILE D N 1
ATOM 4977 C CA . ILE B 2 395 ? 4.266 -13.560 28.833 1.00 42.91 494 ILE D CA 1
ATOM 4978 C C . ILE B 2 395 ? 5.508 -12.691 28.731 1.00 42.84 494 ILE D C 1
ATOM 4979 O O . ILE B 2 395 ? 6.304 -12.849 27.801 1.00 50.00 494 ILE D O 1
ATOM 4984 N N . THR B 2 396 ? 5.680 -11.773 29.683 1.00 42.09 495 THR D N 1
ATOM 4985 C CA . THR B 2 396 ? 6.938 -11.054 29.871 1.00 38.84 495 THR D CA 1
ATOM 4986 C C . THR B 2 396 ? 7.707 -11.704 31.024 1.00 42.09 495 THR D C 1
ATOM 4987 O O . THR B 2 396 ? 7.269 -11.651 32.180 1.00 38.98 495 THR D O 1
ATOM 4991 N N . LYS B 2 397 ? 8.840 -12.336 30.711 1.00 44.15 496 LYS D N 1
ATOM 4992 C CA . LYS B 2 397 ? 9.711 -12.868 31.751 1.00 40.32 496 LYS D CA 1
ATOM 4993 C C . LYS B 2 397 ? 10.394 -11.731 32.496 1.00 35.73 496 LYS D C 1
ATOM 4994 O O . LYS B 2 397 ? 10.937 -10.809 31.883 1.00 37.06 496 LYS D O 1
ATOM 5000 N N . ARG B 2 398 ? 10.342 -11.779 33.821 1.00 30.53 497 ARG D N 1
ATOM 5001 C CA . ARG B 2 398 ? 11.077 -10.838 34.649 1.00 31.28 497 ARG D CA 1
ATOM 5002 C C . ARG B 2 398 ? 12.041 -11.585 35.570 1.00 28.10 497 ARG D C 1
ATOM 5003 O O . ARG B 2 398 ? 11.890 -12.781 35.836 1.00 27.19 497 ARG D O 1
ATOM 5011 N N . ARG B 2 399 ? 13.054 -10.870 36.051 1.00 26.89 498 ARG D N 1
ATOM 5012 C CA . ARG B 2 399 ? 14.086 -11.446 36.911 1.00 26.62 498 ARG D CA 1
ATOM 5013 C C . ARG B 2 399 ? 14.578 -10.326 37.814 1.00 26.53 498 ARG D C 1
ATOM 5014 O O . ARG B 2 399 ? 14.558 -9.153 37.429 1.00 32.71 498 ARG D O 1
ATOM 5022 N N . TRP B 2 400 ? 14.918 -10.662 39.039 1.00 24.92 499 TRP D N 1
ATOM 5023 C CA . TRP B 2 400 ? 15.438 -9.657 39.956 1.00 21.57 499 TRP D CA 1
ATOM 5024 C C . TRP B 2 400 ? 16.830 -9.251 39.502 1.00 22.71 499 TRP D C 1
ATOM 5025 O O . TRP B 2 400 ? 17.676 -10.114 39.235 1.00 24.10 499 TRP D O 1
ATOM 5036 N N . ASP B 2 401 ? 17.104 -7.945 39.460 1.00 25.16 500 ASP D N 1
ATOM 5037 C CA . ASP B 2 401 ? 18.377 -7.534 38.867 1.00 27.59 500 ASP D CA 1
ATOM 5038 C C . ASP B 2 401 ? 19.581 -7.795 39.775 1.00 26.98 500 ASP D C 1
ATOM 5039 O O . ASP B 2 401 ? 20.724 -7.659 39.310 1.00 28.17 500 ASP D O 1
ATOM 5044 N N . ASN B 2 402 ? 19.381 -8.207 41.026 1.00 22.85 501 ASN D N 1
ATOM 5045 C CA . ASN B 2 402 ? 20.501 -8.589 41.878 1.00 21.88 501 ASN D CA 1
ATOM 5046 C C . ASN B 2 402 ? 20.625 -10.103 41.969 1.00 20.47 501 ASN D C 1
ATOM 5047 O O . ASN B 2 402 ? 21.312 -10.628 42.855 1.00 21.57 501 ASN D O 1
ATOM 5052 N N . ASN B 2 403 ? 19.978 -10.821 41.047 1.00 19.87 502 ASN D N 1
ATOM 5053 C CA . ASN B 2 403 ? 20.126 -12.277 40.991 1.00 22.04 502 ASN D CA 1
ATOM 5054 C C . ASN B 2 403 ? 21.595 -12.654 40.919 1.00 20.91 502 ASN D C 1
ATOM 5055 O O . ASN B 2 403 ? 22.369 -12.023 40.195 1.00 21.78 502 ASN D O 1
ATOM 5060 N N . TRP B 2 404 ? 21.981 -13.664 41.704 1.00 18.17 503 TRP D N 1
ATOM 5061 C CA . TRP B 2 404 ? 23.332 -14.188 41.775 1.00 18.19 503 TRP D CA 1
ATOM 5062 C C . TRP B 2 404 ? 24.338 -13.268 42.458 1.00 20.05 503 TRP D C 1
ATOM 5063 O O . TRP B 2 404 ? 25.509 -13.617 42.488 1.00 23.16 503 TRP D O 1
ATOM 5074 N N . TYR B 2 405 ? 23.938 -12.109 42.998 1.00 19.37 504 TYR D N 1
ATOM 5075 C CA . TYR B 2 405 ? 24.882 -11.260 43.720 1.00 18.77 504 TYR D CA 1
ATOM 5076 C C . TYR B 2 405 ? 25.036 -11.751 45.153 1.00 17.89 504 TYR D C 1
ATOM 5077 O O . TYR B 2 405 ? 24.051 -12.062 45.825 1.00 17.38 504 TYR D O 1
ATOM 5086 N N . SER B 2 406 ? 26.269 -11.744 45.646 1.00 17.41 505 SER D N 1
ATOM 5087 C CA . SER B 2 406 ? 26.531 -12.209 46.996 1.00 17.24 505 SER D CA 1
ATOM 5088 C C . SER B 2 406 ? 26.016 -11.232 48.054 1.00 17.14 505 SER D C 1
ATOM 5089 O O . SER B 2 406 ? 26.162 -10.006 47.937 1.00 17.44 505 SER D O 1
ATOM 5092 N N . LYS B 2 407 ? 25.437 -11.779 49.109 1.00 17.07 506 LYS D N 1
ATOM 5093 C CA . LYS B 2 407 ? 24.808 -10.982 50.145 1.00 17.03 506 LYS D CA 1
ATOM 5094 C C . LYS B 2 407 ? 25.259 -11.498 51.491 1.00 17.00 506 LYS D C 1
ATOM 5095 O O . LYS B 2 407 ? 25.419 -12.711 51.674 1.00 17.56 506 LYS D O 1
ATOM 5101 N N . THR B 2 408 ? 25.459 -10.590 52.441 1.00 17.02 507 THR D N 1
ATOM 5102 C CA . THR B 2 408 ? 25.717 -11.011 53.808 1.00 17.06 507 THR D CA 1
ATOM 5103 C C . THR B 2 408 ? 24.709 -10.338 54.731 1.00 17.15 507 THR D C 1
ATOM 5104 O O . THR B 2 408 ? 24.087 -9.320 54.384 1.00 17.19 507 THR D O 1
ATOM 5108 N N . SER B 2 409 ? 24.536 -10.920 55.909 1.00 17.25 508 SER D N 1
ATOM 5109 C CA . SER B 2 409 ? 23.665 -10.317 56.903 1.00 18.16 508 SER D CA 1
ATOM 5110 C C . SER B 2 409 ? 24.164 -8.916 57.271 1.00 17.51 508 SER D C 1
ATOM 5111 O O . SER B 2 409 ? 25.373 -8.688 57.363 1.00 17.52 508 SER D O 1
ATOM 5114 N N . PRO B 2 410 ? 23.261 -7.969 57.556 1.00 17.66 509 PRO D N 1
ATOM 5115 C CA . PRO B 2 410 ? 21.801 -8.013 57.688 1.00 17.81 509 PRO D CA 1
ATOM 5116 C C . PRO B 2 410 ? 20.992 -7.586 56.461 1.00 17.61 509 PRO D C 1
ATOM 5117 O O . PRO B 2 410 ? 19.951 -6.930 56.641 1.00 17.74 509 PRO D O 1
ATOM 5121 N N . PHE B 2 411 ? 21.462 -7.950 55.265 1.00 17.43 510 PHE D N 1
ATOM 5122 C CA . PHE B 2 411 ? 20.842 -7.524 54.011 1.00 17.39 510 PHE D CA 1
ATOM 5123 C C . PHE B 2 411 ? 19.340 -7.750 54.028 1.00 17.41 510 PHE D C 1
ATOM 5124 O O . PHE B 2 411 ? 18.847 -8.739 54.581 1.00 18.39 510 PHE D O 1
ATOM 5132 N N . SER B 2 412 ? 18.608 -6.832 53.414 1.00 17.50 511 SER D N 1
ATOM 5133 C CA . SER B 2 412 ? 17.178 -7.018 53.273 1.00 17.51 511 SER D CA 1
ATOM 5134 C C . SER B 2 412 ? 16.711 -6.100 52.162 1.00 18.20 511 SER D C 1
ATOM 5135 O O . SER B 2 412 ? 17.394 -5.129 51.827 1.00 18.94 511 SER D O 1
ATOM 5138 N N . THR B 2 413 ? 15.557 -6.419 51.577 1.00 18.20 512 THR D N 1
ATOM 5139 C CA . THR B 2 413 ? 15.092 -5.629 50.444 1.00 18.63 512 THR D CA 1
ATOM 5140 C C . THR B 2 413 ? 13.653 -6.031 50.159 1.00 18.81 512 THR D C 1
ATOM 5141 O O . THR B 2 413 ? 13.140 -7.005 50.714 1.00 20.88 512 THR D O 1
ATOM 5145 N N . VAL B 2 414 ? 13.007 -5.243 49.302 1.00 20.24 513 VAL D N 1
ATOM 5146 C CA . VAL B 2 414 ? 11.601 -5.386 48.939 1.00 21.66 513 VAL D CA 1
ATOM 5147 C C . VAL B 2 414 ? 11.572 -5.402 47.425 1.00 21.15 513 VAL D C 1
ATOM 5148 O O . VAL B 2 414 ? 12.069 -4.464 46.791 1.00 25.30 513 VAL D O 1
ATOM 5152 N N . ILE B 2 415 ? 11.067 -6.482 46.847 1.00 19.86 514 ILE D N 1
ATOM 5153 C CA . ILE B 2 415 ? 10.938 -6.633 45.400 1.00 22.37 514 ILE D CA 1
ATOM 5154 C C . ILE B 2 415 ? 9.457 -6.518 45.043 1.00 21.85 514 ILE D C 1
ATOM 5155 O O . ILE B 2 415 ? 8.676 -7.411 45.388 1.00 23.48 514 ILE D O 1
ATOM 5160 N N . PRO B 2 416 ? 9.016 -5.455 44.393 1.00 21.96 515 PRO D N 1
ATOM 5161 C CA . PRO B 2 416 ? 7.596 -5.367 44.045 1.00 29.20 515 PRO D CA 1
ATOM 5162 C C . PRO B 2 416 ? 7.265 -6.263 42.864 1.00 26.42 515 PRO D C 1
ATOM 5163 O O . PRO B 2 416 ? 8.033 -6.373 41.903 1.00 26.82 515 PRO D O 1
ATOM 5167 N N . LEU B 2 417 ? 6.092 -6.896 42.958 1.00 24.38 516 LEU D N 1
ATOM 5168 C CA . LEU B 2 417 ? 5.519 -7.727 41.908 1.00 25.55 516 LEU D CA 1
ATOM 5169 C C . LEU B 2 417 ? 4.207 -7.105 41.457 1.00 27.66 516 LEU D C 1
ATOM 5170 O O . LEU B 2 417 ? 3.351 -6.792 42.282 1.00 25.90 516 LEU D O 1
ATOM 5175 N N . GLY B 2 418 ? 4.055 -6.939 40.148 1.00 30.42 517 GLY D N 1
ATOM 5176 C CA . GLY B 2 418 ? 2.805 -6.458 39.604 1.00 24.31 517 GLY D CA 1
ATOM 5177 C C . GLY B 2 418 ? 1.664 -7.416 39.856 1.00 23.89 517 GLY D C 1
ATOM 5178 O O . GLY B 2 418 ? 1.841 -8.622 40.036 1.00 24.21 517 GLY D O 1
ATOM 5179 N N . ALA B 2 419 ? 0.454 -6.857 39.851 1.00 28.36 518 ALA D N 1
ATOM 5180 C CA . ALA B 2 419 ? -0.728 -7.678 40.141 1.00 32.10 518 ALA D CA 1
ATOM 5181 C C . ALA B 2 419 ? -0.920 -8.808 39.130 1.00 30.24 518 ALA D C 1
ATOM 5182 O O . ALA B 2 419 ? -1.600 -9.800 39.443 1.00 26.81 518 ALA D O 1
ATOM 5184 N N . ASN B 2 420 ? -0.299 -8.696 37.952 1.00 29.59 519 ASN D N 1
ATOM 5185 C CA . ASN B 2 420 ? -0.383 -9.680 36.880 1.00 31.78 519 ASN D CA 1
ATOM 5186 C C . ASN B 2 420 ? 0.805 -10.627 36.875 1.00 31.34 519 ASN D C 1
ATOM 5187 O O . ASN B 2 420 ? 1.169 -11.131 35.812 1.00 31.59 519 ASN D O 1
ATOM 5192 N N . SER B 2 421 ? 1.433 -10.865 38.027 1.00 29.54 520 SER D N 1
ATOM 5193 C CA . SER B 2 421 ? 2.590 -11.749 38.064 1.00 24.94 520 SER D CA 1
ATOM 5194 C C . SER B 2 421 ? 2.132 -13.170 38.235 1.00 24.99 520 SER D C 1
ATOM 5195 O O . SER B 2 421 ? 1.111 -13.431 38.863 1.00 27.69 520 SER D O 1
ATOM 5198 N N . ARG B 2 422 ? 2.922 -14.103 37.722 1.00 30.81 521 ARG D N 1
ATOM 5199 C CA . ARG B 2 422 ? 2.681 -15.505 38.037 1.00 33.55 521 ARG D CA 1
ATOM 5200 C C . ARG B 2 422 ? 3.972 -16.276 37.790 1.00 32.84 521 ARG D C 1
ATOM 5201 O O . ARG B 2 422 ? 4.984 -15.715 37.359 1.00 34.48 521 ARG D O 1
ATOM 5209 N N . ASN B 2 423 ? 3.942 -17.572 38.103 1.00 31.57 522 ASN D N 1
ATOM 5210 C CA . ASN B 2 423 ? 5.105 -18.440 37.926 1.00 32.69 522 ASN D CA 1
ATOM 5211 C C . ASN B 2 423 ? 6.299 -17.929 38.719 1.00 32.43 522 ASN D C 1
ATOM 5212 O O . ASN B 2 423 ? 7.419 -17.852 38.206 1.00 31.32 522 ASN D O 1
ATOM 5217 N N . ILE B 2 424 ? 6.054 -17.588 39.984 1.00 33.85 523 ILE D N 1
ATOM 5218 C CA . ILE B 2 424 ? 7.074 -16.991 40.840 1.00 32.35 523 ILE D CA 1
ATOM 5219 C C . ILE B 2 424 ? 8.004 -18.084 41.345 1.00 33.39 523 ILE D C 1
ATOM 5220 O O . ILE B 2 424 ? 7.573 -18.999 42.063 1.00 31.67 523 ILE D O 1
ATOM 5225 N N . ARG B 2 425 ? 9.289 -17.977 40.995 1.00 29.20 524 ARG D N 1
ATOM 5226 C CA . ARG B 2 425 ? 10.301 -18.926 41.458 1.00 31.42 524 ARG D CA 1
ATOM 5227 C C . ARG B 2 425 ? 11.351 -18.184 42.283 1.00 24.98 524 ARG D C 1
ATOM 5228 O O . ARG B 2 425 ? 11.867 -17.139 41.854 1.00 25.03 524 ARG D O 1
ATOM 5236 N N . ILE B 2 426 ? 11.616 -18.689 43.489 1.00 22.77 525 ILE D N 1
ATOM 5237 C CA . ILE B 2 426 ? 12.525 -18.063 44.451 1.00 23.95 525 ILE D CA 1
ATOM 5238 C C . ILE B 2 426 ? 13.500 -19.112 44.970 1.00 22.16 525 ILE D C 1
ATOM 5239 O O . ILE B 2 426 ? 13.078 -20.124 45.555 1.00 22.80 525 ILE D O 1
ATOM 5244 N N . MET B 2 427 ? 14.793 -18.873 44.764 1.00 19.81 526 MET D N 1
ATOM 5245 C CA . MET B 2 427 ? 15.845 -19.756 45.256 1.00 20.55 526 MET D CA 1
ATOM 5246 C C . MET B 2 427 ? 16.888 -18.939 46.012 1.00 19.67 526 MET D C 1
ATOM 5247 O O . MET B 2 427 ? 17.398 -17.939 45.499 1.00 18.07 526 MET D O 1
ATOM 5252 N N . ALA B 2 428 ? 17.239 -19.392 47.208 1.00 20.28 527 ALA D N 1
ATOM 5253 C CA . ALA B 2 428 ? 18.334 -18.819 47.974 1.00 20.83 527 ALA D CA 1
ATOM 5254 C C . ALA B 2 428 ? 19.368 -19.910 48.226 1.00 21.76 527 ALA D C 1
ATOM 5255 O O . ALA B 2 428 ? 19.010 -21.010 48.657 1.00 20.98 527 ALA D O 1
ATOM 5257 N N . ARG B 2 429 ? 20.651 -19.602 47.991 1.00 20.32 528 ARG D N 1
ATOM 5258 C CA . ARG B 2 429 ? 21.728 -20.571 48.212 1.00 22.42 528 ARG D CA 1
ATOM 5259 C C . ARG B 2 429 ? 22.874 -19.897 48.945 1.00 20.20 528 ARG D C 1
ATOM 5260 O O . ARG B 2 429 ? 23.026 -18.679 48.892 1.00 20.82 528 ARG D O 1
ATOM 5268 N N . GLU B 2 430 ? 23.709 -20.686 49.611 1.00 19.84 529 GLU D N 1
ATOM 5269 C CA . GLU B 2 430 ? 24.773 -20.088 50.396 1.00 18.62 529 GLU D CA 1
ATOM 5270 C C . GLU B 2 430 ? 26.062 -20.868 50.234 1.00 23.78 529 GLU D C 1
ATOM 5271 O O . GLU B 2 430 ? 26.064 -22.082 50.039 1.00 26.26 529 GLU D O 1
ATOM 5277 N N . CYS B 2 431 ? 27.162 -20.151 50.341 1.00 23.46 530 CYS D N 1
ATOM 5278 C CA . CYS B 2 431 ? 28.463 -20.660 49.919 1.00 24.18 530 CYS D CA 1
ATOM 5279 C C . CYS B 2 431 ? 29.062 -21.464 51.061 1.00 28.31 530 CYS D C 1
ATOM 5280 O O . CYS B 2 431 ? 29.678 -20.891 51.985 1.00 22.91 530 CYS D O 1
ATOM 5283 N N . THR B 2 432 ? 28.889 -22.801 50.997 1.00 25.06 531 THR D N 1
ATOM 5284 C CA . THR B 2 432 ? 29.507 -23.659 52.006 1.00 23.75 531 THR D CA 1
ATOM 5285 C C . THR B 2 432 ? 31.023 -23.680 51.863 1.00 21.52 531 THR D C 1
ATOM 5286 O O . THR B 2 432 ? 31.742 -23.809 52.858 1.00 20.33 531 THR D O 1
ATOM 5290 N N . GLY B 2 433 ? 31.542 -23.490 50.659 1.00 21.35 532 GLY D N 1
ATOM 5291 C CA . GLY B 2 433 ? 32.989 -23.417 50.559 1.00 25.37 532 GLY D CA 1
ATOM 5292 C C . GLY B 2 433 ? 33.726 -24.728 50.747 1.00 26.33 532 GLY D C 1
ATOM 5293 O O . GLY B 2 433 ? 34.947 -24.704 50.980 1.00 25.28 532 GLY D O 1
ATOM 5294 N N . LEU B 2 434 ? 33.016 -25.869 50.666 1.00 25.36 533 LEU D N 1
ATOM 5295 C CA . LEU B 2 434 ? 33.615 -27.190 50.777 1.00 30.60 533 LEU D CA 1
ATOM 5296 C C . LEU B 2 434 ? 34.050 -27.670 49.401 1.00 32.20 533 LEU D C 1
ATOM 5297 O O . LEU B 2 434 ? 33.409 -27.369 48.378 1.00 29.56 533 LEU D O 1
ATOM 5302 N N . ALA B 2 435 ? 35.159 -28.430 49.399 1.00 29.85 534 ALA D N 1
ATOM 5303 C CA . ALA B 2 435 ? 35.816 -28.856 48.160 1.00 35.13 534 ALA D CA 1
ATOM 5304 C C . ALA B 2 435 ? 34.871 -29.623 47.250 1.00 36.75 534 ALA D C 1
ATOM 5305 O O . ALA B 2 435 ? 35.002 -29.555 46.019 1.00 38.29 534 ALA D O 1
ATOM 5307 N N . TRP B 2 436 ? 33.926 -30.359 47.840 1.00 32.04 535 TRP D N 1
ATOM 5308 C CA . TRP B 2 436 ? 32.864 -31.053 47.118 1.00 39.13 535 TRP D CA 1
ATOM 5309 C C . TRP B 2 436 ? 31.536 -30.278 47.079 1.00 37.37 535 TRP D C 1
ATOM 5310 O O . TRP B 2 436 ? 30.702 -30.560 46.207 1.00 40.43 535 TRP D O 1
ATOM 5321 N N . GLU B 2 437 ? 31.304 -29.326 48.004 1.00 32.18 536 GLU D N 1
ATOM 5322 C CA . GLU B 2 437 ? 30.048 -28.563 48.096 1.00 32.64 536 GLU D CA 1
ATOM 5323 C C . GLU B 2 437 ? 30.412 -27.079 48.169 1.00 31.41 536 GLU D C 1
ATOM 5324 O O . GLU B 2 437 ? 30.623 -26.525 49.263 1.00 24.11 536 GLU D O 1
ATOM 5330 N N . TRP B 2 438 ? 30.522 -26.419 47.013 1.00 28.43 537 TRP D N 1
ATOM 5331 C CA . TRP B 2 438 ? 30.889 -25.006 47.113 1.00 29.68 537 TRP D CA 1
ATOM 5332 C C . TRP B 2 438 ? 29.676 -24.130 47.464 1.00 28.94 537 TRP D C 1
ATOM 5333 O O . TRP B 2 438 ? 29.797 -23.193 48.280 1.00 23.65 537 TRP D O 1
ATOM 5344 N N . TRP B 2 439 ? 28.500 -24.472 46.931 1.00 25.28 538 TRP D N 1
ATOM 5345 C CA . TRP B 2 439 ? 27.239 -23.778 47.168 1.00 24.86 538 TRP D CA 1
ATOM 5346 C C . TRP B 2 439 ? 26.158 -24.776 47.582 1.00 27.93 538 TRP D C 1
ATOM 5347 O O . TRP B 2 439 ? 26.053 -25.878 47.028 1.00 27.09 538 TRP D O 1
ATOM 5358 N N . ARG B 2 440 ? 25.361 -24.396 48.560 1.00 24.65 539 ARG D N 1
ATOM 5359 C CA . ARG B 2 440 ? 24.271 -25.227 49.007 1.00 27.90 539 ARG D CA 1
ATOM 5360 C C . ARG B 2 440 ? 22.984 -24.423 48.900 1.00 25.92 539 ARG D C 1
ATOM 5361 O O . ARG B 2 440 ? 22.973 -23.231 49.201 1.00 23.84 539 ARG D O 1
ATOM 5369 N N . LYS B 2 441 ? 21.907 -25.068 48.459 1.00 26.64 540 LYS D N 1
ATOM 5370 C CA . LYS B 2 441 ? 20.609 -24.419 48.419 1.00 24.78 540 LYS D CA 1
ATOM 5371 C C . LYS B 2 441 ? 19.974 -24.408 49.800 1.00 23.52 540 LYS D C 1
ATOM 5372 O O . LYS B 2 441 ? 20.027 -25.390 50.529 1.00 27.24 540 LYS D O 1
ATOM 5378 N N . VAL B 2 442 ? 19.386 -23.284 50.178 1.00 27.51 541 VAL D N 1
ATOM 5379 C CA . VAL B 2 442 ? 18.664 -23.183 51.435 1.00 26.11 541 VAL D CA 1
ATOM 5380 C C . VAL B 2 442 ? 17.161 -23.154 51.198 1.00 26.40 541 VAL D C 1
ATOM 5381 O O . VAL B 2 442 ? 16.387 -23.728 51.968 1.00 26.05 541 VAL D O 1
ATOM 5385 N N . ILE B 2 443 ? 16.745 -22.523 50.110 1.00 24.83 542 ILE D N 1
ATOM 5386 C CA . ILE B 2 443 ? 15.350 -22.373 49.750 1.00 21.07 542 ILE D CA 1
ATOM 5387 C C . ILE B 2 443 ? 15.269 -22.617 48.261 1.00 22.00 542 ILE D C 1
ATOM 5388 O O . ILE B 2 443 ? 16.083 -22.077 47.508 1.00 21.62 542 ILE D O 1
ATOM 5393 N N . ASP B 2 444 ? 14.299 -23.421 47.828 1.00 25.41 543 ASP D N 1
ATOM 5394 C CA . ASP B 2 444 ? 14.140 -23.682 46.394 1.00 27.90 543 ASP D CA 1
ATOM 5395 C C . ASP B 2 444 ? 12.657 -23.904 46.133 1.00 32.77 543 ASP D C 1
ATOM 5396 O O . ASP B 2 444 ? 12.134 -24.981 46.415 1.00 36.81 543 ASP D O 1
ATOM 5401 N N . GLU B 2 445 ? 11.990 -22.893 45.600 1.00 34.83 544 GLU D N 1
ATOM 5402 C CA . GLU B 2 445 ? 10.540 -22.912 45.514 1.00 36.24 544 GLU D CA 1
ATOM 5403 C C . GLU B 2 445 ? 10.090 -22.438 44.147 1.00 36.31 544 GLU D C 1
ATOM 5404 O O . GLU B 2 445 ? 10.588 -21.436 43.629 1.00 36.18 544 GLU D O 1
ATOM 5410 N N . ARG B 2 446 ? 9.173 -23.184 43.561 1.00 39.36 545 ARG D N 1
ATOM 5411 C CA . ARG B 2 446 ? 8.528 -22.840 42.313 1.00 38.26 545 ARG D CA 1
ATOM 5412 C C . ARG B 2 446 ? 7.067 -22.586 42.643 1.00 42.19 545 ARG D C 1
ATOM 5413 O O . ARG B 2 446 ? 6.609 -22.877 43.758 1.00 44.65 545 ARG D O 1
ATOM 5421 N N . ASP B 2 447 ? 6.344 -21.977 41.702 1.00 45.47 546 ASP D N 1
ATOM 5422 C CA . ASP B 2 447 ? 4.983 -21.535 41.999 1.00 47.33 546 ASP D CA 1
ATOM 5423 C C . ASP B 2 447 ? 4.826 -20.967 43.407 1.00 43.74 546 ASP D C 1
ATOM 5424 O O . ASP B 2 447 ? 4.154 -21.561 44.253 1.00 46.74 546 ASP D O 1
ATOM 5429 N N . VAL B 2 448 ? 5.465 -19.861 43.685 1.00 39.80 547 VAL D N 1
ATOM 5430 C CA . VAL B 2 448 ? 5.276 -19.198 44.964 1.00 39.23 547 VAL D CA 1
ATOM 5431 C C . VAL B 2 448 ? 3.979 -18.410 44.876 1.00 32.18 547 VAL D C 1
ATOM 5432 O O . VAL B 2 448 ? 3.671 -17.809 43.842 1.00 30.61 547 VAL D O 1
ATOM 5436 N N . LYS B 2 449 ? 3.194 -18.442 45.946 1.00 33.72 548 LYS D N 1
ATOM 5437 C CA . LYS B 2 449 ? 1.896 -17.777 45.951 1.00 33.94 548 LYS D CA 1
ATOM 5438 C C . LYS B 2 449 ? 2.056 -16.260 45.916 1.00 32.31 548 LYS D C 1
ATOM 5439 O O . LYS B 2 449 ? 2.671 -15.679 46.814 1.00 32.73 548 LYS D O 1
ATOM 5445 N N . LEU B 2 450 ? 1.503 -15.611 44.884 1.00 30.24 549 LEU D N 1
ATOM 5446 C CA . LEU B 2 450 ? 1.396 -14.149 44.892 1.00 29.19 549 LEU D CA 1
ATOM 5447 C C . LEU B 2 450 ? 0.527 -13.676 46.064 1.00 30.87 549 LEU D C 1
ATOM 5448 O O . LEU B 2 450 ? -0.674 -13.978 46.112 1.00 31.54 549 LEU D O 1
ATOM 5453 N N . SER B 2 451 ? 1.129 -12.955 47.019 1.00 31.02 550 SER D N 1
ATOM 5454 C CA . SER B 2 451 ? 0.444 -12.470 48.212 1.00 28.33 550 SER D CA 1
ATOM 5455 C C . SER B 2 451 ? 0.930 -11.057 48.472 1.00 28.42 550 SER D C 1
ATOM 5456 O O . SER B 2 451 ? 1.949 -10.627 47.924 1.00 29.45 550 SER D O 1
ATOM 5459 N N . LYS B 2 452 ? 0.228 -10.346 49.359 1.00 23.39 551 LYS D N 1
ATOM 5460 C CA . LYS B 2 452 ? 0.649 -8.989 49.691 1.00 26.81 551 LYS D CA 1
ATOM 5461 C C . LYS B 2 452 ? 2.077 -8.973 50.240 1.00 27.14 551 LYS D C 1
ATOM 5462 O O . LYS B 2 452 ? 2.847 -8.030 49.981 1.00 18.92 551 LYS D O 1
ATOM 5468 N N . GLU B 2 453 ? 2.449 -10.017 50.973 1.00 24.91 552 GLU D N 1
ATOM 5469 C CA . GLU B 2 453 ? 3.780 -10.167 51.537 1.00 25.11 552 GLU D CA 1
ATOM 5470 C C . GLU B 2 453 ? 4.234 -11.582 51.246 1.00 25.68 552 GLU D C 1
ATOM 5471 O O . GLU B 2 453 ? 3.507 -12.540 51.537 1.00 25.32 552 GLU D O 1
ATOM 5477 N N . ILE B 2 454 ? 5.393 -11.702 50.600 1.00 24.71 553 ILE D N 1
ATOM 5478 C CA . ILE B 2 454 ? 6.095 -12.971 50.412 1.00 24.79 553 ILE D CA 1
ATOM 5479 C C . ILE B 2 454 ? 7.383 -12.810 51.208 1.00 25.93 553 ILE D C 1
ATOM 5480 O O . ILE B 2 454 ? 8.316 -12.117 50.768 1.00 22.84 553 ILE D O 1
ATOM 5485 N N . ASN B 2 455 ? 7.416 -13.377 52.409 1.00 24.16 554 ASN D N 1
ATOM 5486 C CA . ASN B 2 455 ? 8.500 -13.130 53.348 1.00 22.79 554 ASN D CA 1
ATOM 5487 C C . ASN B 2 455 ? 9.519 -14.254 53.246 1.00 26.73 554 ASN D C 1
ATOM 5488 O O . ASN B 2 455 ? 9.268 -15.382 53.711 1.00 26.83 554 ASN D O 1
ATOM 5493 N N . VAL B 2 456 ? 10.669 -13.944 52.634 1.00 24.76 555 VAL D N 1
ATOM 5494 C CA . VAL B 2 456 ? 11.717 -14.924 52.363 1.00 21.65 555 VAL D CA 1
ATOM 5495 C C . VAL B 2 456 ? 12.816 -14.731 53.388 1.00 19.98 555 VAL D C 1
ATOM 5496 O O . VAL B 2 456 ? 13.588 -13.773 53.301 1.00 21.38 555 VAL D O 1
ATOM 5500 N N . ASN B 2 457 ? 12.914 -15.634 54.355 1.00 20.78 556 ASN D N 1
ATOM 5501 C CA . ASN B 2 457 ? 13.907 -15.511 55.418 1.00 21.32 556 ASN D CA 1
ATOM 5502 C C . ASN B 2 457 ? 14.934 -16.620 55.266 1.00 21.09 556 ASN D C 1
ATOM 5503 O O . ASN B 2 457 ? 14.588 -17.760 54.934 1.00 20.06 556 ASN D O 1
ATOM 5508 N N . ILE B 2 458 ? 16.205 -16.269 55.444 1.00 19.28 557 ILE D N 1
ATOM 5509 C CA . ILE B 2 458 ? 17.248 -17.271 55.559 1.00 18.66 557 ILE D CA 1
ATOM 5510 C C . ILE B 2 458 ? 18.090 -16.944 56.770 1.00 20.02 557 ILE D C 1
ATOM 5511 O O . ILE B 2 458 ? 18.239 -15.777 57.160 1.00 19.33 557 ILE D O 1
ATOM 5516 N N . SER B 2 459 ? 18.648 -17.990 57.369 1.00 20.88 558 SER D N 1
ATOM 5517 C CA . SER B 2 459 ? 19.352 -17.798 58.613 1.00 21.49 558 SER D CA 1
ATOM 5518 C C . SER B 2 459 ? 20.206 -19.029 58.884 1.00 22.71 558 SER D C 1
ATOM 5519 O O . SER B 2 459 ? 20.478 -19.825 57.978 1.00 23.57 558 SER D O 1
ATOM 5522 N N . GLY B 2 460 ? 20.626 -19.193 60.123 1.00 24.60 559 GLY D N 1
ATOM 5523 C CA . GLY B 2 460 ? 21.476 -20.325 60.463 1.00 30.26 559 GLY D CA 1
ATOM 5524 C C . GLY B 2 460 ? 22.955 -20.070 60.249 1.00 26.90 559 GLY D C 1
ATOM 5525 O O . GLY B 2 460 ? 23.422 -18.933 60.100 1.00 27.42 559 GLY D O 1
ATOM 5526 N N . SER B 2 461 ? 23.706 -21.166 60.233 1.00 27.12 560 SER D N 1
ATOM 5527 C CA . SER B 2 461 ? 25.149 -21.148 60.065 1.00 22.54 560 SER D CA 1
ATOM 5528 C C . SER B 2 461 ? 25.493 -21.678 58.680 1.00 22.92 560 SER D C 1
ATOM 5529 O O . SER B 2 461 ? 24.616 -22.133 57.934 1.00 23.44 560 SER D O 1
ATOM 5532 N N . THR B 2 462 ? 26.783 -21.601 58.341 1.00 22.29 561 THR D N 1
ATOM 5533 C CA . THR B 2 462 ? 27.252 -22.121 57.061 1.00 25.33 561 THR D CA 1
ATOM 5534 C C . THR B 2 462 ? 26.943 -23.600 56.935 1.00 27.83 561 THR D C 1
ATOM 5535 O O . THR B 2 462 ? 26.480 -24.057 55.883 1.00 29.52 561 THR D O 1
ATOM 5539 N N . LEU B 2 463 ? 27.213 -24.372 57.995 1.00 27.07 562 LEU D N 1
ATOM 5540 C CA . LEU B 2 463 ? 27.015 -25.821 57.927 1.00 30.66 562 LEU D CA 1
ATOM 5541 C C . LEU B 2 463 ? 25.561 -26.212 58.129 1.00 31.29 562 LEU D C 1
ATOM 5542 O O . LEU B 2 463 ? 25.116 -27.196 57.530 1.00 32.19 562 LEU D O 1
ATOM 5547 N N . SER B 2 464 ? 24.806 -25.467 58.947 1.00 32.05 563 SER D N 1
ATOM 5548 C CA . SER B 2 464 ? 23.383 -25.746 59.192 1.00 31.90 563 SER D CA 1
ATOM 5549 C C . SER B 2 464 ? 22.560 -24.498 58.910 1.00 28.55 563 SER D C 1
ATOM 5550 O O . SER B 2 464 ? 22.173 -23.764 59.829 1.00 28.69 563 SER D O 1
ATOM 5553 N N . PRO B 2 465 ? 22.262 -24.234 57.651 1.00 24.46 564 PRO D N 1
ATOM 5554 C CA . PRO B 2 465 ? 21.377 -23.117 57.322 1.00 26.72 564 PRO D CA 1
ATOM 5555 C C . PRO B 2 465 ? 19.928 -23.559 57.267 1.00 23.55 564 PRO D C 1
ATOM 5556 O O . PRO B 2 465 ? 19.624 -24.731 57.059 1.00 27.33 564 PRO D O 1
ATOM 5560 N N . TYR B 2 466 ? 19.031 -22.580 57.412 1.00 24.68 565 TYR D N 1
ATOM 5561 C CA . TYR B 2 466 ? 17.601 -22.823 57.263 1.00 23.84 565 TYR D CA 1
ATOM 5562 C C . TYR B 2 466 ? 16.915 -21.552 56.789 1.00 26.84 565 TYR D C 1
ATOM 5563 O O . TYR B 2 466 ? 17.396 -20.432 57.015 1.00 23.25 565 TYR D O 1
ATOM 5572 N N . GLY B 2 467 ? 15.751 -21.745 56.175 1.00 29.32 566 GLY D N 1
ATOM 5573 C CA . GLY B 2 467 ? 14.955 -20.641 55.680 1.00 23.85 566 GLY D CA 1
ATOM 5574 C C . GLY B 2 467 ? 13.524 -21.086 55.459 1.00 27.78 566 GLY D C 1
ATOM 5575 O O . GLY B 2 467 ? 13.175 -22.259 55.616 1.00 28.62 566 GLY D O 1
ATOM 5576 N N . SER B 2 468 ? 12.701 -20.123 55.071 1.00 27.24 567 SER D N 1
ATOM 5577 C CA . SER B 2 468 ? 11.283 -20.340 54.841 1.00 24.43 567 SER D CA 1
ATOM 5578 C C . SER B 2 468 ? 10.723 -19.182 54.031 1.00 27.11 567 SER D C 1
ATOM 5579 O O . SER B 2 468 ? 11.191 -18.042 54.122 1.00 25.74 567 SER D O 1
ATOM 5582 N N . ILE B 2 469 ? 9.702 -19.481 53.255 1.00 28.36 568 ILE D N 1
ATOM 5583 C CA . ILE B 2 469 ? 8.859 -18.470 52.642 1.00 28.86 568 ILE D CA 1
ATOM 5584 C C . ILE B 2 469 ? 7.528 -18.547 53.373 1.00 26.29 568 ILE D C 1
ATOM 5585 O O . ILE B 2 469 ? 6.930 -19.621 53.442 1.00 31.28 568 ILE D O 1
ATOM 5590 N N . THR B 2 470 ? 7.120 -17.457 54.009 1.00 28.25 569 THR D N 1
ATOM 5591 C CA . THR B 2 470 ? 5.817 -17.384 54.646 1.00 27.34 569 THR D CA 1
ATOM 5592 C C . THR B 2 470 ? 5.073 -16.210 54.042 1.00 27.35 569 THR D C 1
ATOM 5593 O O . THR B 2 470 ? 5.676 -15.301 53.466 1.00 28.22 569 THR D O 1
ATOM 5597 N N . TYR B 2 471 ? 3.752 -16.231 54.167 1.00 31.41 570 TYR D N 1
ATOM 5598 C CA . TYR B 2 471 ? 2.927 -15.254 53.478 1.00 27.95 570 TYR D CA 1
ATOM 5599 C C . TYR B 2 471 ? 2.072 -14.465 54.456 1.00 27.58 570 TYR D C 1
ATOM 5600 O O . TYR B 2 471 ? 1.612 -15.002 55.467 1.00 32.76 570 TYR D O 1
ATOM 5609 N N . LYS B 2 472 ? 1.866 -13.184 54.145 1.00 26.33 571 LYS D N 1
ATOM 5610 C CA . LYS B 2 472 ? 0.964 -12.333 54.920 1.00 30.78 571 LYS D CA 1
ATOM 5611 C C . LYS B 2 472 ? 0.130 -11.367 54.051 1.00 33.54 571 LYS D C 1
ATOM 5612 O O . LYS B 2 472 ? -0.136 -11.628 52.868 1.00 30.15 571 LYS D O 1
ATOM 5618 N N . GLU C 2 4 ? 138.827 -10.622 62.487 1.00 95.39 103 GLU C N 1
ATOM 5619 C CA . GLU C 2 4 ? 138.315 -11.977 62.700 1.00 96.59 103 GLU C CA 1
ATOM 5620 C C . GLU C 2 4 ? 137.646 -12.553 61.432 1.00 94.48 103 GLU C C 1
ATOM 5621 O O . GLU C 2 4 ? 137.385 -11.823 60.468 1.00 92.17 103 GLU C O 1
ATOM 5627 N N . ASP C 2 5 ? 137.398 -13.869 61.437 1.00 102.61 104 ASP C N 1
ATOM 5628 C CA . ASP C 2 5 ? 136.770 -14.576 60.315 1.00 100.10 104 ASP C CA 1
ATOM 5629 C C . ASP C 2 5 ? 135.268 -14.664 60.583 1.00 98.51 104 ASP C C 1
ATOM 5630 O O . ASP C 2 5 ? 134.808 -15.504 61.365 1.00 96.10 104 ASP C O 1
ATOM 5635 N N . HIS C 2 6 ? 134.500 -13.796 59.923 1.00 86.88 105 HIS C N 1
ATOM 5636 C CA . HIS C 2 6 ? 133.050 -13.704 60.066 1.00 80.88 105 HIS C CA 1
ATOM 5637 C C . HIS C 2 6 ? 132.304 -14.862 59.422 1.00 76.82 105 HIS C C 1
ATOM 5638 O O . HIS C 2 6 ? 131.065 -14.807 59.418 1.00 70.24 105 HIS C O 1
ATOM 5645 N N . THR C 2 7 ? 133.017 -15.871 58.904 1.00 75.48 106 THR C N 1
ATOM 5646 C CA . THR C 2 7 ? 132.358 -16.959 58.189 1.00 70.87 106 THR C CA 1
ATOM 5647 C C . THR C 2 7 ? 131.396 -17.712 59.093 1.00 67.19 106 THR C C 1
ATOM 5648 O O . THR C 2 7 ? 130.269 -18.018 58.687 1.00 65.63 106 THR C O 1
ATOM 5652 N N . GLU C 2 8 ? 131.804 -18.001 60.331 1.00 66.48 107 GLU C N 1
ATOM 5653 C CA . GLU C 2 8 ? 130.921 -18.763 61.206 1.00 64.89 107 GLU C CA 1
ATOM 5654 C C . GLU C 2 8 ? 129.741 -17.945 61.714 1.00 59.49 107 GLU C C 1
ATOM 5655 O O . GLU C 2 8 ? 128.726 -18.537 62.098 1.00 56.34 107 GLU C O 1
ATOM 5661 N N . GLU C 2 9 ? 129.832 -16.613 61.751 1.00 59.92 108 GLU C N 1
ATOM 5662 C CA . GLU C 2 9 ? 128.653 -15.862 62.173 1.00 57.06 108 GLU C CA 1
ATOM 5663 C C . GLU C 2 9 ? 127.640 -15.755 61.038 1.00 55.86 108 GLU C C 1
ATOM 5664 O O . GLU C 2 9 ? 126.427 -15.909 61.252 1.00 51.55 108 GLU C O 1
ATOM 5670 N N . ILE C 2 10 ? 128.128 -15.509 59.823 1.00 55.49 109 ILE C N 1
ATOM 5671 C CA . ILE C 2 10 ? 127.241 -15.370 58.681 1.00 52.43 109 ILE C CA 1
ATOM 5672 C C . ILE C 2 10 ? 126.501 -16.673 58.427 1.00 52.07 109 ILE C C 1
ATOM 5673 O O . ILE C 2 10 ? 125.284 -16.673 58.203 1.00 52.45 109 ILE C O 1
ATOM 5678 N N . ASN C 2 11 ? 127.204 -17.806 58.504 1.00 50.71 110 ASN C N 1
ATOM 5679 C CA . ASN C 2 11 ? 126.534 -19.097 58.372 1.00 51.17 110 ASN C CA 1
ATOM 5680 C C . ASN C 2 11 ? 125.509 -19.295 59.487 1.00 51.07 110 ASN C C 1
ATOM 5681 O O . ASN C 2 11 ? 124.357 -19.652 59.220 1.00 49.08 110 ASN C O 1
ATOM 5686 N N . ASP C 2 12 ? 125.904 -19.056 60.746 1.00 52.91 111 ASP C N 1
ATOM 5687 C CA . ASP C 2 12 ? 124.976 -19.196 61.872 1.00 48.61 111 ASP C CA 1
ATOM 5688 C C . ASP C 2 12 ? 123.733 -18.325 61.693 1.00 47.37 111 ASP C C 1
ATOM 5689 O O . ASP C 2 12 ? 122.600 -18.794 61.877 1.00 44.17 111 ASP C O 1
ATOM 5694 N N . LYS C 2 13 ? 123.925 -17.048 61.356 1.00 46.76 112 LYS C N 1
ATOM 5695 C CA . LYS C 2 13 ? 122.792 -16.133 61.359 1.00 46.10 112 LYS C CA 1
ATOM 5696 C C . LYS C 2 13 ? 121.849 -16.434 60.207 1.00 44.75 112 LYS C C 1
ATOM 5697 O O . LYS C 2 13 ? 120.629 -16.477 60.391 1.00 44.05 112 LYS C O 1
ATOM 5703 N N . ILE C 2 14 ? 122.396 -16.672 59.018 1.00 43.74 113 ILE C N 1
ATOM 5704 C CA . ILE C 2 14 ? 121.557 -17.038 57.885 1.00 42.40 113 ILE C CA 1
ATOM 5705 C C . ILE C 2 14 ? 120.833 -18.353 58.161 1.00 44.50 113 ILE C C 1
ATOM 5706 O O . ILE C 2 14 ? 119.631 -18.488 57.881 1.00 44.65 113 ILE C O 1
ATOM 5711 N N . TYR C 2 15 ? 121.544 -19.343 58.723 1.00 42.40 114 TYR C N 1
ATOM 5712 C CA . TYR C 2 15 ? 120.883 -20.584 59.115 1.00 41.14 114 TYR C CA 1
ATOM 5713 C C . TYR C 2 15 ? 119.749 -20.328 60.089 1.00 39.00 114 TYR C C 1
ATOM 5714 O O . TYR C 2 15 ? 118.759 -21.053 60.069 1.00 44.35 114 TYR C O 1
ATOM 5723 N N . SER C 2 16 ? 119.874 -19.324 60.954 1.00 39.68 115 SER C N 1
ATOM 5724 C CA . SER C 2 16 ? 118.872 -19.095 61.990 1.00 41.16 115 SER C CA 1
ATOM 5725 C C . SER C 2 16 ? 117.694 -18.271 61.505 1.00 37.79 115 SER C C 1
ATOM 5726 O O . SER C 2 16 ? 116.754 -18.050 62.283 1.00 34.78 115 SER C O 1
ATOM 5729 N N . LEU C 2 17 ? 117.744 -17.779 60.267 1.00 38.02 116 LEU C N 1
ATOM 5730 C CA . LEU C 2 17 ? 116.703 -16.890 59.779 1.00 36.55 116 LEU C CA 1
ATOM 5731 C C . LEU C 2 17 ? 115.361 -17.603 59.852 1.00 34.16 116 LEU C C 1
ATOM 5732 O O . LEU C 2 17 ? 115.271 -18.815 59.637 1.00 32.89 116 LEU C O 1
ATOM 5737 N N . ASN C 2 18 ? 114.320 -16.853 60.193 1.00 32.68 117 ASN C N 1
ATOM 5738 C CA . ASN C 2 18 ? 113.026 -17.430 60.512 1.00 33.80 117 ASN C CA 1
ATOM 5739 C C . ASN C 2 18 ? 111.999 -16.859 59.543 1.00 36.58 117 ASN C C 1
ATOM 5740 O O . ASN C 2 18 ? 111.656 -15.672 59.642 1.00 36.74 117 ASN C O 1
ATOM 5745 N N . TYR C 2 19 ? 111.497 -17.691 58.616 1.00 32.53 118 TYR C N 1
ATOM 5746 C CA . TYR C 2 19 ? 110.512 -17.206 57.639 1.00 36.81 118 TYR C CA 1
ATOM 5747 C C . TYR C 2 19 ? 109.792 -18.383 56.973 1.00 35.48 118 TYR C C 1
ATOM 5748 O O . TYR C 2 19 ? 110.347 -19.479 56.846 1.00 33.63 118 TYR C O 1
ATOM 5757 N N . ASN C 2 20 ? 108.551 -18.149 56.544 1.00 32.53 119 ASN C N 1
ATOM 5758 C CA . ASN C 2 20 ? 107.890 -19.095 55.650 1.00 36.71 119 ASN C CA 1
ATOM 5759 C C . ASN C 2 20 ? 108.331 -18.838 54.207 1.00 37.95 119 ASN C C 1
ATOM 5760 O O . ASN C 2 20 ? 108.228 -17.702 53.713 1.00 36.36 119 ASN C O 1
ATOM 5765 N N . GLU C 2 21 ? 108.843 -19.884 53.536 1.00 36.78 120 GLU C N 1
ATOM 5766 C CA . GLU C 2 21 ? 109.320 -19.718 52.157 1.00 35.61 120 GLU C CA 1
ATOM 5767 C C . GLU C 2 21 ? 108.191 -19.270 51.240 1.00 39.16 120 GLU C C 1
ATOM 5768 O O . GLU C 2 21 ? 108.326 -18.299 50.477 1.00 41.39 120 GLU C O 1
ATOM 5774 N N . LEU C 2 22 ? 107.055 -19.962 51.321 1.00 36.35 121 LEU C N 1
ATOM 5775 C CA . LEU C 2 22 ? 105.892 -19.598 50.531 1.00 35.58 121 LEU C CA 1
ATOM 5776 C C . LEU C 2 22 ? 105.470 -18.166 50.809 1.00 38.62 121 LEU C C 1
ATOM 5777 O O . LEU C 2 22 ? 105.260 -17.386 49.879 1.00 45.91 121 LEU C O 1
ATOM 5782 N N . GLU C 2 23 ? 105.364 -17.785 52.081 1.00 39.72 122 GLU C N 1
ATOM 5783 C CA . GLU C 2 23 ? 104.723 -16.515 52.401 1.00 35.10 122 GLU C CA 1
ATOM 5784 C C . GLU C 2 23 ? 105.628 -15.315 52.187 1.00 36.04 122 GLU C C 1
ATOM 5785 O O . GLU C 2 23 ? 105.127 -14.218 51.935 1.00 42.21 122 GLU C O 1
ATOM 5791 N N . VAL C 2 24 ? 106.949 -15.472 52.267 1.00 37.91 123 VAL C N 1
ATOM 5792 C CA . VAL C 2 24 ? 107.783 -14.280 52.146 1.00 32.78 123 VAL C CA 1
ATOM 5793 C C . VAL C 2 24 ? 107.862 -13.823 50.688 1.00 38.08 123 VAL C C 1
ATOM 5794 O O . VAL C 2 24 ? 108.219 -12.665 50.401 1.00 37.42 123 VAL C O 1
ATOM 5798 N N . LEU C 2 25 ? 107.536 -14.703 49.744 1.00 33.42 124 LEU C N 1
ATOM 5799 C CA . LEU C 2 25 ? 107.491 -14.341 48.332 1.00 37.97 124 LEU C CA 1
ATOM 5800 C C . LEU C 2 25 ? 106.068 -14.482 47.788 1.00 37.69 124 LEU C C 1
ATOM 5801 O O . LEU C 2 25 ? 105.863 -14.759 46.611 1.00 37.41 124 LEU C O 1
ATOM 5806 N N . ALA C 2 26 ? 105.076 -14.340 48.657 1.00 35.76 125 ALA C N 1
ATOM 5807 C CA . ALA C 2 26 ? 103.693 -14.317 48.211 1.00 44.64 125 ALA C CA 1
ATOM 5808 C C . ALA C 2 26 ? 103.416 -13.042 47.415 1.00 48.06 125 ALA C C 1
ATOM 5809 O O . ALA C 2 26 ? 103.877 -11.946 47.760 1.00 41.86 125 ALA C O 1
ATOM 5811 N N . LYS C 2 27 ? 102.696 -13.199 46.314 1.00 41.67 126 LYS C N 1
ATOM 5812 C CA . LYS C 2 27 ? 102.290 -12.080 45.478 1.00 52.88 126 LYS C CA 1
ATOM 5813 C C . LYS C 2 27 ? 100.763 -12.161 45.464 1.00 56.04 126 LYS C C 1
ATOM 5814 O O . LYS C 2 27 ? 100.168 -12.873 44.652 1.00 53.47 126 LYS C O 1
ATOM 5820 N N . ASN C 2 28 ? 100.132 -11.486 46.418 1.00 60.70 127 ASN C N 1
ATOM 5821 C CA . ASN C 2 28 ? 98.684 -11.528 46.552 1.00 66.98 127 ASN C CA 1
ATOM 5822 C C . ASN C 2 28 ? 98.073 -10.465 45.650 1.00 69.20 127 ASN C C 1
ATOM 5823 O O . ASN C 2 28 ? 98.464 -9.294 45.712 1.00 71.08 127 ASN C O 1
ATOM 5828 N N . GLY C 2 29 ? 97.125 -10.879 44.816 1.00 71.89 128 GLY C N 1
ATOM 5829 C CA . GLY C 2 29 ? 96.665 -10.048 43.726 1.00 78.49 128 GLY C CA 1
ATOM 5830 C C . GLY C 2 29 ? 95.786 -8.901 44.168 1.00 87.88 128 GLY C C 1
ATOM 5831 O O . GLY C 2 29 ? 95.456 -8.707 45.341 1.00 88.86 128 GLY C O 1
ATOM 5832 N N . GLU C 2 30 ? 95.389 -8.118 43.168 1.00 95.26 129 GLU C N 1
ATOM 5833 C CA . GLU C 2 30 ? 94.605 -6.921 43.376 1.00 95.80 129 GLU C CA 1
ATOM 5834 C C . GLU C 2 30 ? 93.219 -7.305 43.929 1.00 96.29 129 GLU C C 1
ATOM 5835 O O . GLU C 2 30 ? 92.585 -8.250 43.446 1.00 95.23 129 GLU C O 1
ATOM 5841 N N . THR C 2 31 ? 92.800 -6.618 44.987 1.00 94.91 130 THR C N 1
ATOM 5842 C CA . THR C 2 31 ? 91.588 -7.016 45.699 1.00 94.32 130 THR C CA 1
ATOM 5843 C C . THR C 2 31 ? 90.355 -6.783 44.839 1.00 92.02 130 THR C C 1
ATOM 5844 O O . THR C 2 31 ? 90.116 -5.673 44.354 1.00 93.26 130 THR C O 1
ATOM 5848 N N . ILE C 2 32 ? 89.555 -7.829 44.676 1.00 90.60 131 ILE C N 1
ATOM 5849 C CA . ILE C 2 32 ? 88.388 -7.777 43.804 1.00 92.19 131 ILE C CA 1
ATOM 5850 C C . ILE C 2 32 ? 87.277 -6.990 44.504 1.00 95.53 131 ILE C C 1
ATOM 5851 O O . ILE C 2 32 ? 86.726 -7.417 45.523 1.00 96.91 131 ILE C O 1
ATOM 5856 N N . GLU C 2 33 ? 86.973 -5.813 43.969 1.00 104.20 132 GLU C N 1
ATOM 5857 C CA . GLU C 2 33 ? 85.880 -4.986 44.456 1.00 103.50 132 GLU C CA 1
ATOM 5858 C C . GLU C 2 33 ? 84.513 -5.491 44.021 1.00 100.51 132 GLU C C 1
ATOM 5859 O O . GLU C 2 33 ? 84.360 -6.125 42.976 1.00 99.45 132 GLU C O 1
ATOM 5865 N N . ASN C 2 34 ? 83.530 -5.233 44.892 1.00 95.27 133 ASN C N 1
ATOM 5866 C CA . ASN C 2 34 ? 82.140 -5.655 44.769 1.00 93.54 133 ASN C CA 1
ATOM 5867 C C . ASN C 2 34 ? 81.646 -5.589 43.333 1.00 92.06 133 ASN C C 1
ATOM 5868 O O . ASN C 2 34 ? 82.069 -4.732 42.549 1.00 92.30 133 ASN C O 1
ATOM 5873 N N . PHE C 2 35 ? 80.745 -6.492 42.978 1.00 84.88 134 PHE C N 1
ATOM 5874 C CA . PHE C 2 35 ? 80.400 -6.625 41.577 1.00 80.62 134 PHE C CA 1
ATOM 5875 C C . PHE C 2 35 ? 79.020 -7.241 41.472 1.00 76.20 134 PHE C C 1
ATOM 5876 O O . PHE C 2 35 ? 78.554 -7.951 42.371 1.00 72.04 134 PHE C O 1
ATOM 5884 N N . VAL C 2 36 ? 78.391 -6.967 40.340 1.00 74.50 135 VAL C N 1
ATOM 5885 C CA . VAL C 2 36 ? 77.097 -7.529 39.984 1.00 68.02 135 VAL C CA 1
ATOM 5886 C C . VAL C 2 36 ? 77.358 -8.721 39.069 1.00 65.45 135 VAL C C 1
ATOM 5887 O O . VAL C 2 36 ? 78.065 -8.569 38.061 1.00 65.77 135 VAL C O 1
ATOM 5891 N N . PRO C 2 37 ? 76.858 -9.909 39.393 1.00 62.85 136 PRO C N 1
ATOM 5892 C CA . PRO C 2 37 ? 77.027 -11.055 38.475 1.00 64.72 136 PRO C CA 1
ATOM 5893 C C . PRO C 2 37 ? 76.370 -10.895 37.102 1.00 63.75 136 PRO C C 1
ATOM 5894 O O . PRO C 2 37 ? 76.925 -11.375 36.105 1.00 62.32 136 PRO C O 1
ATOM 5898 N N . LYS C 2 38 ? 75.189 -10.277 37.015 1.00 58.60 137 LYS C N 1
ATOM 5899 C CA . LYS C 2 38 ? 74.500 -10.098 35.739 1.00 56.40 137 LYS C CA 1
ATOM 5900 C C . LYS C 2 38 ? 73.874 -8.717 35.697 1.00 52.85 137 LYS C C 1
ATOM 5901 O O . LYS C 2 38 ? 73.327 -8.241 36.697 1.00 53.47 137 LYS C O 1
ATOM 5907 N N . GLU C 2 39 ? 73.960 -8.076 34.534 1.00 50.09 138 GLU C N 1
ATOM 5908 C CA . GLU C 2 39 ? 73.270 -6.810 34.314 1.00 49.39 138 GLU C CA 1
ATOM 5909 C C . GLU C 2 39 ? 72.840 -6.734 32.852 1.00 47.77 138 GLU C C 1
ATOM 5910 O O . GLU C 2 39 ? 73.463 -7.331 31.969 1.00 46.51 138 GLU C O 1
ATOM 5916 N N . GLY C 2 40 ? 71.751 -6.002 32.612 1.00 49.54 139 GLY C N 1
ATOM 5917 C CA . GLY C 2 40 ? 71.221 -5.836 31.269 1.00 42.96 139 GLY C CA 1
ATOM 5918 C C . GLY C 2 40 ? 70.880 -4.389 31.019 1.00 41.38 139 GLY C C 1
ATOM 5919 O O . GLY C 2 40 ? 70.416 -3.699 31.928 1.00 43.80 139 GLY C O 1
ATOM 5920 N N . VAL C 2 41 ? 71.110 -3.904 29.799 1.00 40.30 140 VAL C N 1
ATOM 5921 C CA . VAL C 2 41 ? 70.798 -2.530 29.442 1.00 42.62 140 VAL C CA 1
ATOM 5922 C C . VAL C 2 41 ? 70.048 -2.515 28.111 1.00 44.89 140 VAL C C 1
ATOM 5923 O O . VAL C 2 41 ? 70.434 -3.207 27.159 1.00 44.96 140 VAL C O 1
ATOM 5927 N N . LYS C 2 42 ? 68.965 -1.728 28.044 1.00 42.03 141 LYS C N 1
ATOM 5928 C CA . LYS C 2 42 ? 68.236 -1.517 26.795 1.00 41.07 141 LYS C CA 1
ATOM 5929 C C . LYS C 2 42 ? 68.815 -0.329 26.037 1.00 38.75 141 LYS C C 1
ATOM 5930 O O . LYS C 2 42 ? 69.123 0.708 26.627 1.00 36.99 141 LYS C O 1
ATOM 5936 N N . LYS C 2 43 ? 68.980 -0.498 24.724 1.00 39.22 142 LYS C N 1
ATOM 5937 C CA . LYS C 2 43 ? 69.447 0.574 23.846 1.00 39.05 142 LYS C CA 1
ATOM 5938 C C . LYS C 2 43 ? 68.796 0.354 22.501 1.00 37.32 142 LYS C C 1
ATOM 5939 O O . LYS C 2 43 ? 69.090 -0.661 21.859 1.00 38.97 142 LYS C O 1
ATOM 5945 N N . ALA C 2 44 ? 67.954 1.295 22.066 1.00 36.39 143 ALA C N 1
ATOM 5946 C CA . ALA C 2 44 ? 67.219 1.175 20.783 1.00 37.13 143 ALA C CA 1
ATOM 5947 C C . ALA C 2 44 ? 66.529 -0.189 20.793 1.00 37.59 143 ALA C C 1
ATOM 5948 O O . ALA C 2 44 ? 65.855 -0.513 21.783 1.00 36.92 143 ALA C O 1
ATOM 5950 N N . ASP C 2 45 ? 66.699 -1.017 19.756 1.00 38.48 144 ASP C N 1
ATOM 5951 C CA . ASP C 2 45 ? 66.129 -2.361 19.715 1.00 37.19 144 ASP C CA 1
ATOM 5952 C C . ASP C 2 45 ? 67.065 -3.424 20.272 1.00 40.41 144 ASP C C 1
ATOM 5953 O O . ASP C 2 45 ? 66.844 -4.609 20.019 1.00 42.56 144 ASP C O 1
ATOM 5958 N N . LYS C 2 46 ? 68.102 -3.030 21.017 1.00 40.51 145 LYS C N 1
ATOM 5959 C CA . LYS C 2 46 ? 69.103 -3.943 21.553 1.00 41.96 145 LYS C CA 1
ATOM 5960 C C . LYS C 2 46 ? 68.977 -4.102 23.067 1.00 41.42 145 LYS C C 1
ATOM 5961 O O . LYS C 2 46 ? 68.586 -3.175 23.790 1.00 39.22 145 LYS C O 1
ATOM 5967 N N . PHE C 2 47 ? 69.338 -5.298 23.528 1.00 39.95 146 PHE C N 1
ATOM 5968 C CA . PHE C 2 47 ? 69.515 -5.634 24.937 1.00 42.37 146 PHE C CA 1
ATOM 5969 C C . PHE C 2 47 ? 70.930 -6.189 25.083 1.00 43.14 146 PHE C C 1
ATOM 5970 O O . PHE C 2 47 ? 71.232 -7.272 24.569 1.00 42.20 146 PHE C O 1
ATOM 5978 N N . ILE C 2 48 ? 71.808 -5.448 25.743 1.00 44.63 147 ILE C N 1
ATOM 5979 C CA . ILE C 2 48 ? 73.179 -5.886 25.991 1.00 45.89 147 ILE C CA 1
ATOM 5980 C C . ILE C 2 48 ? 73.250 -6.433 27.413 1.00 45.44 147 ILE C C 1
ATOM 5981 O O . ILE C 2 48 ? 72.946 -5.717 28.375 1.00 43.50 147 ILE C O 1
ATOM 5986 N N . VAL C 2 49 ? 73.623 -7.707 27.543 1.00 45.21 148 VAL C N 1
ATOM 5987 C CA . VAL C 2 49 ? 73.757 -8.383 28.833 1.00 51.19 148 VAL C CA 1
ATOM 5988 C C . VAL C 2 49 ? 75.239 -8.601 29.127 1.00 58.26 148 VAL C C 1
ATOM 5989 O O . VAL C 2 49 ? 75.931 -9.325 28.394 1.00 58.34 148 VAL C O 1
ATOM 5993 N N . ILE C 2 50 ? 75.723 -7.980 30.197 1.00 55.49 149 ILE C N 1
ATOM 5994 C CA . ILE C 2 50 ? 77.068 -8.225 30.705 1.00 55.64 149 ILE C CA 1
ATOM 5995 C C . ILE C 2 50 ? 76.977 -9.258 31.817 1.00 57.28 149 ILE C C 1
ATOM 5996 O O . ILE C 2 50 ? 76.252 -9.060 32.803 1.00 56.92 149 ILE C O 1
ATOM 6001 N N . GLU C 2 51 ? 77.698 -10.362 31.662 1.00 56.72 150 GLU C N 1
ATOM 6002 C CA . GLU C 2 51 ? 77.776 -11.396 32.689 1.00 60.83 150 GLU C CA 1
ATOM 6003 C C . GLU C 2 51 ? 79.188 -11.451 33.274 1.00 60.54 150 GLU C C 1
ATOM 6004 O O . GLU C 2 51 ? 80.175 -11.407 32.530 1.00 60.82 150 GLU C O 1
ATOM 6010 N N . ARG C 2 52 ? 79.280 -11.530 34.603 1.00 62.71 151 ARG C N 1
ATOM 6011 C CA . ARG C 2 52 ? 80.547 -11.477 35.327 1.00 60.87 151 ARG C CA 1
ATOM 6012 C C . ARG C 2 52 ? 80.701 -12.720 36.193 1.00 65.11 151 ARG C C 1
ATOM 6013 O O . ARG C 2 52 ? 79.926 -12.929 37.137 1.00 65.39 151 ARG C O 1
ATOM 6021 N N . LYS C 2 53 ? 81.721 -13.515 35.881 1.00 64.99 152 LYS C N 1
ATOM 6022 C CA . LYS C 2 53 ? 82.101 -14.713 36.613 1.00 66.48 152 LYS C CA 1
ATOM 6023 C C . LYS C 2 53 ? 83.437 -14.506 37.349 1.00 65.35 152 LYS C C 1
ATOM 6024 O O . LYS C 2 53 ? 84.430 -14.077 36.746 1.00 64.63 152 LYS C O 1
ATOM 6030 N N . LYS C 2 54 ? 83.469 -14.847 38.646 1.00 63.17 153 LYS C N 1
ATOM 6031 C CA . LYS C 2 54 ? 84.635 -14.642 39.512 1.00 63.26 153 LYS C CA 1
ATOM 6032 C C . LYS C 2 54 ? 85.471 -15.920 39.581 1.00 63.70 153 LYS C C 1
ATOM 6033 O O . LYS C 2 54 ? 84.960 -16.985 39.951 1.00 65.80 153 LYS C O 1
ATOM 6039 N N . LYS C 2 55 ? 86.751 -15.816 39.222 1.00 65.93 154 LYS C N 1
ATOM 6040 C CA . LYS C 2 55 ? 87.623 -16.974 39.133 1.00 62.58 154 LYS C CA 1
ATOM 6041 C C . LYS C 2 55 ? 88.918 -16.739 39.907 1.00 62.37 154 LYS C C 1
ATOM 6042 O O . LYS C 2 55 ? 89.260 -15.613 40.298 1.00 56.69 154 LYS C O 1
ATOM 6048 N N . ASN C 2 56 ? 89.639 -17.841 40.123 1.00 56.60 155 ASN C N 1
ATOM 6049 C CA . ASN C 2 56 ? 90.847 -17.855 40.936 1.00 58.08 155 ASN C CA 1
ATOM 6050 C C . ASN C 2 56 ? 92.040 -18.342 40.128 1.00 55.10 155 ASN C C 1
ATOM 6051 O O . ASN C 2 56 ? 91.924 -19.257 39.298 1.00 52.48 155 ASN C O 1
ATOM 6056 N N . ILE C 2 57 ? 93.190 -17.725 40.395 1.00 54.54 156 ILE C N 1
ATOM 6057 C CA . ILE C 2 57 ? 94.473 -18.151 39.857 1.00 55.23 156 ILE C CA 1
ATOM 6058 C C . ILE C 2 57 ? 95.352 -18.563 41.022 1.00 51.40 156 ILE C C 1
ATOM 6059 O O . ILE C 2 57 ? 95.328 -17.931 42.082 1.00 52.27 156 ILE C O 1
ATOM 6064 N N . ASN C 2 58 ? 96.129 -19.626 40.821 1.00 49.78 157 ASN C N 1
ATOM 6065 C CA . ASN C 2 58 ? 97.062 -20.096 41.845 1.00 48.70 157 ASN C CA 1
ATOM 6066 C C . ASN C 2 58 ? 98.235 -20.768 41.134 1.00 42.34 157 ASN C C 1
ATOM 6067 O O . ASN C 2 58 ? 98.159 -21.942 40.762 1.00 40.72 157 ASN C O 1
ATOM 6072 N N . THR C 2 59 ? 99.306 -20.020 40.939 1.00 43.15 158 THR C N 1
ATOM 6073 C CA . THR C 2 59 ? 100.513 -20.573 40.353 1.00 41.70 158 THR C CA 1
ATOM 6074 C C . THR C 2 59 ? 101.698 -20.179 41.217 1.00 41.55 158 THR C C 1
ATOM 6075 O O . THR C 2 59 ? 101.672 -19.158 41.915 1.00 37.13 158 THR C O 1
ATOM 6079 N N . THR C 2 60 ? 102.744 -20.995 41.147 1.00 39.09 159 THR C N 1
ATOM 6080 C CA . THR C 2 60 ? 103.984 -20.758 41.876 1.00 39.51 159 THR C CA 1
ATOM 6081 C C . THR C 2 60 ? 105.131 -20.967 40.898 1.00 35.82 159 THR C C 1
ATOM 6082 O O . THR C 2 60 ? 105.790 -22.016 40.908 1.00 34.53 159 THR C O 1
ATOM 6086 N N . PRO C 2 61 ? 105.381 -20.008 40.017 1.00 33.82 160 PRO C N 1
ATOM 6087 C CA . PRO C 2 61 ? 106.491 -20.166 39.071 1.00 35.42 160 PRO C CA 1
ATOM 6088 C C . PRO C 2 61 ? 107.840 -20.072 39.777 1.00 38.25 160 PRO C C 1
ATOM 6089 O O . PRO C 2 61 ? 108.027 -19.300 40.726 1.00 34.20 160 PRO C O 1
ATOM 6093 N N . VAL C 2 62 ? 108.793 -20.858 39.291 1.00 35.10 161 VAL C N 1
ATOM 6094 C CA . VAL C 2 62 ? 110.169 -20.796 39.768 1.00 37.58 161 VAL C CA 1
ATOM 6095 C C . VAL C 2 62 ? 111.102 -20.174 38.736 1.00 36.46 161 VAL C C 1
ATOM 6096 O O . VAL C 2 62 ? 112.305 -20.043 38.996 1.00 37.94 161 VAL C O 1
ATOM 6100 N N . ASP C 2 63 ? 110.584 -19.789 37.571 1.00 39.00 162 ASP C N 1
ATOM 6101 C CA . ASP C 2 63 ? 111.295 -18.962 36.596 1.00 40.07 162 ASP C CA 1
ATOM 6102 C C . ASP C 2 63 ? 110.670 -17.564 36.617 1.00 40.41 162 ASP C C 1
ATOM 6103 O O . ASP C 2 63 ? 109.481 -17.401 36.311 1.00 40.75 162 ASP C O 1
ATOM 6108 N N . ILE C 2 64 ? 111.455 -16.569 36.994 1.00 38.14 163 ILE C N 1
ATOM 6109 C CA . ILE C 2 64 ? 110.964 -15.207 37.181 1.00 43.00 163 ILE C CA 1
ATOM 6110 C C . ILE C 2 64 ? 111.345 -14.378 35.955 1.00 45.85 163 ILE C C 1
ATOM 6111 O O . ILE C 2 64 ? 112.525 -14.322 35.580 1.00 46.56 163 ILE C O 1
ATOM 6116 N N . SER C 2 65 ? 110.341 -13.744 35.326 1.00 48.17 164 SER C N 1
ATOM 6117 C CA . SER C 2 65 ? 110.555 -12.829 34.203 1.00 47.07 164 SER C CA 1
ATOM 6118 C C . SER C 2 65 ? 111.586 -11.771 34.555 1.00 52.05 164 SER C C 1
ATOM 6119 O O . SER C 2 65 ? 111.521 -11.161 35.627 1.00 54.80 164 SER C O 1
ATOM 6122 N N . ILE C 2 66 ? 112.513 -11.520 33.634 1.00 51.87 165 ILE C N 1
ATOM 6123 C CA . ILE C 2 66 ? 113.474 -10.425 33.761 1.00 55.76 165 ILE C CA 1
ATOM 6124 C C . ILE C 2 66 ? 112.986 -9.239 32.931 1.00 65.20 165 ILE C C 1
ATOM 6125 O O . ILE C 2 66 ? 112.547 -9.413 31.786 1.00 68.62 165 ILE C O 1
ATOM 6130 N N . ILE C 2 67 ? 113.039 -8.034 33.514 1.00 69.07 166 ILE C N 1
ATOM 6131 C CA . ILE C 2 67 ? 112.739 -6.772 32.829 1.00 71.86 166 ILE C CA 1
ATOM 6132 C C . ILE C 2 67 ? 114.027 -5.963 32.816 1.00 76.67 166 ILE C C 1
ATOM 6133 O O . ILE C 2 67 ? 114.444 -5.460 33.864 1.00 81.72 166 ILE C O 1
ATOM 6138 N N . ASP C 2 68 ? 114.665 -5.795 31.656 1.00 80.99 167 ASP C N 1
ATOM 6139 C CA . ASP C 2 68 ? 115.941 -5.079 31.658 1.00 86.44 167 ASP C CA 1
ATOM 6140 C C . ASP C 2 68 ? 115.810 -3.630 32.117 1.00 89.66 167 ASP C C 1
ATOM 6141 O O . ASP C 2 68 ? 116.813 -3.029 32.506 1.00 90.98 167 ASP C O 1
ATOM 6146 N N . SER C 2 69 ? 114.602 -3.070 32.087 1.00 90.44 168 SER C N 1
ATOM 6147 C CA . SER C 2 69 ? 114.349 -1.693 32.505 1.00 92.01 168 SER C CA 1
ATOM 6148 C C . SER C 2 69 ? 114.856 -1.414 33.928 1.00 93.97 168 SER C C 1
ATOM 6149 O O . SER C 2 69 ? 115.979 -0.946 34.129 1.00 90.59 168 SER C O 1
ATOM 6152 N N . ASP C 2 72 ? 120.930 -6.053 34.115 1.00 74.22 171 ASP C N 1
ATOM 6153 C CA . ASP C 2 72 ? 120.436 -5.049 35.022 1.00 67.38 171 ASP C CA 1
ATOM 6154 C C . ASP C 2 72 ? 120.808 -5.409 36.425 1.00 73.25 171 ASP C C 1
ATOM 6155 O O . ASP C 2 72 ? 122.004 -5.324 36.671 1.00 66.80 171 ASP C O 1
ATOM 6160 N N . ARG C 2 73 ? 119.986 -5.884 37.353 1.00 72.29 172 ARG C N 1
ATOM 6161 C CA . ARG C 2 73 ? 120.588 -6.408 38.591 1.00 64.84 172 ARG C CA 1
ATOM 6162 C C . ARG C 2 73 ? 120.408 -7.912 38.796 1.00 57.78 172 ARG C C 1
ATOM 6163 O O . ARG C 2 73 ? 120.674 -8.441 39.893 1.00 53.49 172 ARG C O 1
ATOM 6171 N N . THR C 2 74 ? 120.040 -8.603 37.735 1.00 57.33 173 THR C N 1
ATOM 6172 C CA . THR C 2 74 ? 119.851 -10.037 37.706 1.00 53.61 173 THR C CA 1
ATOM 6173 C C . THR C 2 74 ? 120.916 -10.659 36.818 1.00 54.08 173 THR C C 1
ATOM 6174 O O . THR C 2 74 ? 121.098 -10.238 35.668 1.00 53.11 173 THR C O 1
ATOM 6178 N N . TYR C 2 75 ? 121.600 -11.662 37.352 1.00 52.16 174 TYR C N 1
ATOM 6179 C CA . TYR C 2 75 ? 122.715 -12.298 36.679 1.00 51.24 174 TYR C CA 1
ATOM 6180 C C . TYR C 2 75 ? 123.156 -13.524 37.468 1.00 50.38 174 TYR C C 1
ATOM 6181 O O . TYR C 2 75 ? 122.986 -13.565 38.694 1.00 46.19 174 TYR C O 1
ATOM 6190 N N . PRO C 2 76 ? 123.756 -14.516 36.807 1.00 51.81 175 PRO C N 1
ATOM 6191 C CA . PRO C 2 76 ? 124.109 -15.772 37.497 1.00 44.11 175 PRO C CA 1
ATOM 6192 C C . PRO C 2 76 ? 125.052 -15.542 38.667 1.00 44.91 175 PRO C C 1
ATOM 6193 O O . PRO C 2 76 ? 126.151 -15.012 38.500 1.00 50.95 175 PRO C O 1
ATOM 6197 N N . ALA C 2 77 ? 124.610 -15.962 39.857 1.00 44.68 176 ALA C N 1
ATOM 6198 C CA . ALA C 2 77 ? 125.279 -15.828 41.170 1.00 45.52 176 ALA C CA 1
ATOM 6199 C C . ALA C 2 77 ? 124.974 -14.489 41.836 1.00 47.50 176 ALA C C 1
ATOM 6200 O O . ALA C 2 77 ? 125.574 -14.166 42.874 1.00 48.00 176 ALA C O 1
ATOM 6202 N N . ALA C 2 78 ? 124.068 -13.692 41.284 1.00 47.08 177 ALA C N 1
ATOM 6203 C CA . ALA C 2 78 ? 123.682 -12.475 41.969 1.00 46.32 177 ALA C CA 1
ATOM 6204 C C . ALA C 2 78 ? 123.015 -12.820 43.297 1.00 45.07 177 ALA C C 1
ATOM 6205 O O . ALA C 2 78 ? 122.456 -13.903 43.480 1.00 44.46 177 ALA C O 1
ATOM 6207 N N . LEU C 2 79 ? 123.083 -11.874 44.231 1.00 45.84 178 LEU C N 1
ATOM 6208 C CA . LEU C 2 79 ? 122.363 -11.935 45.494 1.00 40.89 178 LEU C CA 1
ATOM 6209 C C . LEU C 2 79 ? 121.227 -10.923 45.466 1.00 42.39 178 LEU C C 1
ATOM 6210 O O . LEU C 2 79 ? 121.446 -9.744 45.173 1.00 43.20 178 LEU C O 1
ATOM 6215 N N . GLN C 2 80 ? 120.020 -11.377 45.770 1.00 41.25 179 GLN C N 1
ATOM 6216 C CA . GLN C 2 80 ? 118.856 -10.509 45.801 1.00 40.09 179 GLN C CA 1
ATOM 6217 C C . GLN C 2 80 ? 118.152 -10.716 47.140 1.00 40.02 179 GLN C C 1
ATOM 6218 O O . GLN C 2 80 ? 118.470 -11.644 47.897 1.00 38.30 179 GLN C O 1
ATOM 6224 N N . LEU C 2 81 ? 117.182 -9.846 47.423 1.00 39.40 180 LEU C N 1
ATOM 6225 C CA . LEU C 2 81 ? 116.360 -9.913 48.625 1.00 37.93 180 LEU C CA 1
ATOM 6226 C C . LEU C 2 81 ? 115.019 -10.546 48.301 1.00 34.99 180 LEU C C 1
ATOM 6227 O O . LEU C 2 81 ? 114.423 -10.265 47.259 1.00 38.58 180 LEU C O 1
ATOM 6232 N N . ALA C 2 82 ? 114.536 -11.393 49.196 1.00 30.85 181 ALA C N 1
ATOM 6233 C CA . ALA C 2 82 ? 113.254 -12.053 48.970 1.00 36.26 181 ALA C CA 1
ATOM 6234 C C . ALA C 2 82 ? 112.183 -11.190 49.617 1.00 34.27 181 ALA C C 1
ATOM 6235 O O . ALA C 2 82 ? 111.817 -11.383 50.773 1.00 33.55 181 ALA C O 1
ATOM 6237 N N . ASN C 2 83 ? 111.670 -10.222 48.865 1.00 36.13 182 ASN C N 1
ATOM 6238 C CA . ASN C 2 83 ? 110.661 -9.307 49.397 1.00 40.82 182 ASN C CA 1
ATOM 6239 C C . ASN C 2 83 ? 109.571 -9.098 48.342 1.00 41.47 182 ASN C C 1
ATOM 6240 O O . ASN C 2 83 ? 109.556 -9.750 47.286 1.00 40.25 182 ASN C O 1
ATOM 6245 N N . LYS C 2 84 ? 108.649 -8.170 48.638 1.00 42.10 183 LYS C N 1
ATOM 6246 C CA . LYS C 2 84 ? 107.579 -7.847 47.696 1.00 40.21 183 LYS C CA 1
ATOM 6247 C C . LYS C 2 84 ? 108.136 -7.293 46.393 1.00 44.17 183 LYS C C 1
ATOM 6248 O O . LYS C 2 84 ? 107.527 -7.470 45.334 1.00 46.86 183 LYS C O 1
ATOM 6254 N N . GLY C 2 85 ? 109.296 -6.641 46.436 1.00 39.97 184 GLY C N 1
ATOM 6255 C CA . GLY C 2 85 ? 109.846 -6.086 45.212 1.00 44.91 184 GLY C CA 1
ATOM 6256 C C . GLY C 2 85 ? 110.314 -7.150 44.244 1.00 47.02 184 GLY C C 1
ATOM 6257 O O . GLY C 2 85 ? 110.307 -6.935 43.029 1.00 47.01 184 GLY C O 1
ATOM 6258 N N . PHE C 2 86 ? 110.761 -8.291 44.765 1.00 44.70 185 PHE C N 1
ATOM 6259 C CA . PHE C 2 86 ? 111.073 -9.434 43.917 1.00 43.91 185 PHE C CA 1
ATOM 6260 C C . PHE C 2 86 ? 109.829 -9.924 43.183 1.00 41.95 185 PHE C C 1
ATOM 6261 O O . PHE C 2 86 ? 109.882 -10.205 41.983 1.00 42.94 185 PHE C O 1
ATOM 6269 N N . THR C 2 87 ? 108.703 -10.031 43.886 1.00 43.83 186 THR C N 1
ATOM 6270 C CA . THR C 2 87 ? 107.471 -10.567 43.325 1.00 41.67 186 THR C CA 1
ATOM 6271 C C . THR C 2 87 ? 106.884 -9.697 42.222 1.00 48.64 186 THR C C 1
ATOM 6272 O O . THR C 2 87 ? 105.984 -10.155 41.513 1.00 51.69 186 THR C O 1
ATOM 6276 N N . GLU C 2 88 ? 107.338 -8.453 42.080 1.00 48.74 187 GLU C N 1
ATOM 6277 C CA . GLU C 2 88 ? 106.910 -7.569 41.001 1.00 52.31 187 GLU C CA 1
ATOM 6278 C C . GLU C 2 88 ? 108.067 -7.236 40.066 1.00 51.72 187 GLU C C 1
ATOM 6279 O O . GLU C 2 88 ? 108.123 -6.147 39.500 1.00 54.95 187 GLU C O 1
ATOM 6285 N N . ASN C 2 89 ? 109.015 -8.163 39.927 1.00 52.74 188 ASN C N 1
ATOM 6286 C CA . ASN C 2 89 ? 110.088 -8.060 38.946 1.00 46.03 188 ASN C CA 1
ATOM 6287 C C . ASN C 2 89 ? 110.929 -6.815 39.164 1.00 49.34 188 ASN C C 1
ATOM 6288 O O . ASN C 2 89 ? 111.505 -6.266 38.222 1.00 50.38 188 ASN C O 1
ATOM 6293 N N . LYS C 2 90 ? 111.011 -6.363 40.408 1.00 47.10 189 LYS C N 1
ATOM 6294 C CA . LYS C 2 90 ? 111.875 -5.249 40.786 1.00 47.24 189 LYS C CA 1
ATOM 6295 C C . LYS C 2 90 ? 112.709 -5.675 41.983 1.00 47.21 189 LYS C C 1
ATOM 6296 O O . LYS C 2 90 ? 112.621 -5.095 43.069 1.00 50.72 189 LYS C O 1
ATOM 6302 N N . PRO C 2 91 ? 113.528 -6.706 41.827 1.00 49.50 190 PRO C N 1
ATOM 6303 C CA . PRO C 2 91 ? 114.303 -7.187 42.973 1.00 46.01 190 PRO C CA 1
ATOM 6304 C C . PRO C 2 91 ? 115.279 -6.125 43.466 1.00 47.27 190 PRO C C 1
ATOM 6305 O O . PRO C 2 91 ? 115.754 -5.272 42.706 1.00 48.15 190 PRO C O 1
ATOM 6309 N N . ASP C 2 92 ? 115.590 -6.189 44.753 1.00 46.58 191 ASP C N 1
ATOM 6310 C CA . ASP C 2 92 ? 116.680 -5.413 45.326 1.00 46.77 191 ASP C CA 1
ATOM 6311 C C . ASP C 2 92 ? 117.889 -6.317 45.403 1.00 46.29 191 ASP C C 1
ATOM 6312 O O . ASP C 2 92 ? 117.777 -7.456 45.871 1.00 45.72 191 ASP C O 1
ATOM 6317 N N . ALA C 2 93 ? 119.031 -5.825 44.938 1.00 47.21 192 ALA C N 1
ATOM 6318 C CA . ALA C 2 93 ? 120.238 -6.633 45.004 1.00 45.65 192 ALA C CA 1
ATOM 6319 C C . ALA C 2 93 ? 120.970 -6.416 46.326 1.00 48.91 192 ALA C C 1
ATOM 6320 O O . ALA C 2 93 ? 120.704 -5.479 47.079 1.00 51.35 192 ALA C O 1
ATOM 6322 N N . VAL C 2 94 ? 121.896 -7.316 46.604 1.00 46.94 193 VAL C N 1
ATOM 6323 C CA . VAL C 2 94 ? 122.756 -7.232 47.767 1.00 47.50 193 VAL C CA 1
ATOM 6324 C C . VAL C 2 94 ? 124.164 -7.252 47.204 1.00 51.21 193 VAL C C 1
ATOM 6325 O O . VAL C 2 94 ? 124.645 -8.298 46.756 1.00 55.01 193 VAL C O 1
ATOM 6329 N N . VAL C 2 95 ? 124.813 -6.097 47.172 1.00 52.75 194 VAL C N 1
ATOM 6330 C CA . VAL C 2 95 ? 126.113 -5.967 46.534 1.00 55.29 194 VAL C CA 1
ATOM 6331 C C . VAL C 2 95 ? 127.165 -5.898 47.638 1.00 55.33 194 VAL C C 1
ATOM 6332 O O . VAL C 2 95 ? 127.162 -4.983 48.466 1.00 54.24 194 VAL C O 1
ATOM 6336 N N . THR C 2 96 ? 128.023 -6.914 47.702 1.00 57.65 195 THR C N 1
ATOM 6337 C CA . THR C 2 96 ? 129.155 -6.940 48.616 1.00 62.54 195 THR C CA 1
ATOM 6338 C C . THR C 2 96 ? 130.368 -7.444 47.857 1.00 62.28 195 THR C C 1
ATOM 6339 O O . THR C 2 96 ? 130.306 -7.724 46.656 1.00 63.68 195 THR C O 1
ATOM 6343 N N . LYS C 2 97 ? 131.478 -7.579 48.570 1.00 63.98 196 LYS C N 1
ATOM 6344 C CA . LYS C 2 97 ? 132.683 -8.136 47.974 1.00 69.78 196 LYS C CA 1
ATOM 6345 C C . LYS C 2 97 ? 132.583 -9.658 47.999 1.00 70.12 196 LYS C C 1
ATOM 6346 O O . LYS C 2 97 ? 132.441 -10.265 49.070 1.00 68.95 196 LYS C O 1
ATOM 6352 N N . ARG C 2 98 ? 132.636 -10.265 46.819 1.00 71.36 197 ARG C N 1
ATOM 6353 C CA . ARG C 2 98 ? 132.298 -11.664 46.660 1.00 69.73 197 ARG C CA 1
ATOM 6354 C C . ARG C 2 98 ? 133.561 -12.507 46.504 1.00 72.68 197 ARG C C 1
ATOM 6355 O O . ARG C 2 98 ? 134.690 -12.013 46.593 1.00 74.02 197 ARG C O 1
ATOM 6363 N N . ASN C 2 99 ? 133.363 -13.794 46.266 1.00 67.94 198 ASN C N 1
ATOM 6364 C CA . ASN C 2 99 ? 134.401 -14.812 46.274 1.00 69.18 198 ASN C CA 1
ATOM 6365 C C . ASN C 2 99 ? 134.354 -15.584 44.973 1.00 72.17 198 ASN C C 1
ATOM 6366 O O . ASN C 2 99 ? 133.393 -15.459 44.204 1.00 72.79 198 ASN C O 1
ATOM 6371 N N . PRO C 2 100 ? 135.383 -16.388 44.678 1.00 73.05 199 PRO C N 1
ATOM 6372 C CA . PRO C 2 100 ? 135.402 -17.076 43.379 1.00 72.04 199 PRO C CA 1
ATOM 6373 C C . PRO C 2 100 ? 134.157 -17.940 43.215 1.00 68.63 199 PRO C C 1
ATOM 6374 O O . PRO C 2 100 ? 133.711 -18.601 44.1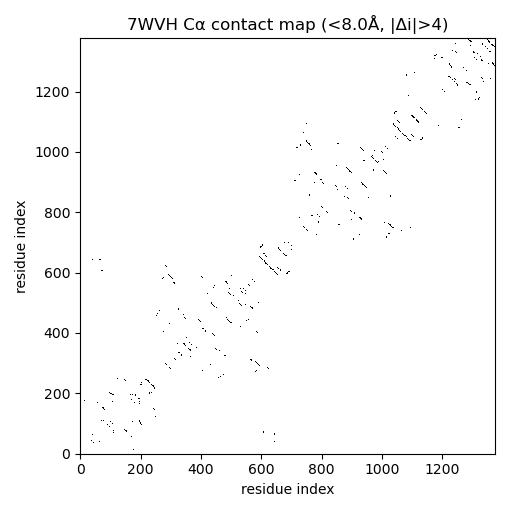55 1.00 67.49 199 PRO C O 1
ATOM 6378 N N . GLN C 2 101 ? 133.582 -17.900 42.020 1.00 69.09 200 GLN C N 1
ATOM 6379 C CA . GLN C 2 101 ? 132.287 -18.526 41.772 1.00 66.31 200 GLN C CA 1
ATOM 6380 C C . GLN C 2 101 ? 132.292 -19.091 40.368 1.00 65.03 200 GLN C C 1
ATOM 6381 O O . GLN C 2 101 ? 132.522 -18.357 39.404 1.00 66.51 200 GLN C O 1
ATOM 6387 N N . LYS C 2 102 ? 132.026 -20.381 40.251 1.00 62.49 201 LYS C N 1
ATOM 6388 C CA . LYS C 2 102 ? 131.971 -20.988 38.937 1.00 63.02 201 LYS C CA 1
ATOM 6389 C C . LYS C 2 102 ? 130.614 -20.738 38.287 1.00 61.99 201 LYS C C 1
ATOM 6390 O O . LYS C 2 102 ? 129.573 -20.681 38.951 1.00 58.38 201 LYS C O 1
ATOM 6396 N N . ILE C 2 103 ? 130.639 -20.546 36.970 1.00 64.87 202 ILE C N 1
ATOM 6397 C CA . ILE C 2 103 ? 129.423 -20.514 36.173 1.00 62.15 202 ILE C CA 1
ATOM 6398 C C . ILE C 2 103 ? 129.561 -21.541 35.060 1.00 61.66 202 ILE C C 1
ATOM 6399 O O . ILE C 2 103 ? 130.661 -21.996 34.739 1.00 63.92 202 ILE C O 1
ATOM 6404 N N . HIS C 2 104 ? 128.424 -21.914 34.474 1.00 55.43 203 HIS C N 1
ATOM 6405 C CA . HIS C 2 104 ? 128.404 -22.939 33.438 1.00 56.77 203 HIS C CA 1
ATOM 6406 C C . HIS C 2 104 ? 127.346 -22.594 32.402 1.00 56.94 203 HIS C C 1
ATOM 6407 O O . HIS C 2 104 ? 126.224 -22.218 32.755 1.00 55.40 203 HIS C O 1
ATOM 6414 N N . ILE C 2 105 ? 127.705 -22.714 31.127 1.00 59.65 204 ILE C N 1
ATOM 6415 C CA . ILE C 2 105 ? 126.790 -22.456 30.028 1.00 56.78 204 ILE C CA 1
ATOM 6416 C C . ILE C 2 105 ? 126.556 -23.764 29.286 1.00 57.98 204 ILE C C 1
ATOM 6417 O O . ILE C 2 105 ? 127.473 -24.579 29.139 1.00 58.16 204 ILE C O 1
ATOM 6422 N N . ASP C 2 106 ? 125.311 -23.985 28.865 1.00 56.00 205 ASP C N 1
ATOM 6423 C CA . ASP C 2 106 ? 124.891 -25.233 28.252 1.00 57.84 205 ASP C CA 1
ATOM 6424 C C . ASP C 2 106 ? 124.993 -25.202 26.724 1.00 60.87 205 ASP C C 1
ATOM 6425 O O . ASP C 2 106 ? 124.298 -25.970 26.046 1.00 60.94 205 ASP C O 1
ATOM 6430 N N . LEU C 2 107 ? 125.820 -24.325 26.169 1.00 65.66 206 LEU C N 1
ATOM 6431 C CA . LEU C 2 107 ? 125.990 -24.319 24.728 1.00 68.51 206 LEU C CA 1
ATOM 6432 C C . LEU C 2 107 ? 126.566 -25.657 24.266 1.00 70.93 206 LEU C C 1
ATOM 6433 O O . LEU C 2 107 ? 127.507 -26.181 24.885 1.00 67.97 206 LEU C O 1
ATOM 6438 N N . PRO C 2 108 ? 126.040 -26.212 23.174 1.00 72.72 207 PRO C N 1
ATOM 6439 C CA . PRO C 2 108 ? 126.213 -27.636 22.856 1.00 72.84 207 PRO C CA 1
ATOM 6440 C C . PRO C 2 108 ? 127.623 -28.212 22.890 1.00 72.98 207 PRO C C 1
ATOM 6441 O O . PRO C 2 108 ? 127.905 -29.102 23.700 1.00 76.71 207 PRO C O 1
ATOM 6445 N N . GLY C 2 109 ? 128.512 -27.751 22.029 1.00 68.33 208 GLY C N 1
ATOM 6446 C CA . GLY C 2 109 ? 129.704 -28.549 21.828 1.00 71.52 208 GLY C CA 1
ATOM 6447 C C . GLY C 2 109 ? 130.924 -28.270 22.683 1.00 72.15 208 GLY C C 1
ATOM 6448 O O . GLY C 2 109 ? 132.024 -28.671 22.295 1.00 72.10 208 GLY C O 1
ATOM 6449 N N . MET C 2 110 ? 130.778 -27.643 23.848 1.00 73.50 209 MET C N 1
ATOM 6450 C CA . MET C 2 110 ? 131.915 -26.925 24.415 1.00 72.14 209 MET C CA 1
ATOM 6451 C C . MET C 2 110 ? 132.723 -27.684 25.461 1.00 71.03 209 MET C C 1
ATOM 6452 O O . MET C 2 110 ? 133.820 -27.231 25.799 1.00 70.24 209 MET C O 1
ATOM 6457 N N . GLY C 2 111 ? 132.227 -28.803 25.987 1.00 70.72 210 GLY C N 1
ATOM 6458 C CA . GLY C 2 111 ? 133.026 -29.575 26.933 1.00 67.96 210 GLY C CA 1
ATOM 6459 C C . GLY C 2 111 ? 133.368 -28.787 28.181 1.00 71.98 210 GLY C C 1
ATOM 6460 O O . GLY C 2 111 ? 132.549 -28.031 28.715 1.00 77.80 210 GLY C O 1
ATOM 6461 N N . ASP C 2 112 ? 134.603 -28.953 28.655 1.00 72.08 211 ASP C N 1
ATOM 6462 C CA . ASP C 2 112 ? 135.082 -28.226 29.827 1.00 73.96 211 ASP C CA 1
ATOM 6463 C C . ASP C 2 112 ? 135.264 -26.740 29.577 1.00 74.02 211 ASP C C 1
ATOM 6464 O O . ASP C 2 112 ? 135.484 -25.991 30.537 1.00 74.69 211 ASP C O 1
ATOM 6469 N N . LYS C 2 113 ? 135.210 -26.299 28.324 1.00 71.64 212 LYS C N 1
ATOM 6470 C CA . LYS C 2 113 ? 135.276 -24.870 28.067 1.00 72.56 212 LYS C CA 1
ATOM 6471 C C . LYS C 2 113 ? 133.969 -24.162 28.412 1.00 72.75 212 LYS C C 1
ATOM 6472 O O . LYS C 2 113 ? 133.957 -22.929 28.461 1.00 73.59 212 LYS C O 1
ATOM 6478 N N . ALA C 2 114 ? 132.884 -24.911 28.679 1.00 73.00 213 ALA C N 1
ATOM 6479 C CA . ALA C 2 114 ? 131.629 -24.299 29.121 1.00 70.40 213 ALA C CA 1
ATOM 6480 C C . ALA C 2 114 ? 131.742 -23.748 30.541 1.00 69.93 213 ALA C C 1
ATOM 6481 O O . ALA C 2 114 ? 131.193 -22.681 30.842 1.00 66.60 213 ALA C O 1
ATOM 6483 N N . THR C 2 115 ? 132.446 -24.454 31.423 1.00 73.02 214 THR C N 1
ATOM 6484 C CA . THR C 2 115 ? 132.664 -23.974 32.778 1.00 72.37 214 THR C CA 1
ATOM 6485 C C . THR C 2 115 ? 133.786 -22.942 32.803 1.00 75.80 214 THR C C 1
ATOM 6486 O O . THR C 2 115 ? 134.747 -23.019 32.034 1.00 79.26 214 THR C O 1
ATOM 6490 N N . VAL C 2 116 ? 133.636 -21.963 33.693 1.00 79.66 215 VAL C N 1
ATOM 6491 C CA . VAL C 2 116 ? 134.586 -20.868 33.864 1.00 82.00 215 VAL C CA 1
ATOM 6492 C C . VAL C 2 116 ? 134.385 -20.313 35.266 1.00 83.04 215 VAL C C 1
ATOM 6493 O O . VAL C 2 116 ? 133.253 -20.200 35.743 1.00 85.86 215 VAL C O 1
ATOM 6497 N N . GLU C 2 117 ? 135.480 -19.983 35.936 1.00 81.10 216 GLU C N 1
ATOM 6498 C CA . GLU C 2 117 ? 135.417 -19.454 37.293 1.00 80.22 216 GLU C CA 1
ATOM 6499 C C . GLU C 2 117 ? 135.747 -17.965 37.271 1.00 80.69 216 GLU C C 1
ATOM 6500 O O . GLU C 2 117 ? 136.833 -17.577 36.829 1.00 82.60 216 GLU C O 1
ATOM 6506 N N . VAL C 2 118 ? 134.820 -17.134 37.738 1.00 8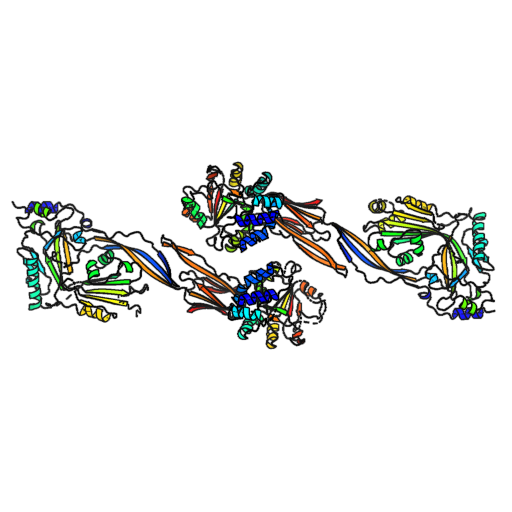2.98 217 VAL C N 1
ATOM 6507 C CA . VAL C 2 118 ? 135.070 -15.701 37.851 1.00 81.98 217 VAL C CA 1
ATOM 6508 C C . VAL C 2 118 ? 135.653 -15.406 39.228 1.00 86.39 217 VAL C C 1
ATOM 6509 O O . VAL C 2 118 ? 135.091 -15.808 40.256 1.00 84.74 217 VAL C O 1
ATOM 6513 N N . ASN C 2 119 ? 136.782 -14.699 39.250 1.00 82.80 218 ASN C N 1
ATOM 6514 C CA . ASN C 2 119 ? 137.463 -14.442 40.513 1.00 80.85 218 ASN C CA 1
ATOM 6515 C C . ASN C 2 119 ? 136.630 -13.545 41.427 1.00 81.65 218 ASN C C 1
ATOM 6516 O O . ASN C 2 119 ? 136.405 -13.881 42.597 1.00 80.24 218 ASN C O 1
ATOM 6521 N N . ASP C 2 120 ? 136.184 -12.392 40.924 1.00 80.08 219 ASP C N 1
ATOM 6522 C CA . ASP C 2 120 ? 135.257 -11.518 41.651 1.00 80.18 219 ASP C CA 1
ATOM 6523 C C . ASP C 2 120 ? 133.978 -11.395 40.836 1.00 80.04 219 ASP C C 1
ATOM 6524 O O . ASP C 2 120 ? 133.947 -10.650 39.839 1.00 78.81 219 ASP C O 1
ATOM 6529 N N . PRO C 2 121 ? 132.884 -12.103 41.228 1.00 77.23 220 PRO C N 1
ATOM 6530 C CA . PRO C 2 121 ? 131.641 -12.213 40.418 1.00 74.75 220 PRO C CA 1
ATOM 6531 C C . PRO C 2 121 ? 130.662 -11.057 40.599 1.00 72.41 220 PRO C C 1
ATOM 6532 O O . PRO C 2 121 ? 129.550 -11.187 41.132 1.00 69.12 220 PRO C O 1
ATOM 6536 N N . THR C 2 122 ? 131.060 -9.884 40.122 1.00 80.40 221 THR C N 1
ATOM 6537 C CA . THR C 2 122 ? 130.125 -8.785 39.995 1.00 77.33 221 THR C CA 1
ATOM 6538 C C . THR C 2 122 ? 129.308 -8.956 38.727 1.00 73.27 221 THR C C 1
ATOM 6539 O O . THR C 2 122 ? 129.545 -9.859 37.933 1.00 78.58 221 THR C O 1
ATOM 6543 N N . TYR C 2 123 ? 128.335 -8.071 38.528 1.00 70.28 222 TYR C N 1
ATOM 6544 C CA . TYR C 2 123 ? 127.551 -8.136 37.299 1.00 70.63 222 TYR C CA 1
ATOM 6545 C C . TYR C 2 123 ? 128.443 -8.009 36.069 1.00 79.34 222 TYR C C 1
ATOM 6546 O O . TYR C 2 123 ? 128.264 -8.730 35.078 1.00 78.67 222 TYR C O 1
ATOM 6555 N N . ALA C 2 124 ? 129.408 -7.089 36.114 1.00 86.57 223 ALA C N 1
ATOM 6556 C CA . ALA C 2 124 ? 130.268 -6.851 34.961 1.00 87.52 223 ALA C CA 1
ATOM 6557 C C . ALA C 2 124 ? 131.093 -8.087 34.631 1.00 90.04 223 ALA C C 1
ATOM 6558 O O . ALA C 2 124 ? 131.094 -8.560 33.487 1.00 91.23 223 ALA C O 1
ATOM 6560 N N . ASN C 2 125 ? 131.789 -8.636 35.633 1.00 89.35 224 ASN C N 1
ATOM 6561 C CA . ASN C 2 125 ? 132.684 -9.763 35.388 1.00 89.98 224 ASN C CA 1
ATOM 6562 C C . ASN C 2 125 ? 131.932 -10.977 34.850 1.00 92.71 224 ASN C C 1
ATOM 6563 O O . ASN C 2 125 ? 132.401 -11.633 33.907 1.00 91.11 224 ASN C O 1
ATOM 6568 N N . VAL C 2 126 ? 130.763 -11.290 35.423 1.00 84.12 225 VAL C N 1
ATOM 6569 C CA . VAL C 2 126 ? 129.993 -12.432 34.933 1.00 78.78 225 VAL C CA 1
ATOM 6570 C C . VAL C 2 126 ? 129.409 -12.135 33.560 1.00 79.20 225 VAL C C 1
ATOM 6571 O O . VAL C 2 126 ? 129.308 -13.033 32.716 1.00 78.74 225 VAL C O 1
ATOM 6575 N N . SER C 2 127 ? 129.019 -10.884 33.303 1.00 78.54 226 SER C N 1
ATOM 6576 C CA . SER C 2 127 ? 128.553 -10.543 31.967 1.00 77.67 226 SER C CA 1
ATOM 6577 C C . SER C 2 127 ? 129.673 -10.700 30.956 1.00 81.01 226 SER C C 1
ATOM 6578 O O . SER C 2 127 ? 129.451 -11.192 29.841 1.00 80.64 226 SER C O 1
ATOM 6581 N N . THR C 2 128 ? 130.891 -10.306 31.337 1.00 77.94 227 THR C N 1
ATOM 6582 C CA . THR C 2 128 ? 132.023 -10.480 30.438 1.00 81.07 227 THR C CA 1
ATOM 6583 C C . THR C 2 128 ? 132.216 -11.954 30.109 1.00 78.35 227 THR C C 1
ATOM 6584 O O . THR C 2 128 ? 132.266 -12.334 28.934 1.00 79.25 227 THR C O 1
ATOM 6588 N N . ALA C 2 129 ? 132.293 -12.807 31.132 1.00 85.06 228 ALA C N 1
ATOM 6589 C CA . ALA C 2 129 ? 132.452 -14.228 30.855 1.00 82.86 228 ALA C CA 1
ATOM 6590 C C . ALA C 2 129 ? 131.295 -14.749 30.011 1.00 79.87 228 ALA C C 1
ATOM 6591 O O . ALA C 2 129 ? 131.496 -15.549 29.096 1.00 79.13 228 ALA C O 1
ATOM 6593 N N . ILE C 2 130 ? 130.078 -14.270 30.259 1.00 77.78 229 ILE C N 1
ATOM 6594 C CA . ILE C 2 130 ? 128.983 -14.714 29.400 1.00 78.97 229 ILE C CA 1
ATOM 6595 C C . ILE C 2 130 ? 129.217 -14.234 27.973 1.00 80.07 229 ILE C C 1
ATOM 6596 O O . ILE C 2 130 ? 128.918 -14.951 27.007 1.00 77.23 229 ILE C O 1
ATOM 6601 N N . ASP C 2 131 ? 129.822 -13.056 27.817 1.00 83.76 230 ASP C N 1
ATOM 6602 C CA . ASP C 2 131 ? 130.074 -12.514 26.485 1.00 84.04 230 ASP C CA 1
ATOM 6603 C C . ASP C 2 131 ? 131.122 -13.336 25.736 1.00 84.33 230 ASP C C 1
ATOM 6604 O O . ASP C 2 131 ? 130.902 -13.723 24.583 1.00 83.80 230 ASP C O 1
ATOM 6609 N N . ASN C 2 132 ? 132.271 -13.608 26.373 1.00 77.01 231 ASN C N 1
ATOM 6610 C CA . ASN C 2 132 ? 133.313 -14.443 25.769 1.00 77.74 231 ASN C CA 1
ATOM 6611 C C . ASN C 2 132 ? 132.743 -15.774 25.304 1.00 79.19 231 ASN C C 1
ATOM 6612 O O . ASN C 2 132 ? 132.875 -16.167 24.138 1.00 80.82 231 ASN C O 1
ATOM 6617 N N . LEU C 2 133 ? 132.097 -16.468 26.238 1.00 79.29 232 LEU C N 1
ATOM 6618 C CA . LEU C 2 133 ? 131.640 -17.833 26.041 1.00 75.65 232 LEU C CA 1
ATOM 6619 C C . LEU C 2 133 ? 130.752 -17.946 24.804 1.00 76.33 232 LEU C C 1
ATOM 6620 O O . LEU C 2 133 ? 131.013 -18.773 23.920 1.00 79.49 232 LEU C O 1
ATOM 6625 N N . VAL C 2 134 ? 129.746 -17.069 24.684 1.00 73.22 233 VAL C N 1
ATOM 6626 C CA . VAL C 2 134 ? 128.803 -17.131 23.561 1.00 73.44 233 VAL C CA 1
ATOM 6627 C C . VAL C 2 134 ? 129.489 -16.797 22.237 1.00 77.23 233 VAL C C 1
ATOM 6628 O O . VAL C 2 134 ? 129.148 -17.349 21.180 1.00 76.22 233 VAL C O 1
ATOM 6632 N N . ASN C 2 135 ? 130.440 -15.867 22.263 1.00 82.19 234 ASN C N 1
ATOM 6633 C CA . ASN C 2 135 ? 131.144 -15.505 21.043 1.00 82.97 234 ASN C CA 1
ATOM 6634 C C . ASN C 2 135 ? 131.921 -16.695 20.497 1.00 85.44 234 ASN C C 1
ATOM 6635 O O . ASN C 2 135 ? 131.842 -17.003 19.302 1.00 82.81 234 ASN C O 1
ATOM 6640 N N . GLN C 2 136 ? 132.661 -17.391 21.374 1.00 89.19 235 GLN C N 1
ATOM 6641 C CA . GLN C 2 136 ? 133.443 -18.555 20.955 1.00 89.53 235 GLN C CA 1
ATOM 6642 C C . GLN C 2 136 ? 132.563 -19.603 20.295 1.00 84.62 235 GLN C C 1
ATOM 6643 O O . GLN C 2 136 ? 132.956 -20.224 19.303 1.00 86.20 235 GLN C O 1
ATOM 6649 N N . TRP C 2 137 ? 131.364 -19.804 20.828 1.00 79.11 236 TRP C N 1
ATOM 6650 C CA . TRP C 2 137 ? 130.492 -20.844 20.301 1.00 79.48 236 TRP C CA 1
ATOM 6651 C C . TRP C 2 137 ? 130.065 -20.536 18.860 1.00 82.00 236 TRP C C 1
ATOM 6652 O O . TRP C 2 137 ? 130.282 -21.350 17.951 1.00 82.23 236 TRP C O 1
ATOM 6663 N N . HIS C 2 138 ? 129.445 -19.366 18.639 1.00 80.67 237 HIS C N 1
ATOM 6664 C CA . HIS C 2 138 ? 129.235 -18.830 17.290 1.00 79.92 237 HIS C CA 1
ATOM 6665 C C . HIS C 2 138 ? 130.435 -19.031 16.368 1.00 83.65 237 HIS C C 1
ATOM 6666 O O . HIS C 2 138 ? 130.288 -19.577 15.268 1.00 80.45 237 HIS C O 1
ATOM 6673 N N . ASP C 2 139 ? 131.631 -18.608 16.794 1.00 85.00 238 ASP C N 1
ATOM 6674 C CA . ASP C 2 139 ? 132.773 -18.608 15.886 1.00 85.70 238 ASP C CA 1
ATOM 6675 C C . ASP C 2 139 ? 133.201 -20.024 15.529 1.00 85.75 238 ASP C C 1
ATOM 6676 O O . ASP C 2 139 ? 133.370 -20.348 14.346 1.00 87.10 238 ASP C O 1
ATOM 6681 N N . ASN C 2 140 ? 133.386 -20.884 16.532 1.00 82.45 239 ASN C N 1
ATOM 6682 C CA . ASN C 2 140 ? 134.065 -22.158 16.318 1.00 82.35 239 ASN C CA 1
ATOM 6683 C C . ASN C 2 140 ? 133.199 -23.373 16.629 1.00 79.90 239 ASN C C 1
ATOM 6684 O O . ASN C 2 140 ? 133.738 -24.484 16.733 1.00 77.42 239 ASN C O 1
ATOM 6689 N N . TYR C 2 141 ? 131.879 -23.207 16.765 1.00 78.53 240 TYR C N 1
ATOM 6690 C CA . TYR C 2 141 ? 131.073 -24.353 17.168 1.00 75.64 240 TYR C CA 1
ATOM 6691 C C . TYR C 2 141 ? 129.769 -24.502 16.388 1.00 80.71 240 TYR C C 1
ATOM 6692 O O . TYR C 2 141 ? 129.358 -25.628 16.087 1.00 84.41 240 TYR C O 1
ATOM 6701 N N . SER C 2 142 ? 129.106 -23.400 16.053 1.00 79.19 241 SER C N 1
ATOM 6702 C CA . SER C 2 142 ? 127.854 -23.488 15.291 1.00 76.39 241 SER C CA 1
ATOM 6703 C C . SER C 2 142 ? 128.101 -23.765 13.801 1.00 78.98 241 SER C C 1
ATOM 6704 O O . SER C 2 142 ? 128.826 -24.699 13.428 1.00 79.85 241 SER C O 1
ATOM 6707 N N . THR C 2 151 ? 112.459 -24.218 23.928 1.00 71.61 250 THR C N 1
ATOM 6708 C CA . THR C 2 151 ? 111.493 -23.134 23.815 1.00 77.85 250 THR C CA 1
ATOM 6709 C C . THR C 2 151 ? 110.137 -23.427 24.522 1.00 86.71 250 THR C C 1
ATOM 6710 O O . THR C 2 151 ? 109.541 -24.498 24.348 1.00 86.77 250 THR C O 1
ATOM 6714 N N . GLN C 2 152 ? 109.669 -22.458 25.322 1.00 93.94 251 GLN C N 1
ATOM 6715 C CA . GLN C 2 152 ? 108.454 -22.578 26.131 1.00 95.08 251 GLN C CA 1
ATOM 6716 C C . GLN C 2 152 ? 107.388 -21.592 25.666 1.00 92.88 251 GLN C C 1
ATOM 6717 O O . GLN C 2 152 ? 107.661 -20.395 25.540 1.00 92.05 251 GLN C O 1
ATOM 6723 N N . TYR C 2 153 ? 106.166 -22.087 25.457 1.00 85.79 252 TYR C N 1
ATOM 6724 C CA . TYR C 2 153 ? 105.099 -21.314 24.829 1.00 81.59 252 TYR C CA 1
ATOM 6725 C C . TYR C 2 153 ? 103.855 -21.282 25.706 1.00 80.94 252 TYR C C 1
ATOM 6726 O O . TYR C 2 153 ? 103.354 -22.334 26.108 1.00 83.80 252 TYR C O 1
ATOM 6735 N N . THR C 2 154 ? 103.322 -20.081 25.943 1.00 79.03 253 THR C N 1
ATOM 6736 C CA . THR C 2 154 ? 102.160 -19.872 26.797 1.00 71.67 253 THR C CA 1
ATOM 6737 C C . THR C 2 154 ? 101.134 -19.021 26.069 1.00 69.77 253 THR C C 1
ATOM 6738 O O . THR C 2 154 ? 101.502 -18.067 25.379 1.00 69.83 253 THR C O 1
ATOM 6742 N N . GLU C 2 155 ? 99.852 -19.348 26.238 1.00 67.81 254 GLU C N 1
ATOM 6743 C CA . GLU C 2 155 ? 98.752 -18.593 25.650 1.00 64.76 254 GLU C CA 1
ATOM 6744 C C . GLU C 2 155 ? 97.621 -18.477 26.663 1.00 64.43 254 GLU C C 1
ATOM 6745 O O . GLU C 2 155 ? 97.422 -19.383 27.476 1.00 66.33 254 GLU C O 1
ATOM 6751 N N . SER C 2 156 ? 96.863 -17.375 26.603 1.00 61.69 255 SER C N 1
ATOM 6752 C CA . SER C 2 156 ? 95.781 -17.165 27.563 1.00 60.74 255 SER C CA 1
ATOM 6753 C C . SER C 2 156 ? 94.969 -15.924 27.213 1.00 57.78 255 SER C C 1
ATOM 6754 O O . SER C 2 156 ? 95.535 -14.903 26.834 1.00 59.52 255 SER C O 1
ATOM 6757 N N . MET C 2 157 ? 93.652 -15.999 27.409 1.00 56.89 256 MET C N 1
ATOM 6758 C CA . MET C 2 157 ? 92.801 -14.822 27.284 1.00 54.29 256 MET C CA 1
ATOM 6759 C C . MET C 2 157 ? 93.163 -13.794 28.354 1.00 53.77 256 MET C C 1
ATOM 6760 O O . MET C 2 157 ? 93.911 -14.075 29.283 1.00 55.48 256 MET C O 1
ATOM 6765 N N . VAL C 2 158 ? 92.622 -12.585 28.225 1.00 54.20 257 VAL C N 1
ATOM 6766 C CA . VAL C 2 158 ? 93.032 -11.465 29.069 1.00 52.79 257 VAL C CA 1
ATOM 6767 C C . VAL C 2 158 ? 91.825 -10.961 29.837 1.00 53.36 257 VAL C C 1
ATOM 6768 O O . VAL C 2 158 ? 90.798 -10.633 29.236 1.00 58.25 257 VAL C O 1
ATOM 6772 N N . TYR C 2 159 ? 91.958 -10.880 31.165 1.00 56.74 258 TYR C N 1
ATOM 6773 C CA . TYR C 2 159 ? 90.861 -10.470 32.035 1.00 52.73 258 TYR C CA 1
ATOM 6774 C C . TYR C 2 159 ? 91.296 -9.381 33.015 1.00 53.49 258 TYR C C 1
ATOM 6775 O O . TYR C 2 159 ? 90.496 -8.507 33.350 1.00 55.95 258 TYR C O 1
ATOM 6784 N N . SER C 2 160 ? 92.545 -9.418 33.480 1.00 57.42 259 SER C N 1
ATOM 6785 C CA . SER C 2 160 ? 93.106 -8.359 34.324 1.00 57.79 259 SER C CA 1
ATOM 6786 C C . SER C 2 160 ? 94.615 -8.526 34.365 1.00 60.08 259 SER C C 1
ATOM 6787 O O . SER C 2 160 ? 95.141 -9.596 34.045 1.00 59.58 259 SER C O 1
ATOM 6790 N N . LYS C 2 161 ? 95.305 -7.460 34.788 1.00 66.21 260 LYS C N 1
ATOM 6791 C CA . LYS C 2 161 ? 96.769 -7.478 34.777 1.00 69.77 260 LYS C CA 1
ATOM 6792 C C . LYS C 2 161 ? 97.325 -8.579 35.675 1.00 69.70 260 LYS C C 1
ATOM 6793 O O . LYS C 2 161 ? 98.336 -9.211 35.341 1.00 68.36 260 LYS C O 1
ATOM 6799 N N . SER C 2 162 ? 96.683 -8.816 36.827 1.00 63.72 261 SER C N 1
ATOM 6800 C CA . SER C 2 162 ? 97.164 -9.837 37.751 1.00 60.73 261 SER C CA 1
ATOM 6801 C C . SER C 2 162 ? 96.958 -11.227 37.177 1.00 55.48 261 SER C C 1
ATOM 6802 O O . SER C 2 162 ? 97.809 -12.110 37.343 1.00 55.47 261 SER C O 1
ATOM 6805 N N . GLN C 2 163 ? 95.833 -11.432 36.493 1.00 56.79 262 GLN C N 1
ATOM 6806 C CA . GLN C 2 163 ? 95.534 -12.731 35.904 1.00 56.14 262 GLN C CA 1
ATOM 6807 C C . GLN C 2 163 ? 96.433 -13.005 34.705 1.00 54.87 262 GLN C C 1
ATOM 6808 O O . GLN C 2 163 ? 97.022 -14.087 34.586 1.00 49.26 262 GLN C O 1
ATOM 6814 N N . ILE C 2 164 ? 96.562 -12.027 33.809 1.00 54.53 263 ILE C N 1
ATOM 6815 C CA . ILE C 2 164 ? 97.383 -12.250 32.631 1.00 55.33 263 ILE C CA 1
ATOM 6816 C C . ILE C 2 164 ? 98.833 -12.410 33.039 1.00 52.66 263 ILE C C 1
ATOM 6817 O O . ILE C 2 164 ? 99.585 -13.148 32.394 1.00 49.77 263 ILE C O 1
ATOM 6822 N N . GLU C 2 165 ? 99.245 -11.765 34.129 1.00 53.47 264 GLU C N 1
ATOM 6823 C CA . GLU C 2 165 ? 100.588 -11.988 34.642 1.00 53.08 264 GLU C CA 1
ATOM 6824 C C . GLU C 2 165 ? 100.765 -13.442 35.067 1.00 50.82 264 GLU C C 1
ATOM 6825 O O . GLU C 2 165 ? 101.673 -14.138 34.601 1.00 50.45 264 GLU C O 1
ATOM 6831 N N . ALA C 2 166 ? 99.884 -13.927 35.937 1.00 50.42 265 ALA C N 1
ATOM 6832 C CA . ALA C 2 166 ? 100.013 -15.300 36.395 1.00 48.43 265 ALA C CA 1
ATOM 6833 C C . ALA C 2 166 ? 99.863 -16.275 35.232 1.00 49.83 265 ALA C C 1
ATOM 6834 O O . ALA C 2 166 ? 100.569 -17.286 35.159 1.00 48.16 265 ALA C O 1
ATOM 6836 N N . ALA C 2 167 ? 98.981 -15.963 34.284 1.00 51.36 266 ALA C N 1
ATOM 6837 C CA . ALA C 2 167 ? 98.729 -16.911 33.210 1.00 49.83 266 ALA C CA 1
ATOM 6838 C C . ALA C 2 167 ? 99.932 -17.058 32.287 1.00 48.83 266 ALA C C 1
ATOM 6839 O O . ALA C 2 167 ? 100.175 -18.154 31.771 1.00 46.99 266 ALA C O 1
ATOM 6841 N N . LEU C 2 168 ? 100.707 -15.987 32.090 1.00 49.00 267 LEU C N 1
ATOM 6842 C CA . LEU C 2 168 ? 101.844 -15.994 31.172 1.00 49.64 267 LEU C CA 1
ATOM 6843 C C . LEU C 2 168 ? 103.199 -15.865 31.851 1.00 51.06 267 LEU C C 1
ATOM 6844 O O . LEU C 2 168 ? 104.216 -15.998 31.169 1.00 54.35 267 LEU C O 1
ATOM 6849 N N . ASN C 2 169 ? 103.247 -15.596 33.153 1.00 45.68 268 ASN C N 1
ATOM 6850 C CA . ASN C 2 169 ? 104.496 -15.346 33.860 1.00 46.66 268 ASN C CA 1
ATOM 6851 C C . ASN C 2 169 ? 105.305 -14.257 33.150 1.00 50.38 268 ASN C C 1
ATOM 6852 O O . ASN C 2 169 ? 106.497 -14.397 32.863 1.00 47.86 268 ASN C O 1
ATOM 6857 N N . VAL C 2 170 ? 104.635 -13.147 32.855 1.00 50.72 269 VAL C N 1
ATOM 6858 C CA . VAL C 2 170 ? 105.289 -11.981 32.273 1.00 51.47 269 VAL C CA 1
ATOM 6859 C C . VAL C 2 170 ? 104.681 -10.747 32.910 1.00 52.11 269 VAL C C 1
ATOM 6860 O O . VAL C 2 170 ? 103.464 -10.676 33.093 1.00 55.05 269 VAL C O 1
ATOM 6864 N N . ASN C 2 171 ? 105.527 -9.786 33.271 1.00 54.62 270 ASN C N 1
ATOM 6865 C CA . ASN C 2 171 ? 105.034 -8.558 33.875 1.00 58.23 270 ASN C CA 1
ATOM 6866 C C . ASN C 2 171 ? 104.015 -7.864 32.974 1.00 59.75 270 ASN C C 1
ATOM 6867 O O . ASN C 2 171 ? 104.200 -7.767 31.756 1.00 62.17 270 ASN C O 1
ATOM 6872 N N . SER C 2 172 ? 102.940 -7.353 33.582 1.00 61.85 271 SER C N 1
ATOM 6873 C CA . SER C 2 172 ? 101.871 -6.756 32.784 1.00 61.23 271 SER C CA 1
ATOM 6874 C C . SER C 2 172 ? 102.274 -5.404 32.198 1.00 63.34 271 SER C C 1
ATOM 6875 O O . SER C 2 172 ? 101.773 -5.024 31.132 1.00 65.01 271 SER C O 1
ATOM 6878 N N . LYS C 2 173 ? 103.170 -4.666 32.866 1.00 62.06 272 LYS C N 1
ATOM 6879 C CA . LYS C 2 173 ? 103.630 -3.389 32.319 1.00 63.19 272 LYS C CA 1
ATOM 6880 C C . LYS C 2 173 ? 104.350 -3.585 30.991 1.00 61.99 272 LYS C C 1
ATOM 6881 O O . LYS C 2 173 ? 104.217 -2.765 30.074 1.00 63.67 272 LYS C O 1
ATOM 6887 N N . ILE C 2 174 ? 105.123 -4.660 30.868 1.00 65.54 273 ILE C N 1
ATOM 6888 C CA . ILE C 2 174 ? 105.820 -4.922 29.617 1.00 66.06 273 ILE C CA 1
ATOM 6889 C C . ILE C 2 174 ? 104.823 -5.227 28.508 1.00 65.55 273 ILE C C 1
ATOM 6890 O O . ILE C 2 174 ? 104.915 -4.678 27.405 1.00 67.56 273 ILE C O 1
ATOM 6895 N N . LEU C 2 175 ? 103.854 -6.100 28.785 1.00 61.84 274 LEU C N 1
ATOM 6896 C CA . LEU C 2 175 ? 102.772 -6.336 27.833 1.00 65.05 274 LEU C CA 1
ATOM 6897 C C . LEU C 2 175 ? 102.071 -5.033 27.468 1.00 66.81 274 LEU C C 1
ATOM 6898 O O . LEU C 2 175 ? 101.929 -4.699 26.287 1.00 67.99 274 LEU C O 1
ATOM 6903 N N . ASP C 2 176 ? 101.639 -4.276 28.479 1.00 62.32 275 ASP C N 1
ATOM 6904 C CA . ASP C 2 176 ? 100.948 -3.018 28.224 1.00 61.15 275 ASP C CA 1
ATOM 6905 C C . ASP C 2 176 ? 101.819 -2.043 27.446 1.00 64.04 275 ASP C C 1
ATOM 6906 O O . ASP C 2 176 ? 101.314 -1.290 26.607 1.00 67.37 275 ASP C O 1
ATOM 6911 N N . GLY C 2 177 ? 103.126 -2.040 27.695 1.00 64.28 276 GLY C N 1
ATOM 6912 C CA . GLY C 2 177 ? 103.997 -1.171 26.930 1.00 60.92 276 GLY C CA 1
ATOM 6913 C C . GLY C 2 177 ? 104.111 -1.605 25.481 1.00 65.87 276 GLY C C 1
ATOM 6914 O O . GLY C 2 177 ? 104.039 -0.774 24.571 1.00 72.29 276 GLY C O 1
ATOM 6915 N N . THR C 2 178 ? 104.279 -2.908 25.241 1.00 69.30 277 THR C N 1
ATOM 6916 C CA . THR C 2 178 ? 104.520 -3.405 23.890 1.00 68.70 277 THR C CA 1
ATOM 6917 C C . THR C 2 178 ? 103.245 -3.643 23.090 1.00 67.15 277 THR C C 1
ATOM 6918 O O . THR C 2 178 ? 103.272 -3.515 21.862 1.00 67.57 277 THR C O 1
ATOM 6922 N N . LEU C 2 179 ? 102.128 -3.997 23.728 1.00 66.15 278 LEU C N 1
ATOM 6923 C CA . LEU C 2 179 ? 100.902 -4.192 22.976 1.00 65.37 278 LEU C CA 1
ATOM 6924 C C . LEU C 2 179 ? 99.829 -3.404 23.709 1.00 70.44 278 LEU C C 1
ATOM 6925 O O . LEU C 2 179 ? 99.827 -3.340 24.945 1.00 69.98 278 LEU C O 1
ATOM 6930 N N . GLY C 2 180 ? 98.900 -2.802 22.981 1.00 67.45 279 GLY C N 1
ATOM 6931 C CA . GLY C 2 180 ? 97.797 -2.151 23.664 1.00 68.65 279 GLY C CA 1
ATOM 6932 C C . GLY C 2 180 ? 96.987 -3.196 24.405 1.00 68.68 279 GLY C C 1
ATOM 6933 O O . GLY C 2 180 ? 96.552 -4.188 23.811 1.00 71.69 279 GLY C O 1
ATOM 6934 N N . ILE C 2 181 ? 96.795 -3.000 25.714 1.00 68.54 280 ILE C N 1
ATOM 6935 C CA . ILE C 2 181 ? 95.838 -3.796 26.492 1.00 69.50 280 ILE C CA 1
ATOM 6936 C C . ILE C 2 181 ? 94.832 -2.872 27.178 1.00 64.73 280 ILE C C 1
ATOM 6937 O O . ILE C 2 181 ? 95.197 -2.118 28.088 1.00 67.08 280 ILE C O 1
ATOM 6942 N N . ASP C 2 182 ? 93.563 -2.972 26.781 1.00 62.15 281 ASP C N 1
ATOM 6943 C CA . ASP C 2 182 ? 92.506 -2.087 27.272 1.00 68.92 281 ASP C CA 1
ATOM 6944 C C . ASP C 2 182 ? 91.712 -2.812 28.358 1.00 68.60 281 ASP C C 1
ATOM 6945 O O . ASP C 2 182 ? 90.635 -3.365 28.124 1.00 69.43 281 ASP C O 1
ATOM 6950 N N . PHE C 2 183 ? 92.264 -2.790 29.575 1.00 68.88 282 PHE C N 1
ATOM 6951 C CA . PHE C 2 183 ? 91.659 -3.515 30.690 1.00 69.10 282 PHE C CA 1
ATOM 6952 C C . PHE C 2 183 ? 90.288 -2.945 31.049 1.00 73.23 282 PHE C C 1
ATOM 6953 O O . PHE C 2 183 ? 89.317 -3.700 31.198 1.00 71.53 282 PHE C O 1
ATOM 6961 N N . LYS C 2 184 ? 90.196 -1.611 31.201 1.00 72.34 283 LYS C N 1
ATOM 6962 C CA . LYS C 2 184 ? 88.938 -0.967 31.601 1.00 73.46 283 LYS C CA 1
ATOM 6963 C C . LYS C 2 184 ? 87.784 -1.385 30.703 1.00 73.27 283 LYS C C 1
ATOM 6964 O O . LYS C 2 184 ? 86.661 -1.602 31.171 1.00 75.11 283 LYS C O 1
ATOM 6970 N N . SER C 2 185 ? 88.045 -1.501 29.407 1.00 77.92 284 SER C N 1
ATOM 6971 C CA . SER C 2 185 ? 87.006 -1.764 28.433 1.00 78.73 284 SER C CA 1
ATOM 6972 C C . SER C 2 185 ? 86.975 -3.222 27.981 1.00 77.24 284 SER C C 1
ATOM 6973 O O . SER C 2 185 ? 86.076 -3.600 27.226 1.00 77.55 284 SER C O 1
ATOM 6976 N N . ILE C 2 186 ? 87.935 -4.048 28.401 1.00 78.37 285 ILE C N 1
ATOM 6977 C CA . ILE C 2 186 ? 87.681 -5.484 28.418 1.00 76.66 285 ILE C CA 1
ATOM 6978 C C . ILE C 2 186 ? 86.626 -5.811 29.471 1.00 75.73 285 ILE C C 1
ATOM 6979 O O . ILE C 2 186 ? 85.821 -6.734 29.296 1.00 75.64 285 ILE C O 1
ATOM 6984 N N . SER C 2 187 ? 86.594 -5.040 30.562 1.00 70.69 286 SER C N 1
ATOM 6985 C CA . SER C 2 187 ? 85.647 -5.261 31.649 1.00 70.16 286 SER C CA 1
ATOM 6986 C C . SER C 2 187 ? 84.206 -5.014 31.237 1.00 72.50 286 SER C C 1
ATOM 6987 O O . SER C 2 187 ? 83.291 -5.463 31.934 1.00 70.92 286 SER C O 1
ATOM 6990 N N . LYS C 2 188 ? 83.977 -4.293 30.145 1.00 73.18 287 LYS C N 1
ATOM 6991 C CA . LYS C 2 188 ? 82.629 -4.037 29.661 1.00 70.99 287 LYS C CA 1
ATOM 6992 C C . LYS C 2 188 ? 82.182 -5.049 28.612 1.00 70.20 287 LYS C C 1
ATOM 6993 O O . LYS C 2 188 ? 81.157 -4.837 27.960 1.00 69.88 287 LYS C O 1
ATOM 6999 N N . GLY C 2 189 ? 82.925 -6.143 28.444 1.00 72.44 288 GLY C N 1
ATOM 7000 C CA . GLY C 2 189 ? 82.626 -7.146 27.440 1.00 73.60 288 GLY C CA 1
ATOM 7001 C C . GLY C 2 189 ? 82.770 -6.691 26.006 1.00 76.15 288 GLY C C 1
ATOM 7002 O O . GLY C 2 189 ? 82.282 -7.377 25.100 1.00 76.67 288 GLY C O 1
ATOM 7003 N N . GLU C 2 190 ? 83.424 -5.555 25.769 1.00 74.83 289 GLU C N 1
ATOM 7004 C CA . GLU C 2 190 ? 83.478 -4.992 24.434 1.00 75.31 289 GLU C CA 1
ATOM 7005 C C . GLU C 2 190 ? 84.611 -5.608 23.613 1.00 75.94 289 GLU C C 1
ATOM 7006 O O . GLU C 2 190 ? 84.550 -5.588 22.382 1.00 78.27 289 GLU C O 1
ATOM 7012 N N . LYS C 2 191 ? 85.641 -6.145 24.275 1.00 76.36 290 LYS C N 1
ATOM 7013 C CA . LYS C 2 191 ? 86.823 -6.689 23.628 1.00 74.34 290 LYS C CA 1
ATOM 7014 C C . LYS C 2 191 ? 87.141 -8.080 24.212 1.00 73.93 290 LYS C C 1
ATOM 7015 O O . LYS C 2 191 ? 87.124 -8.232 25.417 1.00 73.63 290 LYS C O 1
ATOM 7021 N N . LYS C 2 192 ? 87.334 -9.100 23.378 1.00 72.28 291 LYS C N 1
ATOM 7022 C CA . LYS C 2 192 ? 87.887 -10.395 23.757 1.00 70.78 291 LYS C CA 1
ATOM 7023 C C . LYS C 2 192 ? 89.393 -10.415 23.345 1.00 71.80 291 LYS C C 1
ATOM 7024 O O . LYS C 2 192 ? 89.724 -10.600 22.161 1.00 73.80 291 LYS C O 1
ATOM 7030 N N . VAL C 2 193 ? 90.299 -10.144 24.277 1.00 71.43 292 VAL C N 1
ATOM 7031 C CA . VAL C 2 193 ? 91.730 -10.115 23.947 1.00 65.54 292 VAL C CA 1
ATOM 7032 C C . VAL C 2 193 ? 92.438 -11.401 24.399 1.00 62.29 292 VAL C C 1
ATOM 7033 O O . VAL C 2 193 ? 92.226 -11.903 25.517 1.00 62.03 292 VAL C O 1
ATOM 7037 N N . MET C 2 194 ? 93.328 -11.907 23.542 1.00 64.77 293 MET C N 1
ATOM 7038 C CA . MET C 2 194 ? 94.178 -13.049 23.868 1.00 62.41 293 MET C CA 1
ATOM 7039 C C . MET C 2 194 ? 95.628 -12.695 23.594 1.00 59.84 293 MET C C 1
ATOM 7040 O O . MET C 2 194 ? 95.907 -11.931 22.675 1.00 66.22 293 MET C O 1
ATOM 7045 N N . ILE C 2 195 ? 96.548 -13.214 24.410 1.00 61.14 294 ILE C N 1
ATOM 7046 C CA . ILE C 2 195 ? 97.975 -12.942 24.276 1.00 57.18 294 ILE C CA 1
ATOM 7047 C C . ILE C 2 195 ? 98.712 -14.262 24.348 1.00 59.64 294 ILE C C 1
ATOM 7048 O O . ILE C 2 195 ? 98.351 -15.140 25.136 1.00 63.57 294 ILE C O 1
ATOM 7053 N N . ALA C 2 196 ? 99.728 -14.411 23.515 1.00 61.16 295 ALA C N 1
ATOM 7054 C CA . ALA C 2 196 ? 100.589 -15.580 23.529 1.00 63.54 295 ALA C CA 1
ATOM 7055 C C . ALA C 2 196 ? 102.026 -15.124 23.709 1.00 61.82 295 ALA C C 1
ATOM 7056 O O . ALA C 2 196 ? 102.419 -14.075 23.199 1.00 65.81 295 ALA C O 1
ATOM 7058 N N . ALA C 2 197 ? 102.804 -15.901 24.444 1.00 69.84 296 ALA C N 1
ATOM 7059 C CA . ALA C 2 197 ? 104.202 -15.593 24.674 1.00 72.57 296 ALA C CA 1
ATOM 7060 C C . ALA C 2 197 ? 105.049 -16.720 24.112 1.00 74.97 296 ALA C C 1
ATOM 7061 O O . ALA C 2 197 ? 104.669 -17.890 24.192 1.00 76.87 296 ALA C O 1
ATOM 7063 N N . TYR C 2 198 ? 106.182 -16.359 23.516 1.00 74.58 297 TYR C N 1
ATOM 7064 C CA . TYR C 2 198 ? 107.091 -17.307 22.874 1.00 72.78 297 TYR C CA 1
ATOM 7065 C C . TYR C 2 198 ? 108.455 -17.138 23.527 1.00 76.32 297 TYR C C 1
ATOM 7066 O O . TYR C 2 198 ? 109.315 -16.408 23.031 1.00 79.69 297 TYR C O 1
ATOM 7075 N N . LYS C 2 199 ? 108.638 -17.804 24.657 1.00 80.67 298 LYS C N 1
ATOM 7076 C CA . LYS C 2 199 ? 109.887 -17.742 25.397 1.00 80.31 298 LYS C CA 1
ATOM 7077 C C . LYS C 2 199 ? 110.631 -19.029 25.124 1.00 81.48 298 LYS C C 1
ATOM 7078 O O . LYS C 2 199 ? 110.369 -19.681 24.110 1.00 81.22 298 LYS C O 1
ATOM 7084 N N . ILE C 2 201 ? 115.617 -19.814 25.945 1.00 65.86 300 ILE C N 1
ATOM 7085 C CA . ILE C 2 201 ? 115.556 -20.557 24.693 1.00 65.73 300 ILE C CA 1
ATOM 7086 C C . ILE C 2 201 ? 116.925 -20.915 24.155 1.00 68.95 300 ILE C C 1
ATOM 7087 O O . ILE C 2 201 ? 117.223 -22.094 24.005 1.00 74.68 300 ILE C O 1
ATOM 7092 N N . PHE C 2 202 ? 117.759 -19.920 23.845 1.00 66.92 301 PHE C N 1
ATOM 7093 C CA . PHE C 2 202 ? 118.995 -20.243 23.135 1.00 66.05 301 PHE C CA 1
ATOM 7094 C C . PHE C 2 202 ? 120.057 -20.827 24.059 1.00 65.15 301 PHE C C 1
ATOM 7095 O O . PHE C 2 202 ? 120.841 -21.679 23.625 1.00 65.15 301 PHE C O 1
ATOM 7103 N N . TYR C 2 203 ? 120.103 -20.406 25.315 1.00 61.68 302 TYR C N 1
ATOM 7104 C CA . TYR C 2 203 ? 121.105 -20.953 26.218 1.00 58.76 302 TYR C CA 1
ATOM 7105 C C . TYR C 2 203 ? 120.765 -20.542 27.640 1.00 56.38 302 TYR C C 1
ATOM 7106 O O . TYR C 2 203 ? 119.927 -19.666 27.873 1.00 55.23 302 TYR C O 1
ATOM 7115 N N . THR C 2 204 ? 121.423 -21.213 28.591 1.00 56.10 303 THR C N 1
ATOM 7116 C CA . THR C 2 204 ? 121.248 -20.996 30.021 1.00 53.11 303 THR C CA 1
ATOM 7117 C C . THR C 2 204 ? 122.614 -20.966 30.669 1.00 52.05 303 THR C C 1
ATOM 7118 O O . THR C 2 204 ? 123.373 -21.927 30.526 1.00 56.36 303 THR C O 1
ATOM 7122 N N . VAL C 2 205 ? 122.924 -19.902 31.400 1.00 52.04 304 VAL C N 1
ATOM 7123 C CA . VAL C 2 205 ? 124.118 -19.871 32.236 1.00 51.62 304 VAL C CA 1
ATOM 7124 C C . VAL C 2 205 ? 123.687 -20.108 33.670 1.00 51.37 304 VAL C C 1
ATOM 7125 O O . VAL C 2 205 ? 122.682 -19.544 34.128 1.00 51.71 304 VAL C O 1
ATOM 7129 N N . SER C 2 206 ? 124.424 -20.964 34.367 1.00 48.89 305 SER C N 1
ATOM 7130 C CA . SER C 2 206 ? 124.096 -21.365 35.719 1.00 48.45 305 SER C CA 1
ATOM 7131 C C . SER C 2 206 ? 125.275 -21.064 36.629 1.00 52.70 305 SER C C 1
ATOM 7132 O O . SER C 2 206 ? 126.407 -20.907 36.175 1.00 53.37 305 SER C O 1
ATOM 7135 N N . ALA C 2 207 ? 125.000 -20.951 37.922 1.00 52.83 306 ALA C N 1
ATOM 7136 C CA . ALA C 2 207 ? 126.015 -20.613 38.903 1.00 49.50 306 ALA C CA 1
ATOM 7137 C C . ALA C 2 207 ? 126.033 -21.696 39.959 1.00 49.98 306 ALA C C 1
ATOM 7138 O O . ALA C 2 207 ? 124.998 -21.997 40.554 1.00 56.17 306 ALA C O 1
ATOM 7140 N N . ASN C 2 208 ? 127.194 -22.291 40.176 1.00 50.54 307 ASN C N 1
ATOM 7141 C CA . ASN C 2 208 ? 127.300 -23.356 41.161 1.00 53.32 307 ASN C CA 1
ATOM 7142 C C . ASN C 2 208 ? 126.829 -22.861 42.524 1.00 48.27 307 ASN C C 1
ATOM 7143 O O . ASN C 2 208 ? 127.030 -21.697 42.882 1.00 49.37 307 ASN C O 1
ATOM 7148 N N . LEU C 2 209 ? 126.143 -23.736 43.268 1.00 50.98 308 LEU C N 1
ATOM 7149 C CA . LEU C 2 209 ? 125.571 -23.343 44.558 1.00 47.22 308 LEU C CA 1
ATOM 7150 C C . LEU C 2 209 ? 126.628 -23.456 45.654 1.00 52.03 308 LEU C C 1
ATOM 7151 O O . LEU C 2 209 ? 127.411 -24.411 45.657 1.00 49.07 308 LEU C O 1
ATOM 7156 N N . PRO C 2 210 ? 126.675 -22.512 46.593 1.00 50.33 309 PRO C N 1
ATOM 7157 C CA . PRO C 2 210 ? 127.734 -22.543 47.608 1.00 46.86 309 PRO C CA 1
ATOM 7158 C C . PRO C 2 210 ? 127.573 -23.745 48.518 1.00 49.34 309 PRO C C 1
ATOM 7159 O O . PRO C 2 210 ? 126.455 -24.199 48.775 1.00 48.57 309 PRO C O 1
ATOM 7163 N N . ASN C 2 211 ? 128.716 -24.269 48.995 1.00 50.38 310 ASN C N 1
ATOM 7164 C CA . ASN C 2 211 ? 128.690 -25.375 49.957 1.00 49.46 310 ASN C CA 1
ATOM 7165 C C . ASN C 2 211 ? 127.982 -24.950 51.238 1.00 45.48 310 ASN C C 1
ATOM 7166 O O . ASN C 2 211 ? 127.112 -25.668 51.752 1.00 45.19 310 ASN C O 1
ATOM 7171 N N . ASN C 2 212 ? 128.293 -23.751 51.724 1.00 46.09 311 ASN C N 1
ATOM 7172 C CA . ASN C 2 212 ? 127.660 -23.124 52.874 1.00 49.01 311 ASN C CA 1
ATOM 7173 C C . ASN C 2 212 ? 127.300 -21.686 52.542 1.00 49.59 311 ASN C C 1
ATOM 7174 O O . ASN C 2 212 ? 127.908 -21.090 51.644 1.00 49.38 311 ASN C O 1
ATOM 7179 N N . PRO C 2 213 ? 126.296 -21.111 53.228 1.00 52.34 312 PRO C N 1
ATOM 7180 C CA . PRO C 2 213 ? 125.853 -19.753 52.871 1.00 50.61 312 PRO C CA 1
ATOM 7181 C C . PRO C 2 213 ? 126.972 -18.729 52.822 1.00 51.80 312 PRO C C 1
ATOM 7182 O O . PRO C 2 213 ? 126.999 -17.907 51.894 1.00 53.10 312 PRO C O 1
ATOM 7186 N N . ALA C 2 214 ? 127.920 -18.769 53.766 1.00 55.39 313 ALA C N 1
ATOM 7187 C CA . ALA C 2 214 ? 128.947 -17.729 53.841 1.00 52.29 313 ALA C CA 1
ATOM 7188 C C . ALA C 2 214 ? 129.910 -17.737 52.651 1.00 53.53 313 ALA C C 1
ATOM 7189 O O . ALA C 2 214 ? 130.505 -16.694 52.349 1.00 53.16 313 ALA C O 1
ATOM 7191 N N . ASP C 2 215 ? 130.051 -18.868 51.945 1.00 52.90 314 ASP C N 1
ATOM 7192 C CA . ASP C 2 215 ? 131.114 -18.994 50.948 1.00 53.71 314 ASP C CA 1
ATOM 7193 C C . ASP C 2 215 ? 130.979 -18.008 49.798 1.00 56.32 314 ASP C C 1
ATOM 7194 O O . ASP C 2 215 ? 131.897 -17.916 48.978 1.00 58.82 314 ASP C O 1
ATOM 7199 N N . VAL C 2 216 ? 129.867 -17.283 49.687 1.00 58.67 315 VAL C N 1
ATOM 7200 C CA . VAL C 2 216 ? 129.768 -16.297 48.618 1.00 59.35 315 VAL C CA 1
ATOM 7201 C C . VAL C 2 216 ? 130.353 -14.959 49.026 1.00 60.07 315 VAL C C 1
ATOM 7202 O O . VAL C 2 216 ? 130.605 -14.118 48.153 1.00 61.68 315 VAL C O 1
ATOM 7206 N N . PHE C 2 217 ? 130.585 -14.736 50.317 1.00 58.64 316 PHE C N 1
ATOM 7207 C CA . PHE C 2 217 ? 131.041 -13.447 50.819 1.00 65.81 316 PHE C CA 1
ATOM 7208 C C . PHE C 2 217 ? 132.545 -13.438 51.093 1.00 75.14 316 PHE C C 1
ATOM 7209 O O . PHE C 2 217 ? 133.139 -14.448 51.487 1.00 73.94 316 PHE C O 1
ATOM 7217 N N . ASP C 2 218 ? 133.156 -12.272 50.890 1.00 87.11 317 ASP C N 1
ATOM 7218 C CA . ASP C 2 218 ? 134.549 -12.072 51.252 1.00 84.71 317 ASP C CA 1
ATOM 7219 C C . ASP C 2 218 ? 134.697 -11.861 52.759 1.00 87.57 317 ASP C C 1
ATOM 7220 O O . ASP C 2 218 ? 133.732 -11.566 53.474 1.00 87.12 317 ASP C O 1
ATOM 7225 N N . LYS C 2 219 ? 135.940 -12.014 53.231 1.00 84.82 318 LYS C N 1
ATOM 7226 C CA . LYS C 2 219 ? 136.221 -11.973 54.665 1.00 86.02 318 LYS C CA 1
ATOM 7227 C C . LYS C 2 219 ? 135.828 -10.639 55.283 1.00 85.95 318 LYS C C 1
ATOM 7228 O O . LYS C 2 219 ? 135.523 -10.575 56.479 1.00 86.69 318 LYS C O 1
ATOM 7234 N N . SER C 2 220 ? 135.830 -9.566 54.489 1.00 85.08 319 SER C N 1
ATOM 7235 C CA . SER C 2 220 ? 135.450 -8.266 55.012 1.00 82.95 319 SER C CA 1
ATOM 7236 C C . SER C 2 220 ? 133.948 -8.134 55.214 1.00 82.65 319 SER C C 1
ATOM 7237 O O . SER C 2 220 ? 133.514 -7.253 55.963 1.00 82.57 319 SER C O 1
ATOM 7240 N N . VAL C 2 221 ? 133.143 -8.968 54.552 1.00 74.92 320 VAL C N 1
ATOM 7241 C CA . VAL C 2 221 ? 131.695 -8.879 54.705 1.00 73.02 320 VAL C CA 1
ATOM 7242 C C . VAL C 2 221 ? 131.295 -9.451 56.059 1.00 71.04 320 VAL C C 1
ATOM 7243 O O . VAL C 2 221 ? 131.683 -10.573 56.418 1.00 71.20 320 VAL C O 1
ATOM 7247 N N . THR C 2 222 ? 130.544 -8.664 56.833 1.00 64.56 321 THR C N 1
ATOM 7248 C CA . THR C 2 222 ? 130.029 -9.065 58.139 1.00 63.65 321 THR C CA 1
ATOM 7249 C C . THR C 2 222 ? 128.510 -9.180 58.079 1.00 60.58 321 THR C C 1
ATOM 7250 O O . THR C 2 222 ? 127.856 -8.642 57.175 1.00 57.06 321 THR C O 1
ATOM 7254 N N . PHE C 2 223 ? 127.936 -9.878 59.068 1.00 58.50 322 PHE C N 1
ATOM 7255 C CA . PHE C 2 223 ? 126.482 -9.980 59.084 1.00 57.73 322 PHE C CA 1
ATOM 7256 C C . PHE C 2 223 ? 125.819 -8.622 59.286 1.00 55.79 322 PHE C C 1
ATOM 7257 O O . PHE C 2 223 ? 124.749 -8.372 58.716 1.00 55.77 322 PHE C O 1
ATOM 7265 N N . LYS C 2 224 ? 126.435 -7.732 60.074 1.00 55.25 323 LYS C N 1
ATOM 7266 C CA . LYS C 2 224 ? 125.862 -6.402 60.280 1.00 58.91 323 LYS C CA 1
ATOM 7267 C C . LYS C 2 224 ? 125.776 -5.644 58.963 1.00 55.57 323 LYS C C 1
ATOM 7268 O O . LYS C 2 224 ? 124.768 -4.982 58.683 1.00 53.39 323 LYS C O 1
ATOM 7274 N N . GLU C 2 225 ? 126.819 -5.756 58.134 1.00 55.53 324 GLU C N 1
ATOM 7275 C CA . GLU C 2 225 ? 126.798 -5.152 56.805 1.00 59.37 324 GLU C CA 1
ATOM 7276 C C . GLU C 2 225 ? 125.699 -5.765 55.935 1.00 55.85 324 GLU C C 1
ATOM 7277 O O . GLU C 2 225 ? 125.028 -5.060 55.168 1.00 54.98 324 GLU C O 1
ATOM 7283 N N . LEU C 2 226 ? 125.484 -7.076 56.056 1.00 56.37 325 LEU C N 1
ATOM 7284 C CA . LEU C 2 226 ? 124.403 -7.711 55.308 1.00 56.01 325 LEU C CA 1
ATOM 7285 C C . LEU C 2 226 ? 123.050 -7.181 55.749 1.00 51.40 325 LEU C C 1
ATOM 7286 O O . LEU C 2 226 ? 122.179 -6.920 54.912 1.00 51.27 325 LEU C O 1
ATOM 7291 N N . GLN C 2 227 ? 122.865 -6.984 57.055 1.00 52.23 326 GLN C N 1
ATOM 7292 C CA . GLN C 2 227 ? 121.605 -6.435 57.541 1.00 48.08 326 GLN C CA 1
ATOM 7293 C C . GLN C 2 227 ? 121.388 -5.026 57.032 1.00 51.82 326 GLN C C 1
ATOM 7294 O O . GLN C 2 227 ? 120.257 -4.643 56.707 1.00 51.99 326 GLN C O 1
ATOM 7300 N N . ARG C 2 228 ? 122.457 -4.235 56.955 1.00 55.19 327 ARG C N 1
ATOM 7301 C CA . ARG C 2 228 ? 122.307 -2.867 56.476 1.00 55.26 327 ARG C CA 1
ATOM 7302 C C . ARG C 2 228 ? 121.827 -2.836 55.030 1.00 52.27 327 ARG C C 1
ATOM 7303 O O . ARG C 2 228 ? 121.034 -1.963 54.654 1.00 48.73 327 ARG C O 1
ATOM 7311 N N . LYS C 2 229 ? 122.269 -3.791 54.215 1.00 49.05 328 LYS C N 1
ATOM 7312 C CA . LYS C 2 229 ? 121.810 -3.865 52.840 1.00 48.59 328 LYS C CA 1
ATOM 7313 C C . LYS C 2 229 ? 120.487 -4.620 52.675 1.00 49.50 328 LYS C C 1
ATOM 7314 O O . LYS C 2 229 ? 120.059 -4.839 51.540 1.00 49.17 328 LYS C O 1
ATOM 7320 N N . GLY C 2 230 ? 119.827 -5.007 53.768 1.00 46.32 329 GLY C N 1
ATOM 7321 C CA . GLY C 2 230 ? 118.437 -5.414 53.705 1.00 45.16 329 GLY C CA 1
ATOM 7322 C C . GLY C 2 230 ? 118.127 -6.810 54.200 1.00 39.44 329 GLY C C 1
ATOM 7323 O O . GLY C 2 230 ? 116.967 -7.212 54.138 1.00 37.67 329 GLY C O 1
ATOM 7324 N N . VAL C 2 231 ? 119.078 -7.571 54.721 1.00 38.11 330 VAL C N 1
ATOM 7325 C CA . VAL C 2 231 ? 118.840 -8.980 55.006 1.00 38.66 330 VAL C CA 1
ATOM 7326 C C . VAL C 2 231 ? 118.171 -9.132 56.361 1.00 40.75 330 VAL C C 1
ATOM 7327 O O . VAL C 2 231 ? 118.700 -8.667 57.377 1.00 44.58 330 VAL C O 1
ATOM 7331 N N . SER C 2 232 ? 117.027 -9.809 56.388 1.00 35.49 331 SER C N 1
ATOM 7332 C CA . SER C 2 232 ? 116.241 -9.934 57.609 1.00 34.82 331 SER C CA 1
ATOM 7333 C C . SER C 2 232 ? 115.370 -11.183 57.507 1.00 34.46 331 SER C C 1
ATOM 7334 O O . SER C 2 232 ? 115.354 -11.869 56.481 1.00 36.75 331 SER C O 1
ATOM 7337 N N . ASN C 2 233 ? 114.638 -11.480 58.587 1.00 32.78 332 ASN C N 1
ATOM 7338 C CA . ASN C 2 233 ? 113.641 -12.544 58.504 1.00 32.69 332 ASN C CA 1
ATOM 7339 C C . ASN C 2 233 ? 112.545 -12.186 57.509 1.00 34.03 332 ASN C C 1
ATOM 7340 O O . ASN C 2 233 ? 111.920 -13.082 56.919 1.00 30.48 332 ASN C O 1
ATOM 7345 N N . GLU C 2 234 ? 112.283 -10.887 57.329 1.00 29.97 333 GLU C N 1
ATOM 7346 C CA . GLU C 2 234 ? 111.237 -10.427 56.433 1.00 32.74 333 GLU C CA 1
ATOM 7347 C C . GLU C 2 234 ? 111.746 -10.296 55.006 1.00 34.84 333 GLU C C 1
ATOM 7348 O O . GLU C 2 234 ? 110.935 -10.119 54.089 1.00 34.61 333 GLU C O 1
ATOM 7354 N N . ALA C 2 235 ? 113.062 -10.387 54.807 1.00 30.11 334 ALA C N 1
ATOM 7355 C CA . ALA C 2 235 ? 113.660 -10.311 53.473 1.00 35.46 334 ALA C CA 1
ATOM 7356 C C . ALA C 2 235 ? 114.891 -11.204 53.434 1.00 34.71 334 ALA C C 1
ATOM 7357 O O . ALA C 2 235 ? 116.031 -10.725 53.461 1.00 33.65 334 ALA C O 1
ATOM 7359 N N . PRO C 2 236 ? 114.701 -12.520 53.375 1.00 32.58 335 PRO C N 1
ATOM 7360 C CA . PRO C 2 236 ? 115.842 -13.432 53.451 1.00 33.03 335 PRO C CA 1
ATOM 7361 C C . PRO C 2 236 ? 116.658 -13.388 52.176 1.00 32.20 335 PRO C C 1
ATOM 7362 O O . PRO C 2 236 ? 116.145 -13.013 51.114 1.00 33.15 335 PRO C O 1
ATOM 7366 N N . PRO C 2 237 ? 117.933 -13.745 52.238 1.00 33.10 336 PRO C N 1
ATOM 7367 C CA . PRO C 2 237 ? 118.791 -13.611 51.056 1.00 35.20 336 PRO C CA 1
ATOM 7368 C C . PRO C 2 237 ? 118.533 -14.712 50.033 1.00 34.99 336 PRO C C 1
ATOM 7369 O O . PRO C 2 237 ? 118.271 -15.870 50.387 1.00 33.00 336 PRO C O 1
ATOM 7373 N N . LEU C 2 238 ? 118.618 -14.320 48.752 1.00 35.12 337 LEU C N 1
ATOM 7374 C CA . LEU C 2 238 ? 118.410 -15.184 47.591 1.00 34.87 337 LEU C CA 1
ATOM 7375 C C . LEU C 2 238 ? 119.656 -15.212 46.726 1.00 36.58 337 LEU C C 1
ATOM 7376 O O . LEU C 2 238 ? 120.313 -14.181 46.532 1.00 39.48 337 LEU C O 1
ATOM 7381 N N . PHE C 2 239 ? 119.941 -16.373 46.154 1.00 36.69 338 PHE C N 1
ATOM 7382 C CA . PHE C 2 239 ? 121.090 -16.572 45.281 1.00 38.34 338 PHE C CA 1
ATOM 7383 C C . PHE C 2 239 ? 120.563 -16.956 43.903 1.00 37.25 338 PHE C C 1
ATOM 7384 O O . PHE C 2 239 ? 119.692 -17.828 43.798 1.00 37.53 338 PHE C O 1
ATOM 7392 N N . VAL C 2 240 ? 121.041 -16.277 42.861 1.00 40.10 339 VAL C N 1
ATOM 7393 C CA . VAL C 2 240 ? 120.530 -16.488 41.503 1.00 41.26 339 VAL C CA 1
ATOM 7394 C C . VAL C 2 240 ? 121.299 -17.647 40.885 1.00 42.38 339 VAL C C 1
ATOM 7395 O O . VAL C 2 240 ? 122.493 -17.529 40.594 1.00 45.05 339 VAL C O 1
ATOM 7399 N N . SER C 2 241 ? 120.620 -18.769 40.677 1.00 38.45 340 SER C N 1
ATOM 7400 C CA . SER C 2 241 ? 121.329 -19.955 40.223 1.00 41.78 340 SER C CA 1
ATOM 7401 C C . SER C 2 241 ? 121.310 -20.147 38.710 1.00 43.87 340 SER C C 1
ATOM 7402 O O . SER C 2 241 ? 122.240 -20.749 38.168 1.00 44.46 340 SER C O 1
ATOM 7405 N N . ASN C 2 242 ? 120.282 -19.683 38.004 1.00 43.98 341 ASN C N 1
ATOM 7406 C CA . ASN C 2 242 ? 120.202 -19.919 36.570 1.00 43.18 341 ASN C CA 1
ATOM 7407 C C . ASN C 2 242 ? 119.511 -18.748 35.909 1.00 46.29 341 ASN C C 1
ATOM 7408 O O . ASN C 2 242 ? 118.486 -18.270 36.404 1.00 46.94 341 ASN C O 1
ATOM 7413 N N . VAL C 2 243 ? 120.046 -18.325 34.772 1.00 47.70 342 VAL C N 1
ATOM 7414 C CA . VAL C 2 243 ? 119.412 -17.329 33.926 1.00 46.77 342 VAL C CA 1
ATOM 7415 C C . VAL C 2 243 ? 119.218 -17.948 32.545 1.00 50.73 342 VAL C C 1
ATOM 7416 O O . VAL C 2 243 ? 120.115 -18.621 32.032 1.00 51.48 342 VAL C O 1
ATOM 7420 N N . ALA C 2 244 ? 118.041 -17.756 31.967 1.00 52.18 343 ALA C N 1
ATOM 7421 C CA . ALA C 2 244 ? 117.756 -18.196 30.612 1.00 53.26 343 ALA C CA 1
ATOM 7422 C C . ALA C 2 244 ? 117.872 -17.005 29.675 1.00 61.71 343 ALA C C 1
ATOM 7423 O O . ALA C 2 244 ? 117.474 -15.889 30.027 1.00 61.20 343 ALA C O 1
ATOM 7425 N N . TYR C 2 245 ? 118.429 -17.244 28.485 1.00 61.53 344 TYR C N 1
ATOM 7426 C CA . TYR C 2 245 ? 118.692 -16.184 27.523 1.00 62.88 344 TYR C CA 1
ATOM 7427 C C . TYR C 2 245 ? 118.044 -16.508 26.187 1.00 66.78 344 TYR C C 1
ATOM 7428 O O . TYR C 2 245 ? 117.862 -17.672 25.822 1.00 66.26 344 TYR C O 1
ATOM 7437 N N . GLY C 2 246 ? 117.695 -15.458 25.456 1.00 79.77 345 GLY C N 1
ATOM 7438 C CA . GLY C 2 246 ? 117.060 -15.649 24.175 1.00 79.03 345 GLY C CA 1
ATOM 7439 C C . GLY C 2 246 ? 116.233 -14.465 23.752 1.00 80.69 345 GLY C C 1
ATOM 7440 O O . GLY C 2 246 ? 116.643 -13.314 23.899 1.00 85.91 345 GLY C O 1
ATOM 7441 N N . ARG C 2 247 ? 115.045 -14.753 23.226 1.00 66.03 346 ARG C N 1
ATOM 7442 C CA . ARG C 2 247 ? 114.177 -13.736 22.674 1.00 72.05 346 ARG C CA 1
ATOM 7443 C C . ARG C 2 247 ? 112.748 -14.149 22.933 1.00 71.71 346 ARG C C 1
ATOM 7444 O O . ARG C 2 247 ? 112.415 -15.339 22.921 1.00 70.28 346 ARG C O 1
ATOM 7452 N N . THR C 2 248 ? 111.903 -13.161 23.128 1.00 74.11 347 THR C N 1
ATOM 7453 C CA . THR C 2 248 ? 110.518 -13.417 23.429 1.00 72.72 347 THR C CA 1
ATOM 7454 C C . THR C 2 248 ? 109.714 -12.871 22.262 1.00 73.30 347 THR C C 1
ATOM 7455 O O . THR C 2 248 ? 110.103 -11.878 21.650 1.00 75.20 347 THR C O 1
ATOM 7459 N N . VAL C 2 249 ? 108.599 -13.514 21.928 1.00 71.98 348 VAL C N 1
ATOM 7460 C CA . VAL C 2 249 ? 107.791 -13.049 20.808 1.00 71.96 348 VAL C CA 1
ATOM 7461 C C . VAL C 2 249 ? 106.367 -12.919 21.337 1.00 71.01 348 VAL C C 1
ATOM 7462 O O . VAL C 2 249 ? 105.670 -13.926 21.514 1.00 71.69 348 VAL C O 1
ATOM 7466 N N . PHE C 2 250 ? 105.925 -11.688 21.593 1.00 68.21 349 PHE C N 1
ATOM 7467 C CA . PHE C 2 250 ? 104.573 -11.454 22.088 1.00 64.55 349 PHE C CA 1
ATOM 7468 C C . PHE C 2 250 ? 103.617 -11.335 20.916 1.00 65.53 349 PHE C C 1
ATOM 7469 O O . PHE C 2 250 ? 103.920 -10.666 19.926 1.00 69.18 349 PHE C O 1
ATOM 7477 N N . VAL C 2 251 ? 102.473 -11.989 21.029 1.00 65.52 350 VAL C N 1
ATOM 7478 C CA . VAL C 2 251 ? 101.409 -11.919 20.041 1.00 65.07 350 VAL C CA 1
ATOM 7479 C C . VAL C 2 251 ? 100.150 -11.485 20.761 1.00 63.47 350 VAL C C 1
ATOM 7480 O O . VAL C 2 251 ? 99.868 -11.989 21.850 1.00 67.00 350 VAL C O 1
ATOM 7484 N N . LYS C 2 252 ? 99.400 -10.556 20.170 1.00 66.00 351 LYS C N 1
ATOM 7485 C CA . LYS C 2 252 ? 98.090 -10.171 20.682 1.00 65.71 351 LYS C CA 1
ATOM 7486 C C . LYS C 2 252 ? 97.046 -10.374 19.602 1.00 68.46 351 LYS C C 1
ATOM 7487 O O . LYS C 2 252 ? 97.287 -10.061 18.435 1.00 76.51 351 LYS C O 1
ATOM 7493 N N . LEU C 2 253 ? 95.885 -10.886 19.988 1.00 68.14 352 LEU C N 1
ATOM 7494 C CA . LEU C 2 253 ? 94.748 -10.997 19.085 1.00 72.63 352 LEU C CA 1
ATOM 7495 C C . LEU C 2 253 ? 93.569 -10.276 19.720 1.00 75.26 352 LEU C C 1
ATOM 7496 O O . LEU C 2 253 ? 93.131 -10.644 20.811 1.00 75.44 352 LEU C O 1
ATOM 7501 N N . GLU C 2 254 ? 93.063 -9.246 19.041 1.00 76.54 353 GLU C N 1
ATOM 7502 C CA . GLU C 2 254 ? 92.060 -8.347 19.603 1.00 78.09 353 GLU C CA 1
ATOM 7503 C C . GLU C 2 254 ? 90.853 -8.297 18.683 1.00 83.50 353 GLU C C 1
ATOM 7504 O O . GLU C 2 254 ? 90.980 -7.930 17.512 1.00 84.81 353 GLU C O 1
ATOM 7510 N N . THR C 2 255 ? 89.686 -8.655 19.214 1.00 87.85 354 THR C N 1
ATOM 7511 C CA . THR C 2 255 ? 88.434 -8.634 18.469 1.00 88.73 354 THR C CA 1
ATOM 7512 C C . THR C 2 255 ? 87.365 -7.897 19.263 1.00 87.89 354 THR C C 1
ATOM 7513 O O . THR C 2 255 ? 87.458 -7.722 20.482 1.00 87.37 354 THR C O 1
ATOM 7517 N N . SER C 2 256 ? 86.321 -7.484 18.557 1.00 85.45 355 SER C N 1
ATOM 7518 C CA . SER C 2 256 ? 85.183 -6.887 19.222 1.00 81.88 355 SER C CA 1
ATOM 7519 C C . SER C 2 256 ? 83.928 -7.736 19.020 1.00 80.04 355 SER C C 1
ATOM 7520 O O . SER C 2 256 ? 82.825 -7.294 19.362 1.00 79.91 355 SER C O 1
ATOM 7523 N N . SER C 2 257 ? 84.087 -8.963 18.521 1.00 82.58 356 SER C N 1
ATOM 7524 C CA . SER C 2 257 ? 83.011 -9.943 18.451 1.00 86.47 356 SER C CA 1
ATOM 7525 C C . SER C 2 257 ? 82.443 -10.242 19.840 1.00 88.74 356 SER C C 1
ATOM 7526 O O . SER C 2 257 ? 82.982 -9.836 20.874 1.00 89.99 356 SER C O 1
ATOM 7529 N N . LYS C 2 258 ? 81.334 -10.986 19.853 1.00 86.25 357 LYS C N 1
ATOM 7530 C CA . LYS C 2 258 ? 80.736 -11.445 21.103 1.00 86.19 357 LYS C CA 1
ATOM 7531 C C . LYS C 2 258 ? 80.441 -12.944 21.096 1.00 93.45 357 LYS C C 1
ATOM 7532 O O . LYS C 2 258 ? 79.763 -13.430 22.013 1.00 91.77 357 LYS C O 1
ATOM 7538 N N . SER C 2 259 ? 80.932 -13.684 20.097 1.00 91.14 358 SER C N 1
ATOM 7539 C CA . SER C 2 259 ? 80.690 -15.121 20.035 1.00 91.69 358 SER C CA 1
ATOM 7540 C C . SER C 2 259 ? 81.495 -15.874 21.093 1.00 95.00 358 SER C C 1
ATOM 7541 O O . SER C 2 259 ? 82.651 -15.536 21.379 1.00 94.65 358 SER C O 1
ATOM 7544 N N . ASN C 2 260 ? 80.881 -16.914 21.671 1.00 97.06 359 ASN C N 1
ATOM 7545 C CA . ASN C 2 260 ? 81.551 -17.749 22.666 1.00 94.42 359 ASN C CA 1
ATOM 7546 C C . ASN C 2 260 ? 82.752 -18.483 22.097 1.00 90.69 359 ASN C C 1
ATOM 7547 O O . ASN C 2 260 ? 83.564 -18.999 22.872 1.00 89.32 359 ASN C O 1
ATOM 7552 N N . ASP C 2 261 ? 82.871 -18.552 20.776 1.00 92.56 360 ASP C N 1
ATOM 7553 C CA . ASP C 2 261 ? 83.872 -19.358 20.093 1.00 89.69 360 ASP C CA 1
ATOM 7554 C C . ASP C 2 261 ? 85.170 -18.601 19.858 1.00 81.16 360 ASP C C 1
ATOM 7555 O O . ASP C 2 261 ? 86.103 -19.153 19.263 1.00 75.40 360 ASP C O 1
ATOM 7560 N N . VAL C 2 262 ? 85.248 -17.360 20.343 1.00 85.81 361 VAL C N 1
ATOM 7561 C CA . VAL C 2 262 ? 86.400 -16.501 20.094 1.00 81.07 361 VAL C CA 1
ATOM 7562 C C . VAL C 2 262 ? 87.694 -17.183 20.532 1.00 77.18 361 VAL C C 1
ATOM 7563 O O . VAL C 2 262 ? 88.645 -17.289 19.749 1.00 78.41 361 VAL C O 1
ATOM 7567 N N . GLU C 2 263 ? 87.739 -17.692 21.772 1.00 73.34 362 GLU C N 1
ATOM 7568 C CA . GLU C 2 263 ? 88.976 -18.276 22.302 1.00 72.58 362 GLU C CA 1
ATOM 7569 C C . GLU C 2 263 ? 89.480 -19.460 21.467 1.00 75.96 362 GLU C C 1
ATOM 7570 O O . GLU C 2 263 ? 90.697 -19.704 21.398 1.00 72.53 362 GLU C O 1
ATOM 7576 N N . ALA C 2 264 ? 88.578 -20.207 20.834 1.00 77.79 363 ALA C N 1
ATOM 7577 C CA . ALA C 2 264 ? 89.012 -21.303 19.977 1.00 74.66 363 ALA C CA 1
ATOM 7578 C C . ALA C 2 264 ? 89.064 -20.837 18.531 1.00 73.59 363 ALA C C 1
ATOM 7579 O O . ALA C 2 264 ? 90.071 -20.272 18.097 1.00 75.87 363 ALA C O 1
ATOM 7581 N N . PHE C 2 266 ? 90.912 -18.177 17.751 1.00 72.94 365 PHE C N 1
ATOM 7582 C CA . PHE C 2 266 ? 92.100 -17.544 18.303 1.00 73.19 365 PHE C CA 1
ATOM 7583 C C . PHE C 2 266 ? 93.147 -18.580 18.628 1.00 77.44 365 PHE C C 1
ATOM 7584 O O . PHE C 2 266 ? 94.277 -18.470 18.191 1.00 78.22 365 PHE C O 1
ATOM 7592 N N . SER C 2 267 ? 92.781 -19.581 19.419 1.00 83.93 366 SER C N 1
ATOM 7593 C CA . SER C 2 267 ? 93.765 -20.583 19.816 1.00 85.24 366 SER C CA 1
ATOM 7594 C C . SER C 2 267 ? 93.999 -21.591 18.708 1.00 84.80 366 SER C C 1
ATOM 7595 O O . SER C 2 267 ? 95.141 -21.835 18.338 1.00 85.92 366 SER C O 1
ATOM 7598 N N . ALA C 2 269 ? 94.975 -22.037 15.867 1.00 81.75 368 ALA C N 1
ATOM 7599 C CA . ALA C 2 269 ? 95.552 -20.939 15.108 1.00 82.47 368 ALA C CA 1
ATOM 7600 C C . ALA C 2 269 ? 96.958 -20.644 15.573 1.00 85.80 368 ALA C C 1
ATOM 7601 O O . ALA C 2 269 ? 97.716 -19.969 14.888 1.00 89.63 368 ALA C O 1
ATOM 7603 N N . LEU C 2 270 ? 97.313 -21.156 16.740 1.00 79.36 369 LEU C N 1
ATOM 7604 C CA . LEU C 2 270 ? 98.598 -20.819 17.339 1.00 78.75 369 LEU C CA 1
ATOM 7605 C C . LEU C 2 270 ? 99.639 -21.930 17.180 1.00 77.17 369 LEU C C 1
ATOM 7606 O O . LEU C 2 270 ? 99.381 -22.961 16.556 1.00 78.01 369 LEU C O 1
ATOM 7611 N N . TYR C 2 281 ? 87.235 -20.478 7.655 1.00 95.78 380 TYR C N 1
ATOM 7612 C CA . TYR C 2 281 ? 86.667 -21.150 8.816 1.00 92.13 380 TYR C CA 1
ATOM 7613 C C . TYR C 2 281 ? 85.981 -20.150 9.728 1.00 90.91 380 TYR C C 1
ATOM 7614 O O . TYR C 2 281 ? 84.763 -20.204 9.912 1.00 92.70 380 TYR C O 1
ATOM 7623 N N . SER C 2 282 ? 86.760 -19.246 10.317 1.00 96.20 381 SER C N 1
ATOM 7624 C CA . SER C 2 282 ? 86.225 -18.281 11.271 1.00 94.97 381 SER C CA 1
ATOM 7625 C C . SER C 2 282 ? 86.057 -16.922 10.604 1.00 97.64 381 SER C C 1
ATOM 7626 O O . SER C 2 282 ? 87.016 -16.352 10.060 1.00 94.15 381 SER C O 1
ATOM 7629 N N . ASP C 2 283 ? 84.816 -16.432 10.643 1.00 95.22 382 ASP C N 1
ATOM 7630 C CA . ASP C 2 283 ? 84.500 -15.084 10.191 1.00 95.67 382 ASP C CA 1
ATOM 7631 C C . ASP C 2 283 ? 85.155 -14.037 11.088 1.00 96.36 382 ASP C C 1
ATOM 7632 O O . ASP C 2 283 ? 85.686 -13.028 10.601 1.00 94.18 382 ASP C O 1
ATOM 7637 N N . ILE C 2 284 ? 85.164 -14.291 12.403 1.00 97.42 383 ILE C N 1
ATOM 7638 C CA . ILE C 2 284 ? 85.597 -13.318 13.407 1.00 97.49 383 ILE C CA 1
ATOM 7639 C C . ILE C 2 284 ? 86.881 -12.603 13.007 1.00 96.84 383 ILE C C 1
ATOM 7640 O O . ILE C 2 284 ? 87.081 -11.428 13.340 1.00 98.26 383 ILE C O 1
ATOM 7645 N N . LEU C 2 285 ? 87.743 -13.276 12.261 1.00 93.94 384 LEU C N 1
ATOM 7646 C CA . LEU C 2 285 ? 89.050 -12.759 11.901 1.00 94.40 384 LEU C CA 1
ATOM 7647 C C . LEU C 2 285 ? 88.949 -11.585 10.919 1.00 94.29 384 LEU C C 1
ATOM 7648 O O . LEU C 2 285 ? 88.406 -10.524 11.238 1.00 92.25 384 LEU C O 1
ATOM 7653 N N . SER C 2 288 ? 89.443 -10.316 14.966 1.00 90.22 387 SER C N 1
ATOM 7654 C CA . SER C 2 288 ? 89.660 -9.211 14.032 1.00 91.43 387 SER C CA 1
ATOM 7655 C C . SER C 2 288 ? 91.134 -8.845 13.897 1.00 91.66 387 SER C C 1
ATOM 7656 O O . SER C 2 288 ? 91.879 -9.482 13.146 1.00 90.50 387 SER C O 1
ATOM 7659 N N . SER C 2 289 ? 91.544 -7.817 14.646 1.00 90.48 388 SER C N 1
ATOM 7660 C CA . SER C 2 289 ? 92.852 -7.188 14.499 1.00 88.78 388 SER C CA 1
ATOM 7661 C C . SER C 2 289 ? 93.929 -7.876 15.329 1.00 87.53 388 SER C C 1
ATOM 7662 O O . SER C 2 289 ? 93.679 -8.411 16.414 1.00 85.24 388 SER C O 1
ATOM 7665 N N . PHE C 2 290 ? 95.146 -7.809 14.822 1.00 85.54 389 PHE C N 1
ATOM 7666 C CA . PHE C 2 290 ? 96.265 -8.573 15.336 1.00 77.80 389 PHE C CA 1
ATOM 7667 C C . PHE C 2 290 ? 97.382 -7.629 15.730 1.00 77.85 389 PHE C C 1
ATOM 7668 O O . PHE C 2 290 ? 97.351 -6.436 15.432 1.00 80.51 389 PHE C O 1
ATOM 7676 N N . THR C 2 291 ? 98.392 -8.188 16.383 1.00 80.48 390 THR C N 1
ATOM 7677 C CA . THR C 2 291 ? 99.598 -7.461 16.745 1.00 75.83 390 THR C CA 1
ATOM 7678 C C . THR C 2 291 ? 100.619 -8.500 17.167 1.00 72.55 390 THR C C 1
ATOM 7679 O O . THR C 2 291 ? 100.255 -9.529 17.741 1.00 72.29 390 THR C O 1
ATOM 7683 N N . ALA C 2 292 ? 101.874 -8.254 16.834 1.00 70.52 391 ALA C N 1
ATOM 7684 C CA . ALA C 2 292 ? 102.968 -9.120 17.223 1.00 71.42 391 ALA C CA 1
ATOM 7685 C C . ALA C 2 292 ? 104.150 -8.227 17.549 1.00 75.63 391 ALA C C 1
ATOM 7686 O O . ALA C 2 292 ? 104.320 -7.173 16.931 1.00 78.26 391 ALA C O 1
ATOM 7688 N N . VAL C 2 293 ? 104.941 -8.622 18.542 1.00 73.99 392 VAL C N 1
ATOM 7689 C CA . VAL C 2 293 ? 106.120 -7.865 18.954 1.00 72.40 392 VAL C CA 1
ATOM 7690 C C . VAL C 2 293 ? 107.244 -8.848 19.217 1.00 73.25 392 VAL C C 1
ATOM 7691 O O . VAL C 2 293 ? 107.039 -9.899 19.828 1.00 76.37 392 VAL C O 1
ATOM 7695 N N . VAL C 2 294 ? 108.430 -8.516 18.733 1.00 78.37 393 VAL C N 1
ATOM 7696 C CA . VAL C 2 294 ? 109.648 -9.233 19.069 1.00 77.01 393 VAL C CA 1
ATOM 7697 C C . VAL C 2 294 ? 110.394 -8.371 20.066 1.00 76.99 393 VAL C C 1
ATOM 7698 O O . VAL C 2 294 ? 110.618 -7.180 19.819 1.00 79.66 393 VAL C O 1
ATOM 7702 N N . LEU C 2 295 ? 110.734 -8.944 21.205 1.00 79.25 394 LEU C N 1
ATOM 7703 C CA . LEU C 2 295 ? 111.455 -8.172 22.196 1.00 80.97 394 LEU C CA 1
ATOM 7704 C C . LEU C 2 295 ? 112.843 -7.877 21.660 1.00 87.81 394 LEU C C 1
ATOM 7705 O O . LEU C 2 295 ? 113.589 -8.795 21.299 1.00 86.53 394 LEU C O 1
ATOM 7710 N N . GLY C 2 296 ? 113.172 -6.596 21.553 1.00 91.24 395 GLY C N 1
ATOM 7711 C CA . GLY C 2 296 ? 114.524 -6.170 21.285 1.00 97.39 395 GLY C CA 1
ATOM 7712 C C . GLY C 2 296 ? 115.316 -6.098 22.571 1.00 105.23 395 GLY C C 1
ATOM 7713 O O . GLY C 2 296 ? 114.858 -6.479 23.650 1.00 104.21 395 GLY C O 1
ATOM 7714 N N . GLY C 2 297 ? 116.538 -5.606 22.444 1.00 119.76 396 GLY C N 1
ATOM 7715 C CA . GLY C 2 297 ? 117.294 -5.286 23.630 1.00 118.16 396 GLY C CA 1
ATOM 7716 C C . GLY C 2 297 ? 116.632 -4.156 24.389 1.00 123.22 396 GLY C C 1
ATOM 7717 O O . GLY C 2 297 ? 116.231 -4.325 25.544 1.00 125.71 396 GLY C O 1
ATOM 7718 N N . ASP C 2 298 ? 116.452 -3.017 23.723 1.00 110.59 397 ASP C N 1
ATOM 7719 C CA . ASP C 2 298 ? 116.159 -1.762 24.398 1.00 105.60 397 ASP C CA 1
ATOM 7720 C C . ASP C 2 298 ? 114.668 -1.436 24.463 1.00 105.08 397 ASP C C 1
ATOM 7721 O O . ASP C 2 298 ? 113.872 -1.819 23.599 1.00 103.74 397 ASP C O 1
ATOM 7726 N N . ALA C 2 299 ? 114.314 -0.705 25.515 1.00 105.45 398 ALA C N 1
ATOM 7727 C CA . ALA C 2 299 ? 112.986 -0.164 25.744 1.00 100.69 398 ALA C CA 1
ATOM 7728 C C . ALA C 2 299 ? 113.119 1.078 26.625 1.00 96.48 398 ALA C C 1
ATOM 7729 O O . ALA C 2 299 ? 114.147 1.764 26.600 1.00 90.93 398 ALA C O 1
ATOM 7731 N N . HIS C 2 302 ? 111.812 -2.205 19.779 1.00 95.20 401 HIS C N 1
ATOM 7732 C CA . HIS C 2 302 ? 111.240 -3.517 19.476 1.00 93.47 401 HIS C CA 1
ATOM 7733 C C . HIS C 2 302 ? 110.622 -3.554 18.076 1.00 94.21 401 HIS C C 1
ATOM 7734 O O . HIS C 2 302 ? 110.549 -2.538 17.385 1.00 94.87 401 HIS C O 1
ATOM 7741 N N . ASN C 2 303 ? 110.153 -4.731 17.680 1.00 87.39 402 ASN C N 1
ATOM 7742 C CA . ASN C 2 303 ? 109.670 -5.009 16.328 1.00 86.70 402 ASN C CA 1
ATOM 7743 C C . ASN C 2 303 ? 108.151 -5.175 16.358 1.00 80.27 402 ASN C C 1
ATOM 7744 O O . ASN C 2 303 ? 107.647 -6.295 16.434 1.00 80.23 402 ASN C O 1
ATOM 7749 N N . LYS C 2 304 ? 107.417 -4.064 16.268 1.00 83.44 403 LYS C N 1
ATOM 7750 C CA . LYS C 2 304 ? 105.958 -4.085 16.375 1.00 79.34 403 LYS C CA 1
ATOM 7751 C C . LYS C 2 304 ? 105.341 -4.135 14.981 1.00 79.28 403 LYS C C 1
ATOM 7752 O O . LYS C 2 304 ? 105.602 -3.257 14.151 1.00 80.62 403 LYS C O 1
ATOM 7758 N N . VAL C 2 305 ? 104.528 -5.164 14.730 1.00 75.42 404 VAL C N 1
ATOM 7759 C CA . VAL C 2 305 ? 103.829 -5.347 13.463 1.00 74.72 404 VAL C CA 1
ATOM 7760 C C . VAL C 2 305 ? 102.357 -5.614 13.770 1.00 76.65 404 VAL C C 1
ATOM 7761 O O . VAL C 2 305 ? 102.033 -6.326 14.726 1.00 75.57 404 VAL C O 1
ATOM 7765 N N . VAL C 2 306 ? 101.466 -5.007 12.983 1.00 79.19 405 VAL C N 1
ATOM 7766 C CA . VAL C 2 306 ? 100.019 -5.055 13.197 1.00 80.44 405 VAL C CA 1
ATOM 7767 C C . VAL C 2 306 ? 99.362 -5.288 11.844 1.00 83.94 405 VAL C C 1
ATOM 7768 O O . VAL C 2 306 ? 99.589 -4.522 10.898 1.00 84.58 405 VAL C O 1
ATOM 7772 N N . THR C 2 307 ? 98.557 -6.347 11.740 1.00 83.43 406 THR C N 1
ATOM 7773 C CA . THR C 2 307 ? 97.983 -6.746 10.461 1.00 86.02 406 THR C CA 1
ATOM 7774 C C . THR C 2 307 ? 96.515 -7.100 10.682 1.00 87.21 406 THR C C 1
ATOM 7775 O O . THR C 2 307 ? 96.015 -7.079 11.818 1.00 84.26 406 THR C O 1
ATOM 7779 N N . LYS C 2 308 ? 95.809 -7.442 9.594 1.00 89.57 407 LYS C N 1
ATOM 7780 C CA . LYS C 2 308 ? 94.489 -8.054 9.744 1.00 87.48 407 LYS C CA 1
ATOM 7781 C C . LYS C 2 308 ? 94.446 -9.453 9.161 1.00 87.50 407 LYS C C 1
ATOM 7782 O O . LYS C 2 308 ? 93.366 -10.009 8.981 1.00 87.09 407 LYS C O 1
ATOM 7788 N N . ASP C 2 309 ? 95.618 -10.004 8.839 1.00 88.76 408 ASP C N 1
ATOM 7789 C CA . ASP C 2 309 ? 95.794 -11.371 8.381 1.00 94.25 408 ASP C CA 1
ATOM 7790 C C . ASP C 2 309 ? 96.788 -12.026 9.328 1.00 96.43 408 ASP C C 1
ATOM 7791 O O . ASP C 2 309 ? 97.710 -11.365 9.802 1.00 93.11 408 ASP C O 1
ATOM 7796 N N . PHE C 2 310 ? 96.591 -13.310 9.648 1.00 104.85 409 PHE C N 1
ATOM 7797 C CA . PHE C 2 310 ? 97.466 -13.939 10.640 1.00 105.03 409 PHE C CA 1
ATOM 7798 C C . PHE C 2 310 ? 98.734 -14.515 10.032 1.00 103.91 409 PHE C C 1
ATOM 7799 O O . PHE C 2 310 ? 99.745 -14.603 10.738 1.00 105.01 409 PHE C O 1
ATOM 7807 N N . ASP C 2 311 ? 98.747 -14.909 8.755 1.00 98.36 410 ASP C N 1
ATOM 7808 C CA . ASP C 2 311 ? 99.916 -15.675 8.349 1.00 98.85 410 ASP C CA 1
ATOM 7809 C C . ASP C 2 311 ? 101.151 -14.779 8.283 1.00 96.85 410 ASP C C 1
ATOM 7810 O O . ASP C 2 311 ? 102.281 -15.281 8.389 1.00 95.15 410 ASP C O 1
ATOM 7815 N N . VAL C 2 312 ? 100.949 -13.469 8.110 1.00 97.41 411 VAL C N 1
ATOM 7816 C CA . VAL C 2 312 ? 102.037 -12.506 8.267 1.00 96.43 411 VAL C CA 1
ATOM 7817 C C . VAL C 2 312 ? 102.675 -12.622 9.646 1.00 93.49 411 VAL C C 1
ATOM 7818 O O . VAL C 2 312 ? 103.897 -12.775 9.765 1.00 91.53 411 VAL C O 1
ATOM 7822 N N . ILE C 2 313 ? 101.863 -12.575 10.707 1.00 94.15 412 ILE C N 1
ATOM 7823 C CA . ILE C 2 313 ? 102.403 -12.806 12.043 1.00 89.45 412 ILE C CA 1
ATOM 7824 C C . ILE C 2 313 ? 103.020 -14.194 12.121 1.00 88.53 412 ILE C C 1
ATOM 7825 O O . ILE C 2 313 ? 104.193 -14.342 12.475 1.00 88.16 412 ILE C O 1
ATOM 7830 N N . ARG C 2 314 ? 102.263 -15.233 11.742 1.00 94.57 413 ARG C N 1
ATOM 7831 C CA . ARG C 2 314 ? 102.734 -16.579 12.061 1.00 94.85 413 ARG C CA 1
ATOM 7832 C C . ARG C 2 314 ? 104.012 -16.956 11.330 1.00 91.29 413 ARG C C 1
ATOM 7833 O O . ARG C 2 314 ? 104.665 -17.919 11.737 1.00 89.36 413 ARG C O 1
ATOM 7841 N N . ASN C 2 315 ? 104.380 -16.253 10.256 1.00 90.94 414 ASN C N 1
ATOM 7842 C CA . ASN C 2 315 ? 105.725 -16.448 9.733 1.00 92.38 414 ASN C CA 1
ATOM 7843 C C . ASN C 2 315 ? 106.727 -15.519 10.402 1.00 92.31 414 ASN C C 1
ATOM 7844 O O . ASN C 2 315 ? 107.916 -15.851 10.453 1.00 93.00 414 ASN C O 1
ATOM 7849 N N . VAL C 2 316 ? 106.263 -14.383 10.941 1.00 96.96 415 VAL C N 1
ATOM 7850 C CA . VAL C 2 316 ? 107.111 -13.503 11.746 1.00 94.89 415 VAL C CA 1
ATOM 7851 C C . VAL C 2 316 ? 107.770 -14.258 12.891 1.00 95.30 415 VAL C C 1
ATOM 7852 O O . VAL C 2 316 ? 108.936 -14.014 13.212 1.00 98.10 415 VAL C O 1
ATOM 7856 N N . ILE C 2 317 ? 107.058 -15.187 13.524 1.00 90.34 416 ILE C N 1
ATOM 7857 C CA . ILE C 2 317 ? 107.678 -15.896 14.642 1.00 91.47 416 ILE C CA 1
ATOM 7858 C C . ILE C 2 317 ? 108.871 -16.721 14.165 1.00 98.98 416 ILE C C 1
ATOM 7859 O O . ILE C 2 317 ? 109.949 -16.687 14.775 1.00 99.51 416 ILE C O 1
ATOM 7864 N N . LYS C 2 318 ? 108.700 -17.480 13.074 1.00 101.18 417 LYS C N 1
ATOM 7865 C CA . LYS C 2 318 ? 109.806 -18.299 12.571 1.00 101.99 417 LYS C CA 1
ATOM 7866 C C . LYS C 2 318 ? 110.959 -17.430 12.076 1.00 102.80 417 LYS C C 1
ATOM 7867 O O . LYS C 2 318 ? 112.136 -17.774 12.259 1.00 101.70 417 LYS C O 1
ATOM 7873 N N . ASP C 2 319 ? 110.634 -16.292 11.451 1.00 100.34 418 ASP C N 1
ATOM 7874 C CA . ASP C 2 319 ? 111.658 -15.339 11.031 1.00 100.70 418 ASP C CA 1
ATOM 7875 C C . ASP C 2 319 ? 112.460 -14.819 12.221 1.00 98.91 418 ASP C C 1
ATOM 7876 O O . ASP C 2 319 ? 113.649 -14.510 12.083 1.00 99.45 418 ASP C O 1
ATOM 7881 N N . ASN C 2 320 ? 111.836 -14.728 13.393 1.00 100.27 419 ASN C N 1
ATOM 7882 C CA . ASN C 2 320 ? 112.508 -14.266 14.609 1.00 101.93 419 ASN C CA 1
ATOM 7883 C C . ASN C 2 320 ? 112.847 -15.449 15.509 1.00 102.73 419 ASN C C 1
ATOM 7884 O O . ASN C 2 320 ? 112.368 -15.567 16.635 1.00 100.62 419 ASN C O 1
ATOM 7889 N N . ALA C 2 321 ? 113.686 -16.341 14.977 1.00 104.94 420 ALA C N 1
ATOM 7890 C CA . ALA C 2 321 ? 113.964 -17.596 15.661 1.00 102.56 420 ALA C CA 1
ATOM 7891 C C . ALA C 2 321 ? 115.409 -18.027 15.488 1.00 99.57 420 ALA C C 1
ATOM 7892 O O . ALA C 2 321 ? 115.735 -19.193 15.741 1.00 94.65 420 ALA C O 1
ATOM 7894 N N . THR C 2 322 ? 116.279 -17.127 15.056 1.00 102.91 421 THR C N 1
ATOM 7895 C CA . THR C 2 322 ? 117.662 -17.465 14.771 1.00 103.11 421 THR C CA 1
ATOM 7896 C C . THR C 2 322 ? 118.580 -16.863 15.828 1.00 98.68 421 THR C C 1
ATOM 7897 O O . THR C 2 322 ? 118.368 -15.740 16.295 1.00 98.46 421 THR C O 1
ATOM 7901 N N . PHE C 2 323 ? 119.589 -17.627 16.208 1.00 89.41 422 PHE C N 1
ATOM 7902 C CA . PHE C 2 323 ? 120.564 -17.213 17.204 1.00 83.69 422 PHE C CA 1
ATOM 7903 C C . PHE C 2 323 ? 121.846 -16.877 16.446 1.00 84.54 422 PHE C C 1
ATOM 7904 O O . PHE C 2 323 ? 122.557 -17.776 15.992 1.00 83.85 422 PHE C O 1
ATOM 7912 N N . SER C 2 324 ? 122.126 -15.580 16.305 1.00 79.15 423 SER C N 1
ATOM 7913 C CA . SER C 2 324 ? 123.318 -15.082 15.610 1.00 78.01 423 SER C CA 1
ATOM 7914 C C . SER C 2 324 ? 123.940 -13.971 16.456 1.00 77.55 423 SER C C 1
ATOM 7915 O O . SER C 2 324 ? 123.547 -13.748 17.607 1.00 76.43 423 SER C O 1
ATOM 7918 N N . ARG C 2 325 ? 124.910 -13.261 15.882 1.00 80.30 424 ARG C N 1
ATOM 7919 C CA . ARG C 2 325 ? 125.560 -12.152 16.582 1.00 76.80 424 ARG C CA 1
ATOM 7920 C C . ARG C 2 325 ? 124.903 -10.802 16.294 1.00 76.81 424 ARG C C 1
ATOM 7921 O O . ARG C 2 325 ? 123.779 -10.735 15.784 1.00 80.26 424 ARG C O 1
ATOM 7929 N N . ASN C 2 327 ? 121.274 -10.990 15.264 1.00 76.18 426 ASN C N 1
ATOM 7930 C CA . ASN C 2 327 ? 120.281 -11.371 16.283 1.00 81.56 426 ASN C CA 1
ATOM 7931 C C . ASN C 2 327 ? 120.750 -12.206 17.467 1.00 80.54 426 ASN C C 1
ATOM 7932 O O . ASN C 2 327 ? 120.677 -13.433 17.445 1.00 80.36 426 ASN C O 1
ATOM 7937 N N . PRO C 2 328 ? 121.162 -11.501 18.542 1.00 81.34 427 PRO C N 1
ATOM 7938 C CA . PRO C 2 328 ? 121.668 -12.178 19.742 1.00 80.64 427 PRO C CA 1
ATOM 7939 C C . PRO C 2 328 ? 120.557 -12.645 20.674 1.00 79.94 427 PRO C C 1
ATOM 7940 O O . PRO C 2 328 ? 119.377 -12.724 20.298 1.00 80.16 427 PRO C O 1
ATOM 7944 N N . ALA C 2 329 ? 120.941 -12.947 21.909 1.00 84.12 428 ALA C N 1
ATOM 7945 C CA . ALA C 2 329 ? 120.026 -13.436 22.926 1.00 82.11 428 ALA C CA 1
ATOM 7946 C C . ALA C 2 329 ? 120.093 -12.537 24.150 1.00 86.65 428 ALA C C 1
ATOM 7947 O O . ALA C 2 329 ? 121.182 -12.144 24.597 1.00 83.99 428 ALA C O 1
ATOM 7949 N N . TYR C 2 330 ? 118.918 -12.220 24.684 1.00 94.69 429 TYR C N 1
ATOM 7950 C CA . TYR C 2 330 ? 118.744 -11.333 25.820 1.00 99.45 429 TYR C CA 1
ATOM 7951 C C . TYR C 2 330 ? 118.175 -12.101 27.011 1.00 96.58 429 TYR C C 1
ATOM 7952 O O . TYR C 2 330 ? 117.443 -13.077 26.825 1.00 97.23 429 TYR C O 1
ATOM 7961 N N . PRO C 2 331 ? 118.504 -11.696 28.241 1.00 84.25 430 PRO C N 1
ATOM 7962 C CA . PRO C 2 331 ? 117.875 -12.308 29.421 1.00 76.82 430 PRO C CA 1
ATOM 7963 C C . PRO C 2 331 ? 116.355 -12.334 29.308 1.00 74.96 430 PRO C C 1
ATOM 7964 O O . PRO C 2 331 ? 115.736 -11.393 28.812 1.00 76.62 430 PRO C O 1
ATOM 7968 N N . ILE C 2 332 ? 115.752 -13.440 29.758 1.00 59.49 431 ILE C N 1
ATOM 7969 C CA . ILE C 2 332 ? 114.303 -13.598 29.659 1.00 61.52 431 ILE C CA 1
ATOM 7970 C C . ILE C 2 332 ? 113.683 -14.112 30.960 1.00 57.65 431 ILE C C 1
ATOM 7971 O O . ILE C 2 332 ? 112.519 -13.808 31.257 1.00 56.82 431 ILE C O 1
ATOM 7976 N N . SER C 2 333 ? 114.431 -14.880 31.745 1.00 55.49 432 SER C N 1
ATOM 7977 C CA . SER C 2 333 ? 113.893 -15.354 33.018 1.00 55.01 432 SER C CA 1
ATOM 7978 C C . SER C 2 333 ? 115.055 -15.895 33.839 1.00 49.96 432 SER C C 1
ATOM 7979 O O . SER C 2 333 ? 116.159 -16.100 33.327 1.00 45.38 432 SER C O 1
ATOM 7982 N N . TYR C 2 334 ? 114.805 -16.087 35.133 1.00 47.09 433 TYR C N 1
ATOM 7983 C CA . TYR C 2 334 ? 115.858 -16.599 35.995 1.00 44.55 433 TYR C CA 1
ATOM 7984 C C . TYR C 2 334 ? 115.286 -17.345 37.194 1.00 42.85 433 TYR C C 1
ATOM 7985 O O . TYR C 2 334 ? 114.119 -17.189 37.577 1.00 39.55 433 TYR C O 1
ATOM 7994 N N . THR C 2 335 ? 116.145 -18.177 37.769 1.00 38.97 434 THR C N 1
ATOM 7995 C CA . THR C 2 335 ? 115.811 -19.030 38.894 1.00 40.55 434 THR C CA 1
ATOM 7996 C C . THR C 2 335 ? 116.737 -18.710 40.057 1.00 37.16 434 THR C C 1
ATOM 7997 O O . THR C 2 335 ? 117.944 -18.524 39.870 1.00 36.46 434 THR C O 1
ATOM 8001 N N . SER C 2 336 ? 116.151 -18.646 41.254 1.00 34.77 435 SER C N 1
ATOM 8002 C CA . SER C 2 336 ? 116.866 -18.320 42.469 1.00 36.62 435 SER C CA 1
ATOM 8003 C C . SER C 2 336 ? 116.576 -19.374 43.525 1.00 34.66 435 SER C C 1
ATOM 8004 O O . SER C 2 336 ? 115.559 -20.069 43.462 1.00 31.84 435 SER C O 1
ATOM 8007 N N . VAL C 2 337 ? 117.496 -19.492 44.493 1.00 32.17 436 VAL C N 1
ATOM 8008 C CA . VAL C 2 337 ? 117.312 -20.310 45.690 1.00 30.62 436 VAL C CA 1
ATOM 8009 C C . VAL C 2 337 ? 117.475 -19.432 46.925 1.00 30.43 436 VAL C C 1
ATOM 8010 O O . VAL C 2 337 ? 118.187 -18.423 46.920 1.00 28.85 436 VAL C O 1
ATOM 8014 N N . PHE C 2 338 ? 116.815 -19.834 48.002 1.00 32.53 437 PHE C N 1
ATOM 8015 C CA . PHE C 2 338 ? 117.071 -19.231 49.298 1.00 30.93 437 PHE C CA 1
ATOM 8016 C C . PHE C 2 338 ? 118.465 -19.624 49.776 1.00 35.46 437 PHE C C 1
ATOM 8017 O O . PHE C 2 338 ? 118.820 -20.810 49.786 1.00 33.35 437 PHE C O 1
ATOM 8025 N N . LEU C 2 339 ? 119.274 -18.634 50.166 1.00 38.08 438 LEU C N 1
ATOM 8026 C CA . LEU C 2 339 ? 120.646 -18.963 50.542 1.00 33.52 438 LEU C CA 1
ATOM 8027 C C . LEU C 2 339 ? 120.691 -19.832 51.801 1.00 37.49 438 LEU C C 1
ATOM 8028 O O . LEU C 2 339 ? 121.629 -20.624 51.971 1.00 39.49 438 LEU C O 1
ATOM 8033 N N . LYS C 2 340 ? 119.670 -19.752 52.657 1.00 35.22 439 LYS C N 1
ATOM 8034 C CA . LYS C 2 340 ? 119.693 -20.518 53.900 1.00 36.63 439 LYS C CA 1
ATOM 8035 C C . LYS C 2 340 ? 119.880 -22.008 53.638 1.00 39.50 439 LYS C C 1
ATOM 8036 O O . LYS C 2 340 ? 120.727 -22.663 54.265 1.00 42.49 439 LYS C O 1
ATOM 8042 N N . ASN C 2 341 ? 119.082 -22.573 52.725 1.00 36.09 440 ASN C N 1
ATOM 8043 C CA . ASN C 2 341 ? 119.075 -24.019 52.525 1.00 36.31 440 ASN C CA 1
ATOM 8044 C C . ASN C 2 341 ? 119.110 -24.409 51.048 1.00 36.76 440 ASN C C 1
ATOM 8045 O O . ASN C 2 341 ? 118.978 -25.601 50.737 1.00 37.14 440 ASN C O 1
ATOM 8050 N N . ASN C 2 342 ? 119.309 -23.453 50.140 1.00 39.38 441 ASN C N 1
ATOM 8051 C CA . ASN C 2 342 ? 119.310 -23.693 48.696 1.00 37.61 441 ASN C CA 1
ATOM 8052 C C . ASN C 2 342 ? 117.993 -24.305 48.201 1.00 36.04 441 ASN C C 1
ATOM 8053 O O . ASN C 2 342 ? 117.982 -25.056 47.217 1.00 35.12 441 ASN C O 1
ATOM 8058 N N . LYS C 2 343 ? 116.883 -24.026 48.880 1.00 32.01 442 LYS C N 1
ATOM 8059 C CA . LYS C 2 343 ? 115.574 -24.321 48.308 1.00 33.62 442 LYS C CA 1
ATOM 8060 C C . LYS C 2 343 ? 115.207 -23.345 47.196 1.00 29.05 442 LYS C C 1
ATOM 8061 O O . LYS C 2 343 ? 115.353 -22.122 47.334 1.00 28.13 442 LYS C O 1
ATOM 8067 N N . ILE C 2 344 ? 114.677 -23.897 46.099 1.00 33.27 443 ILE C N 1
ATOM 8068 C CA . ILE C 2 344 ? 114.259 -23.066 44.974 1.00 34.41 443 ILE C CA 1
ATOM 8069 C C . ILE C 2 344 ? 113.172 -22.113 45.440 1.00 29.44 443 ILE C C 1
ATOM 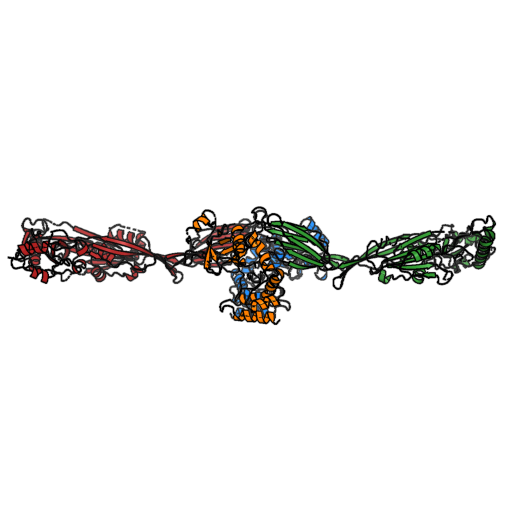8070 O O . ILE C 2 344 ? 112.288 -22.480 46.217 1.00 29.24 443 ILE C O 1
ATOM 8075 N N . ALA C 2 345 ? 113.275 -20.856 45.017 1.00 32.18 444 ALA C N 1
ATOM 8076 C CA . ALA C 2 345 ? 112.358 -19.804 45.442 1.00 29.11 444 ALA C CA 1
ATOM 8077 C C . ALA C 2 345 ? 111.211 -19.681 44.445 1.00 32.61 444 ALA C C 1
ATOM 8078 O O . ALA C 2 345 ? 111.428 -19.328 43.281 1.00 34.03 444 ALA C O 1
ATOM 8080 N N . GLY C 2 346 ? 110.000 -19.965 44.898 1.00 30.89 445 GLY C N 1
ATOM 8081 C CA . GLY C 2 346 ? 108.808 -19.750 44.101 1.00 36.86 445 GLY C CA 1
ATOM 8082 C C . GLY C 2 346 ? 108.039 -18.525 44.569 1.00 30.93 445 GLY C C 1
ATOM 8083 O O . GLY C 2 346 ? 107.902 -18.286 45.764 1.00 34.83 445 GLY C O 1
ATOM 8084 N N . VAL C 2 347 ? 107.581 -17.730 43.607 1.00 32.66 446 VAL C N 1
ATOM 8085 C CA . VAL C 2 347 ? 106.687 -16.603 43.853 1.00 33.08 446 VAL C CA 1
ATOM 8086 C C . VAL C 2 347 ? 105.259 -17.119 43.733 1.00 32.65 446 VAL C C 1
ATOM 8087 O O . VAL C 2 347 ? 104.825 -17.468 42.639 1.00 34.46 446 VAL C O 1
ATOM 8091 N N . ASN C 2 348 ? 104.522 -17.182 44.842 1.00 36.90 447 ASN C N 1
ATOM 8092 C CA . ASN C 2 348 ? 103.162 -17.731 44.825 1.00 40.67 447 ASN C CA 1
ATOM 8093 C C . ASN C 2 348 ? 102.151 -16.647 44.436 1.00 41.08 447 ASN C C 1
ATOM 8094 O O . ASN C 2 348 ? 101.999 -15.643 45.136 1.00 42.00 447 ASN C O 1
ATOM 8099 N N . ASN C 2 349 ? 101.494 -16.849 43.293 1.00 42.10 448 ASN C N 1
ATOM 8100 C CA . ASN C 2 349 ? 100.428 -15.984 42.776 1.00 42.49 448 ASN C CA 1
ATOM 8101 C C . ASN C 2 349 ? 99.087 -16.586 43.166 1.00 41.47 448 ASN C C 1
ATOM 8102 O O . ASN C 2 349 ? 98.611 -17.524 42.523 1.00 43.22 448 ASN C O 1
ATOM 8107 N N . ARG C 2 350 ? 98.476 -16.065 44.220 1.00 46.62 449 ARG C N 1
ATOM 8108 C CA . ARG C 2 350 ? 97.141 -16.489 44.640 1.00 50.66 449 ARG C CA 1
ATOM 8109 C C . ARG C 2 350 ? 96.260 -15.257 44.514 1.00 55.59 449 ARG C C 1
ATOM 8110 O O . ARG C 2 350 ? 96.343 -14.356 45.347 1.00 58.80 449 ARG C O 1
ATOM 8118 N N . SER C 2 351 ? 95.440 -15.200 43.463 1.00 60.81 450 SER C N 1
ATOM 8119 C CA . SER C 2 351 ? 94.663 -14.000 43.173 1.00 61.35 450 SER C CA 1
ATOM 8120 C C . SER C 2 351 ? 93.338 -14.382 42.519 1.00 62.89 450 SER C C 1
ATOM 8121 O O . SER C 2 351 ? 93.124 -15.526 42.108 1.00 62.58 450 SER C O 1
ATOM 8124 N N . GLU C 2 352 ? 92.441 -13.405 42.426 1.00 63.34 451 GLU C N 1
ATOM 8125 C CA . GLU C 2 352 ? 91.133 -13.654 41.840 1.00 63.49 451 GLU C CA 1
ATOM 8126 C C . GLU C 2 352 ? 90.770 -12.531 40.880 1.00 62.06 451 GLU C C 1
ATOM 8127 O O . GLU C 2 352 ? 91.104 -11.364 41.112 1.00 60.72 451 GLU C O 1
ATOM 8133 N N . TYR C 2 353 ? 90.103 -12.911 39.792 1.00 60.47 452 TYR C N 1
ATOM 8134 C CA . TYR C 2 353 ? 89.739 -12.002 38.718 1.00 61.29 452 TYR C CA 1
ATOM 8135 C C . TYR C 2 353 ? 88.305 -12.284 38.270 1.00 61.54 452 TYR C C 1
ATOM 8136 O O . TYR C 2 353 ? 87.638 -13.208 38.749 1.00 59.05 452 TYR C O 1
ATOM 8145 N N . VAL C 2 354 ? 87.842 -11.490 37.309 1.00 58.60 453 VAL C N 1
ATOM 8146 C CA . VAL C 2 354 ? 86.479 -11.562 36.799 1.00 57.36 453 VAL C CA 1
ATOM 8147 C C . VAL C 2 354 ? 86.530 -11.921 35.317 1.00 53.94 453 VAL C C 1
ATOM 8148 O O . VAL C 2 354 ? 87.276 -11.305 34.550 1.00 56.93 453 VAL C O 1
ATOM 8152 N N . GLU C 2 355 ? 85.767 -12.930 34.918 1.00 53.73 454 GLU C N 1
ATOM 8153 C CA . GLU C 2 355 ? 85.466 -13.146 33.508 1.00 58.52 454 GLU C CA 1
ATOM 8154 C C . GLU C 2 355 ? 84.241 -12.310 33.141 1.00 63.43 454 GLU C C 1
ATOM 8155 O O . GLU C 2 355 ? 83.179 -12.456 33.763 1.00 60.37 454 GLU C O 1
ATOM 8161 N N . THR C 2 356 ? 84.382 -11.441 32.136 1.00 62.75 455 THR C N 1
ATOM 8162 C CA . THR C 2 356 ? 83.260 -10.669 31.612 1.00 61.85 455 THR C CA 1
ATOM 8163 C C . THR C 2 356 ? 82.822 -11.256 30.282 1.00 63.53 455 THR C C 1
ATOM 8164 O O . THR C 2 356 ? 83.642 -11.459 29.383 1.00 67.22 455 THR C O 1
ATOM 8168 N N . THR C 2 357 ? 81.534 -11.549 30.175 1.00 62.91 456 THR C N 1
ATOM 8169 C CA . THR C 2 357 ? 80.927 -12.065 28.959 1.00 64.09 456 THR C CA 1
ATOM 8170 C C . THR C 2 357 ? 79.784 -11.140 28.576 1.00 64.41 456 THR C C 1
ATOM 8171 O O . THR C 2 357 ? 78.904 -10.860 29.400 1.00 64.55 456 THR C O 1
ATOM 8175 N N . SER C 2 358 ? 79.811 -10.662 27.338 1.00 66.10 457 SER C N 1
ATOM 8176 C CA . SER C 2 358 ? 78.837 -9.709 26.834 1.00 63.72 457 SER C CA 1
ATOM 8177 C C . SER C 2 358 ? 78.061 -10.354 25.692 1.00 64.33 457 SER C C 1
ATOM 8178 O O . SER C 2 358 ? 78.658 -10.915 24.769 1.00 68.38 457 SER C O 1
ATOM 8181 N N . THR C 2 359 ? 76.736 -10.284 25.761 1.00 60.28 458 THR C N 1
ATOM 8182 C CA . THR C 2 359 ? 75.867 -10.784 24.710 1.00 55.74 458 THR C CA 1
ATOM 8183 C C . THR C 2 359 ? 74.854 -9.704 24.358 1.00 55.32 458 THR C C 1
ATOM 8184 O O . THR C 2 359 ? 74.410 -8.958 25.232 1.00 55.47 458 THR C O 1
ATOM 8188 N N . GLU C 2 360 ? 74.489 -9.612 23.085 1.00 52.62 459 GLU C N 1
ATOM 8189 C CA . GLU C 2 360 ? 73.553 -8.594 22.621 1.00 48.34 459 GLU C CA 1
ATOM 8190 C C . GLU C 2 360 ? 72.383 -9.258 21.910 1.00 48.60 459 GLU C C 1
ATOM 8191 O O . GLU C 2 360 ? 72.575 -9.994 20.934 1.00 47.97 459 GLU C O 1
ATOM 8197 N N . TYR C 2 361 ? 71.175 -8.974 22.380 1.00 47.60 460 TYR C N 1
ATOM 8198 C CA . TYR C 2 361 ? 69.955 -9.489 21.786 1.00 43.93 460 TYR C CA 1
ATOM 8199 C C . TYR C 2 361 ? 69.235 -8.373 21.036 1.00 46.44 460 TYR C C 1
ATOM 8200 O O . TYR C 2 361 ? 69.487 -7.182 21.242 1.00 44.89 460 TYR C O 1
ATOM 8209 N N . THR C 2 362 ? 68.339 -8.765 20.138 1.00 43.67 461 THR C N 1
ATOM 8210 C CA . THR C 2 362 ? 67.693 -7.807 19.262 1.00 40.84 461 THR C CA 1
ATOM 8211 C C . THR C 2 362 ? 66.206 -8.071 19.301 1.00 42.99 461 THR C C 1
ATOM 8212 O O . THR C 2 362 ? 65.777 -9.230 19.325 1.00 42.31 461 THR C O 1
ATOM 8216 N N . SER C 2 363 ? 65.424 -6.994 19.350 1.00 40.67 462 SER C N 1
ATOM 8217 C CA . SER C 2 363 ? 63.985 -7.148 19.418 1.00 39.65 462 SER C CA 1
ATOM 8218 C C . SER C 2 363 ? 63.468 -7.821 18.157 1.00 37.47 462 SER C C 1
ATOM 8219 O O . SER C 2 363 ? 64.118 -7.834 17.112 1.00 38.23 462 SER C O 1
ATOM 8222 N N . GLY C 2 364 ? 62.287 -8.402 18.269 1.00 42.17 463 GLY C N 1
ATOM 8223 C CA . GLY C 2 364 ? 61.698 -9.117 17.160 1.00 44.41 463 GLY C CA 1
ATOM 8224 C C . GLY C 2 364 ? 60.227 -8.793 17.018 1.00 42.05 463 GLY C C 1
ATOM 8225 O O . GLY C 2 364 ? 59.675 -7.975 17.754 1.00 42.07 463 GLY C O 1
ATOM 8226 N N . LYS C 2 365 ? 59.597 -9.479 16.071 1.00 42.71 464 LYS C N 1
ATOM 8227 C CA . LYS C 2 365 ? 58.186 -9.295 15.789 1.00 40.73 464 LYS C CA 1
ATOM 8228 C C . LYS C 2 365 ? 57.560 -10.652 15.518 1.00 45.81 464 LYS C C 1
ATOM 8229 O O . LYS C 2 365 ? 58.085 -11.428 14.713 1.00 46.33 464 LYS C O 1
ATOM 8235 N N . ILE C 2 366 ? 56.446 -10.932 16.186 1.00 42.66 465 ILE C N 1
ATOM 8236 C CA . ILE C 2 366 ? 55.623 -12.106 15.899 1.00 47.38 465 ILE C CA 1
ATOM 8237 C C . ILE C 2 366 ? 54.645 -11.739 14.786 1.00 42.86 465 ILE C C 1
ATOM 8238 O O . ILE C 2 366 ? 53.735 -10.927 14.990 1.00 39.49 465 ILE C O 1
ATOM 8243 N N . ASN C 2 367 ? 54.816 -12.344 13.613 1.00 44.23 466 ASN C N 1
ATOM 8244 C CA . ASN C 2 367 ? 53.925 -12.104 12.482 1.00 45.36 466 ASN C CA 1
ATOM 8245 C C . ASN C 2 367 ? 52.899 -13.230 12.416 1.00 44.64 466 ASN C C 1
ATOM 8246 O O . ASN C 2 367 ? 53.243 -14.396 12.204 1.00 49.25 466 ASN C O 1
ATOM 8251 N N . LEU C 2 368 ? 51.641 -12.881 12.617 1.00 43.59 467 LEU C N 1
ATOM 8252 C CA . LEU C 2 368 ? 50.551 -13.836 12.570 1.00 46.67 467 LEU C CA 1
ATOM 8253 C C . LEU C 2 368 ? 49.827 -13.645 11.253 1.00 45.71 467 LEU C C 1
ATOM 8254 O O . LEU C 2 368 ? 49.567 -12.514 10.832 1.00 45.55 467 LEU C O 1
ATOM 8259 N N . SER C 2 369 ? 49.493 -14.761 10.617 1.00 47.72 468 SER C N 1
ATOM 8260 C CA . SER C 2 369 ? 48.809 -14.772 9.334 1.00 54.25 468 SER C CA 1
ATOM 8261 C C . SER C 2 369 ? 47.861 -15.956 9.372 1.00 51.78 468 SER C C 1
ATOM 8262 O O . SER C 2 369 ? 48.302 -17.077 9.644 1.00 53.32 468 SER C O 1
ATOM 8265 N N . HIS C 2 370 ? 46.566 -15.711 9.153 1.00 50.64 469 HIS C N 1
ATOM 8266 C CA . HIS C 2 370 ? 45.568 -16.777 9.221 1.00 57.03 469 HIS C CA 1
ATOM 8267 C C . HIS C 2 370 ? 44.912 -16.942 7.845 1.00 59.37 469 HIS C C 1
ATOM 8268 O O . HIS C 2 370 ? 44.122 -16.092 7.403 1.00 56.07 469 HIS C O 1
ATOM 8275 N N . GLN C 2 371 ? 45.270 -18.038 7.170 1.00 64.13 470 GLN C N 1
ATOM 8276 C CA . GLN C 2 371 ? 44.779 -18.388 5.847 1.00 65.64 470 GLN C CA 1
ATOM 8277 C C . GLN C 2 371 ? 43.953 -19.675 5.855 1.00 68.24 470 GLN C C 1
ATOM 8278 O O . GLN C 2 371 ? 43.777 -20.299 4.802 1.00 67.93 470 GLN C O 1
ATOM 8284 N N . GLY C 2 372 ? 43.449 -20.091 7.035 1.00 63.10 471 GLY C N 1
ATOM 8285 C CA . GLY C 2 372 ? 42.595 -21.256 7.103 1.00 62.66 471 GLY C CA 1
ATOM 8286 C C . GLY C 2 372 ? 41.122 -20.907 7.038 1.00 61.57 471 GLY C C 1
ATOM 8287 O O . GLY C 2 372 ? 40.722 -19.756 7.216 1.00 61.28 471 GLY C O 1
ATOM 8288 N N . ALA C 2 373 ? 40.311 -21.930 6.791 1.00 64.84 472 ALA C N 1
ATOM 8289 C CA . ALA C 2 373 ? 38.880 -21.757 6.604 1.00 66.15 472 ALA C CA 1
ATOM 8290 C C . ALA C 2 373 ? 38.089 -21.878 7.900 1.00 66.01 472 ALA C C 1
ATOM 8291 O O . ALA C 2 373 ? 36.861 -22.013 7.853 1.00 66.66 472 ALA C O 1
ATOM 8293 N N . TYR C 2 374 ? 38.754 -21.822 9.050 1.00 63.05 473 TYR C N 1
ATOM 8294 C CA . TYR C 2 374 ? 38.129 -22.017 10.350 1.00 63.19 473 TYR C CA 1
ATOM 8295 C C . TYR C 2 374 ? 38.246 -20.739 11.176 1.00 63.49 473 TYR C C 1
ATOM 8296 O O . TYR C 2 374 ? 38.898 -19.770 10.774 1.00 61.44 473 TYR C O 1
ATOM 8305 N N . VAL C 2 375 ? 37.593 -20.730 12.337 1.00 61.64 474 VAL C N 1
ATOM 8306 C CA . VAL C 2 375 ? 37.811 -19.685 13.330 1.00 55.98 474 VAL C CA 1
ATOM 8307 C C . VAL C 2 375 ? 38.985 -20.101 14.207 1.00 61.57 474 VAL C C 1
ATOM 8308 O O . VAL C 2 375 ? 39.041 -21.240 14.690 1.00 64.05 474 VAL C O 1
ATOM 8312 N N . ALA C 2 376 ? 39.934 -19.189 14.402 1.00 54.47 475 ALA C N 1
ATOM 8313 C CA . ALA C 2 376 ? 41.141 -19.485 15.151 1.00 55.89 475 ALA C CA 1
ATOM 8314 C C . ALA C 2 376 ? 41.230 -18.585 16.376 1.00 55.36 475 ALA C C 1
ATOM 8315 O O . ALA C 2 376 ? 40.617 -17.515 16.444 1.00 54.07 475 ALA C O 1
ATOM 8317 N N . GLN C 2 377 ? 41.988 -19.049 17.365 1.00 56.15 476 GLN C N 1
ATOM 8318 C CA . GLN C 2 377 ? 42.275 -18.257 18.551 1.00 54.99 476 GLN C CA 1
ATOM 8319 C C . GLN C 2 377 ? 43.727 -18.465 18.936 1.00 49.37 476 GLN C C 1
ATOM 8320 O O . GLN C 2 377 ? 44.283 -19.551 18.745 1.00 49.47 476 GLN C O 1
ATOM 8326 N N . TYR C 2 378 ? 44.338 -17.431 19.494 1.00 50.13 477 TYR C N 1
ATOM 8327 C CA . TYR C 2 378 ? 45.749 -17.514 19.841 1.00 51.30 477 TYR C CA 1
ATOM 8328 C C . TYR C 2 378 ? 45.948 -17.392 21.346 1.00 46.09 477 TYR C C 1
ATOM 8329 O O . TYR C 2 378 ? 45.197 -16.701 22.035 1.00 45.80 477 TYR C O 1
ATOM 8338 N N . GLU C 2 379 ? 46.980 -18.071 21.843 1.00 47.81 478 GLU C N 1
ATOM 8339 C CA . GLU C 2 379 ? 47.547 -17.804 23.162 1.00 47.53 478 GLU C CA 1
ATOM 8340 C C . GLU C 2 379 ? 49.035 -17.553 22.981 1.00 47.48 478 GLU C C 1
ATOM 8341 O O . GLU C 2 379 ? 49.802 -18.479 22.679 1.00 49.94 478 GLU C O 1
ATOM 8347 N N . ILE C 2 380 ? 49.435 -16.302 23.142 1.00 46.46 479 ILE C N 1
ATOM 8348 C CA . ILE C 2 380 ? 50.809 -15.896 22.921 1.00 48.87 479 ILE C CA 1
ATOM 8349 C C . ILE C 2 380 ? 51.319 -15.285 24.219 1.00 48.23 479 ILE C C 1
ATOM 8350 O O . ILE C 2 380 ? 50.748 -14.302 24.729 1.00 41.61 479 ILE C O 1
ATOM 8355 N N . LEU C 2 381 ? 52.387 -15.890 24.751 1.00 49.68 480 LEU C N 1
ATOM 8356 C CA . LEU C 2 381 ? 52.886 -15.647 26.087 1.00 51.60 480 LEU C CA 1
ATOM 8357 C C . LEU C 2 381 ? 54.402 -15.557 25.980 1.00 52.02 480 LEU C C 1
ATOM 8358 O O . LEU C 2 381 ? 55.032 -16.319 25.234 1.00 49.31 480 LEU C O 1
ATOM 8363 N N . TRP C 2 382 ? 54.985 -14.610 26.718 1.00 51.62 481 TRP C N 1
ATOM 8364 C CA . TRP C 2 382 ? 56.438 -14.555 26.805 1.00 50.09 481 TRP C CA 1
ATOM 8365 C C . TRP C 2 382 ? 56.833 -13.846 28.086 1.00 49.34 481 TRP C C 1
ATOM 8366 O O . TRP C 2 382 ? 56.018 -13.180 28.723 1.00 47.37 481 TRP C O 1
ATOM 8377 N N . ASP C 2 383 ? 58.088 -14.016 28.467 1.00 48.98 482 ASP C N 1
ATOM 8378 C CA . ASP C 2 383 ? 58.653 -13.287 29.593 1.00 49.30 482 ASP C CA 1
ATOM 8379 C C . ASP C 2 383 ? 59.602 -12.215 29.095 1.00 46.09 482 ASP C C 1
ATOM 8380 O O . ASP C 2 383 ? 60.265 -12.376 28.067 1.00 45.00 482 ASP C O 1
ATOM 8385 N N . GLU C 2 384 ? 59.663 -11.123 29.836 1.00 43.56 483 GLU C N 1
ATOM 8386 C CA . GLU C 2 384 ? 60.714 -10.137 29.680 1.00 44.29 483 GLU C CA 1
ATOM 8387 C C . GLU C 2 384 ? 61.649 -10.251 30.876 1.00 46.46 483 GLU C C 1
ATOM 8388 O O . GLU C 2 384 ? 61.202 -10.517 31.995 1.00 44.68 483 GLU C O 1
ATOM 8394 N N . ILE C 2 385 ? 62.947 -10.083 30.639 1.00 45.17 484 ILE C N 1
ATOM 8395 C CA . ILE C 2 385 ? 63.965 -10.398 31.634 1.00 46.18 484 ILE C CA 1
ATOM 8396 C C . ILE C 2 385 ? 64.776 -9.150 31.936 1.00 41.74 484 ILE C C 1
ATOM 8397 O O . ILE C 2 385 ? 65.196 -8.437 31.021 1.00 42.90 484 ILE C O 1
ATOM 8402 N N . ASN C 2 386 ? 64.963 -8.865 33.221 1.00 42.75 485 ASN C N 1
ATOM 8403 C CA . ASN C 2 386 ? 65.852 -7.795 33.664 1.00 48.23 485 ASN C CA 1
ATOM 8404 C C . ASN C 2 386 ? 66.635 -8.283 34.877 1.00 50.16 485 ASN C C 1
ATOM 8405 O O . ASN C 2 386 ? 66.425 -9.393 35.383 1.00 48.04 485 ASN C O 1
ATOM 8410 N N . TYR C 2 387 ? 67.551 -7.449 35.348 1.00 47.68 486 TYR C N 1
ATOM 8411 C CA . TYR C 2 387 ? 68.416 -7.832 36.446 1.00 51.87 486 TYR C CA 1
ATOM 8412 C C . TYR C 2 387 ? 68.413 -6.721 37.480 1.00 50.40 486 TYR C C 1
ATOM 8413 O O . TYR C 2 387 ? 68.559 -5.543 37.126 1.00 42.83 486 TYR C O 1
ATOM 8422 N N . ASP C 2 388 ? 68.202 -7.106 38.747 1.00 52.49 487 ASP C N 1
ATOM 8423 C CA . ASP C 2 388 ? 68.278 -6.200 39.889 1.00 56.01 487 ASP C CA 1
ATOM 8424 C C . ASP C 2 388 ? 69.734 -5.836 40.192 1.00 57.05 487 ASP C C 1
ATOM 8425 O O . ASP C 2 388 ? 70.673 -6.465 39.699 1.00 55.05 487 ASP C O 1
ATOM 8430 N N . ASP C 2 389 ? 69.916 -4.807 41.032 1.00 59.30 488 ASP C N 1
ATOM 8431 C CA . ASP C 2 389 ? 71.260 -4.346 41.395 1.00 63.97 488 ASP C CA 1
ATOM 8432 C C . ASP C 2 389 ? 72.082 -5.412 42.111 1.00 59.68 488 ASP C C 1
ATOM 8433 O O . ASP C 2 389 ? 73.285 -5.215 42.305 1.00 60.94 488 ASP C O 1
ATOM 8438 N N . LYS C 2 390 ? 71.464 -6.520 42.511 1.00 61.23 489 LYS C N 1
ATOM 8439 C CA . LYS C 2 390 ? 72.127 -7.700 43.046 1.00 57.26 489 LYS C CA 1
ATOM 8440 C C . LYS C 2 390 ? 72.463 -8.713 41.958 1.00 58.56 489 LYS C C 1
ATOM 8441 O O . LYS C 2 390 ? 73.096 -9.740 42.240 1.00 55.64 489 LYS C O 1
ATOM 8447 N N . GLY C 2 391 ? 72.027 -8.450 40.722 1.00 60.59 490 GLY C N 1
ATOM 8448 C CA . GLY C 2 391 ? 72.323 -9.298 39.587 1.00 57.75 490 GLY C CA 1
ATOM 8449 C C . GLY C 2 391 ? 71.438 -10.506 39.401 1.00 51.42 490 GLY C C 1
ATOM 8450 O O . GLY C 2 391 ? 71.749 -11.342 38.548 1.00 54.18 490 GLY C O 1
ATOM 8451 N N . LYS C 2 392 ? 70.366 -10.643 40.167 1.00 53.25 491 LYS C N 1
ATOM 8452 C CA . LYS C 2 392 ? 69.447 -11.756 39.974 1.00 53.85 491 LYS C CA 1
ATOM 8453 C C . LYS C 2 392 ? 68.397 -11.385 38.933 1.00 53.54 491 LYS C C 1
ATOM 8454 O O . LYS C 2 392 ? 68.047 -10.210 38.753 1.00 49.62 491 LYS C O 1
ATOM 8460 N N . GLU C 2 393 ? 67.900 -12.397 38.237 1.00 53.16 492 GLU C N 1
ATOM 8461 C CA . GLU C 2 393 ? 66.974 -12.141 37.145 1.00 52.46 492 GLU C CA 1
ATOM 8462 C C . GLU C 2 393 ? 65.566 -11.877 37.678 1.00 53.48 492 GLU C C 1
ATOM 8463 O O . GLU C 2 393 ? 65.109 -12.531 38.623 1.00 55.76 492 GLU C O 1
ATOM 8469 N N . VAL C 2 394 ? 64.893 -10.895 37.068 1.00 54.39 493 VAL C N 1
ATOM 8470 C CA . VAL C 2 394 ? 63.531 -10.477 37.410 1.00 50.35 493 VAL C CA 1
ATOM 8471 C C . VAL C 2 394 ? 62.636 -10.757 36.201 1.00 50.24 493 VAL C C 1
ATOM 8472 O O . VAL C 2 394 ? 62.835 -10.180 35.125 1.00 49.22 493 VAL C O 1
ATOM 8476 N N . ILE C 2 395 ? 61.651 -11.629 36.372 1.00 51.65 494 ILE C N 1
ATOM 8477 C CA . ILE C 2 395 ? 60.808 -12.079 35.269 1.00 47.06 494 ILE C CA 1
ATOM 8478 C C . ILE C 2 395 ? 59.560 -11.214 35.235 1.00 47.88 494 ILE C C 1
ATOM 8479 O O . ILE C 2 395 ? 58.844 -11.103 36.235 1.00 51.48 494 ILE C O 1
ATOM 8484 N N . THR C 2 396 ? 59.317 -10.573 34.098 1.00 48.30 495 THR C N 1
ATOM 8485 C CA . THR C 2 396 ? 58.058 -9.876 33.837 1.00 47.95 495 THR C CA 1
ATOM 8486 C C . THR C 2 396 ? 57.229 -10.718 32.868 1.00 47.41 495 THR C C 1
ATOM 8487 O O . THR C 2 396 ? 57.589 -10.879 31.692 1.00 47.27 495 THR C O 1
ATOM 8491 N N . LYS C 2 397 ? 56.132 -11.249 33.370 1.00 48.83 496 LYS C N 1
ATOM 8492 C CA . LYS C 2 397 ? 55.270 -12.028 32.511 1.00 50.21 496 LYS C CA 1
ATOM 8493 C C . LYS C 2 397 ? 54.497 -11.109 31.581 1.00 45.52 496 LYS C C 1
ATOM 8494 O O . LYS C 2 397 ? 54.383 -9.904 31.838 1.00 43.07 496 LYS C O 1
ATOM 8500 N N . ARG C 2 398 ? 53.933 -11.701 30.548 1.00 46.55 497 ARG C N 1
ATOM 8501 C CA . ARG C 2 398 ? 53.648 -10.921 29.374 1.00 47.88 497 ARG C CA 1
ATOM 8502 C C . ARG C 2 398 ? 52.747 -11.715 28.432 1.00 45.05 497 ARG C C 1
ATOM 8503 O O . ARG C 2 398 ? 53.008 -12.916 28.205 1.00 46.24 497 ARG C O 1
ATOM 8511 N N . ARG C 2 399 ? 51.679 -11.090 27.941 1.00 41.87 498 ARG C N 1
ATOM 8512 C CA . ARG C 2 399 ? 50.724 -11.796 27.076 1.00 46.68 498 ARG C CA 1
ATOM 8513 C C . ARG C 2 399 ? 50.178 -10.842 26.014 1.00 46.11 498 ARG C C 1
ATOM 8514 O O . ARG C 2 399 ? 50.097 -9.627 26.226 1.00 47.69 498 ARG C O 1
ATOM 8522 N N . TRP C 2 400 ? 49.857 -11.402 24.848 1.00 47.11 499 TRP C N 1
ATOM 8523 C CA . TRP C 2 400 ? 49.204 -10.634 23.781 1.00 47.55 499 TRP C CA 1
ATOM 8524 C C . TRP C 2 400 ? 47.774 -10.308 24.194 1.00 45.49 499 TRP C C 1
ATOM 8525 O O . TRP C 2 400 ? 47.007 -11.207 24.562 1.00 42.62 499 TRP C O 1
ATOM 8536 N N . ASP C 2 401 ? 47.411 -9.025 24.113 1.00 42.80 500 ASP C N 1
ATOM 8537 C CA . ASP C 2 401 ? 46.120 -8.561 24.608 1.00 44.63 500 ASP C CA 1
ATOM 8538 C C . ASP C 2 401 ? 44.924 -9.115 23.830 1.00 44.40 500 ASP C C 1
ATOM 8539 O O . ASP C 2 401 ? 43.792 -8.915 24.277 1.00 49.90 500 ASP C O 1
ATOM 8544 N N . ASN C 2 402 ? 45.134 -9.784 22.692 1.00 42.37 501 ASN C N 1
ATOM 8545 C CA . ASN C 2 402 ? 44.050 -10.387 21.908 1.00 49.70 501 ASN C CA 1
ATOM 8546 C C . ASN C 2 402 ? 43.994 -11.903 22.044 1.00 45.27 501 ASN C C 1
ATOM 8547 O O . ASN C 2 402 ? 43.287 -12.552 21.269 1.00 40.15 501 ASN C O 1
ATOM 8552 N N . ASN C 2 403 ? 44.743 -12.481 22.981 1.00 45.49 502 ASN C N 1
ATOM 8553 C CA . ASN C 2 403 ? 44.624 -13.901 23.270 1.00 43.87 502 ASN C CA 1
ATOM 8554 C C . ASN C 2 403 ? 43.160 -14.284 23.460 1.00 45.77 502 ASN C C 1
ATOM 8555 O O . ASN C 2 403 ? 42.374 -13.544 24.065 1.00 44.34 502 ASN C O 1
ATOM 8560 N N . TRP C 2 404 ? 42.794 -15.440 22.904 1.00 46.12 503 TRP C N 1
ATOM 8561 C CA . TRP C 2 404 ? 41.456 -16.018 22.925 1.00 48.61 503 TRP C CA 1
ATOM 8562 C C . TRP C 2 404 ? 40.431 -15.219 22.133 1.00 47.07 503 TRP C C 1
ATOM 8563 O O . TRP C 2 404 ? 39.279 -15.654 22.040 1.00 51.06 503 TRP C O 1
ATOM 8574 N N . TYR C 2 405 ? 40.794 -14.071 21.562 1.00 45.46 504 TYR C N 1
ATOM 8575 C CA . TYR C 2 405 ? 39.910 -13.436 20.588 1.00 46.39 504 TYR C CA 1
ATOM 8576 C C . TYR C 2 405 ? 39.774 -14.322 19.358 1.00 47.99 504 TYR C C 1
ATOM 8577 O O . TYR C 2 405 ? 40.743 -14.949 18.914 1.00 47.95 504 TYR C O 1
ATOM 8586 N N . SER C 2 406 ? 38.574 -14.347 18.785 1.00 46.63 505 SER C N 1
ATOM 8587 C CA . SER C 2 406 ? 38.345 -15.152 17.595 1.00 48.22 505 SER C CA 1
ATOM 8588 C C . SER C 2 406 ? 38.869 -14.428 16.368 1.00 46.45 505 SER C C 1
ATOM 8589 O O . SER C 2 406 ? 38.769 -13.202 16.267 1.00 46.74 505 SER C O 1
ATOM 8592 N N . LYS C 2 407 ? 39.434 -15.193 15.436 1.00 44.70 506 LYS C N 1
ATOM 8593 C CA . LYS C 2 407 ? 40.060 -14.629 14.249 1.00 49.62 506 LYS C CA 1
ATOM 8594 C C . LYS C 2 407 ? 39.675 -15.467 13.043 1.00 49.02 506 LYS C C 1
ATOM 8595 O O . LYS C 2 407 ? 39.779 -16.696 13.093 1.00 50.83 506 LYS C O 1
ATOM 8601 N N . THR C 2 408 ? 39.234 -14.818 11.969 1.00 47.32 507 THR C N 1
ATOM 8602 C CA . THR C 2 408 ? 38.955 -15.498 10.707 1.00 53.62 507 THR C CA 1
ATOM 8603 C C . THR C 2 408 ? 39.915 -15.021 9.623 1.00 49.89 507 THR C C 1
ATOM 8604 O O . THR C 2 408 ? 40.599 -14.006 9.753 1.00 49.58 507 THR C O 1
ATOM 8608 N N . SER C 2 409 ? 39.937 -15.740 8.538 1.00 52.87 508 SER C N 1
ATOM 8609 C CA . SER C 2 409 ? 40.861 -15.346 7.495 1.00 52.82 508 SER C CA 1
ATOM 8610 C C . SER C 2 409 ? 40.283 -14.179 6.684 1.00 51.50 508 SER C C 1
ATOM 8611 O O . SER C 2 409 ? 39.073 -14.103 6.467 1.00 50.18 508 SER C O 1
ATOM 8614 N N . PRO C 2 410 ? 41.129 -13.250 6.206 1.00 54.58 509 PRO C N 1
ATOM 8615 C CA . PRO C 2 410 ? 42.599 -13.205 6.148 1.00 50.99 509 PRO C CA 1
ATOM 8616 C C . PRO C 2 410 ? 43.307 -12.405 7.236 1.00 49.17 509 PRO C C 1
ATOM 8617 O O . PRO C 2 410 ? 44.165 -11.575 6.900 1.00 48.94 509 PRO C O 1
ATOM 8621 N N . PHE C 2 411 ? 42.991 -12.651 8.500 1.00 48.89 510 PHE C N 1
ATOM 8622 C CA . PHE C 2 411 ? 43.553 -11.836 9.571 1.00 47.05 510 PHE C CA 1
ATOM 8623 C C . PHE C 2 411 ? 45.079 -11.897 9.563 1.00 45.75 510 PHE C C 1
ATOM 8624 O O . PHE C 2 411 ? 45.682 -12.937 9.282 1.00 46.48 510 PHE C O 1
ATOM 8632 N N . SER C 2 412 ? 45.714 -10.767 9.840 1.00 40.21 511 SER C N 1
ATOM 8633 C CA . SER C 2 412 ? 47.157 -10.776 10.028 1.00 45.88 511 SER C CA 1
ATOM 8634 C C . SER C 2 412 ? 47.520 -9.574 10.874 1.00 44.09 511 SER C C 1
ATOM 8635 O O . SER C 2 412 ? 46.803 -8.569 10.870 1.00 42.91 511 SER C O 1
ATOM 8638 N N . THR C 2 413 ? 48.635 -9.680 11.596 1.00 39.58 512 THR C N 1
ATOM 8639 C CA . THR C 2 413 ? 49.019 -8.619 12.515 1.00 41.57 512 THR C CA 1
ATOM 8640 C C . THR C 2 413 ? 50.472 -8.825 12.910 1.00 42.12 512 THR C C 1
ATOM 8641 O O . THR C 2 413 ? 51.060 -9.874 12.645 1.00 42.15 512 THR C O 1
ATOM 8645 N N . VAL C 2 414 ? 51.043 -7.798 13.544 1.00 42.09 513 VAL C N 1
ATOM 8646 C CA . VAL C 2 414 ? 52.449 -7.751 13.945 1.00 41.81 513 VAL C CA 1
ATOM 8647 C C . VAL C 2 414 ? 52.490 -7.490 15.444 1.00 40.18 513 VAL C C 1
ATOM 8648 O O . VAL C 2 414 ? 51.940 -6.488 15.918 1.00 39.31 513 VAL C O 1
ATOM 8652 N N . ILE C 2 415 ? 53.115 -8.394 16.191 1.00 40.05 514 ILE C N 1
ATOM 8653 C CA . ILE C 2 415 ? 53.170 -8.326 17.647 1.00 41.47 514 ILE C CA 1
ATOM 8654 C C . ILE C 2 415 ? 54.624 -8.078 18.046 1.00 37.70 514 ILE C C 1
ATOM 8655 O O . ILE C 2 415 ? 55.456 -8.987 17.924 1.00 36.84 514 ILE C O 1
ATOM 8660 N N . PRO C 2 416 ? 54.977 -6.883 18.516 1.00 38.21 515 PRO C N 1
ATOM 8661 C CA . PRO C 2 416 ? 56.382 -6.607 18.871 1.00 39.20 515 PRO C CA 1
ATOM 8662 C C . PRO C 2 416 ? 56.839 -7.344 20.125 1.00 36.68 515 PRO C C 1
ATOM 8663 O O . PRO C 2 416 ? 56.116 -7.442 21.117 1.00 40.75 515 PRO C O 1
ATOM 8667 N N . LEU C 2 417 ? 58.062 -7.853 20.082 1.00 36.27 516 LEU C N 1
ATOM 8668 C CA . LEU C 2 417 ? 58.696 -8.455 21.249 1.00 38.86 516 LEU C CA 1
ATOM 8669 C C . LEU C 2 417 ? 59.980 -7.694 21.532 1.00 36.95 516 LEU C C 1
ATOM 8670 O O . LEU C 2 417 ? 60.784 -7.467 20.623 1.00 40.12 516 LEU C O 1
ATOM 8675 N N . GLY C 2 418 ? 60.169 -7.294 22.776 1.00 39.48 517 GLY C N 1
ATOM 8676 C CA . GLY C 2 418 ? 61.350 -6.540 23.120 1.00 39.25 517 GLY C CA 1
ATOM 8677 C C . GLY C 2 418 ? 62.603 -7.389 23.090 1.00 37.04 517 GLY C C 1
ATOM 8678 O O . GLY C 2 418 ? 62.564 -8.611 23.180 1.00 38.29 517 GLY C O 1
ATOM 8679 N N . ALA C 2 419 ? 63.741 -6.706 22.964 1.00 36.54 518 ALA C N 1
ATOM 8680 C CA . ALA C 2 419 ? 65.040 -7.372 22.894 1.00 43.78 518 ALA C CA 1
ATOM 8681 C C . ALA C 2 419 ? 65.322 -8.315 24.070 1.00 40.79 518 ALA C C 1
ATOM 8682 O O . ALA C 2 419 ? 66.207 -9.171 23.963 1.00 39.00 518 ALA C O 1
ATOM 8684 N N . ASN C 2 420 ? 64.615 -8.178 25.187 1.00 44.29 519 ASN C N 1
ATOM 8685 C CA . ASN C 2 420 ? 64.835 -9.011 26.361 1.00 42.38 519 ASN C CA 1
ATOM 8686 C C . ASN C 2 420 ? 63.741 -10.061 26.524 1.00 38.66 519 ASN C C 1
ATOM 8687 O O . ASN C 2 420 ? 63.559 -10.616 27.610 1.00 42.09 519 ASN C O 1
ATOM 8692 N N . SER C 2 421 ? 63.001 -10.341 25.470 1.00 40.73 520 SER C N 1
ATOM 8693 C CA . SER C 2 421 ? 61.966 -11.348 25.583 1.00 44.09 520 SER C CA 1
ATOM 8694 C C . SER C 2 421 ? 62.590 -12.733 25.726 1.00 45.11 520 SER C C 1
ATOM 8695 O O . SER C 2 421 ? 63.733 -12.980 25.325 1.00 47.13 520 SER C O 1
ATOM 8698 N N . ARG C 2 422 ? 61.817 -13.639 26.309 1.00 45.01 521 ARG C N 1
ATOM 8699 C CA . ARG C 2 422 ? 62.297 -14.967 26.644 1.00 47.11 521 ARG C CA 1
ATOM 8700 C C . ARG C 2 422 ? 61.082 -15.844 26.890 1.00 47.26 521 ARG C C 1
ATOM 8701 O O . ARG C 2 422 ? 59.977 -15.343 27.114 1.00 46.54 521 ARG C O 1
ATOM 8709 N N . ASN C 2 423 ? 61.298 -17.159 26.859 1.00 48.88 522 ASN C N 1
ATOM 8710 C CA . ASN C 2 423 ? 60.245 -18.119 27.179 1.00 50.19 522 ASN C CA 1
ATOM 8711 C C . ASN C 2 423 ? 59.000 -17.859 26.331 1.00 53.11 522 ASN C C 1
ATOM 8712 O O . ASN C 2 423 ? 57.878 -17.764 26.838 1.00 54.58 522 ASN C O 1
ATOM 8717 N N . ILE C 2 424 ? 59.207 -17.704 25.026 1.00 56.79 523 ILE C N 1
ATOM 8718 C CA . ILE C 2 424 ? 58.115 -17.352 24.126 1.00 54.74 523 ILE C CA 1
ATOM 8719 C C . ILE C 2 424 ? 57.289 -18.595 23.837 1.00 61.09 523 ILE C C 1
ATOM 8720 O O . ILE C 2 424 ? 57.807 -19.604 23.340 1.00 63.62 523 ILE C O 1
ATOM 8725 N N . ARG C 2 425 ? 56.001 -18.518 24.161 1.00 57.26 524 ARG C N 1
ATOM 8726 C CA . ARG C 2 425 ? 55.012 -19.560 23.912 1.00 57.78 524 ARG C CA 1
ATOM 8727 C C . ARG C 2 425 ? 54.019 -19.042 22.872 1.00 54.23 524 ARG C C 1
ATOM 8728 O O . ARG C 2 425 ? 53.398 -17.993 23.084 1.00 51.60 524 ARG C O 1
ATOM 8736 N N . ILE C 2 426 ? 53.851 -19.766 21.766 1.00 56.14 525 ILE C N 1
ATOM 8737 C CA . ILE C 2 426 ? 52.855 -19.424 20.748 1.00 54.78 525 ILE C CA 1
ATOM 8738 C C . ILE C 2 426 ? 51.934 -20.619 20.550 1.00 60.51 525 ILE C C 1
ATOM 8739 O O . ILE C 2 426 ? 52.392 -21.713 20.191 1.00 61.46 525 ILE C O 1
ATOM 8744 N N . MET C 2 427 ? 50.634 -20.403 20.732 1.00 55.56 526 MET C N 1
ATOM 8745 C CA . MET C 2 427 ? 49.646 -21.442 20.472 1.00 55.01 526 MET C CA 1
ATOM 8746 C C . MET C 2 427 ? 48.539 -20.872 19.599 1.00 53.68 526 MET C C 1
ATOM 8747 O O . MET C 2 427 ? 47.975 -19.817 19.908 1.00 50.85 526 MET C O 1
ATOM 8752 N N . ALA C 2 428 ? 48.211 -21.586 18.527 1.00 55.36 527 ALA C N 1
ATOM 8753 C CA . ALA C 2 428 ? 47.071 -21.267 17.679 1.00 55.87 527 ALA C CA 1
ATOM 8754 C C . ALA C 2 428 ? 46.129 -22.457 17.687 1.00 57.24 527 ALA C C 1
ATOM 8755 O O . ALA C 2 428 ? 46.575 -23.595 17.513 1.00 60.48 527 ALA C O 1
ATOM 8757 N N . ARG C 2 429 ? 44.833 -22.208 17.867 1.00 62.39 528 ARG C N 1
ATOM 8758 C CA . ARG C 2 429 ? 43.902 -23.325 17.958 1.00 69.17 528 ARG C CA 1
ATOM 8759 C C . ARG C 2 429 ? 42.619 -23.072 17.168 1.00 70.07 528 ARG C C 1
ATOM 8760 O O . ARG C 2 429 ? 42.166 -21.941 16.989 1.00 63.07 528 ARG C O 1
ATOM 8768 N N . GLU C 2 430 ? 42.011 -24.193 16.779 1.00 77.35 529 GLU C N 1
ATOM 8769 C CA . GLU C 2 430 ? 40.963 -24.319 15.772 1.00 78.11 529 GLU C CA 1
ATOM 8770 C C . GLU C 2 430 ? 39.639 -24.689 16.425 1.00 80.35 529 GLU C C 1
ATOM 8771 O O . GLU C 2 430 ? 39.597 -25.575 17.281 1.00 84.03 529 GLU C O 1
ATOM 8777 N N . CYS C 2 431 ? 38.552 -24.046 16.008 1.00 76.18 530 CYS C N 1
ATOM 8778 C CA . CYS C 2 431 ? 37.232 -24.440 16.496 1.00 78.13 530 CYS C CA 1
ATOM 8779 C C . CYS C 2 431 ? 36.660 -25.449 15.513 1.00 82.91 530 CYS C C 1
ATOM 8780 O O . CYS C 2 431 ? 36.017 -25.081 14.529 1.00 84.21 530 CYS C O 1
ATOM 8783 N N . THR C 2 432 ? 36.908 -26.742 15.778 1.00 91.25 531 THR C N 1
ATOM 8784 C CA . THR C 2 432 ? 36.331 -27.793 14.939 1.00 91.34 531 THR C CA 1
ATOM 8785 C C . THR C 2 432 ? 34.825 -27.814 15.113 1.00 91.52 531 THR C C 1
ATOM 8786 O O . THR C 2 432 ? 34.078 -28.066 14.165 1.00 87.52 531 THR C O 1
ATOM 8790 N N . GLY C 2 433 ? 34.377 -27.586 16.338 1.00 101.77 532 GLY C N 1
ATOM 8791 C CA . GLY C 2 433 ? 32.975 -27.613 16.656 1.00 104.90 532 GLY C CA 1
ATOM 8792 C C . GLY C 2 433 ? 32.371 -28.988 16.790 1.00 104.73 532 GLY C C 1
ATOM 8793 O O . GLY C 2 433 ? 31.164 -29.088 17.035 1.00 102.60 532 GLY C O 1
ATOM 8794 N N . LEU C 2 434 ? 33.158 -30.043 16.601 1.00 101.00 533 LEU C N 1
ATOM 8795 C CA . LEU C 2 434 ? 32.748 -31.369 17.023 1.00 101.48 533 LEU C CA 1
ATOM 8796 C C . LEU C 2 434 ? 32.453 -31.354 18.524 1.00 104.81 533 LEU C C 1
ATOM 8797 O O . LEU C 2 434 ? 33.121 -30.661 19.295 1.00 102.53 533 LEU C O 1
ATOM 8802 N N . ALA C 2 435 ? 31.432 -32.110 18.937 1.00 107.39 534 ALA C N 1
ATOM 8803 C CA . ALA C 2 435 ? 30.962 -32.050 20.316 1.00 105.24 534 ALA C CA 1
ATOM 8804 C C . ALA C 2 435 ? 31.866 -32.799 21.297 1.00 108.26 534 ALA C C 1
ATOM 8805 O O . ALA C 2 435 ? 31.511 -32.909 22.475 1.00 107.40 534 ALA C O 1
ATOM 8807 N N . TRP C 2 436 ? 33.020 -33.301 20.850 1.00 113.23 535 TRP C N 1
ATOM 8808 C CA . TRP C 2 436 ? 34.003 -33.948 21.711 1.00 114.44 535 TRP C CA 1
ATOM 8809 C C . TRP C 2 436 ? 35.383 -33.306 21.661 1.00 114.45 535 TRP C C 1
ATOM 8810 O O . TRP C 2 436 ? 36.186 -33.540 22.571 1.00 116.17 535 TRP C O 1
ATOM 8821 N N . GLU C 2 437 ? 35.689 -32.521 20.607 1.00 109.16 536 GLU C N 1
ATOM 8822 C CA . GLU C 2 437 ? 36.905 -31.708 20.476 1.00 100.67 536 GLU C CA 1
ATOM 8823 C C . GLU C 2 437 ? 36.447 -30.355 19.926 1.00 94.79 536 GLU C C 1
ATOM 8824 O O . GLU C 2 437 ? 36.565 -30.078 18.729 1.00 93.75 536 GLU C O 1
ATOM 8830 N N . TRP C 2 438 ? 35.898 -29.520 20.810 1.00 93.67 537 TRP C N 1
ATOM 8831 C CA . TRP C 2 438 ? 35.459 -28.190 20.400 1.00 90.37 537 TRP C CA 1
ATOM 8832 C C . TRP C 2 438 ? 36.627 -27.344 19.890 1.00 87.79 537 TRP C C 1
ATOM 8833 O O . TRP C 2 438 ? 36.438 -26.486 19.018 1.00 85.76 537 TRP C O 1
ATOM 8844 N N . TRP C 2 439 ? 37.836 -27.577 20.404 1.00 85.83 538 TRP C N 1
ATOM 8845 C CA . TRP C 2 439 ? 39.045 -26.899 19.956 1.00 82.35 538 TRP C CA 1
ATOM 8846 C C . TRP C 2 439 ? 40.192 -27.903 19.884 1.00 83.56 538 TRP C C 1
ATOM 8847 O O . TRP C 2 439 ? 40.375 -28.706 20.799 1.00 87.12 538 TRP C O 1
ATOM 8858 N N . ARG C 2 440 ? 40.967 -27.856 18.806 1.00 82.99 539 ARG C N 1
ATOM 8859 C CA . ARG C 2 440 ? 42.176 -28.661 18.660 1.00 82.54 539 ARG C CA 1
ATOM 8860 C C . ARG C 2 440 ? 43.357 -27.738 18.424 1.00 77.93 539 ARG C C 1
ATOM 8861 O O . ARG C 2 440 ? 43.225 -26.719 17.741 1.00 75.37 539 ARG C O 1
ATOM 8869 N N . LYS C 2 441 ? 44.497 -28.094 19.005 1.00 74.51 540 LYS C N 1
ATOM 8870 C CA . LYS C 2 441 ? 45.732 -27.350 18.807 1.00 69.96 540 LYS C CA 1
ATOM 8871 C C . LYS C 2 441 ? 46.211 -27.552 17.371 1.00 71.64 540 LYS C C 1
ATOM 8872 O O . LYS C 2 441 ? 46.366 -28.692 16.919 1.00 73.64 540 LYS C O 1
ATOM 8878 N N . VAL C 2 442 ? 46.397 -26.456 16.641 1.00 71.96 541 VAL C N 1
ATOM 8879 C CA . VAL C 2 442 ? 47.058 -26.511 15.344 1.00 68.85 541 VAL C CA 1
ATOM 8880 C C . VAL C 2 442 ? 48.547 -26.236 15.486 1.00 68.16 541 VAL C C 1
ATOM 8881 O O . VAL C 2 442 ? 49.391 -27.001 15.015 1.00 67.02 541 VAL C O 1
ATOM 8885 N N . ILE C 2 443 ? 48.886 -25.141 16.150 1.00 62.13 542 ILE C N 1
ATOM 8886 C CA . ILE C 2 443 ? 50.253 -24.831 16.544 1.00 59.77 542 ILE C CA 1
ATOM 8887 C C . ILE C 2 443 ? 50.336 -24.778 18.055 1.00 61.45 542 ILE C C 1
ATOM 8888 O O . ILE C 2 443 ? 49.460 -24.204 18.711 1.00 60.86 542 ILE C O 1
ATOM 8893 N N . ASP C 2 444 ? 51.393 -25.402 18.601 1.00 57.81 543 ASP C N 1
ATOM 8894 C CA . ASP C 2 444 ? 51.751 -25.267 20.012 1.00 64.99 543 ASP C CA 1
ATOM 8895 C C . ASP C 2 444 ? 53.269 -25.403 20.137 1.00 69.85 543 ASP C C 1
ATOM 8896 O O . ASP C 2 444 ? 53.797 -26.509 20.271 1.00 74.33 543 ASP C O 1
ATOM 8901 N N . GLU C 2 445 ? 53.956 -24.271 20.091 1.00 66.33 544 GLU C N 1
ATOM 8902 C CA . GLU C 2 445 ? 55.373 -24.209 20.403 1.00 68.68 544 GLU C CA 1
ATOM 8903 C C . GLU C 2 445 ? 55.539 -23.521 21.745 1.00 71.39 544 GLU C C 1
ATOM 8904 O O . GLU C 2 445 ? 54.725 -22.672 22.125 1.00 68.78 544 GLU C O 1
ATOM 8910 N N . ARG C 2 446 ? 56.596 -23.907 22.468 1.00 82.77 545 ARG C N 1
ATOM 8911 C CA . ARG C 2 446 ? 56.811 -23.409 23.819 1.00 82.75 545 ARG C CA 1
ATOM 8912 C C . ARG C 2 446 ? 58.176 -22.793 24.046 1.00 83.69 545 ARG C C 1
ATOM 8913 O O . ARG C 2 446 ? 58.377 -22.154 25.090 1.00 83.30 545 ARG C O 1
ATOM 8921 N N . ASP C 2 447 ? 59.111 -22.949 23.119 1.00 73.41 546 ASP C N 1
ATOM 8922 C CA . ASP C 2 447 ? 60.447 -22.427 23.314 1.00 77.38 546 ASP C CA 1
ATOM 8923 C C . ASP C 2 447 ? 60.836 -21.675 22.045 1.00 74.27 546 ASP C C 1
ATOM 8924 O O . ASP C 2 447 ? 61.851 -21.930 21.398 1.00 72.76 546 ASP C O 1
ATOM 8929 N N . VAL C 2 448 ? 59.991 -20.703 21.691 1.00 70.39 547 VAL C N 1
ATOM 8930 C CA . VAL C 2 448 ? 60.092 -20.008 20.414 1.00 64.44 547 VAL C CA 1
ATOM 8931 C C . VAL C 2 448 ? 61.335 -19.126 20.397 1.00 61.28 547 VAL C C 1
ATOM 8932 O O . VAL C 2 448 ? 61.612 -18.378 21.340 1.00 62.80 547 VAL C O 1
ATOM 8936 N N . LYS C 2 449 ? 62.105 -19.235 19.329 1.00 60.49 548 LYS C N 1
ATOM 8937 C CA . LYS C 2 449 ? 63.282 -18.412 19.117 1.00 54.99 548 LYS C CA 1
ATOM 8938 C C . LYS C 2 449 ? 62.908 -16.948 18.972 1.00 52.62 548 LYS C C 1
ATOM 8939 O O . LYS C 2 449 ? 62.156 -16.576 18.069 1.00 55.66 548 LYS C O 1
ATOM 8945 N N . LEU C 2 450 ? 63.454 -16.114 19.843 1.00 55.42 549 LEU C N 1
ATOM 8946 C CA . LEU C 2 450 ? 63.402 -14.681 19.600 1.00 53.12 549 LEU C CA 1
ATOM 8947 C C . LEU C 2 450 ? 64.257 -14.377 18.381 1.00 51.26 549 LEU C C 1
ATOM 8948 O O . LEU C 2 450 ? 65.482 -14.520 18.418 1.00 55.50 549 LEU C O 1
ATOM 8953 N N . SER C 2 451 ? 63.623 -14.003 17.280 1.00 51.98 550 SER C N 1
ATOM 8954 C CA . SER C 2 451 ? 64.368 -13.533 16.124 1.00 51.81 550 SER C CA 1
ATOM 8955 C C . SER C 2 451 ? 63.629 -12.345 15.530 1.00 49.57 550 SER C C 1
ATOM 8956 O O . SER C 2 451 ? 62.521 -12.005 15.955 1.00 50.41 550 SER C O 1
ATOM 8959 N N . LYS C 2 452 ? 64.267 -11.700 14.552 1.00 51.30 551 LYS C N 1
ATOM 8960 C CA . LYS C 2 452 ? 63.722 -10.458 14.019 1.00 52.10 551 LYS C CA 1
ATOM 8961 C C . LYS C 2 452 ? 62.329 -10.664 13.459 1.00 49.73 551 LYS C C 1
ATOM 8962 O O . LYS C 2 452 ? 61.444 -9.833 13.671 1.00 47.41 551 LYS C O 1
ATOM 8968 N N . GLU C 2 453 ? 62.116 -11.764 12.742 1.00 52.15 552 GLU C N 1
ATOM 8969 C CA . GLU C 2 453 ? 60.797 -12.155 12.254 1.00 52.97 552 GLU C CA 1
ATOM 8970 C C . GLU C 2 453 ? 60.452 -13.531 12.806 1.00 51.53 552 GLU C C 1
ATOM 8971 O O . GLU C 2 453 ? 61.218 -14.479 12.614 1.00 53.15 552 GLU C O 1
ATOM 8977 N N . ILE C 2 454 ? 59.309 -13.631 13.498 1.00 49.85 553 ILE C N 1
ATOM 8978 C CA . ILE C 2 454 ? 58.723 -14.898 13.922 1.00 48.89 553 ILE C CA 1
ATOM 8979 C C . ILE C 2 454 ? 57.428 -15.069 13.139 1.00 53.31 553 ILE C C 1
ATOM 8980 O O . ILE C 2 454 ? 56.369 -14.552 13.522 1.00 49.42 553 ILE C O 1
ATOM 8985 N N . ASN C 2 455 ? 57.507 -15.798 12.033 1.00 55.16 554 ASN C N 1
ATOM 8986 C CA . ASN C 2 455 ? 56.392 -15.943 11.111 1.00 50.16 554 ASN C CA 1
ATOM 8987 C C . ASN C 2 455 ? 55.553 -17.154 11.519 1.00 53.06 554 ASN C C 1
ATOM 8988 O O . ASN C 2 455 ? 55.988 -18.297 11.350 1.00 55.46 554 ASN C O 1
ATOM 8993 N N . VAL C 2 456 ? 54.357 -16.895 12.056 1.00 48.47 555 VAL C N 1
ATOM 8994 C CA . VAL C 2 456 ? 53.432 -17.921 12.525 1.00 51.92 555 VAL C CA 1
ATOM 8995 C C . VAL C 2 456 ? 52.262 -17.946 11.550 1.00 54.42 555 VAL C C 1
ATOM 8996 O O . VAL C 2 456 ? 51.350 -17.113 11.643 1.00 52.15 555 VAL C O 1
ATOM 9000 N N . ASN C 2 457 ? 52.271 -18.906 10.625 1.00 53.39 556 ASN C N 1
ATOM 9001 C CA . ASN C 2 457 ? 51.221 -19.074 9.626 1.00 56.24 556 ASN C CA 1
ATOM 9002 C C . ASN C 2 457 ? 50.361 -20.287 9.950 1.00 54.25 556 ASN C C 1
ATOM 9003 O O . ASN C 2 457 ? 50.872 -21.349 10.311 1.00 56.79 556 ASN C O 1
ATOM 9008 N N . ILE C 2 458 ? 49.053 -20.118 9.818 1.00 59.38 557 ILE C N 1
ATOM 9009 C CA . ILE C 2 458 ? 48.101 -21.215 9.919 1.00 65.24 557 ILE C CA 1
ATOM 9010 C C . ILE C 2 458 ? 47.192 -21.164 8.693 1.00 65.43 557 ILE C C 1
ATOM 9011 O O . ILE C 2 458 ? 46.887 -20.087 8.164 1.00 61.64 557 ILE C O 1
ATOM 9016 N N . SER C 2 459 ? 46.801 -22.346 8.212 1.00 66.08 558 SER C N 1
ATOM 9017 C CA . SER C 2 459 ? 45.840 -22.456 7.111 1.00 67.64 558 SER C CA 1
ATOM 9018 C C . SER C 2 459 ? 45.266 -23.876 7.100 1.00 67.73 558 SER C C 1
ATOM 9019 O O . SER C 2 459 ? 45.191 -24.527 8.148 1.00 68.20 558 SER C O 1
ATOM 9022 N N . GLY C 2 460 ? 44.865 -24.344 5.921 1.00 67.59 559 GLY C N 1
ATOM 9023 C CA . GLY C 2 460 ? 44.237 -25.645 5.787 1.00 75.22 559 GLY C CA 1
ATOM 9024 C C . GLY C 2 460 ? 42.727 -25.601 5.925 1.00 74.07 559 GLY C C 1
ATOM 9025 O O . GLY C 2 460 ? 42.088 -24.543 5.918 1.00 75.22 559 GLY C O 1
ATOM 9026 N N . SER C 2 461 ? 42.145 -26.793 6.053 1.00 76.05 560 SER C N 1
ATOM 9027 C CA . SER C 2 461 ? 40.709 -26.963 6.221 1.00 76.36 560 SER C CA 1
ATOM 9028 C C . SER C 2 461 ? 40.372 -27.197 7.689 1.00 74.75 560 SER C C 1
ATOM 9029 O O . SER C 2 461 ? 41.247 -27.442 8.524 1.00 74.34 560 SER C O 1
ATOM 9032 N N . THR C 2 462 ? 39.071 -27.119 7.997 1.00 79.65 561 THR C N 1
ATOM 9033 C CA . THR C 2 462 ? 38.621 -27.417 9.353 1.00 78.20 561 THR C CA 1
ATOM 9034 C C . THR C 2 462 ? 38.934 -28.861 9.725 1.00 81.83 561 THR C C 1
ATOM 9035 O O . THR C 2 462 ? 39.238 -29.151 10.890 1.00 81.54 561 THR C O 1
ATOM 9039 N N . LEU C 2 463 ? 38.892 -29.773 8.742 1.00 78.21 562 LEU C N 1
ATOM 9040 C CA . LEU C 2 463 ? 39.150 -31.185 9.000 1.00 77.39 562 LEU C CA 1
ATOM 9041 C C . LEU C 2 463 ? 40.640 -31.495 9.108 1.00 77.49 562 LEU C C 1
ATOM 9042 O O . LEU C 2 463 ? 41.019 -32.427 9.826 1.00 80.71 562 LEU C O 1
ATOM 9047 N N . SER C 2 464 ? 41.500 -30.740 8.425 1.00 74.58 563 SER C N 1
ATOM 9048 C CA . SER C 2 464 ? 42.942 -30.960 8.505 1.00 72.71 563 SER C CA 1
ATOM 9049 C C . SER C 2 464 ? 43.679 -29.629 8.470 1.00 76.04 563 SER C C 1
ATOM 9050 O O . SER C 2 464 ? 44.120 -29.170 7.408 1.00 76.67 563 SER C O 1
ATOM 9053 N N . PRO C 2 465 ? 43.860 -28.992 9.624 1.00 81.60 564 PRO C N 1
ATOM 9054 C CA . PRO C 2 465 ? 44.591 -27.724 9.669 1.00 79.43 564 PRO C CA 1
ATOM 9055 C C . PRO C 2 465 ? 46.096 -27.922 9.557 1.00 80.47 564 PRO C C 1
ATOM 9056 O O . PRO C 2 465 ? 46.643 -28.981 9.867 1.00 79.49 564 PRO C O 1
ATOM 9060 N N . TYR C 2 466 ? 46.764 -26.856 9.126 1.00 81.93 565 TYR C N 1
ATOM 9061 C CA . TYR C 2 466 ? 48.214 -26.825 8.997 1.00 82.62 565 TYR C CA 1
ATOM 9062 C C . TYR C 2 466 ? 48.738 -25.538 9.618 1.00 80.80 565 TYR C C 1
ATOM 9063 O O . TYR C 2 466 ? 48.100 -24.489 9.511 1.00 80.29 565 TYR C O 1
ATOM 9072 N N . GLY C 2 467 ? 49.880 -25.621 10.285 1.00 77.54 566 GLY C N 1
ATOM 9073 C CA . GLY C 2 467 ? 50.493 -24.448 10.886 1.00 71.50 566 GLY C CA 1
ATOM 9074 C C . GLY C 2 467 ? 51.990 -24.624 10.962 1.00 72.88 566 GLY C C 1
ATOM 9075 O O . GLY C 2 467 ? 52.491 -25.749 11.039 1.00 75.92 566 GLY C O 1
ATOM 9076 N N . SER C 2 468 ? 52.717 -23.508 10.917 1.00 64.15 567 SER C N 1
ATOM 9077 C CA . SER C 2 468 ? 54.171 -23.570 11.005 1.00 62.93 567 SER C CA 1
ATOM 9078 C C . SER C 2 468 ? 54.697 -22.260 11.552 1.00 63.01 567 SER C C 1
ATOM 9079 O O . SER C 2 468 ? 54.065 -21.212 11.430 1.00 60.62 567 SER C O 1
ATOM 9082 N N . ILE C 2 469 ? 55.879 -22.342 12.152 1.00 61.78 568 ILE C N 1
ATOM 9083 C CA . ILE C 2 469 ? 56.618 -21.185 12.613 1.00 53.64 568 ILE C CA 1
ATOM 9084 C C . ILE C 2 469 ? 57.962 -21.210 11.907 1.00 60.62 568 ILE C C 1
ATOM 9085 O O . ILE C 2 469 ? 58.688 -22.210 11.979 1.00 60.52 568 ILE C O 1
ATOM 9090 N N . THR C 2 470 ? 58.282 -20.134 11.204 1.00 61.33 569 THR C N 1
ATOM 9091 C CA . THR C 2 470 ? 59.591 -19.984 10.591 1.00 56.18 569 THR C CA 1
ATOM 9092 C C . THR C 2 470 ? 60.247 -18.725 11.142 1.00 54.84 569 THR C C 1
ATOM 9093 O O . THR C 2 470 ? 59.612 -17.918 11.828 1.00 53.57 569 THR C O 1
ATOM 9097 N N . TYR C 2 471 ? 61.542 -18.567 10.851 1.00 59.74 570 TYR C N 1
ATOM 9098 C CA . TYR C 2 471 ? 62.335 -17.466 11.381 1.00 54.88 570 TYR C CA 1
ATOM 9099 C C . TYR C 2 471 ? 63.073 -16.753 10.253 1.00 58.35 570 TYR C C 1
ATOM 9100 O O . TYR C 2 471 ? 63.661 -17.388 9.370 1.00 61.33 570 TYR C O 1
ATOM 9109 N N . LYS C 2 472 ? 63.038 -15.429 10.277 1.00 52.57 571 LYS C N 1
ATOM 9110 C CA . LYS C 2 472 ? 63.746 -14.675 9.253 1.00 56.09 571 LYS C CA 1
ATOM 9111 C C . LYS C 2 472 ? 64.547 -13.540 9.892 1.00 55.98 571 LYS C C 1
ATOM 9112 O O . LYS C 2 472 ? 64.530 -13.381 11.122 1.00 55.62 571 LYS C O 1
ATOM 9118 N N . ASN D 1 3 ? 42.899 14.886 13.858 1.00 85.60 194 ASN B N 1
ATOM 9119 C CA . ASN D 1 3 ? 43.043 14.077 12.655 1.00 87.73 194 ASN B CA 1
ATOM 9120 C C . ASN D 1 3 ? 41.863 14.370 11.757 1.00 91.96 194 ASN B C 1
ATOM 9121 O O . ASN D 1 3 ? 40.728 14.095 12.138 1.00 91.46 194 ASN B O 1
ATOM 9126 N N . MET D 1 4 ? 42.122 14.922 10.566 1.00 94.88 195 MET B N 1
ATOM 9127 C CA . MET D 1 4 ? 41.025 15.348 9.702 1.00 91.73 195 MET B CA 1
ATOM 9128 C C . MET D 1 4 ? 40.054 14.203 9.425 1.00 90.49 195 MET B C 1
ATOM 9129 O O . MET D 1 4 ? 38.851 14.436 9.248 1.00 88.88 195 MET B O 1
ATOM 9134 N N . GLU D 1 5 ? 40.540 12.958 9.452 1.00 87.59 196 GLU B N 1
ATOM 9135 C CA . GLU D 1 5 ? 39.650 11.828 9.211 1.00 87.13 196 GLU B CA 1
ATOM 9136 C C . GLU D 1 5 ? 38.794 11.516 10.438 1.00 84.82 196 GLU B C 1
ATOM 9137 O O . GLU D 1 5 ? 37.577 11.332 10.312 1.00 84.02 196 GLU B O 1
ATOM 9143 N N . ARG D 1 6 ? 39.400 11.456 11.634 1.00 88.76 197 ARG B N 1
ATOM 9144 C CA . ARG D 1 6 ? 38.607 11.232 12.846 1.00 86.71 197 ARG B CA 1
ATOM 9145 C C . ARG D 1 6 ? 37.531 12.302 13.004 1.00 89.42 197 ARG B C 1
ATOM 9146 O O . ARG D 1 6 ? 36.368 11.994 13.282 1.00 87.58 197 ARG B O 1
ATOM 9154 N N . ASP D 1 7 ? 37.905 13.571 12.826 1.00 94.96 198 ASP B N 1
ATOM 9155 C CA . ASP D 1 7 ? 36.935 14.657 12.931 1.00 95.84 198 ASP B CA 1
ATOM 9156 C C . ASP D 1 7 ? 35.812 14.505 11.908 1.00 93.25 198 ASP B C 1
ATOM 9157 O O . ASP D 1 7 ? 34.630 14.642 12.246 1.00 94.40 198 ASP B O 1
ATOM 9162 N N . LEU D 1 8 ? 36.162 14.233 10.643 1.00 90.31 199 LEU B N 1
ATOM 9163 C CA . LEU D 1 8 ? 35.133 14.028 9.625 1.00 88.47 199 LEU B CA 1
ATOM 9164 C C . LEU D 1 8 ? 34.286 12.801 9.940 1.00 89.09 199 LEU B C 1
ATOM 9165 O O . LEU D 1 8 ? 33.066 12.808 9.727 1.00 87.79 199 LEU B O 1
ATOM 9170 N N . PHE D 1 9 ? 34.920 11.735 10.441 1.00 88.89 200 PHE B N 1
ATOM 9171 C CA . PHE D 1 9 ? 34.178 10.555 10.869 1.00 86.09 200 PHE B CA 1
ATOM 9172 C C . PHE D 1 9 ? 33.241 10.898 12.010 1.00 88.81 200 PHE B C 1
ATOM 9173 O O . PHE D 1 9 ? 32.016 10.777 11.893 1.00 89.11 200 PHE B O 1
ATOM 9181 N N . GLU D 1 10 ? 33.824 11.301 13.141 1.00 85.72 201 GLU B N 1
ATOM 9182 C CA . GLU D 1 10 ? 33.057 11.714 14.306 1.00 85.15 201 GLU B CA 1
ATOM 9183 C C . GLU D 1 10 ? 31.912 12.626 13.907 1.00 86.70 201 GLU B C 1
ATOM 9184 O O . GLU D 1 10 ? 30.767 12.435 14.337 1.00 86.35 201 GLU B O 1
ATOM 9190 N N . LYS D 1 11 ? 32.204 13.624 13.074 1.00 92.62 202 LYS B N 1
ATOM 9191 C CA . LYS D 1 11 ? 31.176 14.591 12.725 1.00 93.66 202 LYS B CA 1
ATOM 9192 C C . LYS D 1 11 ? 30.065 13.910 11.937 1.00 96.43 202 LYS B C 1
ATOM 9193 O O . LYS D 1 11 ? 28.879 14.108 12.218 1.00 96.27 202 LYS B O 1
ATOM 9199 N N . LYS D 1 12 ? 30.428 13.070 10.969 1.00 94.76 203 LYS B N 1
ATOM 9200 C CA . LYS D 1 12 ? 29.394 12.549 10.085 1.00 94.27 203 LYS B CA 1
ATOM 9201 C C . LYS D 1 12 ? 28.533 11.512 10.803 1.00 93.20 203 LYS B C 1
ATOM 9202 O O . LYS D 1 12 ? 27.367 11.317 10.443 1.00 95.17 203 LYS B O 1
ATOM 9208 N N . PHE D 1 13 ? 29.096 10.797 11.781 1.00 92.95 204 PHE B N 1
ATOM 9209 C CA . PHE D 1 13 ? 28.257 9.943 12.609 1.00 89.06 204 PHE B CA 1
ATOM 9210 C C . PHE D 1 13 ? 27.345 10.782 13.480 1.00 91.97 204 PHE B C 1
ATOM 9211 O O . PHE D 1 13 ? 26.183 10.418 13.694 1.00 92.84 204 PHE B O 1
ATOM 9219 N N . LYS D 1 14 ? 27.849 11.910 13.995 1.00 92.02 205 LYS B N 1
ATOM 9220 C CA . LYS D 1 14 ? 27.006 12.754 14.835 1.00 94.61 205 LYS B CA 1
ATOM 9221 C C . LYS D 1 14 ? 25.787 13.225 14.044 1.00 97.45 205 LYS B C 1
ATOM 9222 O O . LYS D 1 14 ? 24.680 13.325 14.590 1.00 93.43 205 LYS B O 1
ATOM 9228 N N . GLU D 1 15 ? 25.976 13.484 12.743 1.00 105.83 206 GLU B N 1
ATOM 9229 C CA . GLU D 1 15 ? 24.888 13.950 11.893 1.00 107.60 206 GLU B CA 1
ATOM 9230 C C . GLU D 1 15 ? 23.871 12.851 11.640 1.00 105.35 206 GLU B C 1
ATOM 9231 O O . GLU D 1 15 ? 22.666 13.109 11.627 1.00 106.92 206 GLU B O 1
ATOM 9237 N N . ILE D 1 16 ? 24.335 11.620 11.426 1.00 98.15 207 ILE B N 1
ATOM 9238 C CA . ILE D 1 16 ? 23.451 10.586 10.898 1.00 94.85 207 ILE B CA 1
ATOM 9239 C C . ILE D 1 16 ? 22.815 9.688 11.950 1.00 92.47 207 ILE B C 1
ATOM 9240 O O . ILE D 1 16 ? 21.846 8.981 11.637 1.00 93.47 207 ILE B O 1
ATOM 9245 N N . LYS D 1 17 ? 23.308 9.695 13.184 1.00 89.70 208 LYS B N 1
ATOM 9246 C CA . LYS D 1 17 ? 22.664 8.866 14.190 1.00 92.62 208 LYS B CA 1
ATOM 9247 C C . LYS D 1 17 ? 21.202 9.280 14.412 1.00 96.54 208 LYS B C 1
ATOM 9248 O O . LYS D 1 17 ? 20.736 10.355 14.001 1.00 97.52 208 LYS B O 1
ATOM 9254 N N . ASP D 1 18 ? 20.458 8.345 14.994 1.00 95.87 209 ASP B N 1
ATOM 9255 C CA . ASP D 1 18 ? 19.054 8.527 15.329 1.00 98.27 209 ASP B CA 1
ATOM 9256 C C . ASP D 1 18 ? 18.951 9.331 16.618 1.00 101.22 209 ASP B C 1
ATOM 9257 O O . ASP D 1 18 ? 19.722 9.107 17.554 1.00 101.71 209 ASP B O 1
ATOM 9262 N N . LYS D 1 19 ? 18.008 10.275 16.649 1.00 108.08 210 LYS B N 1
ATOM 9263 C CA . LYS D 1 19 ? 17.771 11.129 17.808 1.00 107.73 210 LYS B CA 1
ATOM 9264 C C . LYS D 1 19 ? 17.706 10.358 19.126 1.00 112.10 210 LYS B C 1
ATOM 9265 O O . LYS D 1 19 ? 18.146 10.869 20.161 1.00 110.91 210 LYS B O 1
ATOM 9271 N N . TRP D 1 20 ? 17.209 9.120 19.100 1.00 117.21 211 TRP B N 1
ATOM 9272 C CA . TRP D 1 20 ? 16.901 8.403 20.335 1.00 117.11 211 TRP B CA 1
ATOM 9273 C C . TRP D 1 20 ? 17.982 7.417 20.780 1.00 118.00 211 TRP B C 1
ATOM 9274 O O . TRP D 1 20 ? 17.733 6.642 21.711 1.00 118.88 211 TRP B O 1
ATOM 9285 N N . VAL D 1 21 ? 19.178 7.423 20.178 1.00 108.63 212 VAL B N 1
ATOM 9286 C CA . VAL D 1 21 ? 20.274 6.626 20.734 1.00 105.16 212 VAL B CA 1
ATOM 9287 C C . VAL D 1 21 ? 20.911 7.361 21.901 1.00 101.83 212 VAL B C 1
ATOM 9288 O O . VAL D 1 21 ? 21.324 8.520 21.783 1.00 101.56 212 VAL B O 1
ATOM 9292 N N . THR D 1 22 ? 20.974 6.673 23.036 1.00 100.08 213 THR B N 1
ATOM 9293 C CA . THR D 1 22 ? 21.470 7.261 24.265 1.00 99.51 213 THR B CA 1
ATOM 9294 C C . THR D 1 22 ? 22.920 7.678 24.099 1.00 99.80 213 THR B C 1
ATOM 9295 O O . THR D 1 22 ? 23.685 7.065 23.350 1.00 99.53 213 THR B O 1
ATOM 9299 N N . ASP D 1 23 ? 23.289 8.759 24.793 1.00 104.69 214 ASP B N 1
ATOM 9300 C CA . ASP D 1 23 ? 24.661 9.241 24.730 1.00 102.81 214 ASP B CA 1
ATOM 9301 C C . ASP D 1 23 ? 25.649 8.226 25.289 1.00 102.89 214 ASP B C 1
ATOM 9302 O O . ASP D 1 23 ? 26.823 8.261 24.912 1.00 101.47 214 ASP B O 1
ATOM 9307 N N . LYS D 1 24 ? 25.206 7.321 26.168 1.00 96.99 215 LYS B N 1
ATOM 9308 C CA . LYS D 1 24 ? 26.088 6.250 26.630 1.00 97.53 215 LYS B CA 1
ATOM 9309 C C . LYS D 1 24 ? 26.504 5.352 25.470 1.00 96.74 215 LYS B C 1
ATOM 9310 O O . LYS D 1 24 ? 27.675 4.966 25.360 1.00 95.48 215 LYS B O 1
ATOM 9316 N N . GLN D 1 25 ? 25.548 4.990 24.613 1.00 95.25 216 GLN B N 1
ATOM 9317 C CA . GLN D 1 25 ? 25.883 4.330 23.359 1.00 95.53 216 GLN B CA 1
ATOM 9318 C C . GLN D 1 25 ? 26.795 5.212 22.516 1.00 94.33 216 GLN B C 1
ATOM 9319 O O . GLN D 1 25 ? 27.865 4.781 22.067 1.00 92.33 216 GLN B O 1
ATOM 9325 N N . ALA D 1 26 ? 26.398 6.476 22.329 1.00 101.52 217 ALA B N 1
ATOM 9326 C CA . ALA D 1 26 ? 27.013 7.324 21.315 1.00 96.71 217 ALA B CA 1
ATOM 9327 C C . ALA D 1 26 ? 28.452 7.684 21.656 1.00 96.78 217 ALA B C 1
ATOM 9328 O O . ALA D 1 26 ? 29.287 7.800 20.754 1.00 93.66 217 ALA B O 1
ATOM 9330 N N . ASP D 1 27 ? 28.769 7.898 22.934 1.00 87.15 218 ASP B N 1
ATOM 9331 C CA . ASP D 1 27 ? 30.161 8.175 23.263 1.00 86.39 218 ASP B CA 1
ATOM 9332 C C . ASP D 1 27 ? 30.988 6.910 23.426 1.00 84.22 218 ASP B C 1
ATOM 9333 O O . ASP D 1 27 ? 32.214 6.976 23.298 1.00 83.00 218 ASP B O 1
ATOM 9338 N N . GLU D 1 28 ? 30.359 5.759 23.681 1.00 84.58 219 GLU B N 1
ATOM 9339 C CA . GLU D 1 28 ? 31.121 4.521 23.568 1.00 83.07 219 GLU B CA 1
ATOM 9340 C C . GLU D 1 28 ? 31.511 4.277 22.110 1.00 80.65 219 GLU B C 1
ATOM 9341 O O . GLU D 1 28 ? 32.646 3.873 21.826 1.00 77.66 219 GLU B O 1
ATOM 9347 N N . PHE D 1 29 ? 30.583 4.535 21.179 1.00 80.40 220 PHE B N 1
ATOM 9348 C CA . PHE D 1 29 ? 30.867 4.402 19.748 1.00 76.19 220 PHE B CA 1
ATOM 9349 C C . PHE D 1 29 ? 32.000 5.321 19.304 1.00 76.29 220 PHE B C 1
ATOM 9350 O O . PHE D 1 29 ? 32.841 4.930 18.485 1.00 75.70 220 PHE B O 1
ATOM 9358 N N . ILE D 1 30 ? 32.017 6.560 19.800 1.00 83.18 221 ILE B N 1
ATOM 9359 C CA . ILE D 1 30 ? 33.064 7.492 19.397 1.00 80.12 221 ILE B CA 1
ATOM 9360 C C . ILE D 1 30 ? 34.416 7.050 19.935 1.00 77.50 221 ILE B C 1
ATOM 9361 O O . ILE D 1 30 ? 35.444 7.226 19.275 1.00 75.80 221 ILE B O 1
ATOM 9366 N N . GLU D 1 31 ? 34.446 6.465 21.132 1.00 70.14 222 GLU B N 1
ATOM 9367 C CA . GLU D 1 31 ? 35.736 6.213 21.744 1.00 72.05 222 GLU B CA 1
ATOM 9368 C C . GLU D 1 31 ? 36.268 4.813 21.461 1.00 72.40 222 GLU B C 1
ATOM 9369 O O . GLU D 1 31 ? 37.412 4.521 21.832 1.00 75.11 222 GLU B O 1
ATOM 9375 N N . THR D 1 32 ? 35.510 3.955 20.773 1.00 76.04 223 THR B N 1
ATOM 9376 C CA . THR D 1 32 ? 36.057 2.682 20.317 1.00 72.19 223 THR B CA 1
ATOM 9377 C C . THR D 1 32 ? 36.339 2.683 18.824 1.00 67.18 223 THR B C 1
ATOM 9378 O O . THR D 1 32 ? 36.733 1.646 18.286 1.00 66.29 223 THR B O 1
ATOM 9382 N N . ALA D 1 33 ? 36.124 3.813 18.143 1.00 64.78 224 ALA B N 1
ATOM 9383 C CA . ALA D 1 33 ? 36.213 3.825 16.683 1.00 63.29 224 ALA B CA 1
ATOM 9384 C C . ALA D 1 33 ? 37.598 3.424 16.212 1.00 62.17 224 ALA B C 1
ATOM 9385 O O . ALA D 1 33 ? 37.732 2.612 15.293 1.00 64.62 224 ALA B O 1
ATOM 9387 N N . ASP D 1 34 ? 38.641 3.992 16.828 1.00 57.72 225 ASP B N 1
ATOM 9388 C CA . ASP D 1 34 ? 40.000 3.605 16.481 1.00 61.68 225 ASP B CA 1
ATOM 9389 C C . ASP D 1 34 ? 40.214 2.103 16.620 1.00 60.55 225 ASP B C 1
ATOM 9390 O O . ASP D 1 34 ? 40.979 1.515 15.848 1.00 62.85 225 ASP B O 1
ATOM 9395 N N . LYS D 1 35 ? 39.565 1.466 17.595 1.00 59.95 226 LYS B N 1
ATOM 9396 C CA . LYS D 1 35 ? 39.690 0.018 17.742 1.00 62.71 226 LYS B CA 1
ATOM 9397 C C . LYS D 1 35 ? 39.114 -0.711 16.530 1.00 58.80 226 LYS B C 1
ATOM 9398 O O . LYS D 1 35 ? 39.741 -1.628 15.986 1.00 53.62 226 LYS B O 1
ATOM 9404 N N . TYR D 1 36 ? 37.919 -0.313 16.088 1.00 54.58 227 TYR B N 1
ATOM 9405 C CA . TYR D 1 36 ? 37.311 -0.989 14.954 1.00 55.37 227 TYR B CA 1
ATOM 9406 C C . TYR D 1 36 ? 38.014 -0.650 13.647 1.00 57.43 227 TYR B C 1
ATOM 9407 O O . TYR D 1 36 ? 38.052 -1.482 12.733 1.00 56.47 227 TYR B O 1
ATOM 9416 N N . ALA D 1 37 ? 38.581 0.548 13.535 1.00 55.51 228 ALA B N 1
ATOM 9417 C CA . ALA D 1 37 ? 39.435 0.833 12.392 1.00 54.48 228 ALA B CA 1
ATOM 9418 C C . ALA D 1 37 ? 40.616 -0.136 12.333 1.00 55.56 228 ALA B C 1
ATOM 9419 O O . ALA D 1 37 ? 41.003 -0.584 11.247 1.00 55.26 228 ALA B O 1
ATOM 9421 N N . ASP D 1 38 ? 41.195 -0.479 13.488 1.00 52.20 229 ASP B N 1
ATOM 9422 C CA . ASP D 1 38 ? 42.336 -1.391 13.493 1.00 52.28 229 ASP B CA 1
ATOM 9423 C C . ASP D 1 38 ? 41.927 -2.800 13.085 1.00 52.15 229 ASP B C 1
ATOM 9424 O O . ASP D 1 38 ? 42.687 -3.505 12.409 1.00 51.33 229 ASP B O 1
ATOM 9429 N N . LYS D 1 39 ? 40.738 -3.237 13.508 1.00 52.84 230 LYS B N 1
ATOM 9430 C CA . LYS D 1 39 ? 40.272 -4.574 13.152 1.00 54.68 230 LYS B CA 1
ATOM 9431 C C . LYS D 1 39 ? 40.146 -4.732 11.638 1.00 51.92 230 LYS B C 1
ATOM 9432 O O . LYS D 1 39 ? 40.536 -5.766 11.083 1.00 50.89 230 LYS B O 1
ATOM 9438 N N . ALA D 1 40 ? 39.639 -3.700 10.952 1.00 50.83 231 ALA B N 1
ATOM 9439 C CA . ALA D 1 40 ? 39.463 -3.753 9.502 1.00 49.62 231 ALA B CA 1
ATOM 9440 C C . ALA D 1 40 ? 40.786 -3.707 8.752 1.00 52.73 231 ALA B C 1
ATOM 9441 O O . ALA D 1 40 ? 40.896 -4.287 7.665 1.00 50.47 231 ALA B O 1
ATOM 9443 N N . VAL D 1 41 ? 41.778 -2.984 9.282 1.00 53.43 232 VAL B N 1
ATOM 9444 C CA . VAL D 1 41 ? 43.117 -3.030 8.704 1.00 48.55 232 VAL B CA 1
ATOM 9445 C C . VAL D 1 41 ? 43.686 -4.435 8.834 1.00 48.78 232 VAL B C 1
ATOM 9446 O O . VAL D 1 41 ? 44.256 -4.982 7.886 1.00 51.31 232 VAL B O 1
ATOM 9450 N N . GLN D 1 42 ? 43.506 -5.063 9.991 1.00 48.08 233 GLN B N 1
ATOM 9451 C CA . GLN D 1 42 ? 44.112 -6.375 10.174 1.00 49.11 233 GLN B CA 1
ATOM 9452 C C . GLN D 1 42 ? 43.455 -7.441 9.306 1.00 46.88 233 GLN B C 1
ATOM 9453 O O . GLN D 1 42 ? 44.101 -8.439 8.967 1.00 44.86 233 GLN B O 1
ATOM 9459 N N . MET D 1 43 ? 42.199 -7.251 8.937 1.00 50.50 234 MET B N 1
ATOM 9460 C CA . MET D 1 43 ? 41.520 -8.152 8.021 1.00 49.60 234 MET B CA 1
ATOM 9461 C C . MET D 1 43 ? 41.796 -7.826 6.556 1.00 48.30 234 MET B C 1
ATOM 9462 O O . MET D 1 43 ? 41.335 -8.558 5.678 1.00 50.55 234 MET B O 1
ATOM 9467 N N . SER D 1 44 ? 42.562 -6.767 6.278 1.00 50.88 235 SER B N 1
ATOM 9468 C CA . SER D 1 44 ? 42.815 -6.247 4.928 1.00 53.14 235 SER B CA 1
ATOM 9469 C C . SER D 1 44 ? 41.528 -5.769 4.245 1.00 50.50 235 SER B C 1
ATOM 9470 O O . SER D 1 44 ? 41.443 -5.711 3.015 1.00 49.11 235 SER B O 1
ATOM 9473 N N . ALA D 1 45 ? 40.510 -5.420 5.030 1.00 52.39 236 ALA B N 1
ATOM 9474 C CA . ALA D 1 45 ? 39.356 -4.742 4.460 1.00 53.05 236 ALA B CA 1
ATOM 9475 C C . ALA D 1 45 ? 39.738 -3.366 3.927 1.00 50.94 236 ALA B C 1
ATOM 9476 O O . ALA D 1 45 ? 39.240 -2.945 2.881 1.00 59.63 236 ALA B O 1
ATOM 9478 N N . VAL D 1 46 ? 40.619 -2.653 4.636 1.00 55.63 237 VAL B N 1
ATOM 9479 C CA . VAL D 1 46 ? 41.167 -1.360 4.222 1.00 58.14 237 VAL B CA 1
ATOM 9480 C C . VAL D 1 46 ? 42.659 -1.349 4.558 1.00 58.67 237 VAL B C 1
ATOM 9481 O O . VAL D 1 46 ? 43.158 -2.211 5.283 1.00 53.43 237 VAL B O 1
ATOM 9485 N N . ALA D 1 47 ? 43.389 -0.366 4.018 1.00 59.04 238 ALA B N 1
ATOM 9486 C CA . ALA D 1 47 ? 44.835 -0.356 4.231 1.00 60.16 238 ALA B CA 1
ATOM 9487 C C . ALA D 1 47 ? 45.285 0.472 5.431 1.00 61.89 238 ALA B C 1
ATOM 9488 O O . ALA D 1 47 ? 46.370 0.214 5.965 1.00 59.35 238 ALA B O 1
ATOM 9490 N N . SER D 1 48 ? 44.499 1.465 5.858 1.00 60.33 239 SER B N 1
ATOM 9491 C CA . SER D 1 48 ? 44.894 2.340 6.956 1.00 58.52 239 SER B CA 1
ATOM 9492 C C . SER D 1 48 ? 43.648 2.907 7.606 1.00 62.14 239 SER B C 1
ATOM 9493 O O . SER D 1 48 ? 42.549 2.824 7.057 1.00 62.51 239 SER B O 1
ATOM 9496 N N . ARG D 1 49 ? 43.843 3.513 8.781 1.00 61.74 240 ARG B N 1
ATOM 9497 C CA . ARG D 1 49 ? 42.734 4.134 9.499 1.00 57.94 240 ARG B CA 1
ATOM 9498 C C . ARG D 1 49 ? 42.048 5.208 8.660 1.00 63.77 240 ARG B C 1
ATOM 9499 O O . ARG D 1 49 ? 40.813 5.278 8.617 1.00 65.69 240 ARG B O 1
ATOM 9507 N N . ALA D 1 50 ? 42.829 6.057 7.986 1.00 68.38 241 ALA B N 1
ATOM 9508 C CA . ALA D 1 50 ? 42.241 7.109 7.162 1.00 69.74 241 ALA B CA 1
ATOM 9509 C C . ALA D 1 50 ? 41.355 6.519 6.071 1.00 73.63 241 ALA B C 1
ATOM 9510 O O . ALA D 1 50 ? 40.236 6.991 5.833 1.00 76.09 241 ALA B O 1
ATOM 9512 N N . GLU D 1 51 ? 41.852 5.484 5.388 1.00 69.80 242 GLU B N 1
ATOM 9513 C CA . GLU D 1 51 ? 41.037 4.757 4.417 1.00 68.75 242 GLU B CA 1
ATOM 9514 C C . GLU D 1 51 ? 39.761 4.216 5.057 1.00 67.10 242 GLU B C 1
ATOM 9515 O O . GLU D 1 51 ? 38.704 4.167 4.417 1.00 67.49 242 GLU B O 1
ATOM 9521 N N . TYR D 1 52 ? 39.842 3.810 6.325 1.00 66.89 243 TYR B N 1
ATOM 9522 C CA . TYR D 1 52 ? 38.669 3.293 7.015 1.00 65.44 243 TYR B CA 1
ATOM 9523 C C . TYR D 1 52 ? 37.694 4.409 7.331 1.00 68.26 243 TYR B C 1
ATOM 9524 O O . TYR D 1 52 ? 36.487 4.282 7.098 1.00 71.09 243 TYR B O 1
ATOM 9533 N N . TYR D 1 53 ? 38.198 5.516 7.864 1.00 66.54 244 TYR B N 1
ATOM 9534 C CA . TYR D 1 53 ? 37.311 6.636 8.133 1.00 68.03 244 TYR B CA 1
ATOM 9535 C C . TYR D 1 53 ? 36.782 7.241 6.840 1.00 70.61 244 TYR B C 1
ATOM 9536 O O . TYR D 1 53 ? 35.578 7.484 6.717 1.00 71.21 244 TYR B O 1
ATOM 9545 N N . ARG D 1 54 ? 37.656 7.454 5.851 1.00 70.81 245 ARG B N 1
ATOM 9546 C CA . ARG D 1 54 ? 37.211 8.034 4.585 1.00 72.10 245 ARG B CA 1
ATOM 9547 C C . ARG D 1 54 ? 36.100 7.206 3.953 1.00 72.16 245 ARG B C 1
ATOM 9548 O O . ARG D 1 54 ? 35.139 7.756 3.392 1.00 70.59 245 ARG B O 1
ATOM 9556 N N . MET D 1 55 ? 36.214 5.878 4.032 1.00 71.57 246 MET B N 1
ATOM 9557 C CA . MET D 1 55 ? 35.151 5.018 3.522 1.00 71.74 246 MET B CA 1
ATOM 9558 C C . MET D 1 55 ? 33.862 5.212 4.306 1.00 70.38 246 MET B C 1
ATOM 9559 O O . MET D 1 55 ? 32.780 5.278 3.719 1.00 72.92 246 MET B O 1
ATOM 9564 N N . TYR D 1 56 ? 33.955 5.299 5.636 1.00 69.72 247 TYR B N 1
ATOM 9565 C CA . TYR D 1 56 ? 32.765 5.556 6.441 1.00 72.32 247 TYR B CA 1
ATOM 9566 C C . TYR D 1 56 ? 32.113 6.876 6.050 1.00 74.14 247 TYR B C 1
ATOM 9567 O O . TYR D 1 56 ? 30.895 6.944 5.842 1.00 72.85 247 TYR B O 1
ATOM 9576 N N . VAL D 1 57 ? 32.915 7.942 5.943 1.00 77.10 248 VAL B N 1
ATOM 9577 C CA . VAL D 1 57 ? 32.336 9.270 5.767 1.00 78.91 248 VAL B CA 1
ATOM 9578 C C . VAL D 1 57 ? 31.671 9.356 4.396 1.00 78.96 248 VAL B C 1
ATOM 9579 O O . VAL D 1 57 ? 30.666 10.061 4.220 1.00 77.15 248 VAL B O 1
ATOM 9583 N N . SER D 1 58 ? 32.208 8.632 3.413 1.00 76.54 249 SER B N 1
ATOM 9584 C CA . SER D 1 58 ? 31.626 8.589 2.080 1.00 75.14 249 SER B CA 1
ATOM 9585 C C . SER D 1 58 ? 30.393 7.710 2.014 1.00 79.48 249 SER B C 1
ATOM 9586 O O . SER D 1 58 ? 29.668 7.776 1.016 1.00 79.84 249 SER B O 1
ATOM 9589 N N . ARG D 1 59 ? 30.160 6.861 3.020 1.00 78.58 250 ARG B N 1
ATOM 9590 C CA . ARG D 1 59 ? 28.995 5.978 3.058 1.00 78.99 250 ARG B CA 1
ATOM 9591 C C . ARG D 1 59 ? 28.983 4.961 1.909 1.00 77.93 250 ARG B C 1
ATOM 9592 O O . ARG D 1 59 ? 27.962 4.322 1.658 1.00 77.70 250 ARG B O 1
ATOM 9600 N N . LYS D 1 60 ? 30.102 4.801 1.196 1.00 80.09 251 LYS B N 1
ATOM 9601 C CA . LYS D 1 60 ? 30.244 3.807 0.126 1.00 79.99 251 LYS B CA 1
ATOM 9602 C C . LYS D 1 60 ? 31.322 2.793 0.498 1.00 79.52 251 LYS B C 1
ATOM 9603 O O . LYS D 1 60 ? 32.518 3.060 0.329 1.00 77.36 251 LYS B O 1
ATOM 9609 N N . TYR D 1 61 ? 30.866 1.630 0.985 1.00 79.40 252 TYR B N 1
ATOM 9610 C CA . TYR D 1 61 ? 31.706 0.532 1.480 1.00 75.70 252 TYR B CA 1
ATOM 9611 C C . TYR D 1 61 ? 32.019 -0.413 0.327 1.00 78.13 252 TYR B C 1
ATOM 9612 O O . TYR D 1 61 ? 31.303 -1.392 0.090 1.00 75.68 252 TYR B O 1
ATOM 9621 N N . HIS D 1 62 ? 33.110 -0.126 -0.384 1.00 77.89 253 HIS B N 1
ATOM 9622 C CA . HIS D 1 62 ? 33.547 -0.896 -1.541 1.00 76.70 253 HIS B CA 1
ATOM 9623 C C . HIS D 1 62 ? 34.857 -1.568 -1.197 1.00 75.61 253 HIS B C 1
ATOM 9624 O O . HIS D 1 62 ? 35.775 -0.898 -0.722 1.00 75.11 253 HIS B O 1
ATOM 9631 N N . TYR D 1 63 ? 34.983 -2.870 -1.453 1.00 75.92 254 TYR B N 1
ATOM 9632 C CA . TYR D 1 63 ? 36.287 -3.345 -1.062 1.00 74.07 254 TYR B CA 1
ATOM 9633 C C . TYR D 1 63 ? 36.827 -4.216 -2.191 1.00 76.49 254 TYR B C 1
ATOM 9634 O O . TYR D 1 63 ? 36.162 -4.487 -3.189 1.00 76.80 254 TYR B O 1
ATOM 9643 N N . LYS D 1 64 ? 38.044 -4.683 -1.984 1.00 76.30 255 LYS B N 1
ATOM 9644 C CA . LYS D 1 64 ? 38.822 -5.353 -3.008 1.00 73.18 255 LYS B CA 1
ATOM 9645 C C . LYS D 1 64 ? 38.449 -6.823 -3.037 1.00 72.58 255 LYS B C 1
ATOM 9646 O O . LYS D 1 64 ? 38.210 -7.425 -1.986 1.00 73.45 255 LYS B O 1
ATOM 9652 N N . LYS D 1 65 ? 38.364 -7.414 -4.246 1.00 78.98 256 LYS B N 1
ATOM 9653 C CA . LYS D 1 65 ? 37.809 -8.766 -4.281 1.00 78.91 256 LYS B CA 1
ATOM 9654 C C . LYS D 1 65 ? 38.644 -9.739 -3.524 1.00 76.55 256 LYS B C 1
ATOM 9655 O O . LYS D 1 65 ? 38.094 -10.691 -2.970 1.00 73.86 256 LYS B O 1
ATOM 9661 N N . GLU D 1 66 ? 39.963 -9.532 -3.518 1.00 74.85 257 GLU B N 1
ATOM 9662 C CA . GLU D 1 66 ? 40.887 -10.442 -2.871 1.00 74.27 257 GLU B CA 1
ATOM 9663 C C . GLU D 1 66 ? 40.508 -10.643 -1.416 1.00 75.98 257 GLU B C 1
ATOM 9664 O O . GLU D 1 66 ? 40.450 -11.776 -0.920 1.00 76.53 257 GLU B O 1
ATOM 9670 N N . PHE D 1 67 ? 40.222 -9.539 -0.729 1.00 75.30 258 PHE B N 1
ATOM 9671 C CA . PHE D 1 67 ? 39.787 -9.582 0.659 1.00 64.59 258 PHE B CA 1
ATOM 9672 C C . PHE D 1 67 ? 38.483 -10.354 0.800 1.00 65.05 258 PHE B C 1
ATOM 9673 O O . PHE D 1 67 ? 38.388 -11.305 1.586 1.00 61.97 258 PHE B O 1
ATOM 9681 N N . VAL D 1 68 ? 37.468 -9.963 0.028 1.00 66.91 259 VAL B N 1
ATOM 9682 C CA . VAL D 1 68 ? 36.133 -10.521 0.195 1.00 65.85 259 VAL B CA 1
ATOM 9683 C C . VAL D 1 68 ? 36.114 -12.021 -0.077 1.00 67.30 259 VAL B C 1
ATOM 9684 O O . VAL D 1 68 ? 35.384 -12.767 0.586 1.00 65.77 259 VAL B O 1
ATOM 9688 N N . GLU D 1 69 ? 36.929 -12.501 -1.021 1.00 64.83 260 GLU B N 1
ATOM 9689 C CA . GLU D 1 69 ? 36.947 -13.941 -1.272 1.00 65.96 260 GLU B CA 1
ATOM 9690 C C . GLU D 1 69 ? 37.663 -14.691 -0.157 1.00 62.17 260 GLU B C 1
ATOM 9691 O O . GLU D 1 69 ? 37.249 -15.797 0.209 1.00 62.55 260 GLU B O 1
ATOM 9697 N N . LYS D 1 70 ? 38.730 -14.107 0.403 1.00 63.04 261 LYS B N 1
ATOM 9698 C CA . LYS D 1 70 ? 39.380 -14.710 1.564 1.00 62.63 261 LYS B CA 1
ATOM 9699 C C . LYS D 1 70 ? 38.453 -14.701 2.774 1.00 60.84 261 LYS B C 1
ATOM 9700 O O . LYS D 1 70 ? 38.397 -15.679 3.528 1.00 59.78 261 LYS B O 1
ATOM 9706 N N . LEU D 1 71 ? 37.719 -13.598 2.972 1.00 57.52 262 LEU B N 1
ATOM 9707 C CA . LEU D 1 71 ? 36.734 -13.514 4.048 1.00 59.13 262 LEU B CA 1
ATOM 9708 C C . LEU D 1 71 ? 35.674 -14.593 3.920 1.00 61.61 262 LEU B C 1
ATOM 9709 O O . LEU D 1 71 ? 35.152 -15.088 4.926 1.00 60.51 262 LEU B O 1
ATOM 9714 N N . LYS D 1 72 ? 35.310 -14.940 2.684 1.00 60.87 263 LYS B N 1
ATOM 9715 C CA . LYS D 1 72 ? 34.233 -15.884 2.458 1.00 62.72 263 LYS B CA 1
ATOM 9716 C C . LYS D 1 72 ? 34.649 -17.325 2.702 1.00 63.29 263 LYS B C 1
ATOM 9717 O O . LYS D 1 72 ? 33.777 -18.193 2.781 1.00 66.42 263 LYS B O 1
ATOM 9723 N N . GLN D 1 73 ? 35.945 -17.599 2.852 1.00 69.04 264 GLN B N 1
ATOM 9724 C CA . GLN D 1 73 ? 36.400 -18.982 2.988 1.00 69.73 264 GLN B CA 1
ATOM 9725 C C . GLN D 1 73 ? 35.723 -19.688 4.162 1.00 69.18 264 GLN B C 1
ATOM 9726 O O . GLN D 1 73 ? 35.431 -20.887 4.086 1.00 71.45 264 GLN B O 1
ATOM 9732 N N . VAL D 1 74 ? 35.448 -18.963 5.247 1.00 67.24 265 VAL B N 1
ATOM 9733 C CA . VAL D 1 74 ? 34.812 -19.591 6.399 1.00 66.18 265 VAL B CA 1
ATOM 9734 C C . VAL D 1 74 ? 33.303 -19.697 6.213 1.00 67.22 265 VAL B C 1
ATOM 9735 O O . VAL D 1 74 ? 32.668 -20.571 6.816 1.00 65.91 265 VAL B O 1
ATOM 9739 N N . TYR D 1 75 ? 32.713 -18.840 5.378 1.00 64.61 266 TYR B N 1
ATOM 9740 C CA . TYR D 1 75 ? 31.312 -19.011 5.027 1.00 61.77 266 TYR B CA 1
ATOM 9741 C C . TYR D 1 75 ? 31.123 -20.230 4.134 1.00 67.78 266 TYR B C 1
ATOM 9742 O O . TYR D 1 75 ? 30.175 -21.003 4.314 1.00 67.43 266 TYR B O 1
ATOM 9751 N N . LYS D 1 76 ? 32.023 -20.418 3.166 1.00 66.50 267 LYS B N 1
ATOM 9752 C CA . LYS D 1 76 ? 31.968 -21.587 2.297 1.0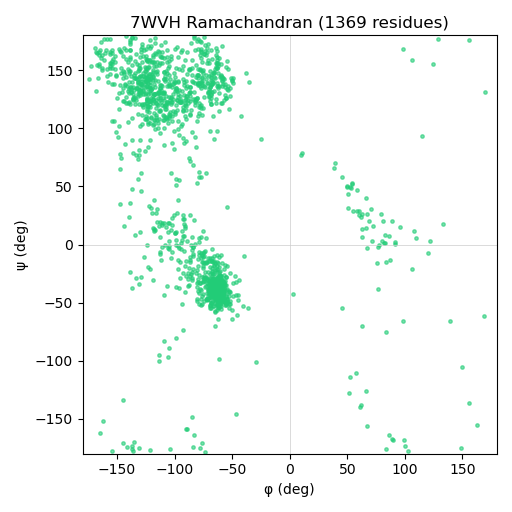0 66.58 267 LYS B CA 1
ATOM 9753 C C . LYS D 1 76 ? 32.270 -22.863 3.062 1.00 69.06 267 LYS B C 1
ATOM 9754 O O . LYS D 1 76 ? 31.766 -23.933 2.707 1.00 72.90 267 LYS B O 1
ATOM 9760 N N . GLU D 1 77 ? 33.104 -22.775 4.093 1.00 66.92 268 GLU B N 1
ATOM 9761 C CA . GLU D 1 77 ? 33.519 -23.970 4.809 1.00 68.17 268 GLU B CA 1
ATOM 9762 C C . GLU D 1 77 ? 32.454 -24.417 5.804 1.00 70.86 268 GLU B C 1
ATOM 9763 O O . GLU D 1 77 ? 32.095 -25.597 5.846 1.00 72.91 268 GLU B O 1
ATOM 9769 N N . SER D 1 78 ? 31.918 -23.485 6.593 1.00 69.70 269 SER B N 1
ATOM 9770 C CA . SER D 1 78 ? 31.024 -23.816 7.693 1.00 67.79 269 SER B CA 1
ATOM 9771 C C . SER D 1 78 ? 29.585 -23.348 7.508 1.00 69.94 269 SER B C 1
ATOM 9772 O O . SER D 1 78 ? 28.739 -23.677 8.351 1.00 68.33 269 SER B O 1
ATOM 9775 N N . GLY D 1 79 ? 29.281 -22.576 6.455 1.00 69.61 270 GLY B N 1
ATOM 9776 C CA . GLY D 1 79 ? 27.968 -21.973 6.303 1.00 66.41 270 GLY B CA 1
ATOM 9777 C C . GLY D 1 79 ? 27.818 -20.672 7.072 1.00 65.57 270 GLY B C 1
ATOM 9778 O O . GLY D 1 79 ? 28.750 -20.156 7.706 1.00 65.01 270 GLY B O 1
ATOM 9779 N N . ALA D 1 80 ? 26.599 -20.140 7.028 1.00 69.38 271 ALA B N 1
ATOM 9780 C CA . ALA D 1 80 ? 26.243 -18.861 7.634 1.00 68.70 271 ALA B CA 1
ATOM 9781 C C . ALA D 1 80 ? 25.314 -19.061 8.836 1.00 66.47 271 ALA B C 1
ATOM 9782 O O . ALA D 1 80 ? 24.757 -20.142 9.046 1.00 69.16 271 ALA B O 1
ATOM 9784 N N . SER D 1 81 ? 25.159 -18.008 9.643 1.00 63.31 272 SER B N 1
ATOM 9785 C CA . SER D 1 81 ? 24.360 -18.099 10.865 1.00 69.91 272 SER B CA 1
ATOM 9786 C C . SER D 1 81 ? 23.728 -16.753 11.204 1.00 71.68 272 SER B C 1
ATOM 9787 O O . SER D 1 81 ? 24.430 -15.745 11.321 1.00 71.42 272 SER B O 1
ATOM 9790 N N . HIS D 1 82 ? 22.410 -16.738 11.374 1.00 72.07 273 HIS B N 1
ATOM 9791 C CA . HIS D 1 82 ? 21.701 -15.548 11.830 1.00 71.80 273 HIS B CA 1
ATOM 9792 C C . HIS D 1 82 ? 21.015 -15.864 13.149 1.00 75.95 273 HIS B C 1
ATOM 9793 O O . HIS D 1 82 ? 20.187 -16.779 13.210 1.00 78.79 273 HIS B O 1
ATOM 9800 N N . VAL D 1 83 ? 21.350 -15.097 14.187 1.00 80.74 274 VAL B N 1
ATOM 9801 C CA . VAL D 1 83 ? 20.681 -15.164 15.483 1.00 82.69 274 VAL B CA 1
ATOM 9802 C C . VAL D 1 83 ? 19.464 -14.253 15.514 1.00 86.45 274 VAL B C 1
ATOM 9803 O O . VAL D 1 83 ? 19.544 -13.068 15.168 1.00 86.06 274 VAL B O 1
ATOM 9807 N N . THR D 1 84 ? 18.340 -14.815 15.951 1.00 95.81 275 THR B N 1
ATOM 9808 C CA . THR D 1 84 ? 17.104 -14.089 16.177 1.00 101.76 275 THR B CA 1
ATOM 9809 C C . THR D 1 84 ? 16.442 -14.678 17.417 1.00 109.09 275 THR B C 1
ATOM 9810 O O . THR D 1 84 ? 16.761 -15.792 17.839 1.00 105.23 275 THR B O 1
ATOM 9814 N N . SER D 1 85 ? 15.540 -13.918 18.027 1.00 132.30 276 SER B N 1
ATOM 9815 C CA . SER D 1 85 ? 14.972 -14.344 19.312 1.00 136.33 276 SER B CA 1
ATOM 9816 C C . SER D 1 85 ? 13.675 -15.136 19.136 1.00 137.05 276 SER B C 1
ATOM 9817 O O . SER D 1 85 ? 12.589 -14.668 19.473 1.00 138.35 276 SER B O 1
ATOM 9820 N N . LYS D 1 87 ? 10.420 -15.186 18.406 1.00 105.48 278 LYS B N 1
ATOM 9821 C CA . LYS D 1 87 ? 9.488 -14.066 18.508 1.00 103.26 278 LYS B CA 1
ATOM 9822 C C . LYS D 1 87 ? 9.557 -13.202 17.252 1.00 105.35 278 LYS B C 1
ATOM 9823 O O . LYS D 1 87 ? 8.666 -13.259 16.403 1.00 102.37 278 LYS B O 1
ATOM 9829 N N . ASP D 1 88 ? 10.634 -12.412 17.142 1.00 107.00 279 ASP B N 1
ATOM 9830 C CA . ASP D 1 88 ? 10.905 -11.627 15.938 1.00 106.60 279 ASP B CA 1
ATOM 9831 C C . ASP D 1 88 ? 10.972 -12.503 14.694 1.00 108.76 279 ASP B C 1
ATOM 9832 O O . ASP D 1 88 ? 10.894 -11.987 13.572 1.00 105.29 279 ASP B O 1
ATOM 9837 N N . LEU D 1 89 ? 11.138 -13.807 14.878 1.00 104.59 280 LEU B N 1
ATOM 9838 C CA . LEU D 1 89 ? 10.804 -14.824 13.893 1.00 100.33 280 LEU B CA 1
ATOM 9839 C C . LEU D 1 89 ? 9.352 -14.685 13.381 1.00 98.27 280 LEU B C 1
ATOM 9840 O O . LEU D 1 89 ? 9.049 -13.912 12.462 1.00 95.27 280 LEU B O 1
ATOM 9845 N N . PHE D 1 93 ? 6.980 -13.999 10.350 1.00 94.14 284 PHE B N 1
ATOM 9846 C CA . PHE D 1 93 ? 6.931 -15.328 9.763 1.00 99.87 284 PHE B CA 1
ATOM 9847 C C . PHE D 1 93 ? 5.452 -15.437 9.379 1.00 104.12 284 PHE B C 1
ATOM 9848 O O . PHE D 1 93 ? 5.057 -15.490 8.207 1.00 105.54 284 PHE B O 1
ATOM 9856 N N . ASP D 1 94 ? 4.654 -15.449 10.457 1.00 105.00 285 ASP B N 1
ATOM 9857 C CA . ASP D 1 94 ? 3.199 -15.564 10.385 1.00 99.97 285 ASP B CA 1
ATOM 9858 C C . ASP D 1 94 ? 2.545 -14.255 9.961 1.00 100.41 285 ASP B C 1
ATOM 9859 O O . ASP D 1 94 ? 1.438 -14.267 9.396 1.00 103.41 285 ASP B O 1
ATOM 9864 N N . ASP D 1 95 ? 3.183 -13.130 10.253 1.00 100.16 286 ASP B N 1
ATOM 9865 C CA . ASP D 1 95 ? 2.791 -11.839 9.714 1.00 96.74 286 ASP B CA 1
ATOM 9866 C C . ASP D 1 95 ? 3.070 -11.806 8.209 1.00 94.83 286 ASP B C 1
ATOM 9867 O O . ASP D 1 95 ? 3.750 -12.679 7.660 1.00 96.07 286 ASP B O 1
ATOM 9872 N N . ALA D 1 96 ? 2.526 -10.792 7.538 1.00 93.35 287 ALA B N 1
ATOM 9873 C CA . ALA D 1 96 ? 2.800 -10.579 6.113 1.00 93.88 287 ALA B CA 1
ATOM 9874 C C . ALA D 1 96 ? 3.565 -9.272 5.874 1.00 94.54 287 ALA B C 1
ATOM 9875 O O . ALA D 1 96 ? 4.784 -9.275 5.658 1.00 93.34 287 ALA B O 1
ATOM 9877 N N . LYS D 1 99 ? 6.289 -10.970 3.983 1.00 99.72 290 LYS B N 1
ATOM 9878 C CA . LYS D 1 99 ? 5.952 -11.331 2.608 1.00 101.99 290 LYS B CA 1
ATOM 9879 C C . LYS D 1 99 ? 6.548 -12.710 2.449 1.00 106.08 290 LYS B C 1
ATOM 9880 O O . LYS D 1 99 ? 7.067 -13.081 1.387 1.00 104.15 290 LYS B O 1
ATOM 9886 N N . SER D 1 100 ? 6.474 -13.445 3.566 1.00 103.29 291 SER B N 1
ATOM 9887 C CA . SER D 1 100 ? 7.074 -14.771 3.717 1.00 106.38 291 SER B CA 1
ATOM 9888 C C . SER D 1 100 ? 8.567 -14.747 3.387 1.00 107.33 291 SER B C 1
ATOM 9889 O O . SER D 1 100 ? 9.133 -15.749 2.936 1.00 104.83 291 SER B O 1
ATOM 9892 N N . THR D 1 101 ? 9.209 -13.595 3.607 1.00 111.15 292 THR B N 1
ATOM 9893 C CA . THR D 1 101 ? 10.644 -13.420 3.426 1.00 108.88 292 THR B CA 1
ATOM 9894 C C . THR D 1 101 ? 11.350 -13.334 4.774 1.00 106.25 292 THR B C 1
ATOM 9895 O O . THR D 1 101 ? 10.761 -12.987 5.802 1.00 105.38 292 THR B O 1
ATOM 9899 N N . ILE D 1 102 ? 12.637 -13.644 4.746 1.00 99.74 293 ILE B N 1
ATOM 9900 C CA . ILE D 1 102 ? 13.444 -13.702 5.945 1.00 90.97 293 ILE B CA 1
ATOM 9901 C C . ILE D 1 102 ? 14.833 -13.269 5.549 1.00 86.33 293 ILE B C 1
ATOM 9902 O O . ILE D 1 102 ? 15.005 -12.625 4.514 1.00 88.23 293 ILE B O 1
ATOM 9907 N N . ARG D 1 104 ? 14.353 -10.384 4.785 1.00 84.07 295 ARG B N 1
ATOM 9908 C CA . ARG D 1 104 ? 13.807 -9.083 4.361 1.00 87.53 295 ARG B CA 1
ATOM 9909 C C . ARG D 1 104 ? 14.314 -9.011 2.883 1.00 90.44 295 ARG B C 1
ATOM 9910 O O . ARG D 1 104 ? 14.582 -7.946 2.300 1.00 91.00 295 ARG B O 1
ATOM 9918 N N . GLU D 1 106 ? 14.216 -8.915 -0.278 1.00 85.34 297 GLU B N 1
ATOM 9919 C CA . GLU D 1 106 ? 15.176 -8.947 -1.393 1.00 91.36 297 GLU B CA 1
ATOM 9920 C C . GLU D 1 106 ? 16.415 -8.123 -1.061 1.00 90.09 297 GLU B C 1
ATOM 9921 O O . GLU D 1 106 ? 17.414 -8.131 -1.801 1.00 86.04 297 GLU B O 1
ATOM 9927 N N . ASN D 1 107 ? 16.337 -7.380 0.042 1.00 91.76 298 ASN B N 1
ATOM 9928 C CA . ASN D 1 107 ? 17.496 -6.633 0.499 1.00 91.05 298 ASN B CA 1
ATOM 9929 C C . ASN D 1 107 ? 18.486 -7.512 1.241 1.00 92.26 298 ASN B C 1
ATOM 9930 O O . ASN D 1 107 ? 19.623 -7.082 1.476 1.00 89.60 298 ASN B O 1
ATOM 9935 N N . GLY D 1 108 ? 18.077 -8.725 1.600 1.00 96.01 299 GLY B N 1
ATOM 9936 C CA . GLY D 1 108 ? 18.967 -9.712 2.168 1.00 92.47 299 GLY B CA 1
ATOM 9937 C C . GLY D 1 108 ? 18.807 -9.844 3.668 1.00 89.76 299 GLY B C 1
ATOM 9938 O O . GLY D 1 108 ? 17.972 -9.202 4.313 1.00 89.85 299 GLY B O 1
ATOM 9939 N N . LEU D 1 109 ? 19.652 -10.707 4.215 1.00 81.73 300 LEU B N 1
ATOM 9940 C CA . LEU D 1 109 ? 19.648 -11.033 5.629 1.00 76.98 300 LEU B CA 1
ATOM 9941 C C . LEU D 1 109 ? 21.072 -10.859 6.133 1.00 77.47 300 LEU B C 1
ATOM 9942 O O . LEU D 1 109 ? 22.004 -11.473 5.596 1.00 75.46 300 LEU B O 1
ATOM 9947 N N . PHE D 1 110 ? 21.245 -9.969 7.113 1.00 70.89 301 PHE B N 1
ATOM 9948 C CA . PHE D 1 110 ? 22.545 -9.810 7.745 1.00 66.08 301 PHE B CA 1
ATOM 9949 C C . PHE D 1 110 ? 22.905 -11.109 8.441 1.00 65.02 301 PHE B C 1
ATOM 9950 O O . PHE D 1 110 ? 22.063 -11.741 9.085 1.00 65.89 301 PHE B O 1
ATOM 9958 N N . VAL D 1 111 ? 24.159 -11.527 8.294 1.00 66.83 302 VAL B N 1
ATOM 9959 C CA . VAL D 1 111 ? 24.566 -12.850 8.741 1.00 65.42 302 VAL B CA 1
ATOM 9960 C C . VAL D 1 111 ? 26.057 -12.824 9.028 1.00 61.32 302 VAL B C 1
ATOM 9961 O O . VAL D 1 111 ? 26.788 -11.970 8.528 1.00 58.98 302 VAL B O 1
ATOM 9965 N N . THR D 1 112 ? 26.500 -13.745 9.871 1.00 63.69 303 THR B N 1
ATOM 9966 C CA . THR D 1 112 ? 27.903 -14.006 10.133 1.00 60.47 303 THR B CA 1
ATOM 9967 C C . THR D 1 112 ? 28.171 -15.459 9.764 1.00 60.08 303 THR B C 1
ATOM 9968 O O . THR D 1 112 ? 27.249 -16.219 9.472 1.00 60.20 303 THR B O 1
ATOM 9972 N N . SER D 1 113 ? 29.436 -15.852 9.744 1.00 59.31 304 SER B N 1
ATOM 9973 C CA . SER D 1 113 ? 29.748 -17.243 9.459 1.00 59.05 304 SER B CA 1
ATOM 9974 C C . SER D 1 113 ? 29.231 -18.146 10.577 1.00 59.03 304 SER B C 1
ATOM 9975 O O . SER D 1 113 ? 29.239 -17.778 11.757 1.00 57.27 304 SER B O 1
ATOM 9978 N N . PHE D 1 114 ? 28.773 -19.341 10.185 1.00 60.63 305 PHE B N 1
ATOM 9979 C CA . PHE D 1 114 ? 28.280 -20.312 11.160 1.00 61.93 305 PHE B CA 1
ATOM 9980 C C . PHE D 1 114 ? 29.363 -20.666 12.165 1.00 62.04 305 PHE B C 1
ATOM 9981 O O . PHE D 1 114 ? 29.110 -20.709 13.376 1.00 61.36 305 PHE B O 1
ATOM 9989 N N . ALA D 1 115 ? 30.588 -20.892 11.678 1.00 62.42 306 ALA B N 1
ATOM 9990 C CA . ALA D 1 115 ? 31.700 -21.216 12.567 1.00 62.95 306 ALA B CA 1
ATOM 9991 C C . ALA D 1 115 ? 31.953 -20.121 13.605 1.00 58.80 306 ALA B C 1
ATOM 9992 O O . ALA D 1 115 ? 32.417 -20.422 14.711 1.00 59.75 306 ALA B O 1
ATOM 9994 N N . GLU D 1 116 ? 31.645 -18.859 13.280 1.00 54.28 307 GLU B N 1
ATOM 9995 C CA . GLU D 1 116 ? 31.892 -17.764 14.220 1.00 55.06 307 GLU B CA 1
ATOM 9996 C C . GLU D 1 116 ? 30.851 -17.722 15.335 1.00 59.82 307 GLU B C 1
ATOM 9997 O O . GLU D 1 116 ? 31.196 -17.512 16.502 1.00 61.83 307 GLU B O 1
ATOM 10003 N N . ASP D 1 117 ? 29.569 -17.884 15.003 1.00 61.61 308 ASP B N 1
ATOM 10004 C CA . ASP D 1 117 ? 28.577 -17.978 16.067 1.00 61.88 308 ASP B CA 1
ATOM 10005 C C . ASP D 1 117 ? 28.851 -19.181 16.962 1.00 63.23 308 ASP B C 1
ATOM 10006 O O . ASP D 1 117 ? 28.777 -19.077 18.193 1.00 64.37 308 ASP B O 1
ATOM 10011 N N . MET D 1 118 ? 29.223 -20.318 16.372 1.00 61.58 309 MET B N 1
ATOM 10012 C CA . MET D 1 118 ? 29.433 -21.518 17.177 1.00 64.95 309 MET B CA 1
ATOM 10013 C C . MET D 1 118 ? 30.646 -21.398 18.092 1.00 68.14 309 MET B C 1
ATOM 10014 O O . MET D 1 118 ? 30.673 -22.025 19.152 1.00 71.13 309 MET B O 1
ATOM 10019 N N . ALA D 1 119 ? 31.660 -20.612 17.717 1.00 66.13 310 ALA B N 1
ATOM 10020 C CA . ALA D 1 119 ? 32.788 -20.436 18.629 1.00 65.22 310 ALA B CA 1
ATOM 10021 C C . ALA D 1 119 ? 32.530 -19.342 19.655 1.00 62.48 310 ALA B C 1
ATOM 10022 O O . ALA D 1 119 ? 33.063 -19.406 20.770 1.00 65.46 310 ALA B O 1
ATOM 10024 N N . LEU D 1 120 ? 31.721 -18.346 19.311 1.00 65.13 311 LEU B N 1
ATOM 10025 C CA . LEU D 1 120 ? 31.519 -17.209 20.199 1.00 68.43 311 LEU B CA 1
ATOM 10026 C C . LEU D 1 120 ? 30.381 -17.432 21.192 1.00 73.88 311 LEU B C 1
ATOM 10027 O O . LEU D 1 120 ? 30.461 -16.969 22.337 1.00 71.77 311 LEU B O 1
ATOM 10032 N N . LEU D 1 121 ? 29.313 -18.118 20.777 1.00 69.56 312 LEU B N 1
ATOM 10033 C CA . LEU D 1 121 ? 28.121 -18.264 21.600 1.00 70.74 312 LEU B CA 1
ATOM 10034 C C . LEU D 1 121 ? 28.123 -19.544 22.425 1.00 75.15 312 LEU B C 1
ATOM 10035 O O . LEU D 1 121 ? 27.167 -19.787 23.162 1.00 78.55 312 LEU B O 1
ATOM 10040 N N . PHE D 1 122 ? 29.175 -20.350 22.341 1.00 71.24 313 PHE B N 1
ATOM 10041 C CA . PHE D 1 122 ? 29.286 -21.579 23.109 1.00 74.71 313 PHE B CA 1
ATOM 10042 C C . PHE D 1 122 ? 30.553 -21.530 23.959 1.00 78.46 313 PHE B C 1
ATOM 10043 O O . PHE D 1 122 ? 31.486 -20.783 23.658 1.00 81.08 313 PHE B O 1
ATOM 10051 N N . THR D 1 123 ? 30.583 -22.311 25.042 1.00 95.73 314 THR B N 1
ATOM 10052 C CA . THR D 1 123 ? 31.767 -22.329 25.891 1.00 94.96 314 THR B CA 1
ATOM 10053 C C . THR D 1 123 ? 32.811 -23.281 25.329 1.00 96.67 314 THR B C 1
ATOM 10054 O O . THR D 1 123 ? 32.601 -23.953 24.317 1.00 96.66 314 THR B O 1
ATOM 10058 N N . ASP D 1 124 ? 33.946 -23.349 26.035 1.00 86.21 315 ASP B N 1
ATOM 10059 C CA . ASP D 1 124 ? 35.082 -24.139 25.566 1.00 88.88 315 ASP B CA 1
ATOM 10060 C C . ASP D 1 124 ? 34.780 -25.631 25.585 1.00 90.50 315 ASP B C 1
ATOM 10061 O O . ASP D 1 124 ? 35.397 -26.400 24.835 1.00 92.35 315 ASP B O 1
ATOM 10066 N N . GLN D 1 125 ? 33.834 -26.065 26.417 1.00 94.46 316 GLN B N 1
ATOM 10067 C CA . GLN D 1 125 ? 33.386 -27.446 26.308 1.00 93.55 316 GLN B CA 1
ATOM 10068 C C . GLN D 1 125 ? 32.403 -27.613 25.155 1.00 94.09 316 GLN B C 1
ATOM 10069 O O . GLN D 1 125 ? 32.479 -28.598 24.411 1.00 92.58 316 GLN B O 1
ATOM 10075 N N . GLY D 1 126 ? 31.495 -26.655 24.966 1.00 104.49 317 GLY B N 1
ATOM 10076 C CA . GLY D 1 126 ? 30.548 -26.729 23.861 1.00 102.82 317 GLY B CA 1
ATOM 10077 C C . GLY D 1 126 ? 29.123 -26.447 24.272 1.00 105.76 317 GLY B C 1
ATOM 10078 O O . GLY D 1 126 ? 28.175 -26.775 23.555 1.00 101.89 317 GLY B O 1
ATOM 10079 N N . LYS D 1 127 ? 28.974 -25.824 25.433 1.00 108.33 318 LYS B N 1
ATOM 10080 C CA . LYS D 1 127 ? 27.687 -25.499 26.026 1.00 108.23 318 LYS B CA 1
ATOM 10081 C C . LYS D 1 127 ? 27.249 -24.099 25.635 1.00 109.03 318 LYS B C 1
ATOM 10082 O O . LYS D 1 127 ? 28.079 -23.183 25.546 1.00 111.81 318 LYS B O 1
ATOM 10088 N N . LEU D 1 128 ? 25.958 -23.906 25.407 1.00 96.60 319 LEU B N 1
ATOM 10089 C CA . LEU D 1 128 ? 25.471 -22.589 25.001 1.00 93.20 319 LEU B CA 1
ATOM 10090 C C . LEU D 1 128 ? 25.424 -21.638 26.191 1.00 92.45 319 LEU B C 1
ATOM 10091 O O . LEU D 1 128 ? 25.014 -22.012 27.291 1.00 95.28 319 LEU B O 1
ATOM 10096 N N . LYS D 1 129 ? 25.826 -20.388 25.950 1.00 88.63 320 LYS B N 1
ATOM 10097 C CA . LYS D 1 129 ? 25.937 -19.366 26.983 1.00 86.80 320 LYS B CA 1
ATOM 10098 C C . LYS D 1 129 ? 24.556 -18.898 27.449 1.00 85.17 320 LYS B C 1
ATOM 10099 O O . LYS D 1 129 ? 23.528 -19.141 26.808 1.00 84.39 320 LYS B O 1
ATOM 10105 N N . SER D 1 130 ? 24.534 -18.203 28.579 1.00 87.07 321 SER B N 1
ATOM 10106 C CA . SER D 1 130 ? 23.270 -17.675 29.062 1.00 89.50 321 SER B CA 1
ATOM 10107 C C . SER D 1 130 ? 22.862 -16.464 28.228 1.00 87.36 321 SER B C 1
ATOM 10108 O O . SER D 1 130 ? 23.697 -15.742 27.685 1.00 86.66 321 SER B O 1
ATOM 10111 N N . ALA D 1 131 ? 21.561 -16.267 28.114 1.00 86.50 322 ALA B N 1
ATOM 10112 C CA . ALA D 1 131 ? 21.049 -15.278 27.196 1.00 86.97 322 ALA B CA 1
ATOM 10113 C C . ALA D 1 131 ? 21.134 -13.889 27.826 1.00 87.11 322 ALA B C 1
ATOM 10114 O O . ALA D 1 131 ? 21.808 -12.996 27.306 1.00 87.95 322 ALA B O 1
ATOM 10116 N N . GLN D 1 133 ? 24.263 -13.599 28.799 1.00 84.10 324 GLN B N 1
ATOM 10117 C CA . GLN D 1 133 ? 25.556 -13.325 28.180 1.00 84.81 324 GLN B CA 1
ATOM 10118 C C . GLN D 1 133 ? 25.370 -13.060 26.696 1.00 85.46 324 GLN B C 1
ATOM 10119 O O . GLN D 1 133 ? 25.982 -12.148 26.141 1.00 85.77 324 GLN B O 1
ATOM 10125 N N . ILE D 1 134 ? 24.520 -13.871 26.060 1.00 89.09 325 ILE B N 1
ATOM 10126 C CA . ILE D 1 134 ? 24.335 -13.769 24.615 1.00 88.04 325 ILE B CA 1
ATOM 10127 C C . ILE D 1 134 ? 23.770 -12.408 24.246 1.00 88.75 325 ILE B C 1
ATOM 10128 O O . ILE D 1 134 ? 24.097 -11.844 23.194 1.00 92.45 325 ILE B O 1
ATOM 10133 N N . GLU D 1 135 ? 22.914 -11.855 25.100 1.00 84.43 326 GLU B N 1
ATOM 10134 C CA . GLU D 1 135 ? 22.403 -10.518 24.830 1.00 89.84 326 GLU B CA 1
ATOM 10135 C C . GLU D 1 135 ? 23.542 -9.511 24.764 1.00 91.33 326 GLU B C 1
ATOM 10136 O O . GLU D 1 135 ? 23.579 -8.656 23.869 1.00 89.69 326 GLU B O 1
ATOM 10142 N N . ASN D 1 136 ? 24.488 -9.619 25.702 1.00 91.13 327 ASN B N 1
ATOM 10143 C CA . ASN D 1 136 ? 25.657 -8.747 25.723 1.00 90.46 327 ASN B CA 1
ATOM 10144 C C . ASN D 1 136 ? 26.504 -8.933 24.466 1.00 90.95 327 ASN B C 1
ATOM 10145 O O . ASN D 1 136 ? 27.072 -7.969 23.940 1.00 92.83 327 ASN B O 1
ATOM 10150 N N . ILE D 1 137 ? 26.582 -10.173 23.966 1.00 94.16 328 ILE B N 1
ATOM 10151 C CA . ILE D 1 137 ? 27.336 -10.467 22.746 1.00 91.78 328 ILE B CA 1
ATOM 10152 C C . ILE D 1 137 ? 26.740 -9.730 21.550 1.00 92.39 328 ILE B C 1
ATOM 10153 O O . ILE D 1 137 ? 27.441 -9.016 20.821 1.00 89.80 328 ILE B O 1
ATOM 10158 N N . LYS D 1 138 ? 25.444 -9.907 21.314 1.00 88.33 329 LYS B N 1
ATOM 10159 C CA . LYS D 1 138 ? 24.817 -9.221 20.197 1.00 86.90 329 LYS B CA 1
ATOM 10160 C C . LYS D 1 138 ? 24.494 -7.764 20.498 1.00 89.67 329 LYS B C 1
ATOM 10161 O O . LYS D 1 138 ? 23.936 -7.082 19.630 1.00 87.07 329 LYS B O 1
ATOM 10167 N N . ASP D 1 139 ? 24.846 -7.281 21.690 1.00 83.01 330 ASP B N 1
ATOM 10168 C CA . ASP D 1 139 ? 24.670 -5.886 22.107 1.00 85.05 330 ASP B CA 1
ATOM 10169 C C . ASP D 1 139 ? 23.280 -5.373 21.728 1.00 86.74 330 ASP B C 1
ATOM 10170 O O . ASP D 1 139 ? 23.111 -4.386 21.006 1.00 86.41 330 ASP B O 1
ATOM 10175 N N . VAL D 1 140 ? 22.283 -6.085 22.241 1.00 87.80 331 VAL B N 1
ATOM 10176 C CA . VAL D 1 140 ? 20.879 -5.872 21.925 1.00 89.80 331 VAL B CA 1
ATOM 10177 C C . VAL D 1 140 ? 20.089 -5.279 23.086 1.00 88.68 331 VAL B C 1
ATOM 10178 O O . VAL D 1 140 ? 20.499 -5.384 24.243 1.00 90.92 331 VAL B O 1
ATOM 10182 N N . SER D 1 142 ? 18.400 -5.747 25.949 1.00 80.77 333 SER B N 1
ATOM 10183 C CA . SER D 1 142 ? 18.287 -6.544 27.166 1.00 82.02 333 SER B CA 1
ATOM 10184 C C . SER D 1 142 ? 16.863 -7.027 27.383 1.00 84.90 333 SER B C 1
ATOM 10185 O O . SER D 1 142 ? 15.918 -6.235 27.376 1.00 82.83 333 SER B O 1
ATOM 10188 N N . GLY D 1 143 ? 16.720 -8.332 27.606 1.00 83.32 334 GLY B N 1
ATOM 10189 C CA . GLY D 1 143 ? 15.421 -8.944 27.756 1.00 81.55 334 GLY B CA 1
ATOM 10190 C C . GLY D 1 143 ? 14.816 -9.459 26.474 1.00 83.31 334 GLY B C 1
ATOM 10191 O O . GLY D 1 143 ? 13.691 -9.971 26.504 1.00 84.16 334 GLY B O 1
ATOM 10192 N N . LYS D 1 144 ? 15.518 -9.346 25.349 1.00 86.96 335 LYS B N 1
ATOM 10193 C CA . LYS D 1 144 ? 14.937 -9.765 24.081 1.00 91.22 335 LYS B CA 1
ATOM 10194 C C . LYS D 1 144 ? 15.212 -11.231 23.763 1.00 90.42 335 LYS B C 1
ATOM 10195 O O . LYS D 1 144 ? 14.414 -11.868 23.063 1.00 93.04 335 LYS B O 1
ATOM 10201 N N . TYR D 1 145 ? 16.305 -11.790 24.277 1.00 87.33 336 TYR B N 1
ATOM 10202 C CA . TYR D 1 145 ? 16.591 -13.205 24.100 1.00 88.48 336 TYR B CA 1
ATOM 10203 C C . TYR D 1 145 ? 16.034 -14.046 25.233 1.00 87.65 336 TYR B C 1
ATOM 10204 O O . TYR D 1 145 ? 16.439 -15.205 25.393 1.00 86.76 336 TYR B O 1
ATOM 10213 N N . SER D 1 146 ? 15.093 -13.490 26.004 1.00 86.56 337 SER B N 1
ATOM 10214 C CA . SER D 1 146 ? 14.556 -14.187 27.170 1.00 85.40 337 SER B CA 1
ATOM 10215 C C . SER D 1 146 ? 13.701 -15.385 26.775 1.00 85.39 337 SER B C 1
ATOM 10216 O O . SER D 1 146 ? 13.740 -16.421 27.449 1.00 82.79 337 SER B O 1
ATOM 10219 N N . ASP D 1 147 ? 12.907 -15.263 25.701 1.00 92.12 338 ASP B N 1
ATOM 10220 C CA . ASP D 1 147 ? 12.201 -16.434 25.170 1.00 97.00 338 ASP B CA 1
ATOM 10221 C C . ASP D 1 147 ? 13.163 -17.572 24.849 1.00 97.82 338 ASP B C 1
ATOM 10222 O O . ASP D 1 147 ? 12.784 -18.752 24.911 1.00 94.88 338 ASP B O 1
ATOM 10227 N N . GLY D 1 148 ? 14.407 -17.239 24.519 1.00 96.32 339 GLY B N 1
ATOM 10228 C CA . GLY D 1 148 ? 15.353 -18.127 23.889 1.00 95.77 339 GLY B CA 1
ATOM 10229 C C . GLY D 1 148 ? 15.957 -17.471 22.675 1.00 96.83 339 GLY B C 1
ATOM 10230 O O . GLY D 1 148 ? 15.596 -16.359 22.292 1.00 99.21 339 GLY B O 1
ATOM 10231 N N . VAL D 1 149 ? 16.897 -18.179 22.059 1.00 94.77 340 VAL B N 1
ATOM 10232 C CA . VAL D 1 149 ? 17.668 -17.667 20.928 1.00 95.72 340 VAL B CA 1
ATOM 10233 C C . VAL D 1 149 ? 17.497 -18.616 19.752 1.00 96.19 340 VAL B C 1
ATOM 10234 O O . VAL D 1 149 ? 17.675 -19.831 19.895 1.00 95.31 340 VAL B O 1
ATOM 10238 N N . TYR D 1 150 ? 17.145 -18.063 18.593 1.00 93.83 341 TYR B N 1
ATOM 10239 C CA . TYR D 1 150 ? 17.012 -18.824 17.357 1.00 92.30 341 TYR B CA 1
ATOM 10240 C C . TYR D 1 150 ? 18.204 -18.548 16.444 1.00 91.47 341 TYR B C 1
ATOM 10241 O O . TYR D 1 150 ? 18.886 -17.530 16.572 1.00 91.29 341 TYR B O 1
ATOM 10250 N N . GLN D 1 151 ? 18.460 -19.478 15.521 1.00 92.56 342 GLN B N 1
ATOM 10251 C CA . GLN D 1 151 ? 19.584 -19.376 14.588 1.00 88.08 342 GLN B CA 1
ATOM 10252 C C . GLN D 1 151 ? 19.149 -19.865 13.214 1.00 84.61 342 GLN B C 1
ATOM 10253 O O . GLN D 1 151 ? 18.729 -21.017 13.078 1.00 87.07 342 GLN B O 1
ATOM 10259 N N . TYR D 1 152 ? 19.253 -19.006 12.198 1.00 76.07 343 TYR B N 1
ATOM 10260 C CA . TYR D 1 152 ? 19.036 -19.421 10.811 1.00 79.05 343 TYR B CA 1
ATOM 10261 C C . TYR D 1 152 ? 20.356 -19.923 10.234 1.00 78.80 343 TYR B C 1
ATOM 10262 O O . TYR D 1 152 ? 21.349 -19.185 10.204 1.00 76.18 343 TYR B O 1
ATOM 10271 N N . GLU D 1 153 ? 20.373 -21.177 9.783 1.00 83.11 344 GLU B N 1
ATOM 10272 C CA . GLU D 1 153 ? 21.606 -21.839 9.366 1.00 82.45 344 GLU B CA 1
ATOM 10273 C C . GLU D 1 153 ? 21.558 -22.153 7.878 1.00 82.64 344 GLU B C 1
ATOM 10274 O O . GLU D 1 153 ? 20.841 -23.063 7.457 1.00 84.96 344 GLU B O 1
ATOM 10280 N N . TYR D 1 154 ? 22.327 -21.401 7.090 1.00 78.94 345 TYR B N 1
ATOM 10281 C CA . TYR D 1 154 ? 22.654 -21.772 5.720 1.00 78.90 345 TYR B CA 1
ATOM 10282 C C . TYR D 1 154 ? 23.749 -22.831 5.774 1.00 80.55 345 TYR B C 1
ATOM 10283 O O . TYR D 1 154 ? 24.841 -22.551 6.279 1.00 80.35 345 TYR B O 1
ATOM 10292 N N . ASP D 1 155 ? 23.498 -24.026 5.258 1.00 79.27 346 ASP B N 1
ATOM 10293 C CA . ASP D 1 155 ? 24.570 -25.005 5.370 1.00 78.03 346 ASP B CA 1
ATOM 10294 C C . ASP D 1 155 ? 25.658 -24.731 4.327 1.00 79.12 346 ASP B C 1
ATOM 10295 O O . ASP D 1 155 ? 25.464 -23.981 3.363 1.00 80.02 346 ASP B O 1
ATOM 10300 N N . SER D 1 156 ? 26.817 -25.371 4.530 1.00 78.19 347 SER B N 1
ATOM 10301 C CA . SER D 1 156 ? 27.978 -25.134 3.673 1.00 76.79 347 SER B CA 1
ATOM 10302 C C . SER D 1 156 ? 27.684 -25.389 2.200 1.00 78.13 347 SER B C 1
ATOM 10303 O O . SER D 1 156 ? 28.284 -24.745 1.329 1.00 76.57 347 SER B O 1
ATOM 10306 N N . GLU D 1 157 ? 26.781 -26.323 1.896 1.00 79.39 348 GLU B N 1
ATOM 10307 C CA . GLU D 1 157 ? 26.510 -26.663 0.502 1.00 81.12 348 GLU B CA 1
ATOM 10308 C C . GLU D 1 157 ? 25.625 -25.609 -0.161 1.00 80.29 348 GLU B C 1
ATOM 10309 O O . GLU D 1 157 ? 25.955 -25.107 -1.243 1.00 78.70 348 GLU B O 1
ATOM 10315 N N . LEU D 1 158 ? 24.491 -25.277 0.468 1.00 84.78 349 LEU B N 1
ATOM 10316 C CA . LEU D 1 158 ? 23.700 -24.128 0.037 1.00 85.34 349 LEU B CA 1
ATOM 10317 C C . LEU D 1 158 ? 24.571 -22.907 -0.194 1.00 86.07 349 LEU B C 1
ATOM 10318 O O . LEU D 1 158 ? 24.420 -22.184 -1.186 1.00 83.19 349 LEU B O 1
ATOM 10323 N N . THR D 1 159 ? 25.506 -22.694 0.735 1.00 80.92 350 THR B N 1
ATOM 10324 C CA . THR D 1 159 ? 26.259 -21.452 0.784 1.00 78.31 350 THR B CA 1
ATOM 10325 C C . THR D 1 159 ? 27.172 -21.340 -0.435 1.00 78.74 350 THR B C 1
ATOM 10326 O O . THR D 1 159 ? 27.233 -20.286 -1.081 1.00 77.09 350 THR B O 1
ATOM 10330 N N . LYS D 1 160 ? 27.851 -22.444 -0.785 1.00 76.49 351 LYS B N 1
ATOM 10331 C CA . LYS D 1 160 ? 28.752 -22.468 -1.939 1.00 80.06 351 LYS B CA 1
ATOM 10332 C C . LYS D 1 160 ? 28.003 -22.193 -3.238 1.00 82.72 351 LYS B C 1
ATOM 10333 O O . LYS D 1 160 ? 28.517 -21.507 -4.130 1.00 80.22 351 LYS B O 1
ATOM 10339 N N . ASN D 1 161 ? 26.793 -22.743 -3.374 1.00 87.97 352 ASN B N 1
ATOM 10340 C CA . ASN D 1 161 ? 26.018 -22.521 -4.590 1.00 92.22 352 ASN B CA 1
ATOM 10341 C C . ASN D 1 161 ? 25.436 -21.112 -4.629 1.00 91.94 352 ASN B C 1
ATOM 10342 O O . ASN D 1 161 ? 25.224 -20.554 -5.715 1.00 91.86 352 ASN B O 1
ATOM 10347 N N . ILE D 1 162 ? 25.166 -20.530 -3.459 1.00 87.17 353 ILE B N 1
ATOM 10348 C CA . ILE D 1 162 ? 24.768 -19.130 -3.405 1.00 85.29 353 ILE B CA 1
ATOM 10349 C C . ILE D 1 162 ? 25.852 -18.244 -4.017 1.00 87.09 353 ILE B C 1
ATOM 10350 O O . ILE D 1 162 ? 25.561 -17.343 -4.816 1.00 86.87 353 ILE B O 1
ATOM 10355 N N . ASP D 1 163 ? 27.122 -18.509 -3.685 1.00 77.85 354 ASP B N 1
ATOM 10356 C CA . ASP D 1 163 ? 28.211 -17.660 -4.153 1.00 75.84 354 ASP B CA 1
ATOM 10357 C C . ASP D 1 163 ? 28.541 -17.889 -5.626 1.00 77.88 354 ASP B C 1
ATOM 10358 O O . ASP D 1 163 ? 28.952 -16.939 -6.301 1.00 79.24 354 ASP B O 1
ATOM 10363 N N . LYS D 1 164 ? 28.386 -19.116 -6.150 1.00 82.16 355 LYS B N 1
ATOM 10364 C CA . LYS D 1 164 ? 28.585 -19.321 -7.592 1.00 84.26 355 LYS B CA 1
ATOM 10365 C C . LYS D 1 164 ? 27.648 -18.433 -8.401 1.00 79.68 355 LYS B C 1
ATOM 10366 O O . LYS D 1 164 ? 28.023 -17.914 -9.461 1.00 76.42 355 LYS B O 1
ATOM 10372 N N . LEU D 1 165 ? 26.424 -18.246 -7.902 1.00 80.15 356 LEU B N 1
ATOM 10373 C CA . LEU D 1 165 ? 25.460 -17.307 -8.459 1.00 81.09 356 LEU B CA 1
ATOM 10374 C C . LEU D 1 165 ? 25.835 -15.850 -8.206 1.00 81.08 356 LEU B C 1
ATOM 10375 O O . LEU D 1 165 ? 25.215 -14.959 -8.803 1.00 79.96 356 LEU B O 1
ATOM 10380 N N . GLY D 1 166 ? 26.820 -15.595 -7.345 1.00 82.88 357 GLY B N 1
ATOM 10381 C CA . GLY D 1 166 ? 27.206 -14.248 -6.962 1.00 77.84 357 GLY B CA 1
ATOM 10382 C C . GLY D 1 166 ? 26.153 -13.501 -6.169 1.00 77.16 357 GLY B C 1
ATOM 10383 O O . GLY D 1 166 ? 25.965 -12.300 -6.386 1.00 76.74 357 GLY B O 1
ATOM 10384 N N . TYR D 1 167 ? 25.470 -14.172 -5.242 1.00 73.78 358 TYR B N 1
ATOM 10385 C CA . TYR D 1 167 ? 24.377 -13.561 -4.493 1.00 75.70 358 TYR B CA 1
ATOM 10386 C C . TYR D 1 167 ? 24.776 -13.026 -3.118 1.00 71.59 358 TYR B C 1
ATOM 10387 O O . TYR D 1 167 ? 23.923 -12.466 -2.419 1.00 71.21 358 TYR B O 1
ATOM 10396 N N . ILE D 1 168 ? 26.033 -13.171 -2.708 1.00 75.72 359 ILE B N 1
ATOM 10397 C CA . ILE D 1 168 ? 26.462 -12.677 -1.401 1.00 70.79 359 ILE B CA 1
ATOM 10398 C C . ILE D 1 168 ? 26.861 -11.211 -1.521 1.00 67.84 359 ILE B C 1
ATOM 10399 O O . ILE D 1 168 ? 27.615 -10.830 -2.425 1.00 68.91 359 ILE B O 1
ATOM 10404 N N . ARG D 1 169 ? 26.346 -10.381 -0.618 1.00 67.16 360 ARG B N 1
ATOM 10405 C CA . ARG D 1 169 ? 26.586 -8.947 -0.661 1.00 69.30 360 ARG B CA 1
ATOM 10406 C C . ARG D 1 169 ? 27.197 -8.457 0.650 1.00 68.52 360 ARG B C 1
ATOM 10407 O O . ARG D 1 169 ? 27.088 -9.099 1.702 1.00 66.02 360 ARG B O 1
ATOM 10415 N N . THR D 1 170 ? 27.851 -7.301 0.570 1.00 65.38 361 THR B N 1
ATOM 10416 C CA . THR D 1 170 ? 28.409 -6.622 1.729 1.00 63.13 361 THR B CA 1
ATOM 10417 C C . THR D 1 170 ? 27.616 -5.356 2.034 1.00 61.97 361 THR B C 1
ATOM 10418 O O . THR D 1 170 ? 27.175 -4.649 1.118 1.00 65.43 361 THR B O 1
ATOM 10422 N N . ALA D 1 171 ? 27.434 -5.077 3.321 1.00 60.78 362 ALA B N 1
ATOM 10423 C CA . ALA D 1 171 ? 26.759 -3.859 3.739 1.00 64.57 362 ALA B CA 1
ATOM 10424 C C . ALA D 1 171 ? 27.541 -2.621 3.309 1.00 68.25 362 ALA B C 1
ATOM 10425 O O . ALA D 1 171 ? 28.774 -2.577 3.393 1.00 73.06 362 ALA B O 1
ATOM 10427 N N . SER D 1 172 ? 26.810 -1.617 2.839 1.00 63.69 363 SER B N 1
ATOM 10428 C CA . SER D 1 172 ? 27.332 -0.290 2.531 1.00 69.47 363 SER B CA 1
ATOM 10429 C C . SER D 1 172 ? 26.582 0.750 3.363 1.00 72.80 363 SER B C 1
ATOM 10430 O O . SER D 1 172 ? 25.736 0.417 4.200 1.00 68.65 363 SER B O 1
ATOM 10433 N N . GLY D 1 173 ? 26.905 2.022 3.131 1.00 73.89 364 GLY B N 1
ATOM 10434 C CA . GLY D 1 173 ? 26.189 3.107 3.777 1.00 76.55 364 GLY B CA 1
ATOM 10435 C C . GLY D 1 173 ? 24.875 3.430 3.090 1.00 76.20 364 GLY B C 1
ATOM 10436 O O . GLY D 1 173 ? 23.900 2.680 3.194 1.00 74.66 364 GLY B O 1
ATOM 10437 N N . SER D 1 180 ? 23.626 4.668 10.882 1.00 91.16 371 SER B N 1
ATOM 10438 C CA . SER D 1 180 ? 24.023 4.789 12.287 1.00 91.05 371 SER B CA 1
ATOM 10439 C C . SER D 1 180 ? 25.234 3.925 12.628 1.00 93.47 371 SER B C 1
ATOM 10440 O O . SER D 1 180 ? 26.376 4.258 12.285 1.00 92.60 371 SER B O 1
ATOM 10443 N N . LEU D 1 181 ? 24.964 2.782 13.259 1.00 91.65 372 LEU B N 1
ATOM 10444 C CA . LEU D 1 181 ? 26.016 2.000 13.899 1.00 91.96 372 LEU B CA 1
ATOM 10445 C C . LEU D 1 181 ? 26.727 1.023 12.957 1.00 94.28 372 LEU B C 1
ATOM 10446 O O . LEU D 1 181 ? 27.780 0.494 13.336 1.00 90.38 372 LEU B O 1
ATOM 10451 N N . ASN D 1 182 ? 26.191 0.751 11.759 1.00 105.58 373 ASN B N 1
ATOM 10452 C CA . ASN D 1 182 ? 27.013 0.250 10.656 1.00 102.17 373 ASN B CA 1
ATOM 10453 C C . ASN D 1 182 ? 28.426 0.839 10.643 1.00 100.71 373 ASN B C 1
ATOM 10454 O O . ASN D 1 182 ? 28.642 2.034 10.882 1.00 101.96 373 ASN B O 1
ATOM 10459 N N . ILE D 1 183 ? 29.382 -0.032 10.329 1.00 82.71 374 ILE B N 1
ATOM 10460 C CA . ILE D 1 183 ? 30.767 0.367 10.086 1.00 76.38 374 ILE B CA 1
ATOM 10461 C C . ILE D 1 183 ? 31.326 -0.445 8.934 1.00 71.33 374 ILE B C 1
ATOM 10462 O O . ILE D 1 183 ? 30.899 -1.580 8.674 1.00 69.12 374 ILE B O 1
ATOM 10467 N N . PRO D 1 184 ? 32.284 0.130 8.205 1.00 70.88 375 PRO B N 1
ATOM 10468 C CA . PRO D 1 184 ? 32.919 -0.606 7.114 1.00 69.69 375 PRO B CA 1
ATOM 10469 C C . PRO D 1 184 ? 33.831 -1.703 7.641 1.00 66.88 375 PRO B C 1
ATOM 10470 O O . PRO D 1 184 ? 34.129 -1.795 8.833 1.00 65.54 375 PRO B O 1
ATOM 10474 N N . GLY D 1 185 ? 34.264 -2.555 6.716 1.00 59.03 376 GLY B N 1
ATOM 10475 C CA . GLY D 1 185 ? 35.089 -3.695 7.042 1.00 56.36 376 GLY B CA 1
ATOM 10476 C C . GLY D 1 185 ? 34.356 -5.003 7.229 1.00 55.91 376 GLY B C 1
ATOM 10477 O O . GLY D 1 185 ? 34.942 -5.942 7.780 1.00 56.14 376 GLY B O 1
ATOM 10478 N N . CYS D 1 186 ? 33.098 -5.101 6.798 1.00 58.09 377 CYS B N 1
ATOM 10479 C CA . CYS D 1 186 ? 32.305 -6.320 6.953 1.00 54.52 377 CYS B CA 1
ATOM 10480 C C . CYS D 1 186 ? 32.365 -6.837 8.383 1.00 56.68 377 CYS B C 1
ATOM 10481 O O . CYS D 1 186 ? 32.657 -8.008 8.637 1.00 55.50 377 CYS B O 1
ATOM 10484 N N . GLN D 1 187 ? 32.097 -5.944 9.329 1.00 59.42 378 GLN B N 1
ATOM 10485 C CA . GLN D 1 187 ? 32.249 -6.272 10.737 1.00 58.60 378 GLN B CA 1
ATOM 10486 C C . GLN D 1 187 ? 31.146 -5.593 11.526 1.00 58.91 378 GLN B C 1
ATOM 10487 O O . GLN D 1 187 ? 30.820 -4.432 11.265 1.00 60.08 378 GLN B O 1
ATOM 10493 N N . THR D 1 188 ? 30.571 -6.336 12.481 1.00 56.48 379 THR B N 1
ATOM 10494 C CA . THR D 1 188 ? 29.514 -5.811 13.334 1.00 58.36 379 THR B CA 1
ATOM 10495 C C . THR D 1 188 ? 30.156 -4.950 14.415 1.00 60.77 379 THR B C 1
ATOM 10496 O O . THR D 1 188 ? 31.182 -5.329 14.994 1.00 59.69 379 THR B O 1
ATOM 10500 N N . TRP D 1 189 ? 29.545 -3.814 14.724 1.00 63.89 380 TRP B N 1
ATOM 10501 C CA . TRP D 1 189 ? 29.991 -3.079 15.899 1.00 69.08 380 TRP B CA 1
ATOM 10502 C C . TRP D 1 189 ? 29.485 -3.764 17.174 1.00 70.74 380 TRP B C 1
ATOM 10503 O O . TRP D 1 189 ? 28.394 -4.339 17.196 1.00 67.74 380 TRP B O 1
ATOM 10514 N N . SER D 1 190 ? 30.309 -3.734 18.238 1.00 68.12 381 SER B N 1
ATOM 10515 C CA . SER D 1 190 ? 29.924 -4.380 19.495 1.00 69.67 381 SER B CA 1
ATOM 10516 C C . SER D 1 190 ? 30.474 -3.650 20.716 1.00 73.63 381 SER B C 1
ATOM 10517 O O . SER D 1 190 ? 30.842 -4.299 21.703 1.00 72.35 381 SER B O 1
ATOM 10520 N N . GLY D 1 191 ? 30.559 -2.323 20.664 1.00 79.37 382 GLY B N 1
ATOM 10521 C CA . GLY D 1 191 ? 31.030 -1.584 21.825 1.00 80.24 382 GLY B CA 1
ATOM 10522 C C . GLY D 1 191 ? 32.496 -1.835 22.166 1.00 78.30 382 GLY B C 1
ATOM 10523 O O . GLY D 1 191 ? 33.309 -2.222 21.325 1.00 78.29 382 GLY B O 1
ATOM 10524 N N . LYS D 1 192 ? 32.827 -1.602 23.442 1.00 75.74 383 LYS B N 1
ATOM 10525 C CA . LYS D 1 192 ? 34.210 -1.764 23.889 1.00 76.36 383 LYS B CA 1
ATOM 10526 C C . LYS D 1 192 ? 34.694 -3.200 23.719 1.00 70.10 383 LYS B C 1
ATOM 10527 O O . LYS D 1 192 ? 35.899 -3.442 23.556 1.00 64.22 383 LYS B O 1
ATOM 10533 N N . HIS D 1 193 ? 33.779 -4.163 23.754 1.00 67.33 384 HIS B N 1
ATOM 10534 C CA . HIS D 1 193 ? 34.153 -5.569 23.636 1.00 65.78 384 HIS B CA 1
ATOM 10535 C C . HIS D 1 193 ? 34.233 -5.960 22.157 1.00 65.11 384 HIS B C 1
ATOM 10536 O O . HIS D 1 193 ? 33.415 -6.704 21.616 1.00 64.34 384 HIS B O 1
ATOM 10543 N N . ILE D 1 194 ? 35.277 -5.443 21.505 1.00 68.17 385 ILE B N 1
ATOM 10544 C CA . ILE D 1 194 ? 35.524 -5.754 20.107 1.00 62.37 385 ILE B CA 1
ATOM 10545 C C . ILE D 1 194 ? 35.705 -7.246 19.893 1.00 59.13 385 ILE B C 1
ATOM 10546 O O . ILE D 1 194 ? 35.606 -7.720 18.755 1.00 59.90 385 ILE B O 1
ATOM 10551 N N . GLU D 1 195 ? 35.939 -8.011 20.970 1.00 58.89 386 GLU B N 1
ATOM 10552 C CA . GLU D 1 195 ? 36.079 -9.462 20.869 1.00 57.03 386 GLU B CA 1
ATOM 10553 C C . GLU D 1 195 ? 34.778 -10.142 20.454 1.00 56.66 386 GLU B C 1
ATOM 10554 O O . GLU D 1 195 ? 34.799 -11.314 20.059 1.00 55.02 386 GLU B O 1
ATOM 10560 N N . ASN D 1 196 ? 33.657 -9.439 20.541 1.00 58.34 387 ASN B N 1
ATOM 10561 C CA . ASN D 1 196 ? 32.370 -9.949 20.095 1.00 61.90 387 ASN B CA 1
ATOM 10562 C C . ASN D 1 196 ? 31.993 -9.435 18.720 1.00 61.03 387 ASN B C 1
ATOM 10563 O O . ASN D 1 196 ? 30.915 -9.775 18.224 1.00 65.36 387 ASN B O 1
ATOM 10568 N N . SER D 1 197 ? 32.833 -8.605 18.107 1.00 59.53 388 SER B N 1
ATOM 10569 C CA . SER D 1 197 ? 32.599 -8.189 16.734 1.00 56.49 388 SER B CA 1
ATOM 10570 C C . SER D 1 197 ? 32.801 -9.378 15.815 1.00 54.57 388 SER B C 1
ATOM 10571 O O . SER D 1 197 ? 33.815 -10.076 15.906 1.00 56.34 388 SER B O 1
ATOM 10574 N N . GLU D 1 198 ? 31.829 -9.622 14.947 1.00 55.69 389 GLU B N 1
ATOM 10575 C CA . GLU D 1 198 ? 31.869 -10.726 14.004 1.00 56.95 389 GLU B CA 1
ATOM 10576 C C . GLU D 1 198 ? 31.826 -10.166 12.591 1.00 53.36 389 GLU B C 1
ATOM 10577 O O . GLU D 1 198 ? 31.451 -9.012 12.378 1.00 55.19 389 GLU B O 1
ATOM 10583 N N . SER D 1 199 ? 32.238 -10.982 11.625 1.00 53.65 390 SER B N 1
ATOM 10584 C CA . SER D 1 199 ? 32.133 -10.585 10.227 1.00 56.68 390 SER B CA 1
ATOM 10585 C C . SER D 1 199 ? 30.665 -10.545 9.827 1.00 57.59 390 SER B C 1
ATOM 10586 O O . SER D 1 199 ? 29.898 -11.445 10.177 1.00 59.87 390 SER B O 1
ATOM 10589 N N . GLU D 1 200 ? 30.258 -9.501 9.118 1.00 51.84 391 GLU B N 1
ATOM 10590 C CA . GLU D 1 200 ? 28.885 -9.401 8.643 1.00 53.09 391 GLU B CA 1
ATOM 10591 C C . GLU D 1 200 ? 28.883 -9.487 7.127 1.00 58.51 391 GLU B C 1
ATOM 10592 O O . GLU D 1 200 ? 29.679 -8.819 6.459 1.00 58.01 391 GLU B O 1
ATOM 10598 N N . LEU D 1 201 ? 28.003 -10.321 6.593 1.00 59.91 392 LEU B N 1
ATOM 10599 C CA . LEU D 1 201 ? 27.745 -10.366 5.172 1.00 60.32 392 LEU B CA 1
ATOM 10600 C C . LEU D 1 201 ? 26.245 -10.284 4.954 1.00 66.40 392 LEU B C 1
ATOM 10601 O O . LEU D 1 201 ? 25.449 -10.410 5.889 1.00 67.05 392 LEU B O 1
ATOM 10606 N N . ILE D 1 202 ? 25.852 -10.065 3.709 1.00 68.12 393 ILE B N 1
ATOM 10607 C CA . ILE D 1 202 ? 24.441 -10.007 3.348 1.00 72.39 393 ILE B CA 1
ATOM 10608 C C . ILE D 1 202 ? 24.125 -11.197 2.454 1.00 75.73 393 ILE B C 1
ATOM 10609 O O . ILE D 1 202 ? 24.628 -11.296 1.326 1.00 74.83 393 ILE B O 1
ATOM 10614 N N . PHE D 1 203 ? 23.286 -12.084 2.958 1.00 84.35 394 PHE B N 1
ATOM 10615 C CA . PHE D 1 203 ? 22.846 -13.301 2.308 1.00 84.89 394 PHE B CA 1
ATOM 10616 C C . PHE D 1 203 ? 21.413 -13.150 1.790 1.00 85.43 394 PHE B C 1
ATOM 10617 O O . PHE D 1 203 ? 20.641 -12.350 2.327 1.00 86.15 394 PHE B O 1
ATOM 10625 N N . PRO D 1 204 ? 21.032 -13.895 0.751 1.00 84.31 395 PRO B N 1
ATOM 10626 C CA . PRO D 1 204 ? 19.683 -13.753 0.175 1.00 81.55 395 PRO B CA 1
ATOM 10627 C C . PRO D 1 204 ? 18.579 -14.117 1.158 1.00 84.80 395 PRO B C 1
ATOM 10628 O O . PRO D 1 204 ? 18.794 -14.729 2.205 1.00 84.03 395 PRO B O 1
ATOM 10632 N N . SER D 1 205 ? 17.361 -13.736 0.792 1.00 82.07 396 SER B N 1
ATOM 10633 C CA . SER D 1 205 ? 16.190 -14.074 1.597 1.00 82.83 396 SER B CA 1
ATOM 10634 C C . SER D 1 205 ? 15.610 -15.427 1.173 1.00 78.33 396 SER B C 1
ATOM 10635 O O . SER D 1 205 ? 15.683 -16.409 1.912 1.00 75.39 396 SER B O 1
ATOM 10638 N N . ASP D 1 210 ? 5.721 -20.654 2.019 1.00 105.09 401 ASP B N 1
ATOM 10639 C CA . ASP D 1 210 ? 4.315 -20.821 2.371 1.00 103.04 401 ASP B CA 1
ATOM 10640 C C . ASP D 1 210 ? 4.157 -21.583 3.685 1.00 103.78 401 ASP B C 1
ATOM 10641 O O . ASP D 1 210 ? 3.484 -22.611 3.741 1.00 103.00 401 ASP B O 1
ATOM 10646 N N . LEU D 1 211 ? 4.767 -21.066 4.747 1.00 104.18 402 LEU B N 1
ATOM 10647 C CA . LEU D 1 211 ? 4.866 -21.772 6.018 1.00 104.29 402 LEU B CA 1
ATOM 10648 C C . LEU D 1 211 ? 4.384 -20.866 7.154 1.00 104.20 402 LEU B C 1
ATOM 10649 O O . LEU D 1 211 ? 4.110 -19.677 6.958 1.00 104.72 402 LEU B O 1
ATOM 10654 N N . LYS D 1 212 ? 4.269 -21.431 8.359 1.00 99.49 403 LYS B N 1
ATOM 10655 C CA . LYS D 1 212 ? 3.690 -20.695 9.476 1.00 99.25 403 LYS B CA 1
ATOM 10656 C C . LYS D 1 212 ? 4.232 -21.186 10.816 1.00 101.47 403 LYS B C 1
ATOM 10657 O O . LYS D 1 212 ? 4.360 -22.389 11.035 1.00 102.77 403 LYS B O 1
ATOM 10663 N N . SER D 1 213 ? 4.530 -20.233 11.707 1.00 101.70 404 SER B N 1
ATOM 10664 C CA . SER D 1 213 ? 4.842 -20.459 13.137 1.00 102.79 404 SER B CA 1
ATOM 10665 C C . SER D 1 213 ? 6.006 -21.385 13.440 1.00 104.63 404 SER B C 1
ATOM 10666 O O . SER D 1 213 ? 5.839 -22.422 14.084 1.00 106.84 404 SER B O 1
ATOM 10669 N N . ALA D 1 215 ? 3.653 -24.044 14.829 1.00 103.50 406 ALA B N 1
ATOM 10670 C CA . ALA D 1 215 ? 3.309 -24.960 13.744 1.00 105.13 406 ALA B CA 1
ATOM 10671 C C . ALA D 1 215 ? 4.556 -25.680 13.224 1.00 109.25 406 ALA B C 1
ATOM 10672 O O . ALA D 1 215 ? 4.696 -26.889 13.411 1.00 109.95 406 ALA B O 1
ATOM 10674 N N . VAL D 1 216 ? 5.446 -24.948 12.550 1.00 111.41 407 VAL B N 1
ATOM 10675 C CA . VAL D 1 216 ? 6.815 -25.431 12.378 1.00 112.10 407 VAL B CA 1
ATOM 10676 C C . VAL D 1 216 ? 7.563 -25.475 13.707 1.00 112.89 407 VAL B C 1
ATOM 10677 O O . VAL D 1 216 ? 8.255 -26.460 13.998 1.00 115.31 407 VAL B O 1
ATOM 10681 N N . LEU D 1 217 ? 7.424 -24.434 14.541 1.00 108.08 408 LEU B N 1
ATOM 10682 C CA . LEU D 1 217 ? 8.072 -24.427 15.850 1.00 108.31 408 LEU B CA 1
ATOM 10683 C C . LEU D 1 217 ? 7.842 -25.740 16.594 1.00 109.16 408 LEU B C 1
ATOM 10684 O O . LEU D 1 217 ? 8.660 -26.134 17.434 1.00 110.56 408 LEU B O 1
ATOM 10689 N N . ALA D 1 218 ? 6.733 -26.420 16.287 1.00 110.03 409 ALA B N 1
ATOM 10690 C CA . ALA D 1 218 ? 6.525 -27.791 16.745 1.00 111.23 409 ALA B CA 1
ATOM 10691 C C . ALA D 1 218 ? 7.700 -28.692 16.365 1.00 110.23 409 ALA B C 1
ATOM 10692 O O . ALA D 1 218 ? 8.231 -29.431 17.206 1.00 107.71 409 ALA B O 1
ATOM 10694 N N . GLU D 1 219 ? 8.120 -28.645 15.094 1.00 109.61 410 GLU B N 1
ATOM 10695 C CA . GLU D 1 219 ? 9.256 -29.443 14.635 1.00 108.68 410 GLU B CA 1
ATOM 10696 C C . GLU D 1 219 ? 10.553 -29.074 15.359 1.00 108.12 410 GLU B C 1
ATOM 10697 O O . GLU D 1 219 ? 11.466 -29.906 15.435 1.00 108.59 410 GLU B O 1
ATOM 10703 N N . ILE D 1 220 ? 10.653 -27.861 15.907 1.00 112.62 411 ILE B N 1
ATOM 10704 C CA . ILE D 1 220 ? 11.808 -27.502 16.728 1.00 109.99 411 ILE B CA 1
ATOM 10705 C C . ILE D 1 220 ? 11.687 -28.113 18.124 1.00 112.87 411 ILE B C 1
ATOM 10706 O O . ILE D 1 220 ? 12.685 -28.566 18.703 1.00 111.74 411 ILE B O 1
ATOM 10711 N N . ASP D 1 221 ? 10.471 -28.130 18.686 1.00 108.69 412 ASP B N 1
ATOM 10712 C CA . ASP D 1 221 ? 10.224 -28.855 19.931 1.00 107.74 412 ASP B CA 1
ATOM 10713 C C . ASP D 1 221 ? 10.362 -30.360 19.732 1.00 108.37 412 ASP B C 1
ATOM 10714 O O . ASP D 1 221 ? 10.763 -31.075 20.659 1.00 109.46 412 ASP B O 1
ATOM 10719 N N . ALA D 1 222 ? 10.034 -30.858 18.534 1.00 112.67 413 ALA B N 1
ATOM 10720 C CA . ALA D 1 222 ? 10.147 -32.285 18.250 1.00 110.16 413 ALA B CA 1
ATOM 10721 C C . ALA D 1 222 ? 11.603 -32.697 18.076 1.00 110.85 413 ALA B C 1
ATOM 10722 O O . ALA D 1 222 ? 12.050 -33.690 18.661 1.00 110.61 413 ALA B O 1
ATOM 10724 N N . LYS D 1 223 ? 12.356 -31.950 17.272 1.00 107.76 414 LYS B N 1
ATOM 10725 C CA . LYS D 1 223 ? 13.783 -32.211 17.065 1.00 107.72 414 LYS B CA 1
ATOM 10726 C C . LYS D 1 223 ? 14.637 -31.071 17.627 1.00 106.53 414 LYS B C 1
ATOM 10727 O O . LYS D 1 223 ? 15.040 -30.162 16.899 1.00 105.90 414 LYS B O 1
ATOM 10733 N N . TYR D 1 225 ? 15.259 -28.969 14.913 1.00 103.40 416 TYR B N 1
ATOM 10734 C CA . TYR D 1 225 ? 15.325 -27.905 13.917 1.00 102.41 416 TYR B CA 1
ATOM 10735 C C . TYR D 1 225 ? 14.102 -27.844 12.999 1.00 102.12 416 TYR B C 1
ATOM 10736 O O . TYR D 1 225 ? 13.104 -28.523 13.222 1.00 102.94 416 TYR B O 1
ATOM 10745 N N . PHE D 1 226 ? 14.220 -27.013 11.966 1.00 99.32 417 PHE B N 1
ATOM 10746 C CA . PHE D 1 226 ? 13.368 -27.033 10.781 1.00 98.77 417 PHE B CA 1
ATOM 10747 C C . PHE D 1 226 ? 14.285 -26.992 9.569 1.00 99.19 417 PHE B C 1
ATOM 10748 O O . PHE D 1 226 ? 14.920 -25.966 9.315 1.00 99.51 417 PHE B O 1
ATOM 10756 N N . GLU D 1 227 ? 14.346 -28.074 8.803 1.00 92.83 418 GLU B N 1
ATOM 10757 C CA . GLU D 1 227 ? 15.240 -28.139 7.651 1.00 91.83 418 GLU B CA 1
ATOM 10758 C C . GLU D 1 227 ? 14.439 -28.041 6.357 1.00 90.01 418 GLU B C 1
ATOM 10759 O O . GLU D 1 227 ? 13.544 -28.858 6.118 1.00 91.54 418 GLU B O 1
ATOM 10765 N N . ILE D 1 228 ? 14.766 -27.049 5.526 1.00 92.94 419 ILE B N 1
ATOM 10766 C CA . ILE D 1 228 ? 14.287 -26.976 4.152 1.00 91.33 419 ILE B CA 1
ATOM 10767 C C . ILE D 1 228 ? 15.371 -27.505 3.229 1.00 92.22 419 ILE B C 1
ATOM 10768 O O . ILE D 1 228 ? 16.544 -27.130 3.343 1.00 94.32 419 ILE B O 1
ATOM 10773 N N . ILE D 1 229 ? 14.975 -28.338 2.289 1.00 85.83 420 ILE B N 1
ATOM 10774 C CA . ILE D 1 229 ? 15.871 -28.807 1.250 1.00 86.85 420 ILE B CA 1
ATOM 10775 C C . ILE D 1 229 ? 15.529 -28.114 -0.067 1.00 89.28 420 ILE B C 1
ATOM 10776 O O . ILE D 1 229 ? 14.353 -27.779 -0.314 1.00 88.25 420 ILE B O 1
ATOM 10781 N N . ASP D 1 230 ? 16.564 -27.986 -0.916 1.00 88.08 421 ASP B N 1
ATOM 10782 C CA . ASP D 1 230 ? 16.751 -26.970 -1.944 1.00 89.57 421 ASP B CA 1
ATOM 10783 C C . ASP D 1 230 ? 15.754 -25.814 -1.895 1.00 92.88 421 ASP B C 1
ATOM 10784 O O . ASP D 1 230 ? 14.889 -25.685 -2.776 1.00 97.03 421 ASP B O 1
ATOM 10789 N N . PRO D 1 231 ? 15.930 -24.866 -0.970 1.00 93.22 422 PRO B N 1
ATOM 10790 C CA . PRO D 1 231 ? 14.908 -23.839 -0.761 1.00 94.60 422 PRO B CA 1
ATOM 10791 C C . PRO D 1 231 ? 14.845 -22.856 -1.921 1.00 98.84 422 PRO B C 1
ATOM 10792 O O . PRO D 1 231 ? 15.663 -22.855 -2.840 1.00 98.06 422 PRO B O 1
ATOM 10796 N N . THR D 1 232 ? 13.829 -21.996 -1.849 1.00 102.23 423 THR B N 1
ATOM 10797 C CA . THR D 1 232 ? 13.582 -20.990 -2.870 1.00 103.69 423 THR B CA 1
ATOM 10798 C C . THR D 1 232 ? 14.105 -19.674 -2.289 1.00 99.97 423 THR B C 1
ATOM 10799 O O . THR D 1 232 ? 13.539 -19.147 -1.319 1.00 91.62 423 THR B O 1
ATOM 10803 N N . ILE D 1 233 ? 15.192 -19.160 -2.851 1.00 98.03 424 ILE B N 1
ATOM 10804 C CA . ILE D 1 233 ? 15.829 -17.968 -2.327 1.00 95.43 424 ILE B CA 1
ATOM 10805 C C . ILE D 1 233 ? 15.362 -16.755 -3.125 1.00 94.64 424 ILE B C 1
ATOM 10806 O O . ILE D 1 233 ? 14.682 -16.873 -4.144 1.00 96.20 424 ILE B O 1
ATOM 10811 N N . ILE D 1 234 ? 15.703 -15.565 -2.634 1.00 97.04 425 ILE B N 1
ATOM 10812 C CA . ILE D 1 234 ? 15.409 -14.317 -3.319 1.00 96.81 425 ILE B CA 1
ATOM 10813 C C . ILE D 1 234 ? 16.719 -13.745 -3.832 1.00 95.46 425 ILE B C 1
ATOM 10814 O O . ILE D 1 234 ? 17.804 -14.102 -3.378 1.00 94.19 425 ILE B O 1
ATOM 10819 N N . ALA D 1 235 ? 16.615 -12.853 -4.794 1.00 99.33 426 ALA B N 1
ATOM 10820 C CA . ALA D 1 235 ? 17.809 -12.325 -5.428 1.00 103.02 426 ALA B CA 1
ATOM 10821 C C . ALA D 1 235 ? 17.821 -10.804 -5.340 1.00 105.18 426 ALA B C 1
ATOM 10822 O O . ALA D 1 235 ? 16.815 -10.191 -4.951 1.00 102.69 426 ALA B O 1
ATOM 10824 N N . PRO D 1 236 ? 18.952 -10.166 -5.663 1.00 101.06 427 PRO B N 1
ATOM 10825 C CA . PRO D 1 236 ? 18.979 -8.698 -5.745 1.00 100.89 427 PRO B CA 1
ATOM 10826 C C . PRO D 1 236 ? 17.977 -8.098 -6.715 1.00 104.47 427 PRO B C 1
ATOM 10827 O O . PRO D 1 236 ? 17.669 -6.907 -6.586 1.00 103.07 427 PRO B O 1
ATOM 10831 N N . ASN D 1 237 ? 17.473 -8.861 -7.687 1.00 111.81 428 ASN B N 1
ATOM 10832 C CA . ASN D 1 237 ? 16.448 -8.369 -8.601 1.00 112.44 428 ASN B CA 1
ATOM 10833 C C . ASN D 1 237 ? 15.054 -8.900 -8.279 1.00 115.77 428 ASN B C 1
ATOM 10834 O O . ASN D 1 237 ? 14.146 -8.755 -9.103 1.00 120.13 428 ASN B O 1
ATOM 10839 N N . GLY D 1 238 ? 14.864 -9.514 -7.110 1.00 108.76 429 GLY B N 1
ATOM 10840 C CA . GLY D 1 238 ? 13.551 -9.937 -6.658 1.00 115.83 429 GLY B CA 1
ATOM 10841 C C . GLY D 1 238 ? 13.042 -11.255 -7.210 1.00 124.68 429 GLY B C 1
ATOM 10842 O O . GLY D 1 238 ? 11.916 -11.649 -6.875 1.00 123.81 429 GLY B O 1
ATOM 10843 N N . ASP D 1 239 ? 13.820 -11.949 -8.037 1.00 143.56 430 ASP B N 1
ATOM 10844 C CA . ASP D 1 239 ? 13.403 -13.237 -8.578 1.00 139.12 430 ASP B CA 1
ATOM 10845 C C . ASP D 1 239 ? 13.516 -14.335 -7.525 1.00 138.97 430 ASP B C 1
ATOM 10846 O O . ASP D 1 239 ? 14.389 -14.301 -6.655 1.00 134.84 430 ASP B O 1
ATOM 10851 N N . HIS D 1 240 ? 12.623 -15.316 -7.608 1.00 121.18 431 HIS B N 1
ATOM 10852 C CA . HIS D 1 240 ? 12.779 -16.549 -6.849 1.00 112.57 431 HIS B CA 1
ATOM 10853 C C . HIS D 1 240 ? 13.683 -17.518 -7.616 1.00 113.75 431 HIS B C 1
ATOM 10854 O O . HIS D 1 240 ? 13.685 -17.542 -8.852 1.00 114.38 431 HIS B O 1
ATOM 10861 N N . LYS D 1 241 ? 14.475 -18.305 -6.875 1.00 106.46 432 LYS B N 1
ATOM 10862 C CA . LYS D 1 241 ? 15.373 -19.293 -7.465 1.00 108.31 432 LYS B CA 1
ATOM 10863 C C . LYS D 1 241 ? 15.651 -20.405 -6.474 1.00 110.59 432 LYS B C 1
ATOM 10864 O O . LYS D 1 241 ? 15.598 -20.243 -5.242 1.00 103.85 432 LYS B O 1
ATOM 10870 N N . LYS D 1 242 ? 15.919 -21.547 -7.042 1.00 115.98 433 LYS B N 1
ATOM 10871 C CA . LYS D 1 242 ? 15.767 -22.774 -6.319 1.00 115.88 433 LYS B CA 1
ATOM 10872 C C . LYS D 1 242 ? 17.126 -23.424 -6.339 1.00 114.22 433 LYS B C 1
ATOM 10873 O O . LYS D 1 242 ? 17.590 -23.886 -7.385 1.00 111.54 433 LYS B O 1
ATOM 10879 N N . VAL D 1 243 ? 17.801 -23.343 -5.201 1.00 108.51 434 VAL B N 1
ATOM 10880 C CA . VAL D 1 243 ? 19.234 -23.555 -5.137 1.00 103.09 434 VAL B CA 1
ATOM 10881 C C . VAL D 1 243 ? 19.476 -24.754 -4.244 1.00 98.90 434 VAL B C 1
ATOM 10882 O O . VAL D 1 243 ? 19.007 -24.783 -3.097 1.00 97.42 434 VAL B O 1
ATOM 10886 N N . THR D 1 244 ? 20.176 -25.752 -4.788 1.00 93.71 435 THR B N 1
ATOM 10887 C CA . THR D 1 244 ? 20.586 -26.934 -4.034 1.00 92.58 435 THR B CA 1
ATOM 10888 C C . THR D 1 244 ? 21.292 -26.592 -2.726 1.00 94.71 435 THR B C 1
ATOM 10889 O O . THR D 1 244 ? 22.069 -25.637 -2.638 1.00 93.46 435 THR B O 1
ATOM 10893 N N . GLY D 1 245 ? 21.022 -27.409 -1.708 1.00 104.03 436 GLY B N 1
ATOM 10894 C CA . GLY D 1 245 ? 21.568 -27.210 -0.385 1.00 98.68 436 GLY B CA 1
ATOM 10895 C C . GLY D 1 245 ? 20.501 -27.115 0.685 1.00 99.44 436 GLY B C 1
ATOM 10896 O O . GLY D 1 245 ? 19.357 -26.755 0.405 1.00 98.92 436 GLY B O 1
ATOM 10897 N N . ARG D 1 246 ? 20.872 -27.430 1.919 1.00 91.68 437 ARG B N 1
ATOM 10898 C CA . ARG D 1 246 ? 19.969 -27.382 3.054 1.00 92.26 437 ARG B CA 1
ATOM 10899 C C . ARG D 1 246 ? 19.904 -25.977 3.635 1.00 91.12 437 ARG B C 1
ATOM 10900 O O . ARG D 1 246 ? 20.866 -25.210 3.563 1.00 88.66 437 ARG B O 1
ATOM 10908 N N . PHE D 1 247 ? 18.759 -25.659 4.238 1.00 85.06 438 PHE B N 1
ATOM 10909 C CA . PHE D 1 247 ? 18.588 -24.462 5.052 1.00 82.37 438 PHE B CA 1
ATOM 10910 C C . PHE D 1 247 ? 17.825 -24.869 6.304 1.00 82.99 438 PHE B C 1
ATOM 10911 O O . PHE D 1 247 ? 16.741 -25.447 6.200 1.00 87.55 438 PHE B O 1
ATOM 10919 N N . LYS D 1 248 ? 18.368 -24.568 7.478 1.00 88.54 439 LYS B N 1
ATOM 10920 C CA . LYS D 1 248 ? 17.742 -24.974 8.726 1.00 88.54 439 LYS B CA 1
ATOM 10921 C C . LYS D 1 248 ? 17.367 -23.761 9.571 1.00 89.11 439 LYS B C 1
ATOM 10922 O O . LYS D 1 248 ? 17.993 -22.701 9.484 1.00 88.71 439 LYS B O 1
ATOM 10928 N N . ILE D 1 249 ? 16.304 -23.929 10.358 1.00 91.68 440 ILE B N 1
ATOM 10929 C CA . ILE D 1 249 ? 15.820 -22.948 11.329 1.00 92.78 440 ILE B CA 1
ATOM 10930 C C . ILE D 1 249 ? 15.689 -23.672 12.659 1.00 94.43 440 ILE B C 1
ATOM 10931 O O . ILE D 1 249 ? 15.068 -24.739 12.720 1.00 96.88 440 ILE B O 1
ATOM 10936 N N . LYS D 1 250 ? 16.251 -23.105 13.721 1.00 90.00 441 LYS B N 1
ATOM 10937 C CA . LYS D 1 250 ? 16.295 -23.851 14.973 1.00 94.17 441 LYS B CA 1
ATOM 10938 C C . LYS D 1 250 ? 16.364 -22.907 16.164 1.00 92.79 441 LYS B C 1
ATOM 10939 O O . LYS D 1 250 ? 16.630 -21.712 16.031 1.00 93.51 441 LYS B O 1
ATOM 10945 N N . LYS D 1 251 ? 16.085 -23.471 17.340 1.00 93.29 442 LYS B N 1
ATOM 10946 C CA . LYS D 1 251 ? 16.382 -22.827 18.611 1.00 96.71 442 LYS B CA 1
ATOM 10947 C C . LYS D 1 251 ? 17.736 -23.330 19.065 1.00 93.10 442 LYS B C 1
ATOM 10948 O O . LYS D 1 251 ? 17.942 -24.544 19.176 1.00 93.64 442 LYS B O 1
ATOM 10954 N N . MET D 1 252 ? 18.649 -22.407 19.315 1.00 92.08 443 MET B N 1
ATOM 10955 C CA . MET D 1 252 ? 19.983 -22.792 19.741 1.00 95.06 443 MET B CA 1
ATOM 10956 C C . MET D 1 252 ? 19.907 -23.581 21.043 1.00 94.32 443 MET B C 1
ATOM 10957 O O . MET D 1 252 ? 19.360 -23.101 22.043 1.00 93.30 443 MET B O 1
ATOM 10962 N N . GLN D 1 253 ? 20.432 -24.805 21.016 1.00 96.28 444 GLN B N 1
ATOM 10963 C CA . GLN D 1 253 ? 20.341 -25.708 22.150 1.00 95.77 444 GLN B CA 1
ATOM 10964 C C . GLN D 1 253 ? 21.717 -26.212 22.561 1.00 95.02 444 GLN B C 1
ATOM 10965 O O . GLN D 1 253 ? 22.554 -26.554 21.717 1.00 93.96 444 GLN B O 1
ATOM 10971 N N . ASP D 1 254 ? 21.899 -26.298 23.876 1.00 94.34 445 ASP B N 1
ATOM 10972 C CA . ASP D 1 254 ? 23.169 -26.506 24.554 1.00 94.59 445 ASP B CA 1
ATOM 10973 C C . ASP D 1 254 ? 23.405 -27.924 25.041 1.00 94.87 445 ASP B C 1
ATOM 10974 O O . ASP D 1 254 ? 23.968 -28.739 24.316 1.00 97.15 445 ASP B O 1
#

Sequence (1377 aa):
NMERDLFEKKFKEIKDKWVTDKQADEFIETADKYADKAVQMSAVASRAEYYRMYVSRKYHYKKEFVEKLKQVYKESGASHVTSKKDLMLAFDDAKRKSTIGRQENGLFVTSFAEDMALLFTDQGKLKSADQIENIKDVDSGKYSDGVYQYEYDSELTKNIDKLGYIRTASGDTRANSLNIPGCQTWSGKHIENSESELIFPSISVKDLKSKAVLAEIDAKGYFEIIDPTIIAPNGDHKKVTGRFKIKKMQDDHTEEINDKIYSLNYNELEVLAKNGETIENFVPKEGVKKADKFIVIERKKKNINTTPVDISIIDVTDTYPAALQLANKGFTENKPDAVVTKRNPQKIHIDLPGMGDKATVEVNDPTYANVSTAIDNLVNQWHDNYSGGNLPARTQYTESMVYSKSQIEAALNVNSKILDGTLGIDFKSISKGEKKVMIAAYKQIFYTVSANLPNNPADVFDKSVTFKELQRKGVSNEAPPLFVSNVAYGRTVFVKLETSSKSNDVEAAFSAALKGTDGKYSDILENSSFTAVVLGHNKVVTKDFDVIRNVIKDNATFSRNPAYPISYTSVFLKNNKIAGVNNRSEYVETTSTEYTSGKINLSHQGAYVAQYEILWDEINYDDKGKEVITKRRWDNNWYSKTSPFSTVIPLGANSRNIRIMARECTGLAWEWWRKVIDERDVKLSKEINVNISGSTLSPYGSITYKEDHTEEINDKIYSLNYNELEVLAKNGETIENFVPKEGVKKADKFIVIERKKKNINTTPVDISIIDSDRTYPAALQLANKGFTENKPDAVVTKRNPQKIHIDLPGMGDKATVEVNDPTYANVSTAIDNLVNQWHDNYSTQYTESMVYSKSQIEAALNVNSKILDGTLGIDFKSISKGEKKVMIAAYKIFYTVSANLPNNPADVFDKSVTFKELQRKGVSNEAPPLFVSNVAYGRTVFVKLETSSKSNDVEAFSALYSDILSSFTAVVLGGDAHNKVVTKDFDVIRNVIKDNATFSRNPAYPISYTSVFLKNNKIAGVNNRSEYVETTSTEYTSGKINLSHQGAYVAQYEILWDEINYDDKGKEVITKRRWDNNWYSKTSPFSTVIPLGANSRNIRIMARECTGLAWEWWRKVIDERDVKLSKEINVNISGSTLSPYGSITYKNMERDLFEKKFKEIKDKWVTDKQADEFIETADKYADKAVQMSAVASRAEYYRMYVSRKYHYKKEFVEKLKQVYKESGASHVTSKDLFDDAKSTIRENGLFVTSFAEDMALLFTDQGKLKSAQIENIKDVSGKYSDGVYQYEYDSELTKNIDKLGYIRTASGSLNIPGCQTWSGKHIENSESELIFPSDLKSAVLAEIDAKYFEIIDPTIIAPNGDHKKVTGRFKIKKMQD

B-factor: mean 56.35, std 23.09, range [16.98, 146.56]

Secondary structure (DSSP, 8-state):
-HHHHHHHHHHHHHS-TTS-HHHHHHHHHTHHHHHHHHHHTTSSSSHHHHHHHHHH------HHHHHHHTHHHHHH-EEEEE-HHHHHHHHH-GGGTTEESSGGG-EEEEEHHHHHHHHB-TTSPBPPHHHHHHHTT--TTTTTT--EEEEE-HHHHHHHHHTT--B---TT---TTT--SSSB---TT-GGG--B-EEEPEEE-TT--HHHHHHHHHHTSEEEEES-EEE-TTS-EEE-SSEEEEEE---/-HHHHHHHHHHHHHS-TTS-HHHHHHHHHTHHHHHHHHHHTTSSSSHHHHHHHHHHT-----HHHHHHHHHHHHHH-EEEEE----------------EEEEEHHHHHHHSB-SSSPBPP--HHHHHT---SSTT--EEEEE-HHHHHHHHHTT--B--------TTTB---TT-GGG--B-EEE--------HHHHHH--EEEES-EEE-TTS-EEE-SSEEEEEE---/--THHHHHHHHHT----HHHHTEEE--------SEEEEEETTEEEEEEEEEEEEEE--SSEEP-------TT-EEE-SHHHHTT-PPB----B--EEEEE--TT-GGGSEEEESS--HHHHHHHHHHHHHHHHHHT---EEEEE-S-HHHHHHHHTS-HHHHHHHS---HHHHTTTS-EEEEEEE---EEEEEPPPSSGGGGB-TT--HHHHHHTT-SSSS-EEEEEEEEEE--EEEEEEE----TTTT-------S---EEEEEE--S---EEE--SSHHHHHHHHHHT--------EEEEEEEEETTT--B---EEEEEEEEEEEEEEE-EEEEEEE-SSS-EEEEEEEEEEEE-TT--EEEEEEE-TTTT-EE-TT-EEEEEE-TTEEEEEEEEEE----SS-S-EEEEEEEEE---SEEEEEEEE-SSSEEEEEEE-/--HHHHHHHHHH----HHHHTEEEPPPP-S--SEEEEE-SSEEEEEEEEEEEEEE--SSEE--------TT-EEE-SHHHHTT---B----B--EEEEE--TT-GGGGEEEESS-SHHHHHHHHHHHHHHHHHHTSTT----EEEEEEEE---HHHHHHHHTS-HHHHHHHS---HHHHHHTS-EEEEEEEEEEEEEEEEPPPSSGGGGB-TT--HHHHHHTT-SSSS-EEEEEEEEEEEEEEEEEEE----TTHHHHHHHHHHT----HHHHHHTEEEEEEE---EEEEES-HHHHHHHHHTT--------EEEEEEEEETTT-PBP--EEEEEEEEEEEEEEE-EEEEEEE-SSS-EEEEEEEEEEEE-TT--EEEEEEE-TTTT--B-TT-EEEEEE-TTEEEEEEEEEE----SS-S-EEEEEEEEE---S-EEEEEEE-SSSEEEEEEE-

Radius of gyration: 59.89 Å; Cα contacts (8 Å, |Δi|>4): 3035; chains: 4; bounding box: 211×52×81 Å

Nearest PDB structures (foldseek):
  7wvh-assembly1_C  TM=1.002E+00  e=1.181E-92  Streptococcus pyogenes A20
  7wvh-assembly1_D  TM=9.582E-01  e=7.887E-80  Streptococcus pyogenes A20
  4cdb-assembly1_A  TM=8.648E-01  e=1.214E-52  Listeria monocytogenes
  5aoe-assembly2_B  TM=7.947E-01  e=9.375E-54  Streptococcus pneumoniae
  4bik-assembly1_A  TM=8.131E-01  e=2.028E-46  Streptococcus intermedius

Foldseek 3Di:
DVLLVLLLVLLVVLADPPQDPVVSVLLSVCVVVVQVVLCVLVQDPGSNRFSVQLNVQFQDGDVVSVVVQCPLCLVFNKKDKAALVLVQCCFPPCVVVQKAPNQLLFDKIFRPVLCQVQQADPVRFGDDPQSVCLLVVHDGPRRVVFIKMKTFGNQQSVQQVVVVQKAAATSPSADNSSDGHRQWHDRGPPCVSITGIIGGFIFGRPPHGSVVQVVVCVVVFKDKDAQTWTQGNVRDTHTTGGIIIMGGDGD/DCLVVLQVVLLPQDADLAVLQADEADADDDDAQWAWDADPLKIKIKGKDKDKDKDWDQWAWADDQPQDDAFWKWWSHHCSNLNRTATQDAWWAKWKKAKDQPDCPPLRIDIQGTPGSVRRVVSVVVSVVVCQPPPPVPGFDKDKDKFKDKDFDQLVVCRRASDRVVVVCVQPNDDNVCQQVQFKIKMKMKIFIFGMKMFIDADPTLCNGHDPPDHVVSRVVSPDHSSIHMKTFGMWTWFKMKMKMKMARDLDPCLVVLVVCLVVVNDVPSVVGLQRIKMWMAIPCGPIDIDSDSVVVVCVVVVGNDDDPVHIDGTITWMAGSSPRHTRIRIRIYMGMRMGMDMFGKAKEKEFEAAAFWKFKWKKKWFWGQDSNGDTDTDIDTDPRGPPIDHPRDIDIGIGRRRIWFIWMWMWGQLCDPVDGIGTADTDTGDDRANYFYWYKYYYSVDIHIDTDHD/DQQLVVVLVVLLVQDADLQPLQADEDDDDDDDAQWFWDDDDQKIKIKGKDKDKDKDWDQWAFADVCPQDDAFWKWWSHPCVNQNRTQTQDAFWAKWKKAKPQPDQPPNRIDIFGTDDPVRRVVSVVVSVVCCQVPNDWDKFKDKDADQLVVCSRANYHSVVVVLQDPDDNVVVSVQQKTKMKMKTGDNMKMFIDADPTLSNTHDRPDHVVSRVVSPDHSSIFMKTWTMWDKAKMKMKMDMFRDQDPCVVCCVLCVDPRQAKIWMWIDDDPVTDIDIDSDCVVVVVVVVVRPDDHCNHIGTTITWIAGSNPRHTRINIRIYMGMNIHMDMFGKAKEKEFEAAQFKKFKWKKKWFWGADPNNDIDTDIDTDPRGPPIDGPGDIDIHIGGRRIFQIWIWMWGQLVPPVPRIDTQDTDGGDDRAHYWYWYKYDYSVDIHIDTDHD/DVLLVLLLVQLVVPADPPDDVVVSVLLSVCLVVVLVVLCVLVQDPHSSRFSVQNSVQFQDGDVVSVVVQCPLCLVFNKKDKDAVVDAADPPNKPPLQFHKIFRPVLCQVPQADPVRAGDDVVVCLLLVHPPRNVNAMKMKTFGSQLRVQQVVVPFKAADTGNQDGHNQWHDRGPPSVSIGGIIGHWMPDDPVVVVVQVVPWAKDAQDWTAGNVGDTDGTGGIITMYGDGD